Protein AF-A0AAD2PWH5-F1 (afdb_monomer)

Radius of gyration: 46.94 Å; Cα contacts (8 Å, |Δi|>4): 1449; chains: 1; bounding box: 123×101×166 Å

pLDDT: mean 75.92, std 21.32, range [23.23, 97.19]

Organism: NCBI:txid2856

Mean predicted aligned error: 17.57 Å

Solvent-accessible surface area (backbone atoms only — not comparable to full-atom values): 57069 Å² total; per-residue (Å²): 135,68,99,70,84,73,81,52,62,71,61,52,50,55,53,49,62,59,49,43,64,55,49,67,72,70,51,60,95,79,64,41,75,38,54,43,83,83,44,96,74,58,78,68,56,48,43,55,47,45,30,51,41,52,29,41,44,52,36,55,51,46,52,49,35,40,77,56,52,53,37,65,66,57,52,49,53,53,53,51,57,54,72,73,54,94,56,86,90,36,71,48,35,36,41,34,38,39,42,38,36,35,45,43,83,73,53,75,48,80,48,76,42,80,40,94,64,65,49,76,47,78,48,74,52,77,50,101,78,88,51,80,48,77,46,80,47,76,48,69,46,73,40,77,44,55,38,30,38,28,41,36,37,43,36,41,40,32,31,42,28,54,40,85,53,79,86,81,34,52,74,45,46,70,52,77,28,46,45,79,33,29,26,70,49,98,62,74,84,56,57,59,65,41,77,52,80,72,52,68,46,76,40,51,78,60,59,72,32,44,39,75,85,82,30,24,40,61,58,74,78,75,69,91,85,37,46,35,59,60,57,17,72,72,46,47,54,48,49,58,48,34,54,51,48,26,51,45,26,50,52,57,31,43,43,54,41,38,51,44,40,59,52,49,56,69,51,48,46,54,93,74,76,69,85,80,78,68,86,70,45,57,72,73,57,65,49,79,82,49,69,74,74,48,60,63,48,23,41,67,49,80,86,72,82,79,76,76,80,88,67,83,68,88,72,79,72,73,37,78,40,41,55,68,63,74,80,85,66,98,62,91,74,43,58,72,50,31,68,57,52,44,52,44,43,31,50,36,46,51,34,48,52,55,49,48,54,49,38,52,73,66,29,50,57,76,88,47,56,56,76,65,24,24,57,59,46,44,54,34,26,46,24,50,40,47,30,51,49,31,52,40,42,52,54,43,39,54,44,56,52,52,44,50,52,51,52,50,26,63,75,67,72,50,80,66,45,68,66,58,48,53,52,50,50,55,57,46,41,52,67,45,29,46,79,43,54,40,61,38,64,46,73,41,60,60,87,99,51,82,53,35,26,39,41,31,40,20,32,67,70,94,60,47,52,44,58,22,39,72,33,80,49,86,67,58,67,56,34,34,36,55,80,52,101,81,31,47,36,36,37,60,34,53,32,35,37,32,30,33,77,44,83,47,50,39,87,64,92,70,83,87,44,36,24,44,34,41,34,23,29,76,93,17,49,36,37,43,40,35,29,34,35,42,57,60,42,35,38,46,67,75,48,30,36,72,37,41,42,45,15,34,40,40,37,40,47,45,80,46,71,45,75,17,53,50,57,46,52,63,64,41,67,82,46,55,75,66,58,31,52,50,50,54,53,51,48,52,52,56,38,27,57,20,30,30,30,38,39,39,38,43,43,66,69,38,48,28,62,66,31,67,43,58,86,73,60,66,75,79,37,62,64,61,54,51,56,52,49,44,40,35,52,77,64,64,53,64,56,83,72,44,35,52,89,66,69,90,81,58,95,70,54,72,64,60,52,51,55,52,31,48,52,38,50,52,54,52,49,53,52,51,52,53,51,51,51,55,48,51,54,52,49,50,54,50,52,51,52,51,57,56,60,68,74,71,80,84,82,84,85,81,88,84,86,89,85,89,85,90,84,87,83,87,86,90,84,83,90,81,87,86,86,82,90,83,88,84,85,85,89,85,82,84,85,88,80,88,86,88,88,80,89,82,88,90,84,89,84,90,89,88,85,90,89,87,86,89,88,84,89,87,91,83,89,90,89,85,90,85,84,88,82,87,80,83,85,88,80,89,78,90,86,79,90,86,92,82,89,84,91,86,87,91,85,86,85,86,88,82,88,82,90,83,88,85,90,81,83,89,81,94,73,85,74,81,77,81,70,64,68,46,59,29,49,48,48,52,56,42,42,53,50,39,53,73,66,50,87,79,51,33,59,19,53,22,29,64,40,77,57,62,54,32,41,37,38,36,45,96,43,94,85,55,94,66,64,50,76,46,76,38,43,58,67,51,45,49,53,38,21,48,44,36,46,51,37,50,32,56,63,11,64,60,28,75,41,68,40,56,57,27,41,37,40,39,38,40,39,32,37,40,47,44,92,35,38,62,54,48,33,44,54,63,58,52,37,70,63,64,62,58,48,50,53,52,50,33,53,48,42,23,60,53,67,70,41,41,49,71,69,33,34,39,88,59,69,63,35,56,50,46,48,68,77,41,54,73,56,79,73,51,70,89,122

Secondary structure (DSSP, 8-state):
--TTTT--HHHHHHHHHHHHHHHHHHS-TT--EEEGGGS---THHHHHHHHHHHHHHHHHHHHHHHHTT--HHHHHHHHHHHHT---GGG--EEEEEEEEEEEEEEEEEEEEEEEEEEEEEEEEEEETTTEEEEEEEEEEEEEEEEEEEEEEEEEEEEEEEETT-SSS-EEEEEEEEEEEEEESSSS-SS-SEEEPPPEEEE-HHHHHTEETTTTEE------TT-SSSSS-HHHHHHHHHHHHHHHHHHHHHHIIIIIITTTTGGG---SS------TT-TTT---TT-------EEE-----S------------SSS-BPPPPP--SS---BPPHHHHHHHHHHHHHHHHHHHHHHHHHS--TTSS-SS-HH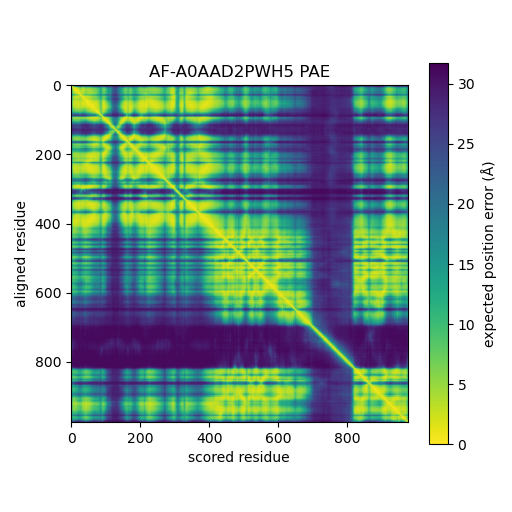HHHHHHHHHHHHHHHHHHHHHHHHHHHHHHHHHHHHHSSPPPHHHHHHHHHHHHHHHBSSPPEESEEEES-TTS--SEEEEEEETTTTPBPEEEEEEE--SSPEEEE-SSS-EEEE-SEEEEEEEEEEEETT------EEEEEEE-TT-EEEEEEEEEETTTEEEEEEEEEEETT-EEEEEEEEEEPPPHHHHHHHHTTS-HHHHHHHHHHHHHHHHTT-EEEEEEEHHHHHHHHTTPPTTGGGT-HHHHHHHHHHHHTS---GGGTS--S-TTS---HHHHHHHHHHHHHHHHHHHHHHHHHHHHHHHHHHHHHHHHTTS--------------------------------------PPPPP----------------PPP-----------------PPP--------------------------------------------GGGHHHHHHHHHHHH-TTS-EEEEEEEE-S-EEEEE-S-TT-SS-EEEEE-HHHHHHHHHHHHHHHHHTTTTTTS-B-SEEEEEEEEEEEEESS-HHHHHHTS---HHHHHHHHHHHHHHHHHTS-GGGSBPSSHHHHHHHHH-GGGGG----

Foldseek 3Di:
DDPLPPQDVVVLVVQQVVLVVVLCVLDDPLWDKDFPLVADDDQVLLLVLLQLLLQLLLLLLQLLVVLLQNALVVLVVQVVVLVPDPDPQWNWKKKKKWKKKAKDWDDKDKDWDWDPDKDWDWDWDDDPPPDIDIDIDIDTDTDIFMKTKMKMKMKMWIWIHTGDDPPPTHTRDIDIFIDIAIDSDPDTLAPNMDIDDMQMDTCVLSSVQADLVVLAGNQHFDPPPALGSCRGPSNVVSLVRLVSLLVSLVVLLCCQQPCPCVSPVVSRDDPDDDDPDPLQRLVVLELPQQRQLSGNMWTNRDDDPDPPPPDPPVDDQPGSYFYDADDCPPDDNRHDGSVSSSSSSSSNSVRLVVSLVVQQVRFAHSPDSDPGGSVSSNSNNSSNVSNVSSVSSVSSSSVSLVSVLVVVCVVVVHRDFVVNVVVVLLVCQVAWFVVGWDFQKDFADDPPDHGQWIKAKAFPPPRGGATWLKDKDQDPVFAWEDLDPQFIFGARAIEMETEGEAEDFPPDPDPRKIKIKIWGAALFKKKKFKAADDWQRYGYTDFIFIHYGGKMWIWIKDKAWDFALVVLVVVLPPPDPVVSVVSVVVVLVVLLRQKIKMKMFGQQQLLCVLQLADPCLCVPVSVLVVLVLCCQQVVVDFSVQQHQPDDNPDPDDSVNSVVSSVVSSVVVVVVVVVVVVVVVVVVVVVVVVVVVVVPPDDDDDDDDDDDDDDDDDDDDDDDDDDDDDDDDDDDDDDDDDDDDDDDDDDDDDDDDDDDDDDDDDDDDDDDDDDDDDDDDDDDDDDDDDDDDDDDDDDDDDDDDDDDDDDDDDDDDDPPPPPDRDILSCLSVQLSVLSVVAVPPSQKTWIRMDTDQKMWMFADPDPPPPGTDIDIHGNVNSVSSRVSSSSSSCSSCVSRVRHRHSMYMYIYTYMYGYHPHTPSCCCRVVVDDVSVVVLSNVLSSSCSSVLHQSLVGTDDDPSSVVCCVVRVVSVVDDRD

Nearest PDB structures (foldseek):
  6klo-assembly1_F  TM=2.863E-01  e=1.507E+00  Clostridium perfringens
  8b0f-assembly1_C  TM=2.594E-01  e=6.229E+00  Homo sapiens
  6h03-assembly1_G  TM=2.134E-01  e=4.267E+00  Homo sapiens
  8b0g-assembly1_D  TM=1.660E-01  e=3.368E+00  Homo sapiens
  6h03-assembly1_B  TM=1.496E-01  e=3.531E+00  Homo sapiens

Structure (mmCIF, N/CA/C/O backbone):
data_AF-A0AAD2PWH5-F1
#
_entry.id   AF-A0AAD2PWH5-F1
#
loop_
_atom_site.group_PDB
_atom_site.id
_atom_site.type_symbol
_atom_site.label_atom_id
_atom_site.label_alt_id
_atom_site.label_comp_id
_atom_site.label_asym_id
_atom_site.label_entity_id
_atom_site.label_seq_id
_atom_site.pdbx_PDB_ins_code
_atom_site.Cartn_x
_atom_site.Cartn_y
_atom_site.Cartn_z
_atom_site.occupancy
_atom_site.B_iso_or_equiv
_atom_site.auth_seq_id
_atom_site.auth_comp_id
_atom_site.auth_asym_id
_atom_site.auth_atom_id
_atom_site.pdbx_PDB_model_num
ATOM 1 N N . MET A 1 1 ? 3.317 5.869 5.362 1.00 25.30 1 MET A N 1
ATOM 2 C CA . MET A 1 1 ? 2.644 5.273 6.536 1.00 25.30 1 MET A CA 1
ATOM 3 C C . MET A 1 1 ? 1.451 4.475 6.033 1.00 25.30 1 MET A C 1
ATOM 5 O O . MET A 1 1 ? 0.538 5.080 5.487 1.00 25.30 1 MET A O 1
ATOM 9 N N . SER A 1 2 ? 1.494 3.142 6.124 1.00 28.23 2 SER A N 1
ATOM 10 C CA . SER A 1 2 ? 0.320 2.299 5.836 1.00 28.23 2 SER A CA 1
ATOM 11 C C . SER A 1 2 ? -0.699 2.445 6.971 1.00 28.23 2 SER A C 1
ATOM 13 O O . SER A 1 2 ? -0.297 2.618 8.123 1.00 28.23 2 SER A O 1
ATOM 15 N N . ARG A 1 3 ? -2.004 2.367 6.670 1.00 34.97 3 ARG A N 1
ATOM 16 C CA . ARG A 1 3 ? -3.089 2.535 7.663 1.00 34.97 3 ARG A CA 1
ATOM 17 C C . ARG A 1 3 ? -3.131 1.445 8.750 1.00 34.97 3 ARG A C 1
ATOM 19 O O . ARG A 1 3 ? -3.880 1.606 9.703 1.00 34.97 3 ARG A O 1
ATOM 26 N N . TYR A 1 4 ? -2.314 0.396 8.632 1.00 45.94 4 TYR A N 1
ATOM 27 C CA . TYR A 1 4 ? -2.280 -0.758 9.542 1.00 45.94 4 TYR A CA 1
ATOM 28 C C . TYR A 1 4 ? -1.036 -0.831 10.442 1.00 45.94 4 TYR A C 1
ATOM 30 O O . TYR A 1 4 ? -0.866 -1.795 11.177 1.00 45.94 4 TYR A O 1
ATOM 38 N N . GLY A 1 5 ? -0.185 0.204 10.465 1.00 40.88 5 GLY A N 1
ATOM 39 C CA . GLY A 1 5 ? 0.992 0.273 11.351 1.00 40.88 5 GLY A CA 1
ATOM 40 C C . GLY A 1 5 ? 0.686 0.482 12.845 1.00 40.88 5 GLY A C 1
ATOM 41 O O . GLY A 1 5 ? 1.450 1.173 13.512 1.00 40.88 5 GLY A O 1
ATOM 42 N N . GLY A 1 6 ? -0.446 -0.028 13.341 1.00 54.41 6 GLY A N 1
ATOM 43 C CA . GLY A 1 6 ? -0.944 0.185 14.704 1.00 54.41 6 GLY A CA 1
ATOM 44 C C . GLY A 1 6 ? -1.391 -1.076 15.451 1.00 54.41 6 GLY A C 1
ATOM 45 O O . GLY A 1 6 ? -1.554 -0.996 16.664 1.00 54.41 6 GLY A O 1
ATOM 46 N N . PHE A 1 7 ? -1.562 -2.225 14.784 1.00 75.69 7 PHE A N 1
ATOM 47 C CA . PHE A 1 7 ? -1.808 -3.486 15.490 1.00 75.69 7 PHE A CA 1
ATOM 48 C C . PHE A 1 7 ? -0.502 -3.968 16.132 1.00 75.69 7 PHE A C 1
ATOM 50 O O . PHE A 1 7 ? 0.484 -4.218 15.438 1.00 75.69 7 PHE A O 1
ATOM 57 N N . ASN A 1 8 ? -0.480 -4.060 17.461 1.00 79.88 8 ASN A N 1
ATOM 58 C CA . ASN A 1 8 ? 0.647 -4.601 18.212 1.00 79.88 8 ASN A CA 1
ATOM 59 C C . ASN A 1 8 ? 0.263 -5.976 18.756 1.00 79.88 8 ASN A C 1
ATOM 61 O O . ASN A 1 8 ? -0.273 -6.099 19.858 1.00 79.88 8 ASN A O 1
ATOM 65 N N . GLU A 1 9 ? 0.559 -7.008 17.970 1.00 82.12 9 GLU A N 1
ATOM 66 C CA . GLU A 1 9 ? 0.220 -8.388 18.302 1.00 82.12 9 GLU A CA 1
ATOM 67 C C . GLU A 1 9 ? 0.807 -8.837 19.649 1.00 82.12 9 GLU A C 1
ATOM 69 O O . GLU A 1 9 ? 0.145 -9.563 20.378 1.00 82.12 9 GLU A O 1
ATOM 74 N N . GLN A 1 10 ? 1.994 -8.366 20.050 1.00 83.19 10 GLN A N 1
ATOM 75 C CA . GLN A 1 10 ? 2.580 -8.734 21.345 1.00 83.19 10 GLN A CA 1
ATOM 76 C C . GLN A 1 10 ? 1.747 -8.201 22.525 1.00 83.19 10 GLN A C 1
ATOM 78 O O . GLN A 1 10 ? 1.555 -8.902 23.520 1.00 83.19 10 GLN A O 1
ATOM 83 N N . VAL A 1 11 ? 1.228 -6.973 22.412 1.00 84.62 11 VAL A N 1
ATOM 84 C CA . VAL A 1 11 ? 0.332 -6.378 23.418 1.00 84.62 11 VAL A CA 1
ATOM 85 C C . VAL A 1 11 ? -1.026 -7.080 23.403 1.00 84.62 11 VAL A C 1
ATOM 87 O O . VAL A 1 11 ? -1.512 -7.486 24.459 1.00 84.62 11 VAL A O 1
ATOM 90 N N . PHE A 1 12 ? -1.599 -7.294 22.217 1.00 87.75 12 PHE A N 1
ATOM 91 C CA . PHE A 1 12 ? -2.879 -7.983 22.054 1.00 87.75 12 PHE A CA 1
ATOM 92 C C . PHE A 1 12 ? -2.838 -9.423 22.588 1.00 87.75 12 PHE A C 1
ATOM 94 O O . PHE A 1 12 ? -3.693 -9.828 23.374 1.00 87.75 12 PHE A O 1
ATOM 101 N N . ARG A 1 13 ? -1.795 -10.183 22.239 1.00 86.94 13 ARG A N 1
ATOM 102 C CA . ARG A 1 13 ? -1.573 -11.553 22.709 1.00 86.94 13 ARG A CA 1
ATOM 103 C C . ARG A 1 13 ? -1.453 -11.605 24.228 1.00 86.94 13 ARG A C 1
ATOM 105 O O . ARG A 1 13 ? -2.110 -12.436 24.842 1.00 86.94 13 ARG A O 1
ATOM 112 N N . SER A 1 14 ? -0.721 -10.675 24.845 1.00 85.12 14 SER A N 1
ATOM 113 C CA . SER A 1 14 ? -0.645 -10.583 26.309 1.00 85.12 14 SER A CA 1
ATOM 114 C C . SER A 1 14 ? -1.998 -10.239 26.960 1.00 85.12 14 SER A C 1
ATOM 116 O O . SER A 1 14 ? -2.305 -10.743 28.041 1.00 85.12 14 SER A O 1
ATOM 118 N N . SER A 1 15 ? -2.839 -9.429 26.305 1.00 85.69 15 SER A N 1
ATOM 119 C CA . SER A 1 15 ? -4.220 -9.173 26.744 1.00 85.69 15 SER A CA 1
ATOM 120 C C . SER A 1 15 ? -5.054 -10.462 26.727 1.00 85.69 15 SER A C 1
ATOM 122 O O . SER A 1 15 ? -5.623 -10.851 27.751 1.00 85.69 15 SER A O 1
ATOM 124 N N . VAL A 1 16 ? -5.046 -11.191 25.603 1.00 86.31 16 VAL A N 1
ATOM 125 C CA . VAL A 1 16 ? -5.794 -12.450 25.456 1.00 86.31 16 VAL A CA 1
ATOM 126 C C . VAL A 1 16 ? -5.271 -13.534 26.403 1.00 86.31 16 VAL A C 1
ATOM 128 O O . VAL A 1 16 ? -6.073 -14.163 27.080 1.00 86.31 16 VAL A O 1
ATOM 131 N N . GLU A 1 17 ? -3.956 -13.711 26.557 1.00 86.06 17 GLU A N 1
ATOM 132 C CA . GLU A 1 17 ? -3.354 -14.671 27.503 1.00 86.06 17 GLU A CA 1
ATOM 133 C C . GLU A 1 17 ? -3.727 -14.389 28.972 1.00 86.06 17 GLU A C 1
ATOM 135 O O . GLU A 1 17 ? -3.791 -15.306 29.793 1.00 86.06 17 GLU A O 1
ATOM 140 N N . ASN A 1 18 ? -4.025 -13.135 29.330 1.00 84.81 18 ASN A N 1
ATOM 141 C CA . ASN A 1 18 ? -4.583 -12.824 30.646 1.00 84.81 18 ASN A CA 1
ATOM 142 C C . ASN A 1 18 ? -6.070 -13.187 30.755 1.00 84.81 18 ASN A C 1
ATOM 144 O O . ASN A 1 18 ? -6.476 -13.692 31.801 1.00 84.81 18 ASN A O 1
ATOM 148 N N . ALA A 1 19 ? -6.859 -13.000 29.692 1.00 84.75 19 ALA A N 1
ATOM 149 C CA . ALA A 1 19 ? -8.254 -13.440 29.638 1.00 84.75 19 ALA A CA 1
ATOM 150 C C . ALA A 1 19 ? -8.395 -14.977 29.603 1.00 84.75 19 ALA A C 1
ATOM 152 O O . ALA A 1 19 ? -9.334 -15.518 30.188 1.00 84.75 19 ALA A O 1
ATOM 153 N N . MET A 1 20 ? -7.440 -15.694 28.999 1.00 85.56 20 MET A N 1
ATOM 154 C CA . MET A 1 20 ? -7.420 -17.163 28.928 1.00 85.56 20 MET A CA 1
ATOM 155 C C . MET A 1 20 ? -7.503 -17.831 30.305 1.00 85.56 20 MET A C 1
ATOM 157 O O . MET A 1 20 ? -8.228 -18.806 30.458 1.00 85.56 20 MET A O 1
ATOM 161 N N . LYS A 1 21 ? -6.874 -17.251 31.335 1.00 85.19 21 LYS A N 1
ATOM 162 C CA . LYS A 1 21 ? -6.953 -17.743 32.727 1.00 85.19 21 LYS A CA 1
ATOM 163 C C . LYS A 1 21 ? -8.387 -17.791 33.262 1.00 85.19 21 LYS A C 1
ATOM 165 O O . LYS A 1 21 ? -8.707 -18.636 34.090 1.00 85.19 21 LYS A O 1
ATOM 170 N N . THR A 1 22 ? -9.238 -16.872 32.810 1.00 84.56 22 THR A N 1
ATOM 171 C CA . THR A 1 22 ? -10.667 -16.835 33.139 1.00 84.56 22 THR A CA 1
ATOM 172 C C . THR A 1 22 ? -11.439 -17.836 32.276 1.00 84.56 22 THR A C 1
ATOM 174 O O . THR A 1 22 ? -12.269 -18.569 32.801 1.00 84.56 22 THR A O 1
ATOM 177 N N . VAL A 1 23 ? -11.114 -17.957 30.982 1.00 85.06 23 VAL A N 1
ATOM 178 C CA . VAL A 1 23 ? -11.705 -18.966 30.077 1.00 85.06 23 VAL A CA 1
ATOM 179 C C . VAL A 1 23 ? -11.478 -20.396 30.593 1.00 85.06 23 VAL A C 1
ATOM 181 O O . VAL A 1 23 ? -12.428 -21.169 30.682 1.00 85.06 23 VAL A O 1
ATOM 184 N N . GLU A 1 24 ? -10.252 -20.733 30.999 1.00 85.25 24 GLU A N 1
ATOM 185 C CA . GLU A 1 24 ? -9.870 -22.043 31.555 1.00 85.25 24 GLU A CA 1
ATOM 186 C C . GLU A 1 24 ? -10.624 -22.406 32.848 1.00 85.25 24 GLU A C 1
ATOM 188 O O . GLU A 1 24 ? -10.815 -23.584 33.135 1.00 85.25 24 GLU A O 1
ATOM 193 N N . GLN A 1 25 ? -11.077 -21.414 33.623 1.00 85.12 25 GLN A N 1
ATOM 194 C CA . GLN A 1 25 ? -11.874 -21.628 34.841 1.00 85.12 25 GLN A CA 1
ATOM 195 C C . GLN A 1 25 ? -13.369 -21.841 34.557 1.00 85.12 25 GLN A C 1
ATOM 197 O O . GLN A 1 25 ? -14.079 -22.399 35.392 1.00 85.12 25 GLN A O 1
ATOM 202 N N . ILE A 1 26 ? -13.854 -21.372 33.403 1.00 85.00 26 ILE A N 1
ATOM 203 C CA . ILE A 1 26 ? -15.275 -21.369 33.017 1.00 85.00 26 ILE A CA 1
ATOM 204 C C . ILE A 1 26 ? -15.629 -22.577 32.147 1.00 85.00 26 ILE A C 1
ATOM 206 O O . ILE A 1 26 ? -16.747 -23.098 32.212 1.00 85.00 26 ILE A O 1
ATOM 210 N N . LEU A 1 27 ? -14.703 -22.986 31.281 1.00 83.25 27 LEU A N 1
ATOM 211 C CA . LEU A 1 27 ? -14.903 -24.100 30.367 1.00 83.25 27 LEU A CA 1
ATOM 212 C C . LEU A 1 27 ? -14.650 -25.449 31.051 1.00 83.25 27 LEU A C 1
ATOM 214 O O . LEU A 1 27 ? -14.089 -25.550 32.138 1.00 83.25 27 LEU A O 1
ATOM 218 N N . GLU A 1 28 ? -15.134 -26.512 30.417 1.00 76.31 28 GLU A N 1
ATOM 219 C CA . GLU A 1 28 ? -14.992 -27.871 30.937 1.00 76.31 28 GLU A CA 1
ATOM 220 C C . GLU A 1 28 ? -13.560 -28.384 30.724 1.00 76.31 28 GLU A C 1
ATOM 222 O O . GLU A 1 28 ? -12.925 -28.065 29.724 1.00 76.31 28 GLU A O 1
ATOM 227 N N . ALA A 1 29 ? -13.057 -29.222 31.636 1.00 70.31 29 ALA A N 1
ATOM 228 C CA . ALA A 1 29 ? -11.664 -29.698 31.639 1.00 70.31 29 ALA A CA 1
ATOM 229 C C . ALA A 1 29 ? -11.263 -30.591 30.437 1.00 70.31 29 ALA A C 1
ATOM 231 O O . ALA A 1 29 ? -10.129 -31.056 30.362 1.00 70.31 29 ALA A O 1
ATOM 232 N N . ASN A 1 30 ? -12.197 -30.871 29.525 1.00 69.25 30 ASN A N 1
ATOM 233 C CA . ASN A 1 30 ? -11.981 -31.543 28.241 1.00 69.25 30 ASN A CA 1
ATOM 234 C C . ASN A 1 30 ? -11.767 -30.562 27.068 1.00 69.25 30 ASN A C 1
ATOM 236 O O . ASN A 1 30 ? -11.409 -31.009 25.979 1.00 69.25 30 ASN A O 1
ATOM 240 N N . ARG A 1 31 ? -11.993 -29.257 27.270 1.00 79.25 31 ARG A N 1
ATOM 241 C CA . ARG A 1 31 ? -11.701 -28.191 26.306 1.00 79.25 31 ARG A CA 1
ATOM 242 C C . ARG A 1 31 ? -10.226 -27.807 26.369 1.00 79.25 31 ARG A C 1
ATOM 244 O O . ARG A 1 31 ? -9.633 -27.769 27.443 1.00 79.25 31 ARG A O 1
ATOM 251 N N . ASN A 1 32 ? -9.662 -27.464 25.219 1.00 84.06 32 ASN A N 1
ATOM 252 C CA . ASN A 1 32 ? -8.292 -26.990 25.057 1.00 84.06 32 ASN A CA 1
ATOM 253 C C . ASN A 1 32 ? -8.300 -25.693 24.221 1.00 84.06 32 ASN A C 1
ATOM 255 O O . ASN A 1 32 ? -7.794 -25.675 23.095 1.00 84.06 32 ASN A O 1
ATOM 259 N N . PRO A 1 33 ? -8.932 -24.611 24.723 1.00 87.19 33 PRO A N 1
ATOM 260 C CA . PRO A 1 33 ? -9.020 -23.350 24.001 1.00 87.19 33 PRO A CA 1
ATOM 261 C C . PRO A 1 33 ? -7.624 -22.738 23.831 1.00 87.19 33 PRO A C 1
ATOM 263 O O . PRO A 1 33 ? -6.840 -22.663 24.776 1.00 87.19 33 PRO A O 1
ATOM 266 N N . LYS A 1 34 ? -7.321 -22.257 22.628 1.00 89.56 34 LYS A N 1
ATOM 267 C CA . LYS A 1 34 ? -6.069 -21.572 22.281 1.00 89.56 34 LYS A CA 1
ATOM 268 C C . LYS A 1 34 ? -6.349 -20.395 21.354 1.00 89.56 34 LYS A C 1
ATOM 270 O O . LYS A 1 34 ? -7.41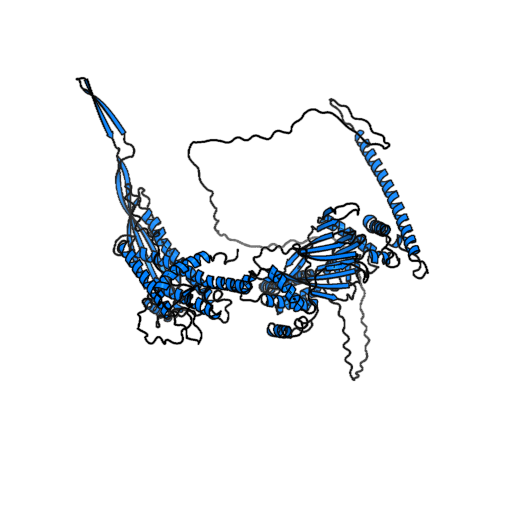9 -20.306 20.754 1.00 89.56 34 LYS A O 1
ATOM 275 N N . MET A 1 35 ? -5.375 -19.499 21.204 1.00 90.69 35 MET A N 1
ATOM 276 C CA . MET A 1 35 ? -5.388 -18.487 20.140 1.00 90.69 35 MET A CA 1
ATOM 277 C C . MET A 1 35 ? -5.562 -19.160 18.777 1.00 90.69 35 MET A C 1
ATOM 279 O O . MET A 1 35 ? -4.863 -20.126 18.490 1.00 90.69 35 MET A O 1
ATOM 283 N N . ALA A 1 36 ? -6.451 -18.645 17.923 1.00 90.44 36 ALA A N 1
ATOM 284 C CA . ALA A 1 36 ? -6.791 -19.296 16.654 1.00 90.44 36 ALA A CA 1
ATOM 285 C C . ALA A 1 36 ? -5.575 -19.545 15.737 1.00 90.44 36 ALA A C 1
ATOM 287 O O . ALA A 1 36 ? -5.543 -20.541 15.020 1.00 90.44 36 ALA A O 1
ATOM 288 N N . GLY A 1 37 ? -4.549 -18.686 15.786 1.00 88.19 37 GLY A N 1
ATOM 289 C CA . GLY A 1 37 ? -3.304 -18.868 15.032 1.00 88.19 37 GLY A CA 1
ATOM 290 C C . GLY A 1 37 ? -2.407 -20.014 15.515 1.00 88.19 37 GLY A C 1
ATOM 291 O O . GLY A 1 37 ? -1.542 -20.438 14.755 1.00 88.19 37 GLY A O 1
ATOM 292 N N . ASP A 1 38 ? -2.634 -20.525 16.729 1.00 89.81 38 ASP A N 1
ATOM 293 C CA . ASP A 1 38 ? -1.903 -21.644 17.339 1.00 89.81 38 ASP A CA 1
ATOM 294 C C . ASP A 1 38 ? -2.679 -22.988 17.217 1.00 89.81 38 ASP A C 1
ATOM 296 O O . ASP A 1 38 ? -2.302 -23.970 17.860 1.00 89.81 38 ASP A O 1
ATOM 300 N N . VAL A 1 39 ? -3.762 -23.041 16.420 1.00 89.44 39 VAL A N 1
ATOM 301 C CA . VAL A 1 39 ? -4.614 -24.231 16.188 1.00 89.44 39 VAL A CA 1
ATOM 302 C C . VAL A 1 39 ? -4.711 -24.548 14.693 1.00 89.44 39 VAL A C 1
ATOM 304 O O . VAL A 1 39 ? -4.886 -23.639 13.879 1.00 89.44 39 VAL A O 1
ATOM 307 N N . ASP A 1 40 ? -4.669 -25.826 14.312 1.00 86.19 40 ASP A N 1
ATOM 308 C CA . ASP A 1 40 ? -4.842 -26.249 12.916 1.00 86.19 40 ASP A CA 1
ATOM 309 C C . ASP A 1 40 ? -6.305 -26.101 12.456 1.00 86.19 40 ASP A C 1
ATOM 311 O O . ASP A 1 40 ? -7.215 -26.779 12.935 1.00 86.19 40 ASP A O 1
ATOM 315 N N . HIS A 1 41 ? -6.549 -25.214 11.487 1.00 87.69 41 HIS A N 1
ATOM 316 C CA . HIS A 1 41 ? -7.893 -24.900 10.996 1.00 87.69 41 HIS A CA 1
ATOM 317 C C . HIS A 1 41 ? -7.922 -24.587 9.492 1.00 87.69 41 HIS A C 1
ATOM 319 O O . HIS A 1 41 ? -6.925 -24.192 8.886 1.00 87.69 41 HIS A O 1
ATOM 325 N N . LYS A 1 42 ? -9.098 -24.744 8.869 1.00 88.56 42 LYS A N 1
ATOM 326 C CA . LYS A 1 42 ? -9.313 -24.400 7.453 1.00 88.56 42 LYS A CA 1
ATOM 327 C C . LYS A 1 42 ? -9.589 -22.907 7.262 1.00 88.56 42 LYS A C 1
ATOM 329 O O . LYS A 1 42 ? -9.969 -22.214 8.203 1.00 88.56 42 LYS A O 1
ATOM 334 N N . TYR A 1 43 ? -9.452 -22.409 6.033 1.00 87.94 43 TYR A N 1
ATOM 335 C CA . TYR A 1 43 ? -9.691 -20.997 5.713 1.00 87.94 43 TYR A CA 1
ATOM 336 C C . TYR A 1 43 ? -11.130 -20.553 6.033 1.00 87.94 43 TYR A C 1
ATOM 338 O O . TYR A 1 43 ? -11.333 -19.463 6.563 1.00 87.94 43 TYR A O 1
ATOM 346 N N . GLU A 1 44 ? -12.117 -21.425 5.816 1.00 86.75 44 GLU A N 1
ATOM 347 C CA . GLU A 1 44 ? -13.534 -21.174 6.102 1.00 86.75 44 GLU A CA 1
ATOM 348 C C . GLU A 1 44 ? -13.791 -20.915 7.599 1.00 86.75 44 GLU A C 1
ATOM 350 O O . GLU A 1 44 ? -14.587 -20.044 7.952 1.00 86.75 44 GLU A O 1
ATOM 355 N N . ASN A 1 45 ? -13.047 -21.578 8.495 1.00 87.81 45 ASN A N 1
ATOM 356 C CA . ASN A 1 45 ? -13.183 -21.406 9.948 1.00 87.81 45 ASN A CA 1
ATOM 357 C C . ASN A 1 45 ? -12.862 -19.965 10.400 1.00 87.81 45 ASN A C 1
ATOM 359 O O . ASN A 1 45 ? -13.320 -19.528 11.456 1.00 87.81 45 ASN A O 1
ATOM 363 N N . LYS A 1 46 ? -12.118 -19.197 9.591 1.00 91.44 46 LYS A N 1
ATOM 364 C CA . LYS A 1 46 ? -11.784 -17.787 9.858 1.00 91.44 46 LYS A CA 1
ATOM 365 C C . LYS A 1 46 ? -12.961 -16.845 9.604 1.00 91.44 46 LYS A C 1
ATOM 367 O O . LYS A 1 46 ? -13.086 -15.843 10.303 1.00 91.44 46 LYS A O 1
ATOM 372 N N . TYR A 1 47 ? -13.838 -17.174 8.652 1.00 90.94 47 TYR A N 1
ATOM 373 C CA . TYR A 1 47 ? -15.111 -16.466 8.473 1.00 90.94 47 TYR A CA 1
ATOM 374 C C . TYR A 1 47 ? -16.040 -16.750 9.652 1.00 90.94 47 TYR A C 1
ATOM 376 O O . TYR A 1 47 ? -16.538 -15.811 10.267 1.00 90.94 47 TYR A O 1
ATOM 384 N N . ASN A 1 48 ? -16.153 -18.019 10.056 1.00 89.31 48 ASN A N 1
ATOM 385 C CA . ASN A 1 48 ? -16.904 -18.407 11.253 1.00 89.31 48 ASN A CA 1
ATOM 386 C C . ASN A 1 48 ? -16.360 -17.714 12.518 1.00 89.31 48 ASN A C 1
ATOM 388 O O . ASN A 1 48 ? -17.138 -17.298 13.372 1.00 89.31 48 ASN A O 1
ATOM 392 N N . LEU A 1 49 ? -15.036 -17.534 12.633 1.00 91.75 49 LEU A N 1
ATOM 393 C CA . LEU A 1 49 ? -14.419 -16.810 13.749 1.00 91.75 49 LEU A CA 1
ATOM 394 C C . LEU A 1 49 ? -14.793 -15.321 13.733 1.00 91.75 49 LEU A C 1
ATOM 396 O O . LEU A 1 49 ? -15.220 -14.796 14.757 1.00 91.75 49 LEU A O 1
ATOM 400 N N . ALA A 1 50 ? -14.676 -14.644 12.586 1.00 93.81 50 ALA A N 1
ATOM 401 C CA . ALA A 1 50 ? -15.065 -13.238 12.450 1.00 93.81 50 ALA A CA 1
ATOM 402 C C . ALA A 1 50 ? -16.565 -13.020 12.737 1.00 93.81 50 ALA A C 1
ATOM 404 O O . ALA A 1 50 ? -16.945 -12.039 13.382 1.00 93.81 50 ALA A O 1
ATOM 405 N N . GLU A 1 51 ? -17.418 -13.956 12.319 1.00 93.06 51 GLU A N 1
ATOM 406 C CA . GLU A 1 51 ? -18.853 -13.952 12.604 1.00 93.06 51 GLU A CA 1
ATOM 407 C C . GLU A 1 51 ? -19.136 -14.152 14.099 1.00 93.06 51 GLU A C 1
ATOM 409 O O . GLU A 1 51 ? -19.874 -13.369 14.700 1.00 93.06 51 GLU A O 1
ATOM 414 N N . GLN A 1 52 ? -18.502 -15.142 14.733 1.00 91.69 52 GLN A N 1
ATOM 415 C CA . GLN A 1 52 ? -18.624 -15.410 16.168 1.00 91.69 52 GLN A CA 1
ATOM 416 C C . GLN A 1 52 ? -18.138 -14.221 17.012 1.00 91.69 52 GLN A C 1
ATOM 418 O O . GLN A 1 52 ? -18.817 -13.830 17.959 1.00 91.69 52 GLN A O 1
ATOM 423 N N . LEU A 1 53 ? -17.009 -13.600 16.650 1.00 94.81 53 LEU A N 1
ATOM 424 C CA . LEU A 1 53 ? -16.481 -12.394 17.302 1.00 94.81 53 LEU A CA 1
ATOM 425 C C . LEU A 1 53 ? -17.448 -11.209 17.188 1.00 94.81 53 LEU A C 1
ATOM 427 O O . LEU A 1 53 ? -17.653 -10.488 18.163 1.00 94.81 53 LEU A O 1
ATOM 431 N N . SER A 1 54 ? -18.077 -11.031 16.025 1.00 95.62 54 SER A N 1
ATOM 432 C CA . SER A 1 54 ? -19.051 -9.957 15.786 1.00 95.62 54 SER A CA 1
ATOM 433 C C . SER A 1 54 ? -20.338 -10.173 16.585 1.00 95.62 54 SER A C 1
ATOM 435 O O . SER A 1 54 ? -20.817 -9.257 17.253 1.00 95.62 54 SER A O 1
ATOM 437 N N . ASN A 1 55 ? -20.856 -11.404 16.610 1.00 94.19 55 ASN A N 1
ATOM 438 C CA . ASN A 1 55 ? -21.996 -11.776 17.449 1.00 94.19 55 ASN A CA 1
ATOM 439 C C . ASN A 1 55 ? -21.677 -11.627 18.953 1.00 94.19 55 ASN A C 1
ATOM 441 O O . ASN A 1 55 ? -22.480 -11.067 19.700 1.00 94.19 55 ASN A O 1
ATOM 445 N N . MET A 1 56 ? -20.480 -12.029 19.394 1.00 94.00 56 MET A N 1
ATOM 446 C CA . MET A 1 56 ? -20.012 -11.840 20.773 1.00 94.00 56 MET A CA 1
ATOM 447 C C . MET A 1 56 ? -19.903 -10.357 21.148 1.00 94.00 56 MET A C 1
ATOM 449 O O . MET A 1 56 ? -20.298 -9.971 22.250 1.00 94.00 56 MET A O 1
ATOM 453 N N . ALA A 1 57 ? -19.424 -9.506 20.235 1.00 96.44 57 ALA A N 1
ATOM 454 C CA . ALA A 1 57 ? -19.377 -8.063 20.445 1.00 96.44 57 ALA A CA 1
ATOM 455 C C . ALA A 1 57 ? -20.782 -7.463 20.605 1.00 96.44 57 ALA A C 1
ATOM 457 O O . ALA A 1 57 ? -20.993 -6.665 21.519 1.00 96.44 57 ALA A O 1
ATOM 458 N N . ILE A 1 58 ? -21.759 -7.881 19.791 1.00 95.50 58 ILE A N 1
ATOM 459 C CA . ILE A 1 58 ? -23.158 -7.436 19.909 1.00 95.50 58 ILE A CA 1
ATOM 460 C C . ILE A 1 58 ? -23.748 -7.850 21.267 1.00 95.50 58 ILE A C 1
ATOM 462 O O . ILE A 1 58 ? -24.247 -6.996 22.003 1.00 95.50 58 ILE A O 1
ATOM 466 N N . ALA A 1 59 ? -23.637 -9.128 21.645 1.00 94.38 59 ALA A N 1
ATOM 467 C CA . ALA A 1 59 ? -24.153 -9.634 22.920 1.00 94.38 59 ALA A CA 1
ATOM 468 C C . ALA A 1 59 ? -23.502 -8.942 24.136 1.00 94.38 59 ALA A C 1
ATOM 470 O O . ALA A 1 59 ? -24.191 -8.527 25.067 1.00 94.38 59 ALA A O 1
ATOM 471 N N . SER A 1 60 ? -22.185 -8.721 24.100 1.00 95.38 60 SER A N 1
ATOM 472 C CA . SER A 1 60 ? -21.446 -8.061 25.188 1.00 95.38 60 SER A CA 1
ATOM 473 C C . SER A 1 60 ? -21.848 -6.596 25.379 1.00 95.38 60 SER A C 1
ATOM 475 O O . SER A 1 60 ? -22.005 -6.138 26.513 1.00 95.38 60 SER A O 1
ATOM 477 N N . HIS A 1 61 ? -22.065 -5.858 24.287 1.00 95.81 61 HIS A N 1
ATOM 478 C CA . HIS A 1 61 ? -22.587 -4.493 24.372 1.00 95.81 61 HIS A CA 1
ATOM 479 C C . HIS A 1 61 ? -24.051 -4.473 24.830 1.00 95.81 61 HIS A C 1
ATOM 481 O O . HIS A 1 61 ? -24.432 -3.564 25.565 1.00 95.81 61 HIS A O 1
ATOM 487 N N . MET A 1 62 ? -24.857 -5.488 24.488 1.00 94.56 62 MET A N 1
ATOM 488 C CA . MET A 1 62 ? -26.229 -5.607 24.993 1.00 94.56 62 MET A CA 1
ATOM 489 C C . MET A 1 62 ? -26.267 -5.805 26.517 1.00 94.56 62 MET A C 1
ATOM 491 O O . MET A 1 62 ? -27.070 -5.154 27.180 1.00 94.56 62 MET A O 1
ATOM 495 N N . ASN A 1 63 ? -25.353 -6.599 27.091 1.00 94.75 63 ASN A N 1
ATOM 496 C CA . ASN A 1 63 ? -25.210 -6.721 28.552 1.00 94.75 63 ASN A CA 1
ATOM 497 C C . ASN A 1 63 ? -24.908 -5.357 29.212 1.00 94.75 63 ASN A C 1
ATOM 499 O O . ASN A 1 63 ? -25.439 -5.035 30.275 1.00 94.75 63 ASN A O 1
ATOM 503 N N . CYS A 1 64 ? -24.085 -4.516 28.573 1.00 94.56 64 CYS A N 1
ATOM 504 C CA . CYS A 1 64 ? -23.829 -3.154 29.055 1.00 94.56 64 CYS A CA 1
ATOM 505 C C . CYS A 1 64 ? -25.072 -2.256 28.928 1.00 94.56 64 CYS A C 1
ATOM 507 O O . CYS A 1 64 ? -25.377 -1.497 29.847 1.00 94.56 64 CYS A O 1
ATOM 509 N N . PHE A 1 65 ? -25.811 -2.358 27.820 1.00 93.81 65 PHE A N 1
ATOM 510 C CA . PHE A 1 65 ? -27.042 -1.598 27.587 1.00 93.81 65 PHE A CA 1
ATOM 511 C C . PHE A 1 65 ? -28.166 -1.952 28.563 1.00 93.81 65 PHE A C 1
ATOM 513 O O . PHE A 1 65 ? -28.815 -1.045 29.083 1.00 93.81 65 PHE A O 1
ATOM 520 N N . GLU A 1 66 ? -28.337 -3.231 28.891 1.00 92.06 66 GLU A N 1
ATOM 521 C CA . GLU A 1 66 ? -29.245 -3.690 29.943 1.00 92.06 66 GLU A CA 1
ATOM 522 C C . GLU A 1 66 ? -28.922 -3.019 31.284 1.00 92.06 66 GLU A C 1
ATOM 524 O O . GLU A 1 66 ? -29.809 -2.480 31.948 1.00 92.06 66 GLU A O 1
ATOM 529 N N . GLN A 1 67 ? -27.639 -2.946 31.649 1.00 91.12 67 GLN A N 1
ATOM 530 C CA . GLN A 1 67 ? -27.195 -2.264 32.866 1.00 91.12 67 GLN A CA 1
ATOM 531 C C . GLN A 1 67 ? -27.406 -0.734 32.818 1.00 91.12 67 GLN A C 1
ATOM 533 O O . GLN A 1 67 ? -27.533 -0.103 33.876 1.00 91.12 67 GLN A O 1
ATOM 538 N N . LEU A 1 68 ? -27.510 -0.139 31.625 1.00 91.19 68 LEU A N 1
ATOM 539 C CA . LEU A 1 68 ? -27.947 1.247 31.397 1.00 91.19 68 LEU A CA 1
ATOM 540 C C . LEU A 1 68 ? -29.481 1.411 31.330 1.00 91.19 68 LEU A C 1
ATOM 542 O O . LEU A 1 68 ? -29.959 2.533 31.187 1.00 91.19 68 LEU A O 1
ATOM 546 N N . GLY A 1 69 ? -30.257 0.334 31.485 1.00 90.06 69 GLY A N 1
ATOM 547 C CA . GLY A 1 69 ? -31.725 0.336 31.463 1.00 90.06 69 GLY A CA 1
ATOM 548 C C . GLY A 1 69 ? -32.351 0.050 30.093 1.00 90.06 69 GLY A C 1
ATOM 549 O O . GLY A 1 69 ? -33.570 -0.064 30.000 1.00 90.06 69 GLY A O 1
ATOM 550 N N . LEU A 1 70 ? -31.555 -0.107 29.032 1.00 90.31 70 LEU A N 1
ATOM 551 C CA . LEU A 1 70 ? -32.041 -0.444 27.693 1.00 90.31 70 LEU A CA 1
ATOM 552 C C . LEU A 1 70 ? -32.190 -1.965 27.558 1.00 90.31 70 LEU A C 1
ATOM 554 O O . LEU A 1 70 ? -31.230 -2.675 27.275 1.00 90.31 70 LEU A O 1
ATOM 558 N N . THR A 1 71 ? -33.404 -2.469 27.773 1.00 89.81 71 THR A N 1
ATOM 559 C CA . THR A 1 71 ? -33.725 -3.905 27.691 1.00 89.81 71 THR A CA 1
ATOM 560 C C . THR A 1 71 ? -34.222 -4.314 26.302 1.00 89.81 71 THR A C 1
ATOM 562 O O . THR A 1 71 ? -34.706 -3.480 25.532 1.00 89.81 71 THR A O 1
ATOM 565 N N . LEU A 1 72 ? -34.190 -5.616 25.992 1.00 85.06 72 LEU A N 1
ATOM 566 C CA . LEU A 1 72 ? -34.800 -6.156 24.770 1.00 85.06 72 LEU A CA 1
ATOM 567 C C . LEU A 1 72 ? -36.283 -5.787 24.613 1.00 85.06 72 LEU A C 1
ATOM 569 O O . LEU A 1 72 ? -36.716 -5.580 23.484 1.00 85.06 72 LEU A O 1
ATOM 573 N N . ASN A 1 73 ? -37.047 -5.655 25.702 1.00 86.12 73 ASN A N 1
ATOM 574 C CA . ASN A 1 73 ? -38.451 -5.234 25.634 1.00 86.12 73 ASN A CA 1
ATOM 575 C C . ASN A 1 73 ? -38.568 -3.792 25.117 1.00 86.12 73 ASN A C 1
ATOM 577 O O . ASN A 1 73 ? -39.315 -3.539 24.179 1.00 86.12 73 ASN A O 1
ATOM 581 N N . ILE A 1 74 ? -37.752 -2.870 25.640 1.00 86.19 74 ILE A N 1
ATOM 582 C CA . ILE A 1 74 ? -37.710 -1.476 25.166 1.00 86.19 74 ILE A CA 1
ATOM 583 C C . ILE A 1 74 ? -37.243 -1.422 23.702 1.00 86.19 74 ILE A C 1
ATOM 585 O O . ILE A 1 74 ? -37.784 -0.662 22.904 1.00 86.19 74 ILE A O 1
ATOM 589 N N . LEU A 1 75 ? -36.290 -2.271 23.300 1.00 82.69 75 LEU A N 1
ATOM 590 C CA . LEU A 1 75 ? -35.886 -2.388 21.893 1.00 82.69 75 LEU A CA 1
ATOM 591 C C . LEU A 1 75 ? -37.004 -2.945 20.991 1.00 82.69 75 LEU A C 1
ATOM 593 O O . LEU A 1 75 ? -37.138 -2.489 19.855 1.00 82.69 75 LEU A O 1
ATOM 597 N N . GLN A 1 76 ? -37.823 -3.889 21.471 1.00 81.75 76 GLN A N 1
ATOM 598 C CA . GLN A 1 76 ? -39.019 -4.357 20.758 1.00 81.75 76 GLN A CA 1
ATOM 599 C C . GLN A 1 76 ? -40.066 -3.245 20.629 1.00 81.75 76 GLN A C 1
ATOM 601 O O . GLN A 1 76 ? -40.587 -3.043 19.536 1.00 81.75 76 GLN A O 1
ATOM 606 N N . GLU A 1 77 ? -40.344 -2.503 21.703 1.00 81.94 77 GLU A N 1
ATOM 607 C CA . GLU A 1 77 ? -41.288 -1.379 21.717 1.00 81.94 77 GLU A CA 1
ATOM 608 C C . GLU A 1 77 ? -40.860 -0.277 20.740 1.00 81.94 77 GLU A C 1
ATOM 610 O O . GLU A 1 77 ? -41.651 0.131 19.889 1.00 81.94 77 GLU A O 1
ATOM 615 N N . LEU A 1 78 ? -39.586 0.130 20.771 1.00 76.62 78 LEU A N 1
ATOM 616 C CA . LEU A 1 78 ? -39.021 1.102 19.829 1.00 76.62 78 LEU A CA 1
ATOM 617 C C . LEU A 1 78 ? -39.088 0.601 18.373 1.00 76.62 78 LEU A C 1
ATOM 619 O O . LEU A 1 78 ? -39.385 1.381 17.470 1.00 76.62 78 LEU A O 1
ATOM 623 N N . LYS A 1 79 ? -38.875 -0.701 18.126 1.00 72.44 79 LYS A N 1
ATOM 624 C CA . LYS A 1 79 ? -38.986 -1.332 16.793 1.00 72.44 79 LYS A CA 1
ATOM 625 C C . LYS A 1 79 ? -40.443 -1.474 16.317 1.00 72.44 79 LYS A C 1
ATOM 627 O O . LYS A 1 79 ? -40.713 -1.373 15.118 1.00 72.44 79 LYS A O 1
ATOM 632 N N . ALA A 1 80 ? -41.390 -1.668 17.232 1.00 74.75 80 ALA A N 1
ATOM 633 C CA . ALA A 1 80 ? -42.820 -1.696 16.935 1.00 74.75 80 ALA A CA 1
ATOM 634 C C . ALA A 1 80 ? -43.343 -0.286 16.616 1.00 74.75 80 ALA A C 1
ATOM 636 O O . ALA A 1 80 ? -43.957 -0.089 15.565 1.00 74.75 80 ALA A O 1
ATOM 637 N N . ALA A 1 81 ? -43.006 0.705 17.449 1.00 68.06 81 ALA A N 1
ATOM 638 C CA . ALA A 1 81 ? -43.286 2.118 17.198 1.00 68.06 81 ALA A CA 1
ATOM 639 C C . ALA A 1 81 ? -42.721 2.561 15.836 1.00 68.06 81 ALA A C 1
ATOM 641 O O . ALA A 1 81 ? -43.447 3.148 15.030 1.00 68.06 81 ALA A O 1
ATOM 642 N N . ALA A 1 82 ? -41.485 2.152 15.518 1.00 61.53 82 ALA A N 1
ATOM 643 C CA . ALA A 1 82 ? -40.846 2.406 14.228 1.00 61.53 82 ALA A CA 1
ATOM 644 C C . ALA A 1 82 ? -41.628 1.900 13.010 1.00 61.53 82 ALA A C 1
ATOM 646 O O . ALA A 1 82 ? -41.601 2.520 11.948 1.00 61.53 82 ALA A O 1
ATOM 647 N N . SER A 1 83 ? -42.317 0.769 13.160 1.00 62.78 83 SER A N 1
ATOM 648 C CA . SER A 1 83 ? -43.049 0.108 12.075 1.00 62.78 83 SER A CA 1
ATOM 649 C C . SER A 1 83 ? -44.440 0.713 11.839 1.00 62.78 83 SER A C 1
ATOM 651 O O . SER A 1 83 ? -45.066 0.435 10.820 1.00 62.78 83 SER A O 1
ATOM 653 N N . SER A 1 84 ? -44.932 1.530 12.776 1.00 59.28 84 SER A N 1
ATOM 654 C CA . SER A 1 84 ? -46.297 2.077 12.779 1.00 59.28 84 SER A CA 1
ATOM 655 C C . SER A 1 84 ? -46.435 3.476 12.156 1.00 59.28 84 SER A C 1
ATOM 657 O O . SER A 1 84 ? -47.543 3.998 12.047 1.00 59.28 84 SER A O 1
ATOM 659 N N . SER A 1 85 ? -45.328 4.086 11.721 1.00 56.81 85 SER A N 1
ATOM 660 C CA . SER A 1 85 ? -45.289 5.461 11.213 1.00 56.81 85 SER A CA 1
ATOM 661 C C . SER A 1 85 ? -45.004 5.529 9.709 1.00 56.81 85 SER A C 1
ATOM 663 O O . SER A 1 85 ? -44.015 4.994 9.214 1.00 56.81 85 SER A O 1
ATOM 665 N N . ASN A 1 86 ? -45.856 6.254 8.978 1.00 53.94 86 ASN A N 1
ATOM 666 C CA . ASN A 1 86 ? -45.832 6.343 7.511 1.00 53.94 86 ASN A CA 1
ATOM 667 C C . ASN A 1 86 ? -44.702 7.221 6.920 1.00 53.94 86 ASN A C 1
ATOM 669 O O . ASN A 1 86 ? -44.660 7.409 5.705 1.00 53.94 86 ASN A O 1
ATOM 673 N N . ASN A 1 87 ? -43.796 7.780 7.733 1.00 55.31 87 ASN A N 1
ATOM 674 C CA . ASN A 1 87 ? -42.713 8.649 7.253 1.00 55.31 87 ASN A CA 1
ATOM 675 C C . ASN A 1 87 ? -41.381 7.895 7.103 1.00 55.31 87 ASN A C 1
ATOM 677 O O . ASN A 1 87 ? -40.708 7.583 8.084 1.00 55.31 87 ASN A O 1
ATOM 681 N N . ALA A 1 88 ? -40.939 7.700 5.857 1.00 47.59 88 ALA A N 1
ATOM 682 C CA . ALA A 1 88 ? -39.666 7.040 5.534 1.00 47.59 88 ALA A CA 1
ATOM 683 C C . ALA A 1 88 ? -38.419 7.762 6.097 1.00 47.59 88 ALA A C 1
ATOM 685 O O . ALA A 1 88 ? -37.389 7.134 6.316 1.00 47.59 88 ALA A O 1
ATOM 686 N N . LEU A 1 89 ? -38.516 9.068 6.376 1.00 46.44 89 LEU A N 1
ATOM 687 C CA . LEU A 1 89 ? -37.450 9.878 6.986 1.00 46.44 89 LEU A CA 1
ATOM 688 C C . LEU A 1 89 ? -37.266 9.643 8.496 1.00 46.44 89 LEU A C 1
ATOM 690 O O . LEU A 1 89 ? -36.323 10.170 9.079 1.00 46.44 89 LEU A O 1
ATOM 694 N N . SER A 1 90 ? -38.155 8.890 9.145 1.00 51.59 90 SER A N 1
ATOM 695 C CA . SER A 1 90 ? -38.224 8.818 10.610 1.00 51.59 90 SER A CA 1
ATOM 696 C C . SER A 1 90 ? -37.612 7.547 11.213 1.00 51.59 90 SER A C 1
ATOM 698 O O . SER A 1 90 ? -37.641 7.387 12.421 1.00 51.59 90 SER A O 1
ATOM 700 N N . GLN A 1 91 ? -37.031 6.641 10.423 1.00 62.50 91 GLN A N 1
ATOM 701 C CA . GLN A 1 91 ? -36.711 5.269 10.859 1.00 62.50 91 GLN A CA 1
ATOM 702 C C . GLN A 1 91 ? -35.527 5.101 11.845 1.00 62.50 91 GLN A C 1
ATOM 704 O O . GLN A 1 91 ? -35.173 3.970 12.184 1.00 62.50 91 GLN A O 1
ATOM 709 N N . SER A 1 92 ? -34.893 6.175 12.320 1.00 77.19 92 SER A N 1
ATOM 710 C CA . SER A 1 92 ? -33.726 6.099 13.210 1.00 77.19 92 SER A CA 1
ATOM 711 C C . SER A 1 92 ? -34.093 5.801 14.668 1.00 77.19 92 SER A C 1
ATOM 713 O O . SER A 1 92 ? -34.891 6.527 15.254 1.00 77.19 92 SER A O 1
ATOM 715 N N . VAL A 1 93 ? -33.463 4.793 15.280 1.00 85.62 93 VAL A N 1
ATOM 716 C CA . VAL A 1 93 ? -33.476 4.590 16.741 1.00 85.62 93 VAL A CA 1
ATOM 717 C C . VAL A 1 93 ? -32.238 5.274 17.311 1.00 85.62 93 VAL A C 1
ATOM 719 O O . VAL A 1 93 ? -31.125 4.929 16.917 1.00 85.62 93 VAL A O 1
ATOM 722 N N . THR A 1 94 ? -32.412 6.208 18.241 1.00 90.50 94 THR A N 1
ATOM 723 C CA . THR A 1 94 ? -31.321 7.023 18.795 1.00 90.50 94 THR A CA 1
ATOM 724 C C . THR A 1 94 ? -31.250 6.857 20.305 1.00 90.50 94 THR A C 1
ATOM 726 O O . THR A 1 94 ? -32.246 7.060 20.998 1.00 90.50 94 THR A O 1
ATOM 729 N N . LEU A 1 95 ? -30.064 6.536 20.823 1.00 92.94 95 LEU A N 1
ATOM 730 C CA . LEU A 1 95 ? -29.738 6.668 22.241 1.00 92.94 95 LEU A CA 1
ATOM 731 C C . LEU A 1 95 ? -29.052 8.015 22.461 1.00 92.94 95 LEU A C 1
ATOM 733 O O . LEU A 1 95 ? -28.054 8.320 21.809 1.00 92.94 95 LEU A O 1
ATOM 737 N N . ARG A 1 96 ? -29.582 8.807 23.390 1.00 93.44 96 ARG A N 1
ATOM 738 C CA . ARG A 1 96 ? -29.121 10.162 23.687 1.00 93.44 96 ARG A CA 1
ATOM 739 C C . ARG A 1 96 ? -28.807 10.328 25.160 1.00 93.44 96 ARG A C 1
ATOM 741 O O . ARG A 1 96 ? -29.639 10.014 26.010 1.00 93.44 96 ARG A O 1
ATOM 748 N N . PHE A 1 97 ? -27.654 10.925 25.431 1.00 95.38 97 PHE A N 1
ATOM 749 C CA . PHE A 1 97 ? -27.313 11.508 26.722 1.00 95.38 97 PHE A CA 1
ATOM 750 C C . PHE A 1 97 ? -27.422 13.039 26.652 1.00 95.38 97 PHE A C 1
ATOM 752 O O . PHE A 1 97 ? -26.924 13.664 25.714 1.00 95.38 97 PHE A O 1
ATOM 759 N N . GLN A 1 98 ? -28.067 13.650 27.643 1.00 94.31 98 GLN A N 1
ATOM 760 C CA . GLN A 1 98 ? -28.193 15.101 27.805 1.00 94.31 98 GLN A CA 1
ATOM 761 C C . GLN A 1 98 ? -27.890 15.490 29.249 1.00 94.31 98 GLN A C 1
ATOM 763 O O . GLN A 1 98 ? -28.276 14.781 30.178 1.00 94.31 98 GLN A O 1
ATOM 768 N N . ALA A 1 99 ? -27.258 16.648 29.437 1.00 94.25 99 ALA A N 1
ATOM 769 C CA . ALA A 1 99 ? -27.005 17.205 30.757 1.00 94.25 99 ALA A CA 1
ATOM 770 C C . ALA A 1 99 ? -27.053 18.738 30.759 1.00 94.25 99 ALA A C 1
ATOM 772 O O . ALA A 1 99 ? -26.793 19.386 29.743 1.00 94.25 99 ALA A O 1
ATOM 773 N N . ALA A 1 100 ? -27.389 19.309 31.911 1.00 93.56 100 ALA A N 1
ATOM 774 C CA . ALA A 1 100 ? -27.375 20.742 32.148 1.00 93.56 100 ALA A CA 1
ATOM 775 C C . ALA A 1 100 ? -27.071 21.053 33.618 1.00 93.56 100 ALA A C 1
ATOM 777 O O . ALA A 1 100 ? -27.514 20.339 34.524 1.00 93.56 100 ALA A O 1
ATOM 778 N N . GLU A 1 101 ? -26.381 22.167 33.850 1.00 93.50 101 GLU A N 1
ATOM 779 C CA . GLU A 1 101 ? -26.180 22.743 35.175 1.00 93.50 101 GLU A CA 1
ATOM 780 C C . GLU A 1 101 ? -26.779 24.149 35.277 1.00 93.50 101 GLU A C 1
ATOM 782 O O . GLU A 1 101 ? -26.756 24.930 34.324 1.00 93.50 101 GLU A O 1
ATOM 787 N N . ALA A 1 102 ? -27.271 24.507 36.461 1.00 92.81 102 ALA A N 1
ATOM 788 C CA . ALA A 1 102 ? -27.715 25.858 36.785 1.00 92.81 102 ALA A CA 1
ATOM 789 C C . ALA A 1 102 ? -27.050 26.335 38.078 1.00 92.81 102 ALA A C 1
ATOM 791 O O . ALA A 1 102 ? -26.992 25.600 39.060 1.00 92.81 102 ALA A O 1
ATOM 792 N N . CYS A 1 103 ? -26.550 27.570 38.094 1.00 92.62 103 CYS A N 1
ATOM 793 C CA . CYS A 1 103 ? -25.836 28.142 39.232 1.00 92.62 103 CYS A CA 1
ATOM 794 C C . CYS A 1 103 ? -26.585 29.336 39.818 1.00 92.62 103 CYS A C 1
ATOM 796 O O . CYS A 1 103 ? -26.825 30.343 39.146 1.00 92.62 103 CYS A O 1
ATOM 798 N N . THR A 1 104 ? -26.893 29.241 41.108 1.00 93.25 104 THR A N 1
ATOM 799 C CA . THR A 1 104 ? -27.617 30.256 41.876 1.00 93.25 104 THR A CA 1
ATOM 800 C C . THR A 1 104 ? -26.779 30.719 43.065 1.00 93.25 104 THR A C 1
ATOM 802 O O . THR A 1 104 ? -26.143 29.920 43.748 1.00 93.25 104 THR A O 1
ATOM 805 N N . PHE A 1 105 ? -26.729 32.030 43.294 1.00 92.56 105 PHE A N 1
ATOM 806 C CA . PHE A 1 105 ? -26.052 32.603 44.458 1.00 92.56 105 PHE A CA 1
ATOM 807 C C . PHE A 1 105 ? -26.919 32.410 45.706 1.00 92.56 105 PHE A C 1
ATOM 809 O O . PHE A 1 105 ? -28.116 32.693 45.653 1.00 92.56 105 PHE A O 1
ATOM 816 N N . LEU A 1 106 ? -26.325 31.946 46.809 1.00 91.06 106 LEU A N 1
ATOM 817 C CA . LEU A 1 106 ? -27.011 31.792 48.093 1.00 91.06 106 LEU A CA 1
ATOM 818 C C . LEU A 1 106 ? -26.740 32.991 49.009 1.00 91.06 106 LEU A C 1
ATOM 820 O O . LEU A 1 106 ? -27.661 33.736 49.339 1.00 91.06 106 LEU A O 1
ATOM 824 N N . ASN A 1 107 ? -25.489 33.167 49.438 1.00 89.81 107 ASN A N 1
ATOM 825 C CA . ASN A 1 107 ? -25.068 34.197 50.387 1.00 89.81 107 ASN A CA 1
ATOM 826 C C . ASN A 1 107 ? -23.541 34.423 50.356 1.00 89.81 107 ASN A C 1
ATOM 828 O O . ASN A 1 107 ? -22.791 33.674 49.725 1.00 89.81 107 ASN A O 1
ATOM 832 N N . GLU A 1 108 ? -23.088 35.476 51.045 1.00 88.94 108 GLU A N 1
ATOM 833 C CA . GLU A 1 108 ? -21.680 35.667 51.410 1.00 88.94 108 GLU A CA 1
ATOM 834 C C . GLU A 1 108 ? -21.486 35.497 52.925 1.00 88.94 108 GLU A C 1
ATOM 836 O O . GLU A 1 108 ? -22.343 35.894 53.717 1.00 88.94 108 GLU A O 1
ATOM 841 N N . GLN A 1 109 ? -20.349 34.927 53.321 1.00 88.38 109 GLN A N 1
ATOM 842 C CA . GLN A 1 109 ? -19.940 34.709 54.708 1.00 88.38 109 GLN A CA 1
ATOM 843 C C . GLN A 1 109 ? -18.525 35.267 54.922 1.00 88.38 109 GLN A C 1
ATOM 845 O O . GLN A 1 109 ? -17.696 35.263 54.015 1.00 88.38 109 GLN A O 1
ATOM 850 N N . ILE A 1 110 ? -18.232 35.780 56.120 1.00 84.50 110 ILE A N 1
ATOM 851 C CA . ILE A 1 110 ? -16.878 36.209 56.499 1.00 84.50 110 ILE A CA 1
ATOM 852 C C . ILE A 1 110 ? -16.291 35.147 57.422 1.00 84.50 110 ILE A C 1
ATOM 854 O O . ILE A 1 110 ? -16.834 34.902 58.498 1.00 84.50 110 ILE A O 1
ATOM 858 N N . VAL A 1 111 ? -15.172 34.552 57.016 1.00 83.94 111 VAL A N 1
ATOM 859 C CA . VAL A 1 111 ? -14.418 33.582 57.816 1.00 83.94 111 VAL A CA 1
ATOM 860 C C . VAL A 1 111 ? -13.140 34.246 58.324 1.00 83.94 111 VAL A C 1
ATOM 862 O O . VAL A 1 111 ? -12.410 34.896 57.569 1.00 83.94 111 VAL A O 1
ATOM 865 N N . GLU A 1 112 ? -12.880 34.120 59.625 1.00 78.62 112 GLU A N 1
ATOM 866 C CA . GLU A 1 112 ? -11.645 34.595 60.251 1.00 78.62 112 GLU A CA 1
ATOM 867 C C . GLU A 1 112 ? -10.638 33.446 60.338 1.00 78.62 112 GLU A C 1
ATOM 869 O O . GLU A 1 112 ? -10.899 32.433 60.983 1.00 78.62 112 GLU A O 1
ATOM 874 N N . VAL A 1 113 ? -9.484 33.600 59.688 1.00 78.00 113 VAL A N 1
ATOM 875 C CA . VAL A 1 113 ? -8.435 32.572 59.623 1.00 78.00 113 VAL A CA 1
ATOM 876 C C . VAL A 1 113 ? -7.121 33.143 60.164 1.00 78.00 113 VAL A C 1
ATOM 878 O O . VAL A 1 113 ? -6.806 34.299 59.865 1.00 78.00 113 VAL A O 1
ATOM 881 N N . PRO A 1 114 ? -6.326 32.388 60.949 1.00 69.00 114 PRO A N 1
ATOM 882 C CA . PRO A 1 114 ? -5.047 32.874 61.456 1.00 69.00 114 PRO A CA 1
ATOM 883 C C . PRO A 1 114 ? -4.118 33.324 60.321 1.00 69.00 114 PRO A C 1
ATOM 885 O O . PRO A 1 114 ? -3.842 32.575 59.384 1.00 69.00 114 PRO A O 1
ATOM 888 N N . SER A 1 115 ? -3.623 34.558 60.402 1.00 55.84 115 SER A N 1
ATOM 889 C CA . SER A 1 115 ? -2.595 35.061 59.494 1.00 55.84 115 SER A CA 1
ATOM 890 C C . SER A 1 115 ? -1.282 34.317 59.733 1.00 55.84 115 SER A C 1
ATOM 892 O O . SER A 1 115 ? -0.889 34.088 60.877 1.00 55.84 115 SER A O 1
ATOM 894 N N . SER A 1 116 ? -0.555 34.008 58.658 1.00 56.84 116 SER A N 1
ATOM 895 C CA . SER A 1 116 ? 0.766 33.365 58.712 1.00 56.84 116 SER A CA 1
ATOM 896 C C . SER A 1 116 ? 1.837 34.207 59.420 1.00 56.84 116 SER A C 1
ATOM 898 O O . SER A 1 116 ? 2.921 33.707 59.712 1.00 56.84 116 SER A O 1
ATOM 900 N N . THR A 1 117 ? 1.560 35.487 59.680 1.00 48.81 117 THR A N 1
ATOM 901 C CA . THR A 1 117 ? 2.487 36.427 60.316 1.00 48.81 117 THR A CA 1
ATOM 902 C C . THR A 1 117 ? 2.174 36.566 61.807 1.00 48.81 117 THR A C 1
ATOM 904 O O . THR A 1 117 ? 1.307 37.345 62.202 1.00 48.81 117 THR A O 1
ATOM 907 N N . THR A 1 118 ? 2.902 35.835 62.653 1.00 55.09 118 THR A N 1
ATOM 908 C CA . THR A 1 118 ? 2.874 36.020 64.114 1.00 55.09 118 THR A CA 1
ATOM 909 C C . THR A 1 118 ? 3.890 37.077 64.537 1.00 55.09 118 THR A C 1
ATOM 911 O O . THR A 1 118 ? 5.085 36.893 64.296 1.00 55.09 118 THR A O 1
ATOM 914 N N . HIS A 1 119 ? 3.462 38.132 65.231 1.00 52.25 119 HIS A N 1
ATOM 915 C CA . HIS A 1 119 ? 4.401 39.012 65.933 1.00 52.25 119 HIS A CA 1
ATOM 916 C C . HIS A 1 119 ? 4.702 38.443 67.321 1.00 52.25 119 HIS A C 1
ATOM 918 O O . HIS A 1 119 ? 3.788 38.139 68.088 1.00 52.25 119 HIS A O 1
ATOM 924 N N . LYS A 1 120 ? 5.991 38.305 67.645 1.00 52.19 120 LYS A N 1
ATOM 925 C CA . LYS A 1 120 ? 6.457 38.048 69.011 1.00 52.19 120 LYS A CA 1
ATOM 926 C C . LYS A 1 120 ? 6.866 39.372 69.640 1.00 52.19 120 LYS A C 1
ATOM 928 O O . LYS A 1 120 ? 7.725 40.056 69.087 1.00 52.19 120 LYS A O 1
ATOM 933 N N . THR A 1 121 ? 6.296 39.687 70.794 1.00 51.88 121 THR A N 1
ATOM 934 C CA . THR A 1 121 ? 6.721 40.810 71.633 1.00 51.88 121 THR A CA 1
ATOM 935 C C . THR A 1 121 ? 7.369 40.228 72.887 1.00 51.88 121 THR A C 1
ATOM 937 O O . THR A 1 121 ? 6.747 39.432 73.591 1.00 51.88 121 THR A O 1
ATOM 940 N N . GLU A 1 122 ? 8.632 40.572 73.147 1.00 52.06 122 GLU A N 1
ATOM 941 C CA . GLU A 1 122 ? 9.304 40.267 74.415 1.00 52.06 122 GLU A CA 1
ATOM 942 C C . GLU A 1 122 ? 9.261 41.509 75.302 1.00 52.06 122 GLU A C 1
ATOM 944 O O . GLU A 1 122 ? 9.958 42.487 75.034 1.00 52.06 122 GLU A O 1
ATOM 949 N N . GLU A 1 123 ? 8.468 41.460 76.369 1.00 54.50 123 GLU A N 1
ATOM 950 C CA . GLU A 1 123 ? 8.487 42.478 77.418 1.00 54.50 123 GLU A CA 1
ATOM 951 C C . GLU A 1 123 ? 9.330 41.972 78.593 1.00 54.50 123 GLU A C 1
ATOM 953 O O . GLU A 1 123 ? 9.271 40.802 78.988 1.00 54.50 123 GLU A O 1
ATOM 958 N N . THR A 1 124 ? 10.181 42.857 79.111 1.00 50.81 124 THR A N 1
ATOM 959 C CA . THR A 1 124 ? 11.105 42.567 80.210 1.00 50.81 124 THR A CA 1
ATOM 960 C C . THR A 1 124 ? 10.763 43.492 81.366 1.00 50.81 124 THR A C 1
ATOM 962 O O . THR A 1 124 ? 11.038 44.687 81.297 1.00 50.81 124 THR A O 1
ATOM 965 N N . GLU A 1 125 ? 10.162 42.942 82.418 1.00 53.25 125 GLU A N 1
ATOM 966 C CA . GLU A 1 125 ? 9.893 43.679 83.652 1.00 53.25 125 GLU A CA 1
ATOM 967 C C . GLU A 1 125 ? 11.047 43.457 84.641 1.00 53.25 125 GLU A C 1
ATOM 969 O O . GLU A 1 125 ? 11.391 42.318 84.989 1.00 53.25 125 GLU A O 1
ATOM 974 N N . GLU A 1 126 ? 11.655 44.555 85.097 1.00 51.28 126 GLU A N 1
ATOM 975 C CA . GLU A 1 126 ? 12.611 44.556 86.204 1.00 51.28 126 GLU A CA 1
ATOM 976 C C . GLU A 1 126 ? 11.879 44.833 87.518 1.00 51.28 126 GLU A C 1
ATOM 978 O O . GLU A 1 126 ? 11.464 45.956 87.802 1.00 51.28 126 GLU A O 1
ATOM 983 N N . ASN A 1 127 ? 11.744 43.802 88.351 1.00 52.62 127 ASN A N 1
ATOM 984 C CA . ASN A 1 127 ? 11.223 43.969 89.702 1.00 52.62 127 ASN A CA 1
ATOM 985 C C . ASN A 1 127 ? 12.322 44.486 90.640 1.00 52.62 127 ASN A C 1
ATOM 987 O O . ASN A 1 127 ? 13.480 44.075 90.542 1.00 52.62 127 ASN A O 1
ATOM 991 N N . THR A 1 128 ? 11.936 45.315 91.616 1.00 50.75 128 THR A N 1
ATOM 992 C CA . THR A 1 128 ? 12.793 46.076 92.555 1.00 50.75 128 THR A CA 1
ATOM 993 C C . THR A 1 128 ? 13.665 45.235 93.509 1.00 50.75 128 THR A C 1
ATOM 995 O O . THR A 1 128 ? 14.165 45.744 94.509 1.00 50.75 128 THR A O 1
ATOM 998 N N . PHE A 1 129 ? 13.842 43.942 93.234 1.00 50.19 129 PHE A N 1
ATOM 999 C CA . PHE A 1 129 ? 14.653 43.006 94.009 1.00 50.19 129 PHE A CA 1
ATOM 1000 C C . PHE A 1 129 ? 15.450 42.033 93.112 1.00 50.19 129 PHE A C 1
ATOM 1002 O O . PHE A 1 129 ? 15.492 40.829 93.351 1.00 50.19 129 PHE A O 1
ATOM 1009 N N . GLY A 1 130 ? 16.090 42.563 92.063 1.00 54.91 130 GLY A N 1
ATOM 1010 C CA . GLY A 1 130 ? 17.224 41.908 91.391 1.00 54.91 130 GLY A CA 1
ATOM 1011 C C . GLY A 1 130 ? 16.917 40.642 90.580 1.00 54.91 130 GLY A C 1
ATOM 1012 O O . GLY A 1 130 ? 17.816 39.831 90.374 1.00 54.91 130 GLY A O 1
ATOM 1013 N N . GLY A 1 131 ? 15.674 40.457 90.125 1.00 47.75 131 GLY A N 1
ATOM 1014 C CA . GLY A 1 131 ? 15.268 39.320 89.295 1.00 47.75 131 GLY A CA 1
ATOM 1015 C C . GLY A 1 131 ? 14.529 39.769 88.037 1.00 47.75 131 GLY A C 1
ATOM 1016 O O . GLY A 1 131 ? 13.459 40.370 88.131 1.00 47.75 131 GLY A O 1
ATOM 1017 N N . THR A 1 132 ? 15.084 39.460 86.865 1.00 51.59 132 THR A N 1
ATOM 1018 C CA . THR A 1 132 ? 14.497 39.803 85.563 1.00 51.59 132 THR A CA 1
ATOM 1019 C C . THR A 1 132 ? 13.462 38.759 85.145 1.00 51.59 132 THR A C 1
ATOM 1021 O O . THR A 1 132 ? 13.789 37.575 85.036 1.00 51.59 132 THR A O 1
ATOM 1024 N N . LYS A 1 133 ? 12.224 39.176 84.852 1.00 49.34 133 LYS A N 1
ATOM 1025 C CA . LYS A 1 133 ? 11.196 38.284 84.296 1.00 49.34 133 LYS A CA 1
ATOM 1026 C C . LYS A 1 133 ? 10.941 38.650 82.835 1.00 49.34 133 LYS A C 1
ATOM 1028 O O . LYS A 1 133 ? 10.444 39.731 82.537 1.00 49.34 133 LYS A O 1
ATOM 1033 N N . LYS A 1 134 ? 11.277 37.735 81.922 1.00 51.84 134 LYS A N 1
ATOM 1034 C CA . LYS A 1 134 ? 10.915 37.847 80.503 1.00 51.84 134 LYS A CA 1
ATOM 1035 C C . LYS A 1 134 ? 9.536 37.243 80.266 1.00 51.84 134 LYS A C 1
ATOM 1037 O O . LYS A 1 134 ? 9.321 36.076 80.592 1.00 51.84 134 LYS A O 1
ATOM 1042 N N . THR A 1 135 ? 8.646 38.009 79.645 1.00 47.97 135 THR A N 1
ATOM 1043 C CA . THR A 1 135 ? 7.336 37.537 79.188 1.00 47.97 135 THR A CA 1
ATOM 1044 C C . THR A 1 135 ? 7.289 37.632 77.665 1.00 47.97 135 THR A C 1
ATOM 1046 O O . THR A 1 135 ? 7.390 38.717 77.096 1.00 47.97 135 THR A O 1
ATOM 1049 N N . THR A 1 136 ? 7.166 36.488 76.987 1.00 48.94 136 THR A N 1
ATOM 1050 C CA . THR A 1 136 ? 7.047 36.426 75.523 1.00 48.94 136 THR A CA 1
ATOM 1051 C C . THR A 1 136 ? 5.579 36.285 75.134 1.00 48.94 136 THR A C 1
ATOM 1053 O O . THR A 1 136 ? 5.002 35.205 75.267 1.00 48.94 136 THR A O 1
ATOM 1056 N N . SER A 1 137 ? 4.990 37.357 74.612 1.00 46.47 137 SER A N 1
ATOM 1057 C CA . SER A 1 137 ? 3.618 37.372 74.099 1.00 46.47 137 SER A CA 1
ATOM 1058 C C . SER A 1 137 ? 3.620 37.137 72.588 1.00 46.47 137 SER A C 1
ATOM 1060 O O . SER A 1 137 ? 4.311 37.830 71.838 1.00 46.47 137 SER A O 1
ATOM 1062 N N . ILE A 1 138 ? 2.858 36.143 72.123 1.00 54.47 138 ILE A N 1
ATOM 1063 C CA . ILE A 1 138 ? 2.692 35.839 70.694 1.00 54.47 138 ILE A CA 1
ATOM 1064 C C . ILE A 1 138 ? 1.334 36.372 70.241 1.00 54.47 138 ILE A C 1
ATOM 1066 O O . ILE A 1 138 ? 0.296 35.852 70.643 1.00 54.47 138 ILE A O 1
ATOM 1070 N N . HIS A 1 139 ? 1.340 37.379 69.370 1.00 51.47 139 HIS A N 1
ATOM 1071 C CA . HIS A 1 139 ? 0.132 37.916 68.753 1.00 51.47 139 HIS A CA 1
ATOM 1072 C C . HIS A 1 139 ? -0.054 37.315 67.354 1.00 51.47 139 HIS A C 1
ATOM 1074 O O . HIS A 1 139 ? 0.691 37.619 66.417 1.00 51.47 139 HIS A O 1
ATOM 1080 N N . SER A 1 140 ? -1.065 36.456 67.210 1.00 48.97 140 SER A N 1
ATOM 1081 C CA . SER A 1 140 ? -1.565 35.983 65.917 1.00 48.97 140 SER A CA 1
ATOM 1082 C C . SER A 1 140 ? -2.659 36.923 65.409 1.00 48.97 140 SER A C 1
ATOM 1084 O O . SER A 1 140 ? -3.727 37.017 66.014 1.00 48.97 140 SER A O 1
ATOM 1086 N N . PHE A 1 141 ? -2.420 37.609 64.293 1.00 60.38 141 PHE A N 1
ATOM 1087 C CA . PHE A 1 141 ? -3.446 38.440 63.660 1.00 60.38 141 PHE A CA 1
ATOM 1088 C C . PHE A 1 141 ? -4.474 37.559 62.937 1.00 60.38 141 PHE A C 1
ATOM 1090 O O . PHE A 1 141 ? -4.095 36.659 62.194 1.00 60.38 141 PHE A O 1
ATOM 1097 N N . MET A 1 142 ? -5.770 37.826 63.107 1.00 63.41 142 MET A N 1
ATOM 1098 C CA . MET A 1 142 ? -6.832 37.145 62.356 1.00 63.41 142 MET A CA 1
ATOM 1099 C C . MET A 1 142 ? -7.034 37.836 61.001 1.00 63.41 142 MET A C 1
ATOM 1101 O O . MET A 1 142 ? -7.293 39.039 60.942 1.00 63.41 142 MET A O 1
ATOM 1105 N N . LYS A 1 143 ? -6.920 37.089 59.899 1.00 73.62 143 LYS A N 1
ATOM 1106 C CA . LYS A 1 143 ? -7.224 37.561 58.544 1.00 73.62 143 LYS A CA 1
ATOM 1107 C C . LYS A 1 143 ? -8.689 37.255 58.233 1.00 73.62 143 LYS A C 1
ATOM 1109 O O . LYS A 1 143 ? -9.093 36.096 58.229 1.00 73.62 143 LYS A O 1
ATOM 1114 N N . ARG A 1 144 ? -9.475 38.288 57.925 1.00 77.88 144 ARG A N 1
ATOM 1115 C CA . ARG A 1 144 ? -10.845 38.138 57.411 1.00 77.88 144 ARG A CA 1
ATOM 1116 C C . ARG A 1 144 ? -10.808 37.839 55.918 1.00 77.88 144 ARG A C 1
ATOM 1118 O O . ARG A 1 144 ? -10.212 38.605 55.162 1.00 77.88 144 ARG A O 1
ATOM 1125 N N . VAL A 1 145 ? -11.457 36.759 55.499 1.00 82.50 145 VAL A N 1
ATOM 1126 C CA . VAL A 1 145 ? -11.653 36.408 54.086 1.00 82.50 145 VAL A CA 1
ATOM 1127 C C . VAL A 1 145 ? -13.150 36.230 53.830 1.00 82.50 145 VAL A C 1
ATOM 1129 O O . VAL A 1 145 ? -13.876 35.754 54.702 1.00 82.50 145 VAL A O 1
ATOM 1132 N N . LYS A 1 146 ? -13.622 36.673 52.661 1.00 86.00 146 LYS A N 1
ATOM 1133 C CA . LYS A 1 146 ? -15.009 36.480 52.228 1.00 86.00 146 LYS A CA 1
ATOM 1134 C C . LYS A 1 146 ? -15.142 35.176 51.453 1.00 86.00 146 LYS A C 1
ATOM 1136 O O . LYS A 1 146 ? -14.394 34.949 50.506 1.00 86.00 146 LYS A O 1
ATOM 1141 N N . GLU A 1 147 ? -16.129 34.383 51.832 1.00 90.69 147 GLU A N 1
ATOM 1142 C CA . GLU A 1 147 ? -16.611 33.214 51.108 1.00 90.69 147 GLU A CA 1
ATOM 1143 C C . GLU A 1 147 ? -17.954 33.537 50.451 1.00 90.69 147 GLU A C 1
ATOM 1145 O O . GLU A 1 147 ? -18.800 34.218 51.031 1.00 90.69 147 GLU A O 1
ATOM 1150 N N . TYR A 1 148 ? -18.147 33.050 49.230 1.00 90.38 148 TYR A N 1
ATOM 1151 C CA . TYR A 1 148 ? -19.371 33.179 48.447 1.00 90.38 148 TYR A CA 1
ATOM 1152 C C . TYR A 1 148 ? -19.910 31.775 48.183 1.00 90.38 148 TYR A C 1
ATOM 1154 O O . TYR A 1 148 ? -19.196 30.935 47.632 1.00 90.38 148 TYR A O 1
ATOM 1162 N N . HIS A 1 149 ? -21.153 31.509 48.588 1.00 91.19 149 HIS A N 1
ATOM 1163 C CA . HIS A 1 149 ? -21.771 30.191 48.462 1.00 91.19 149 HIS A CA 1
ATOM 1164 C C . HIS A 1 149 ? -22.706 30.162 47.253 1.00 91.19 149 HIS A C 1
ATOM 1166 O O . HIS A 1 149 ? -23.621 30.980 47.124 1.00 91.19 149 HIS A O 1
ATOM 1172 N N . TRP A 1 150 ? -22.500 29.179 46.382 1.00 91.56 150 TRP A N 1
ATOM 1173 C CA . TRP A 1 150 ? -23.250 28.999 45.145 1.00 91.56 150 TRP A CA 1
ATOM 1174 C C . TRP A 1 150 ? -23.898 27.618 45.139 1.00 91.56 150 TRP A C 1
ATOM 1176 O O . TRP A 1 150 ? -23.204 26.610 45.252 1.00 91.56 150 TRP A O 1
ATOM 1186 N N . LYS A 1 151 ? -25.220 27.548 44.976 1.00 92.31 151 LYS A N 1
ATOM 1187 C CA . LYS A 1 151 ? -25.914 26.286 44.715 1.00 92.31 151 LYS A CA 1
ATOM 1188 C C . LYS A 1 151 ? -25.838 25.995 43.224 1.00 92.31 151 LYS A C 1
ATOM 1190 O O . LYS A 1 151 ? -26.395 26.745 42.419 1.00 92.31 151 LYS A O 1
ATOM 1195 N N . VAL A 1 152 ? -25.156 24.909 42.878 1.00 91.44 152 VAL A N 1
ATOM 1196 C CA . VAL A 1 152 ? -25.130 24.352 41.527 1.00 91.44 152 VAL A CA 1
ATOM 1197 C C . VAL A 1 152 ? -26.077 23.162 41.483 1.00 91.44 152 VAL A C 1
ATOM 1199 O O . VAL A 1 152 ? -25.839 22.153 42.144 1.00 91.44 152 VAL A O 1
ATOM 1202 N N . ASP A 1 153 ? -27.152 23.297 40.718 1.00 91.69 153 ASP A N 1
ATOM 1203 C CA . ASP A 1 153 ? -28.046 22.205 40.348 1.00 91.69 153 ASP A CA 1
ATOM 1204 C C . ASP A 1 153 ? -27.503 21.505 39.104 1.00 91.69 153 ASP A C 1
ATOM 1206 O O . ASP A 1 153 ? -27.121 22.170 38.145 1.00 91.69 153 ASP A O 1
ATOM 1210 N N . VAL A 1 154 ? -27.481 20.174 39.117 1.00 92.44 154 VAL A N 1
ATOM 1211 C CA . VAL A 1 154 ? -27.000 19.321 38.024 1.00 92.44 154 VAL A CA 1
ATOM 1212 C C . VAL A 1 154 ? -28.101 18.336 37.661 1.00 92.44 154 VAL A C 1
ATOM 1214 O O . VAL A 1 154 ? -28.566 17.575 38.518 1.00 92.44 154 VAL A O 1
ATOM 1217 N N . LYS A 1 155 ? -28.501 18.324 36.389 1.00 93.69 155 LYS A N 1
ATOM 1218 C CA . LYS A 1 155 ? -29.479 17.383 35.841 1.00 93.69 155 LYS A CA 1
ATOM 1219 C C . LYS A 1 155 ? -28.902 16.678 34.623 1.00 93.69 155 LYS A C 1
ATOM 1221 O O . LYS A 1 155 ? -28.451 17.337 33.692 1.00 93.69 155 LYS A O 1
ATOM 1226 N N . TRP A 1 156 ? -28.994 15.353 34.596 1.00 94.19 156 TRP A N 1
ATOM 1227 C CA . TRP A 1 156 ? -28.675 14.550 33.417 1.00 94.19 156 TRP A CA 1
ATOM 1228 C C . TRP A 1 156 ? -29.778 13.530 33.134 1.00 94.19 156 TRP A C 1
ATOM 1230 O O . TRP A 1 156 ? -30.533 13.133 34.026 1.00 94.19 156 TRP A O 1
ATOM 1240 N N . ILE A 1 157 ? -29.892 13.136 31.869 1.00 93.88 157 ILE A N 1
ATOM 1241 C CA . ILE A 1 157 ? -30.883 12.183 31.377 1.00 93.88 157 ILE A CA 1
ATOM 1242 C C . ILE A 1 157 ? -30.318 11.371 30.214 1.00 93.88 157 ILE A C 1
ATOM 1244 O O . ILE A 1 157 ? -29.656 11.900 29.321 1.00 93.88 157 ILE A O 1
ATOM 1248 N N . MET A 1 158 ? -30.617 10.077 30.222 1.00 93.75 158 MET A N 1
ATOM 1249 C CA . MET A 1 158 ? -30.345 9.148 29.141 1.00 93.75 158 MET A CA 1
ATOM 1250 C C . MET A 1 158 ? -31.667 8.564 28.647 1.00 93.75 158 MET A C 1
ATOM 1252 O O . MET A 1 158 ? -32.425 7.976 29.421 1.00 93.75 158 MET A O 1
ATOM 1256 N N . ARG A 1 159 ? -31.963 8.763 27.361 1.00 92.00 159 ARG A N 1
ATOM 1257 C CA . ARG A 1 159 ? -33.226 8.363 26.726 1.00 92.00 159 ARG A CA 1
ATOM 1258 C C . ARG A 1 159 ? -32.977 7.672 25.392 1.00 92.00 159 ARG A C 1
ATOM 1260 O O . ARG A 1 159 ? -32.070 8.062 24.657 1.00 92.00 159 ARG A O 1
ATOM 1267 N N . ALA A 1 160 ? -33.802 6.682 25.076 1.00 90.56 160 ALA A N 1
ATOM 1268 C CA . ALA A 1 160 ? -33.867 6.072 23.756 1.00 90.56 160 ALA A CA 1
ATOM 1269 C C . ALA A 1 160 ? -35.163 6.511 23.067 1.00 90.56 160 ALA A C 1
ATOM 1271 O O . ALA A 1 160 ? -36.240 6.417 23.651 1.00 90.56 160 ALA A O 1
ATOM 1272 N N . PHE A 1 161 ? -35.069 7.019 21.842 1.00 86.75 161 PHE A N 1
ATOM 1273 C CA . PHE A 1 161 ? -36.222 7.507 21.086 1.00 86.75 161 PHE A CA 1
ATOM 1274 C C . PHE A 1 161 ? -36.155 7.084 19.622 1.00 86.75 161 PHE A C 1
ATOM 1276 O O . PHE A 1 161 ? -35.131 6.589 19.140 1.00 86.75 161 PHE A O 1
ATOM 1283 N N . TRP A 1 162 ? -37.271 7.267 18.924 1.00 80.12 162 TRP A N 1
ATOM 1284 C CA . TRP A 1 162 ? -37.412 6.934 17.517 1.00 80.12 162 TRP A CA 1
ATOM 1285 C C . TRP A 1 162 ? -37.746 8.175 16.681 1.00 80.12 162 TRP A C 1
ATOM 1287 O O . TRP A 1 162 ? -38.566 9.006 17.069 1.00 80.12 162 TRP A O 1
ATOM 1297 N N . GLY A 1 163 ? -37.115 8.290 15.514 1.00 72.12 163 GLY A N 1
ATOM 1298 C CA . GLY A 1 163 ? -37.285 9.410 14.598 1.00 72.12 163 GLY A CA 1
ATOM 1299 C C . GLY A 1 163 ? -36.733 10.728 15.130 1.00 72.12 163 GLY A C 1
ATOM 1300 O O . GLY A 1 163 ? -35.701 10.767 15.797 1.00 72.12 163 GLY A O 1
ATOM 1301 N N . SER A 1 164 ? -37.393 11.827 14.764 1.00 67.31 164 SER A N 1
ATOM 1302 C CA . SER A 1 164 ? -36.974 13.195 15.091 1.00 67.31 164 SER A CA 1
ATOM 1303 C C . SER A 1 164 ? -37.671 13.788 16.320 1.00 67.31 164 SER A C 1
ATOM 1305 O O . SER A 1 164 ? -37.320 14.897 16.721 1.00 67.31 164 SER A O 1
ATOM 1307 N N . ASP A 1 165 ? -38.670 13.101 16.882 1.00 64.06 165 ASP A N 1
ATOM 1308 C CA . ASP A 1 165 ? -39.420 13.573 18.048 1.00 64.06 165 ASP A CA 1
ATOM 1309 C C . ASP A 1 165 ? -38.642 13.240 19.329 1.00 64.06 165 ASP A C 1
ATOM 1311 O O . ASP A 1 165 ? -38.475 12.081 19.711 1.00 64.06 165 ASP A O 1
ATOM 1315 N N . GLN A 1 166 ? -38.104 14.283 19.958 1.00 63.25 166 GLN A N 1
ATOM 1316 C CA . GLN A 1 166 ? -37.209 14.164 21.109 1.00 63.25 166 GLN A CA 1
ATOM 1317 C C . GLN A 1 166 ? -37.979 13.982 22.424 1.00 63.25 166 GLN A C 1
ATOM 1319 O O . GLN A 1 166 ? -37.371 13.578 23.419 1.00 63.25 166 GLN A O 1
ATOM 1324 N N . ASP A 1 167 ? -39.288 14.260 22.425 1.00 60.31 167 ASP A N 1
ATOM 1325 C CA . ASP A 1 167 ? -40.134 14.311 23.619 1.00 60.31 167 ASP A CA 1
ATOM 1326 C C . ASP A 1 167 ? -40.956 13.029 23.835 1.00 60.31 167 ASP A C 1
ATOM 1328 O O . ASP A 1 167 ? -41.423 12.790 24.947 1.00 60.31 167 ASP A O 1
ATOM 1332 N N . GLN A 1 168 ? -41.056 12.152 22.828 1.00 65.88 168 GLN A N 1
ATOM 1333 C CA . GLN A 1 168 ? -41.692 10.823 22.932 1.00 65.88 168 GLN A CA 1
ATOM 1334 C C . GLN A 1 168 ? -40.700 9.667 23.179 1.00 65.88 168 GLN A C 1
ATOM 1336 O O . GLN A 1 168 ? -40.986 8.508 22.881 1.00 65.88 168 GLN A O 1
ATOM 1341 N N . GLY A 1 169 ? -39.512 9.968 23.708 1.00 75.25 169 GLY A N 1
ATOM 1342 C CA . GLY A 1 169 ? -38.494 8.966 24.036 1.00 75.25 169 GLY A CA 1
ATOM 1343 C C . GLY A 1 169 ? -38.735 8.228 25.353 1.00 75.25 169 GLY A C 1
ATOM 1344 O O . GLY A 1 169 ? -39.116 8.839 26.351 1.00 75.25 169 GLY A O 1
ATOM 1345 N N . THR A 1 170 ? -38.399 6.939 25.392 1.00 86.44 170 THR A N 1
ATOM 1346 C CA . THR A 1 170 ? -38.314 6.161 26.633 1.00 86.44 170 THR A CA 1
ATOM 1347 C C . THR A 1 170 ? -37.116 6.642 27.452 1.00 86.44 170 THR A C 1
ATOM 1349 O O . THR A 1 170 ? -35.960 6.515 27.034 1.00 86.44 170 THR A O 1
ATOM 1352 N N . GLU A 1 171 ? -37.379 7.202 28.631 1.00 90.50 171 GLU A N 1
ATOM 1353 C CA . GLU A 1 171 ? -36.343 7.523 29.613 1.00 90.50 171 GLU A CA 1
ATOM 1354 C C . GLU A 1 171 ? -35.771 6.226 30.201 1.00 90.50 171 GLU A C 1
ATOM 1356 O O . GLU A 1 171 ? -36.512 5.388 30.708 1.00 90.50 171 GLU A O 1
ATOM 1361 N N . LEU A 1 172 ? -34.450 6.053 30.111 1.00 91.31 172 LEU A N 1
ATOM 1362 C CA . LEU A 1 172 ? -33.755 4.864 30.609 1.00 91.31 172 LEU A CA 1
ATOM 1363 C C . LEU A 1 172 ? -33.233 5.100 32.028 1.00 91.31 172 LEU A C 1
ATOM 1365 O O . LEU A 1 172 ? -33.442 4.283 32.921 1.00 91.31 172 LEU A O 1
ATOM 1369 N N . GLN A 1 173 ? -32.548 6.231 32.228 1.00 91.69 173 GLN A N 1
ATOM 1370 C CA . GLN A 1 173 ? -32.039 6.696 33.520 1.00 91.69 173 GLN A CA 1
ATOM 1371 C C . GLN A 1 173 ? -31.990 8.228 33.530 1.00 91.69 173 GLN A C 1
ATOM 1373 O O . GLN A 1 173 ? -31.635 8.848 32.526 1.00 91.69 173 GLN A O 1
ATOM 1378 N N . SER A 1 174 ? -32.269 8.849 34.672 1.00 92.69 174 SER A N 1
ATOM 1379 C CA . SER A 1 174 ? -32.020 10.272 34.899 1.00 92.69 174 SER A CA 1
ATOM 1380 C C . SER A 1 174 ? -31.679 10.546 36.361 1.00 92.69 174 SER A C 1
ATOM 1382 O O . SER A 1 174 ? -31.919 9.721 37.247 1.00 92.69 174 SER A O 1
ATOM 1384 N N . ARG A 1 175 ? -31.118 11.729 36.621 1.00 91.62 175 ARG A N 1
ATOM 1385 C CA . ARG A 1 175 ? -30.943 12.263 37.974 1.00 91.62 175 ARG A CA 1
ATOM 1386 C C . ARG A 1 175 ? -31.015 13.783 37.956 1.00 91.62 175 ARG A C 1
ATOM 1388 O O . ARG A 1 175 ? -30.579 14.432 37.008 1.00 91.62 175 ARG A O 1
ATOM 1395 N N . SER A 1 176 ? -31.528 14.354 39.040 1.00 92.00 176 SER A N 1
ATOM 1396 C CA . SER A 1 176 ? -31.325 15.758 39.412 1.00 92.00 176 SER A CA 1
ATOM 1397 C C . SER A 1 176 ? -30.688 15.812 40.804 1.00 92.00 176 SER A C 1
ATOM 1399 O O . SER A 1 176 ? -31.105 15.078 41.696 1.00 92.00 176 SER A O 1
ATOM 1401 N N . SER A 1 177 ? -29.659 16.636 40.983 1.00 90.50 177 SER A N 1
ATOM 1402 C CA . SER A 1 177 ? -28.848 16.728 42.209 1.00 90.50 177 SER A CA 1
ATOM 1403 C C . SER A 1 177 ? -28.334 18.153 42.421 1.00 90.50 177 SER A C 1
ATOM 1405 O O . SER A 1 177 ? -28.416 18.969 41.501 1.00 90.50 177 SER A O 1
ATOM 1407 N N . SER A 1 178 ? -27.807 18.471 43.607 1.00 89.81 178 SER A N 1
ATOM 1408 C CA . SER A 1 178 ? -27.335 19.828 43.916 1.00 89.81 178 SER A CA 1
ATOM 1409 C C . SER A 1 178 ? -26.104 19.811 44.823 1.00 89.81 178 SER A C 1
ATOM 1411 O O . SER A 1 178 ? -26.070 19.077 45.806 1.00 89.81 178 SER A O 1
ATOM 1413 N N . ILE A 1 179 ? -25.130 20.684 44.561 1.00 88.81 179 ILE A N 1
ATOM 1414 C CA . ILE A 1 179 ? -23.955 20.897 45.422 1.00 88.81 179 ILE A CA 1
ATOM 1415 C C . ILE A 1 179 ? -23.808 22.375 45.796 1.00 88.81 179 ILE A C 1
ATOM 1417 O O . ILE A 1 179 ? -24.188 23.260 45.027 1.00 88.81 179 ILE A O 1
ATOM 1421 N N . ILE A 1 180 ? -23.250 22.647 46.978 1.00 89.44 180 ILE A N 1
ATOM 1422 C CA . ILE A 1 180 ? -22.838 23.994 47.384 1.00 89.44 180 ILE A CA 1
ATOM 1423 C C . ILE A 1 180 ? -21.347 24.156 47.066 1.00 89.44 180 ILE A C 1
ATOM 1425 O O . ILE A 1 180 ? -20.483 23.533 47.682 1.00 89.44 180 ILE A O 1
ATOM 1429 N N . VAL A 1 181 ? -21.045 25.003 46.089 1.00 88.19 181 VAL A N 1
ATOM 1430 C CA . VAL A 1 181 ? -19.682 25.396 45.724 1.00 88.19 181 VAL A CA 1
ATOM 1431 C C . VAL A 1 181 ? -19.340 26.670 46.491 1.00 88.19 181 VAL A C 1
ATOM 1433 O O . VAL A 1 181 ? -20.071 27.656 46.400 1.00 88.19 181 VAL A O 1
ATOM 1436 N N . VAL A 1 182 ? -18.244 26.655 47.248 1.00 89.19 182 VAL A N 1
ATOM 1437 C CA . VAL A 1 182 ? -17.740 27.827 47.980 1.00 89.19 182 VAL A CA 1
ATOM 1438 C C . VAL A 1 182 ? -16.573 28.430 47.206 1.00 89.19 182 VAL A C 1
ATOM 1440 O O . VAL A 1 182 ? -15.695 27.696 46.756 1.00 89.19 182 VAL A O 1
ATOM 1443 N N . THR A 1 183 ? -16.559 29.752 47.032 1.00 90.31 183 THR A N 1
ATOM 1444 C CA . THR A 1 183 ? -15.471 30.478 46.354 1.00 90.31 183 THR A CA 1
ATOM 1445 C C . THR A 1 183 ? -15.006 31.683 47.164 1.00 90.31 183 THR A C 1
ATOM 1447 O O . THR A 1 183 ? -15.807 32.368 47.792 1.00 90.31 183 THR A O 1
ATOM 1450 N N . GLN A 1 184 ? -13.718 32.025 47.076 1.00 87.81 184 GLN A N 1
ATOM 1451 C CA . GLN A 1 184 ? -13.152 33.238 47.701 1.00 87.81 184 GLN A CA 1
ATOM 1452 C C . GLN A 1 184 ? -13.335 34.511 46.848 1.00 87.81 184 GLN A C 1
ATOM 1454 O O . GLN A 1 184 ? -12.910 35.601 47.230 1.00 87.81 184 GLN A O 1
ATOM 1459 N N . SER A 1 185 ? -13.954 34.387 45.667 1.00 84.62 185 SER A N 1
ATOM 1460 C CA . SER A 1 185 ? -14.269 35.503 44.767 1.00 84.62 185 SER A CA 1
ATOM 1461 C C . SER A 1 185 ? -15.772 35.607 44.518 1.00 84.62 185 SER A C 1
ATOM 1463 O O . SER A 1 185 ? -16.463 34.587 44.480 1.00 84.62 185 SER A O 1
ATOM 1465 N N . ASN A 1 186 ? -16.251 36.829 44.269 1.00 84.06 186 ASN A N 1
ATOM 1466 C CA . ASN A 1 186 ? -17.650 37.140 43.943 1.00 84.06 186 ASN A CA 1
ATOM 1467 C C . ASN A 1 186 ? -18.024 36.814 42.476 1.00 84.06 186 ASN A C 1
ATOM 1469 O O . ASN A 1 186 ? -19.011 37.319 41.940 1.00 84.06 186 ASN A O 1
ATOM 1473 N N . HIS A 1 187 ? -17.204 36.025 41.779 1.00 84.94 187 HIS A N 1
ATOM 1474 C CA . HIS A 1 187 ? -17.500 35.559 40.430 1.00 84.94 187 HIS A CA 1
ATOM 1475 C C . HIS A 1 187 ? -18.106 34.162 40.504 1.00 84.94 187 HIS A C 1
ATOM 1477 O O . HIS A 1 187 ? -17.575 33.282 41.178 1.00 84.94 187 HIS A O 1
ATOM 1483 N N . SER A 1 188 ? -19.218 33.967 39.794 1.00 86.00 188 SER A N 1
ATOM 1484 C CA . SER A 1 188 ? -19.905 32.677 39.750 1.00 86.00 188 SER A CA 1
ATOM 1485 C C . SER A 1 188 ? -18.959 31.588 39.215 1.00 86.00 188 SER A C 1
ATOM 1487 O O . SER A 1 188 ? -18.325 31.813 38.180 1.00 86.00 188 SER A O 1
ATOM 1489 N N . PRO A 1 189 ? -18.836 30.425 39.887 1.00 85.25 189 PRO A N 1
ATOM 1490 C CA . PRO A 1 189 ? -17.860 29.391 39.523 1.00 85.25 189 PRO A CA 1
ATOM 1491 C C . PRO A 1 189 ? -18.134 28.752 38.154 1.00 85.25 189 PRO A C 1
ATOM 1493 O O . PRO A 1 189 ? -17.214 28.232 37.515 1.00 85.25 189 PRO A O 1
ATOM 1496 N N . ILE A 1 190 ? -19.388 28.806 37.696 1.00 86.94 190 ILE A N 1
ATOM 1497 C CA . ILE A 1 190 ? -19.845 28.359 36.378 1.00 86.94 190 ILE A CA 1
ATOM 1498 C C . ILE A 1 190 ? -20.823 29.384 35.775 1.00 86.94 190 ILE A C 1
ATOM 1500 O O . ILE A 1 190 ? -21.160 30.388 36.399 1.00 86.94 190 ILE A O 1
ATOM 1504 N N . ALA A 1 191 ? -21.286 29.152 34.545 1.00 85.50 191 ALA A N 1
ATOM 1505 C CA . ALA A 1 191 ? -22.341 29.974 33.953 1.00 85.50 191 ALA A CA 1
ATOM 1506 C C . ALA A 1 191 ? -23.670 29.803 34.719 1.00 85.50 191 ALA A C 1
ATOM 1508 O O . ALA A 1 191 ? -23.942 28.732 35.255 1.00 85.50 191 ALA A O 1
ATOM 1509 N N . LYS A 1 192 ? -24.521 30.842 34.738 1.00 86.50 192 LYS A N 1
ATOM 1510 C CA . LYS A 1 192 ? -25.832 30.804 35.426 1.00 86.50 192 LYS A CA 1
ATOM 1511 C C . LYS A 1 192 ? -26.708 29.635 34.968 1.00 86.50 192 LYS A C 1
ATOM 1513 O O . LYS A 1 192 ? -27.396 29.039 35.787 1.00 86.50 192 LYS A O 1
ATOM 1518 N N . ILE A 1 193 ? -26.660 29.334 33.675 1.00 89.25 193 ILE A N 1
ATOM 1519 C CA . ILE A 1 193 ? -27.171 28.112 33.058 1.00 89.25 193 ILE A CA 1
ATOM 1520 C C . ILE A 1 193 ? -26.071 27.642 32.102 1.00 89.25 193 ILE A C 1
ATOM 1522 O O . ILE A 1 193 ? -25.503 28.459 31.370 1.00 89.25 193 ILE A O 1
ATOM 1526 N N . ARG A 1 194 ? -25.754 26.349 32.128 1.00 89.81 194 ARG A N 1
ATOM 1527 C CA . ARG A 1 194 ? -24.879 25.665 31.178 1.00 89.81 194 ARG A CA 1
ATOM 1528 C C . ARG A 1 194 ? -25.630 24.445 30.662 1.00 89.81 194 ARG A C 1
ATOM 1530 O O . ARG A 1 194 ? -25.833 23.491 31.399 1.00 89.81 194 ARG A O 1
ATOM 1537 N N . GLU A 1 195 ? -26.034 24.476 29.401 1.00 90.38 195 GLU A N 1
ATOM 1538 C CA . GLU A 1 195 ? -26.572 23.299 28.717 1.00 90.38 195 GLU A CA 1
ATOM 1539 C C . GLU A 1 195 ? -25.442 22.634 27.932 1.00 90.38 195 GLU A C 1
ATOM 1541 O O . GLU A 1 195 ? -24.704 23.303 27.202 1.00 90.38 195 GLU A O 1
ATOM 1546 N N . HIS A 1 196 ? -25.280 21.324 28.101 1.00 91.25 196 HIS A N 1
ATOM 1547 C CA . HIS A 1 196 ? -24.328 20.547 27.320 1.00 91.25 196 HIS A CA 1
ATOM 1548 C C . HIS A 1 196 ? -24.990 20.051 26.024 1.00 91.25 196 HIS A C 1
ATOM 1550 O O . HIS A 1 196 ? -26.160 19.659 26.047 1.00 91.25 196 HIS A O 1
ATOM 1556 N N . PRO A 1 197 ? -24.269 20.045 24.884 1.00 93.06 197 PRO A N 1
ATOM 1557 C CA . PRO A 1 197 ? -24.810 19.510 23.640 1.00 93.06 197 PRO A CA 1
ATOM 1558 C C . PRO A 1 197 ? -25.165 18.021 23.811 1.00 93.06 197 PRO A C 1
ATOM 1560 O O . PRO A 1 197 ? -24.425 17.303 24.492 1.00 93.06 197 PRO A O 1
ATOM 1563 N N . PRO A 1 198 ? -26.272 17.541 23.212 1.00 92.81 198 PRO A N 1
ATOM 1564 C CA . PRO A 1 198 ? -26.665 16.139 23.302 1.00 92.81 198 PRO A CA 1
ATOM 1565 C C . PRO A 1 198 ? -25.600 15.226 22.684 1.00 92.81 198 PRO A C 1
ATOM 1567 O O . PRO A 1 198 ? -25.029 15.538 21.638 1.00 92.81 198 PRO A O 1
ATOM 1570 N N . ILE A 1 199 ? -25.352 14.089 23.334 1.00 95.81 199 ILE A N 1
ATOM 1571 C CA . ILE A 1 199 ? -24.401 13.067 22.891 1.00 95.81 199 ILE A CA 1
ATOM 1572 C C . ILE A 1 199 ? -25.206 11.863 22.395 1.00 95.81 199 ILE A C 1
ATOM 1574 O O . ILE A 1 199 ? -25.737 11.081 23.190 1.00 95.81 199 ILE A O 1
ATOM 1578 N N . ASP A 1 200 ? -25.295 11.735 21.072 1.00 94.19 200 ASP A N 1
ATOM 1579 C CA . ASP A 1 200 ? -26.180 10.791 20.386 1.00 94.19 200 ASP A CA 1
ATOM 1580 C C . ASP A 1 200 ? -25.416 9.622 19.755 1.00 94.19 200 ASP A C 1
ATOM 1582 O O . ASP A 1 200 ? -24.318 9.792 19.221 1.00 94.19 200 ASP A O 1
ATOM 1586 N N . ILE A 1 201 ? -26.038 8.443 19.746 1.00 94.38 201 ILE A N 1
ATOM 1587 C CA . ILE A 1 201 ? -25.643 7.309 18.908 1.00 94.38 201 ILE A CA 1
ATOM 1588 C C . ILE A 1 201 ? -26.871 6.653 18.270 1.00 94.38 201 ILE A C 1
ATOM 1590 O O . ILE A 1 201 ? -27.882 6.393 18.924 1.00 94.38 201 ILE A O 1
ATOM 1594 N N . LEU A 1 202 ? -26.774 6.372 16.970 1.00 92.38 202 LEU A N 1
ATOM 1595 C CA . LEU A 1 202 ? -27.789 5.629 16.227 1.00 92.38 202 LEU A CA 1
ATOM 1596 C C . LEU A 1 202 ? -27.657 4.135 16.532 1.00 92.38 202 LEU A C 1
ATOM 1598 O O . LEU A 1 202 ? -26.577 3.572 16.382 1.00 92.38 202 LEU A O 1
ATOM 1602 N N . LEU A 1 203 ? -28.750 3.476 16.907 1.00 90.62 203 LEU A N 1
ATOM 1603 C CA . LEU A 1 203 ? -28.796 2.044 17.220 1.00 90.62 203 LEU A CA 1
ATOM 1604 C C . LEU A 1 203 ? -29.294 1.176 16.051 1.00 90.62 203 LEU A C 1
ATOM 1606 O O . LEU A 1 203 ? -29.326 -0.043 16.181 1.00 90.62 203 LEU A O 1
ATOM 1610 N N . ASN A 1 204 ? -29.653 1.760 14.901 1.00 88.25 204 ASN A N 1
ATOM 1611 C CA . ASN A 1 204 ? -30.210 1.036 13.746 1.00 88.25 204 ASN A CA 1
ATOM 1612 C C . ASN A 1 204 ? -29.408 -0.211 13.344 1.00 88.25 204 ASN A C 1
ATOM 1614 O O . ASN A 1 204 ? -29.976 -1.297 13.244 1.00 88.25 204 ASN A O 1
ATOM 1618 N N . TRP A 1 205 ? -28.090 -0.062 13.166 1.00 91.75 205 TRP A N 1
ATOM 1619 C CA . TRP A 1 205 ? -27.208 -1.170 12.784 1.00 91.75 205 TRP A CA 1
ATOM 1620 C C . TRP A 1 205 ? -27.110 -2.256 13.871 1.00 91.75 205 TRP A C 1
ATOM 1622 O O . TRP A 1 205 ? -26.920 -3.426 13.565 1.00 91.75 205 TRP A O 1
ATOM 1632 N N . PHE A 1 206 ? -27.295 -1.903 15.141 1.00 90.69 206 PHE A N 1
ATOM 1633 C CA . PHE A 1 206 ? -27.274 -2.858 16.250 1.00 90.69 206 PHE A CA 1
ATOM 1634 C C . PHE A 1 206 ? -28.590 -3.642 16.339 1.00 90.69 206 PHE A C 1
ATOM 1636 O O . PHE A 1 206 ? -28.596 -4.865 16.433 1.00 90.69 206 PHE A O 1
ATOM 1643 N N . VAL A 1 207 ? -29.724 -2.943 16.225 1.00 87.62 207 VAL A N 1
ATOM 1644 C CA . VAL A 1 207 ? -31.079 -3.512 16.359 1.00 87.62 207 VAL A CA 1
ATOM 1645 C C . VAL A 1 207 ? -31.478 -4.412 15.179 1.00 87.62 207 VAL A C 1
ATOM 1647 O O . VAL A 1 207 ? -32.327 -5.293 15.342 1.00 87.62 207 VAL A O 1
ATOM 1650 N N . GLN A 1 208 ? -30.885 -4.232 13.993 1.00 88.69 208 GLN A N 1
ATOM 1651 C CA . GLN A 1 208 ? -31.085 -5.163 12.869 1.00 88.69 208 GLN A CA 1
ATOM 1652 C C . GLN A 1 208 ? -30.403 -6.524 13.098 1.00 88.69 208 GLN A C 1
ATOM 1654 O O . GLN A 1 208 ? -30.923 -7.533 12.632 1.00 88.69 208 GLN A O 1
ATOM 1659 N N . HIS A 1 209 ? -29.299 -6.569 13.857 1.00 90.94 209 HIS A N 1
ATOM 1660 C CA . HIS A 1 209 ? -28.521 -7.789 14.128 1.00 90.94 209 HIS A CA 1
ATOM 1661 C C . HIS A 1 209 ? -28.959 -8.525 15.404 1.00 90.94 209 HIS A C 1
ATOM 1663 O O . HIS A 1 209 ? -28.233 -9.371 15.929 1.00 90.94 209 HIS A O 1
ATOM 1669 N N . ILE A 1 210 ? -30.166 -8.226 15.893 1.00 89.19 210 ILE A N 1
ATOM 1670 C CA . ILE A 1 210 ? -30.786 -8.844 17.066 1.00 89.19 210 ILE A CA 1
ATOM 1671 C C . ILE A 1 210 ? -32.156 -9.415 16.671 1.00 89.19 210 ILE A C 1
ATOM 1673 O O . ILE A 1 210 ? -33.023 -8.693 16.171 1.00 89.19 210 ILE A O 1
ATOM 1677 N N . ASP A 1 211 ? -32.374 -10.702 16.956 1.00 86.50 211 ASP A N 1
ATOM 1678 C CA . ASP A 1 211 ? -33.698 -11.326 17.018 1.00 86.50 211 ASP A CA 1
ATOM 1679 C C . ASP A 1 211 ? -34.184 -11.268 18.478 1.00 86.50 211 ASP A C 1
ATOM 1681 O O . ASP A 1 211 ? -33.776 -12.087 19.309 1.00 86.50 211 ASP A O 1
ATOM 1685 N N . PRO A 1 212 ? -35.045 -10.296 18.833 1.00 80.00 212 PRO A N 1
ATOM 1686 C CA . PRO A 1 212 ? -35.448 -10.096 20.215 1.00 80.00 212 PRO A CA 1
ATOM 1687 C C . PRO A 1 212 ? -36.522 -11.100 20.662 1.00 80.00 212 PRO A C 1
ATOM 1689 O O . PRO A 1 212 ? -36.854 -11.117 21.843 1.00 80.00 212 PRO A O 1
ATOM 1692 N N . VAL A 1 213 ? -37.083 -11.906 19.748 1.00 81.00 213 VAL A N 1
ATOM 1693 C CA . VAL A 1 213 ? -38.058 -12.961 20.072 1.00 81.00 213 VAL A CA 1
ATOM 1694 C C . VAL A 1 213 ? -37.316 -14.232 20.466 1.00 81.00 213 VAL A C 1
ATOM 1696 O O . VAL A 1 213 ? -37.617 -14.823 21.499 1.00 81.00 213 VAL A O 1
ATOM 1699 N N . LYS A 1 214 ? -36.304 -14.623 19.681 1.00 82.12 214 LYS A N 1
ATOM 1700 C CA . LYS A 1 214 ? -35.425 -15.757 20.010 1.00 82.12 214 LYS A CA 1
ATOM 1701 C C . LYS A 1 214 ? -34.379 -15.430 21.072 1.00 82.12 214 LYS A C 1
ATOM 1703 O O . LYS A 1 214 ? -33.784 -16.355 21.613 1.00 82.12 214 LYS A O 1
ATOM 1708 N N . LYS A 1 215 ? -34.159 -14.141 21.363 1.00 86.88 215 LYS A N 1
ATOM 1709 C CA . LYS A 1 215 ? -33.073 -13.648 22.225 1.00 86.88 215 LYS A CA 1
ATOM 1710 C C . LYS A 1 215 ? -31.700 -14.087 21.707 1.00 86.88 215 LYS A C 1
ATOM 1712 O O . LYS A 1 215 ? -30.848 -14.548 22.461 1.00 86.88 215 LYS A O 1
ATOM 1717 N N . THR A 1 216 ? -31.500 -13.944 20.399 1.00 86.81 216 THR A N 1
ATOM 1718 C CA . THR A 1 216 ? -30.245 -14.296 19.724 1.00 86.81 216 THR A CA 1
ATOM 1719 C C . THR A 1 216 ? -29.727 -13.154 18.868 1.00 86.81 216 THR A C 1
ATOM 1721 O O . THR A 1 216 ? -30.504 -12.413 18.263 1.00 86.81 216 THR A O 1
ATOM 1724 N N . THR A 1 217 ? -28.409 -13.041 18.759 1.00 89.75 217 THR A N 1
ATOM 1725 C CA . THR A 1 217 ? -27.776 -12.240 17.702 1.00 89.75 217 THR A CA 1
ATOM 1726 C C . THR A 1 217 ? -27.979 -12.911 16.335 1.00 89.75 217 THR A C 1
ATOM 1728 O O . THR A 1 217 ? -28.222 -14.115 16.267 1.00 89.75 217 THR A O 1
ATOM 1731 N N . VAL A 1 218 ? -27.935 -12.150 15.237 1.00 90.81 218 VAL A N 1
ATOM 1732 C CA . VAL A 1 218 ? -28.134 -12.675 13.865 1.00 90.81 218 VAL A CA 1
ATOM 1733 C C . VAL A 1 218 ? -27.154 -12.094 12.836 1.00 90.81 218 VAL A C 1
ATOM 1735 O O . VAL A 1 218 ? -27.444 -12.079 11.641 1.00 90.81 218 VAL A O 1
ATOM 1738 N N . PHE A 1 219 ? -25.993 -11.603 13.282 1.00 92.00 219 PHE A N 1
ATOM 1739 C CA . PHE A 1 219 ? -24.954 -11.124 12.369 1.00 92.00 219 PHE A CA 1
ATOM 1740 C C . PHE A 1 219 ? -24.363 -12.303 11.583 1.00 92.00 219 PHE A C 1
ATOM 1742 O O . PHE A 1 219 ? -23.972 -13.301 12.188 1.00 92.00 219 PHE A O 1
ATOM 1749 N N . HIS A 1 220 ? -24.280 -12.172 10.256 1.00 90.94 220 HIS A N 1
ATOM 1750 C CA . HIS A 1 220 ? -23.792 -13.217 9.356 1.00 90.94 220 HIS A CA 1
ATOM 1751 C C . HIS A 1 220 ? -22.909 -12.641 8.239 1.00 90.94 220 HIS A C 1
ATOM 1753 O O . HIS A 1 220 ? -23.223 -11.588 7.674 1.00 90.94 220 HIS A O 1
ATOM 1759 N N . ILE A 1 221 ? -21.820 -13.336 7.902 1.00 89.38 221 ILE A N 1
ATOM 1760 C CA . ILE A 1 221 ? -20.845 -12.910 6.894 1.00 89.38 221 ILE A CA 1
ATOM 1761 C C . ILE A 1 221 ? -21.085 -13.623 5.561 1.00 89.38 221 ILE A C 1
ATOM 1763 O O . ILE A 1 221 ? -20.955 -14.838 5.442 1.00 89.38 221 ILE A O 1
ATOM 1767 N N . GLN A 1 222 ? -21.340 -12.844 4.508 1.00 86.06 222 GLN A N 1
ATOM 1768 C CA . GLN A 1 222 ? -21.432 -13.368 3.145 1.00 86.06 222 GLN A CA 1
ATOM 1769 C C . GLN A 1 222 ? -20.038 -13.502 2.517 1.00 86.06 222 GLN A C 1
ATOM 1771 O O . GLN A 1 222 ? -19.317 -12.520 2.335 1.00 86.06 222 GLN A O 1
ATOM 1776 N N . THR A 1 223 ? -19.665 -14.724 2.138 1.00 81.62 223 THR A N 1
ATOM 1777 C CA . THR A 1 223 ? -18.333 -15.054 1.598 1.00 81.62 223 THR A CA 1
ATOM 1778 C C . THR A 1 223 ? -18.144 -14.709 0.118 1.00 81.62 223 THR A C 1
ATOM 1780 O O . THR A 1 223 ? -17.013 -14.636 -0.347 1.00 81.62 223 THR A O 1
ATOM 1783 N N . ASN A 1 224 ? -19.229 -14.500 -0.633 1.00 74.56 224 ASN A N 1
ATOM 1784 C CA . ASN A 1 224 ? -19.220 -14.517 -2.105 1.00 74.56 224 ASN A CA 1
ATOM 1785 C C . ASN A 1 224 ? -18.447 -13.359 -2.765 1.00 74.56 224 ASN A C 1
ATOM 1787 O O . ASN A 1 224 ? -17.979 -13.508 -3.890 1.00 74.56 224 ASN A O 1
ATOM 1791 N N . GLU A 1 225 ? -18.333 -12.217 -2.083 1.00 65.81 225 GLU A N 1
ATOM 1792 C CA . GLU A 1 225 ? -17.690 -10.992 -2.595 1.00 65.81 225 GLU A CA 1
ATOM 1793 C C . GLU A 1 225 ? -16.576 -10.473 -1.660 1.00 65.81 225 GLU A C 1
ATOM 1795 O O . GLU A 1 225 ? -16.007 -9.403 -1.877 1.00 65.81 225 GLU A O 1
ATOM 1800 N N . ALA A 1 226 ? -16.256 -11.221 -0.599 1.00 72.19 226 ALA A N 1
ATOM 1801 C CA . ALA A 1 226 ? -15.306 -10.812 0.430 1.00 72.19 226 ALA A CA 1
ATOM 1802 C C . ALA A 1 226 ? -13.857 -11.136 0.036 1.00 72.19 226 ALA A C 1
ATOM 1804 O O . ALA A 1 226 ? -13.559 -12.250 -0.386 1.00 72.19 226 ALA A O 1
ATOM 1805 N N . LYS A 1 227 ? -12.930 -10.197 0.264 1.00 80.69 227 LYS A N 1
ATOM 1806 C CA . LYS A 1 227 ? -11.490 -10.438 0.059 1.00 80.69 227 LYS A CA 1
ATOM 1807 C C . LYS A 1 227 ? -10.912 -11.320 1.164 1.00 80.69 227 LYS A C 1
ATOM 1809 O O . LYS A 1 227 ? -10.318 -12.353 0.888 1.00 80.69 227 LYS A O 1
ATOM 1814 N N . THR A 1 228 ? -11.124 -10.924 2.414 1.00 89.44 228 THR A N 1
ATOM 1815 C CA . THR A 1 228 ? -10.760 -11.672 3.628 1.00 89.44 228 THR A CA 1
ATOM 1816 C C . THR A 1 228 ? -11.915 -11.562 4.630 1.00 89.44 228 THR A C 1
ATOM 1818 O O . THR A 1 228 ? -12.778 -10.697 4.445 1.00 89.44 228 THR A O 1
ATOM 1821 N N . PRO A 1 229 ? -11.954 -12.361 5.715 1.00 90.44 229 PRO A N 1
ATOM 1822 C CA . PRO A 1 229 ? -12.940 -12.176 6.785 1.00 90.44 229 PRO A CA 1
ATOM 1823 C C . PRO A 1 229 ? -12.925 -10.758 7.375 1.00 90.44 229 PRO A C 1
ATOM 1825 O O . PRO A 1 229 ? -13.970 -10.217 7.714 1.00 90.44 229 PRO A O 1
ATOM 1828 N N . ARG A 1 230 ? -11.742 -10.134 7.448 1.00 92.00 230 ARG A N 1
ATOM 1829 C CA . ARG A 1 230 ? -11.558 -8.753 7.908 1.00 92.00 230 ARG A CA 1
ATOM 1830 C C . ARG A 1 230 ? -11.948 -7.719 6.847 1.00 92.00 230 ARG A C 1
ATOM 1832 O O . ARG A 1 230 ? -12.491 -6.684 7.211 1.00 92.00 230 ARG A O 1
ATOM 1839 N N . ARG A 1 231 ? -11.667 -7.958 5.560 1.00 90.19 231 ARG A N 1
ATOM 1840 C CA . ARG A 1 231 ? -12.019 -7.091 4.408 1.00 90.19 231 ARG A CA 1
ATOM 1841 C C . ARG A 1 231 ? -13.346 -7.527 3.783 1.00 90.19 231 ARG A C 1
ATOM 1843 O O . ARG A 1 231 ? -13.455 -7.717 2.568 1.00 90.19 231 ARG A O 1
ATOM 1850 N N . ASN A 1 232 ? -14.332 -7.733 4.644 1.00 91.88 232 ASN A N 1
ATOM 1851 C CA . ASN A 1 232 ? -15.707 -8.028 4.293 1.00 91.88 232 ASN A CA 1
ATOM 1852 C C . ASN A 1 232 ? -16.572 -6.801 4.633 1.00 91.88 232 ASN A C 1
ATOM 1854 O O . ASN A 1 232 ? -16.393 -6.199 5.689 1.00 91.88 232 ASN A O 1
ATOM 1858 N N . ALA A 1 233 ? -17.521 -6.450 3.760 1.00 92.12 233 ALA A N 1
ATOM 1859 C CA . ALA A 1 233 ? -18.323 -5.235 3.911 1.00 92.12 233 ALA A CA 1
ATOM 1860 C C . ALA A 1 233 ? -19.154 -5.216 5.208 1.00 92.12 233 ALA A C 1
ATOM 1862 O O . ALA A 1 233 ? -19.174 -4.201 5.900 1.00 92.12 233 ALA A O 1
ATOM 1863 N N . GLN A 1 234 ? -19.774 -6.341 5.586 1.00 93.00 234 GLN A N 1
ATOM 1864 C CA . GLN A 1 234 ? -20.537 -6.451 6.833 1.00 93.00 234 GLN A CA 1
ATOM 1865 C C . GLN A 1 234 ? -19.645 -6.270 8.078 1.00 93.00 234 GLN A C 1
ATOM 1867 O O . GLN A 1 234 ? -20.089 -5.715 9.084 1.00 93.00 234 GLN A O 1
ATOM 1872 N N . VAL A 1 235 ? -18.384 -6.708 8.013 1.00 94.44 235 VAL A N 1
ATOM 1873 C CA . VAL A 1 235 ? -17.391 -6.541 9.088 1.00 94.44 235 VAL A CA 1
ATOM 1874 C C . VAL A 1 235 ? -16.837 -5.112 9.142 1.00 94.44 235 VAL A C 1
ATOM 1876 O O . VAL A 1 235 ? -16.679 -4.569 10.233 1.00 94.44 235 VAL A O 1
ATOM 1879 N N . ASP A 1 236 ? -16.604 -4.459 8.001 1.00 93.94 236 ASP A N 1
ATOM 1880 C CA . ASP A 1 236 ? -16.239 -3.035 7.969 1.00 93.94 236 ASP A CA 1
ATOM 1881 C C . ASP A 1 236 ? -17.373 -2.154 8.543 1.00 93.94 236 ASP A C 1
ATOM 1883 O O . ASP A 1 236 ? -17.105 -1.274 9.362 1.00 93.94 236 ASP A O 1
ATOM 1887 N N . GLU A 1 237 ? -18.646 -2.442 8.231 1.00 94.44 237 GLU A N 1
ATOM 1888 C CA . GLU A 1 237 ? -19.796 -1.772 8.864 1.00 94.44 237 GLU A CA 1
ATOM 1889 C C . GLU A 1 237 ? -19.844 -1.972 10.389 1.00 94.44 237 GLU A C 1
ATOM 1891 O O . GLU A 1 237 ? -20.152 -1.031 11.129 1.00 94.44 237 GLU A O 1
ATOM 1896 N N . ALA A 1 238 ? -19.534 -3.183 10.868 1.00 95.81 238 ALA A N 1
ATOM 1897 C CA . ALA A 1 238 ? -19.472 -3.495 12.295 1.00 95.81 238 ALA A CA 1
ATOM 1898 C C . ALA A 1 238 ? -18.367 -2.698 13.000 1.00 95.81 238 ALA A C 1
ATOM 1900 O O . ALA A 1 238 ? -18.594 -2.112 14.059 1.00 95.81 238 ALA A O 1
ATOM 1901 N N . LEU A 1 239 ? -17.180 -2.618 12.398 1.00 96.00 239 LEU A N 1
ATOM 1902 C CA . LEU A 1 239 ? -16.058 -1.844 12.928 1.00 96.00 239 LEU A CA 1
ATOM 1903 C C . LEU A 1 239 ? -16.373 -0.342 12.972 1.00 96.00 239 LEU A C 1
ATOM 1905 O O . LEU A 1 239 ? -16.116 0.305 13.988 1.00 96.00 239 LEU A O 1
ATOM 1909 N N . ASP A 1 240 ? -17.002 0.206 11.929 1.00 96.38 240 ASP A N 1
ATOM 1910 C CA . ASP A 1 240 ? -17.473 1.596 11.914 1.00 96.38 240 ASP A CA 1
ATOM 1911 C C . ASP A 1 240 ? -18.592 1.849 12.938 1.00 96.38 240 ASP A C 1
ATOM 1913 O O . ASP A 1 240 ? -18.731 2.960 13.463 1.00 96.38 240 ASP A O 1
ATOM 1917 N N . TYR A 1 241 ? -19.415 0.845 13.250 1.00 96.75 241 TYR A N 1
ATOM 1918 C CA . TYR A 1 241 ? -20.386 0.922 14.339 1.00 96.75 241 TYR A CA 1
ATOM 1919 C C . TYR A 1 241 ? -19.707 0.974 15.715 1.00 96.75 241 TYR A C 1
ATOM 1921 O O . TYR A 1 241 ? -19.936 1.922 16.471 1.00 96.75 241 TYR A O 1
ATOM 1929 N N . PHE A 1 242 ? -18.837 0.013 16.033 1.00 97.19 242 PHE A N 1
ATOM 1930 C CA . PHE A 1 242 ? -18.184 -0.055 17.344 1.00 97.19 242 PHE A CA 1
ATOM 1931 C C . PHE A 1 242 ? -17.195 1.100 17.580 1.00 97.19 242 PHE A C 1
ATOM 1933 O O . PHE A 1 242 ? -17.118 1.617 18.689 1.00 97.19 242 PHE A O 1
ATOM 1940 N N . ASN A 1 243 ? -16.545 1.630 16.541 1.00 96.50 243 ASN A N 1
ATOM 1941 C CA . ASN A 1 243 ? -15.766 2.873 16.632 1.00 96.50 243 ASN A CA 1
ATOM 1942 C C . ASN A 1 243 ? -16.643 4.078 17.049 1.00 96.50 243 ASN A C 1
ATOM 1944 O O . ASN A 1 243 ? -16.268 4.872 17.912 1.00 96.50 243 ASN A O 1
ATOM 1948 N N . ARG A 1 244 ? -17.864 4.201 16.504 1.00 96.44 244 ARG A N 1
ATOM 1949 C CA . ARG A 1 244 ? -18.829 5.226 16.952 1.00 96.44 244 ARG A CA 1
ATOM 1950 C C . ARG A 1 244 ? -19.329 4.967 18.378 1.00 96.44 244 ARG A C 1
ATOM 1952 O O . ARG A 1 244 ? -19.560 5.928 19.110 1.00 96.44 244 ARG A O 1
ATOM 1959 N N . MET A 1 245 ? -19.451 3.704 18.788 1.00 95.75 245 MET A N 1
ATOM 1960 C CA . MET A 1 245 ? -19.799 3.316 20.160 1.00 95.75 245 MET A CA 1
ATOM 1961 C C . MET A 1 245 ? -18.717 3.703 21.173 1.00 95.75 245 MET A C 1
ATOM 1963 O O . MET A 1 245 ? -19.038 4.310 22.195 1.00 95.75 245 MET A O 1
ATOM 1967 N N . GLU A 1 246 ? -17.447 3.440 20.860 1.00 95.56 246 GLU A N 1
ATOM 1968 C CA . GLU A 1 246 ? -16.290 3.878 21.646 1.00 95.56 246 GLU A CA 1
ATOM 1969 C C . GLU A 1 246 ? -16.279 5.406 21.804 1.00 95.56 246 GLU A C 1
ATOM 1971 O O . GLU A 1 246 ? -16.159 5.922 22.917 1.00 95.56 246 GLU A O 1
ATOM 1976 N N . GLN A 1 247 ? -16.474 6.145 20.705 1.00 96.25 247 GLN A N 1
ATOM 1977 C CA . GLN A 1 247 ? -16.530 7.609 20.723 1.00 96.25 247 GLN A CA 1
ATOM 1978 C C . GLN A 1 247 ? -17.691 8.130 21.580 1.00 96.25 247 GLN A C 1
ATOM 1980 O O . GLN A 1 247 ? -17.483 9.008 22.417 1.00 96.25 247 GLN A O 1
ATOM 1985 N N . TRP A 1 248 ? -18.900 7.582 21.417 1.00 96.69 248 TRP A N 1
ATOM 1986 C CA . TRP A 1 248 ? -20.066 7.940 22.232 1.00 96.69 248 TRP A CA 1
ATOM 1987 C C . TRP A 1 248 ? -19.797 7.708 23.726 1.00 96.69 248 TRP A C 1
ATOM 1989 O O . TRP A 1 248 ? -19.928 8.634 24.530 1.00 96.69 248 TRP A O 1
ATOM 1999 N N . ALA A 1 249 ? -19.320 6.514 24.087 1.00 95.50 249 ALA A N 1
ATOM 2000 C CA . ALA A 1 249 ? -19.003 6.153 25.464 1.00 95.50 249 ALA A CA 1
ATOM 2001 C C . ALA A 1 249 ? -17.891 7.043 26.052 1.00 95.50 249 ALA A C 1
ATOM 2003 O O . ALA A 1 249 ? -17.982 7.498 27.195 1.00 95.50 249 ALA A O 1
ATOM 2004 N N . SER A 1 250 ? -16.863 7.367 25.262 1.00 95.19 250 SER A N 1
ATOM 2005 C CA . SER A 1 250 ? -15.782 8.269 25.669 1.00 95.19 250 SER A CA 1
ATOM 2006 C C . SER A 1 250 ? -16.282 9.698 25.918 1.00 95.19 250 SER A C 1
ATOM 2008 O O . SER A 1 250 ? -15.869 10.321 26.901 1.00 95.19 250 SER A O 1
ATOM 2010 N N . HIS A 1 251 ? -17.212 10.212 25.104 1.00 95.25 251 HIS A N 1
ATOM 2011 C CA . HIS A 1 251 ? -17.825 11.528 25.313 1.00 95.25 251 HIS A CA 1
ATOM 2012 C C . HIS A 1 251 ? -18.734 11.566 26.554 1.00 95.25 251 HIS A C 1
ATOM 2014 O O . HIS A 1 251 ? -18.597 12.486 27.364 1.00 95.25 251 HIS A O 1
ATOM 2020 N N . VAL A 1 252 ? -19.590 10.556 26.769 1.00 94.81 252 VAL A N 1
ATOM 2021 C CA . VAL A 1 252 ? -20.426 10.452 27.985 1.00 94.81 252 VAL A CA 1
ATOM 2022 C C . VAL A 1 252 ? -19.549 10.353 29.238 1.00 94.81 252 VAL A C 1
ATOM 2024 O O . VAL A 1 252 ? -19.736 11.110 30.192 1.00 94.81 252 VAL A O 1
ATOM 2027 N N . ARG A 1 253 ? -18.508 9.509 29.216 1.00 92.12 253 ARG A N 1
ATOM 2028 C CA . ARG A 1 253 ? -17.500 9.450 30.286 1.00 92.12 253 ARG A CA 1
ATOM 2029 C C . ARG A 1 253 ? -16.833 10.805 30.519 1.00 92.12 253 ARG A C 1
ATOM 2031 O O . ARG A 1 253 ? -16.624 11.183 31.668 1.00 92.12 253 ARG A O 1
ATOM 2038 N N . SER A 1 254 ? -16.492 11.535 29.458 1.00 91.81 254 SER A N 1
ATOM 2039 C CA . SER A 1 254 ? -15.803 12.828 29.555 1.00 91.81 254 SER A CA 1
ATOM 2040 C C . SER A 1 254 ? -16.668 13.918 30.193 1.00 91.81 254 SER A C 1
ATOM 2042 O O . SER A 1 254 ? -16.130 14.776 30.895 1.00 91.81 254 SER A O 1
ATOM 2044 N N . TYR A 1 255 ? -17.994 13.865 30.026 1.00 92.88 255 TYR A N 1
ATOM 2045 C CA . TYR A 1 255 ? -18.905 14.718 30.789 1.00 92.88 255 TYR A CA 1
ATOM 2046 C C . TYR A 1 255 ? -18.746 14.471 32.300 1.00 92.88 255 TYR A C 1
ATOM 2048 O O . TYR A 1 255 ? -18.355 15.375 33.036 1.00 92.88 255 TYR A O 1
ATOM 2056 N N . PHE A 1 256 ? -18.942 13.236 32.762 1.00 90.06 256 PHE A N 1
ATOM 2057 C CA . PHE A 1 256 ? -18.866 12.910 34.189 1.00 90.06 256 PHE A CA 1
ATOM 2058 C C . PHE A 1 256 ? -17.455 13.090 34.784 1.00 90.06 256 PHE A C 1
ATOM 2060 O O . PHE A 1 256 ? -17.288 13.717 35.830 1.00 90.06 256 PHE A O 1
ATOM 2067 N N . ALA A 1 257 ? -16.420 12.588 34.108 1.00 82.12 257 ALA A N 1
ATOM 2068 C CA . ALA A 1 257 ? -15.048 12.580 34.619 1.00 82.12 257 ALA A CA 1
ATOM 2069 C C . ALA A 1 257 ? -14.317 13.932 34.504 1.00 82.12 257 ALA A C 1
ATOM 2071 O O . ALA A 1 257 ? -13.331 14.139 35.213 1.00 82.12 257 ALA A O 1
ATOM 2072 N N . TYR A 1 258 ? -14.771 14.851 33.637 1.00 83.62 258 TYR A N 1
ATOM 2073 C CA . TYR A 1 258 ? -14.133 16.162 33.453 1.00 83.62 258 TYR A CA 1
ATOM 2074 C C . TYR A 1 258 ? -15.096 17.346 33.566 1.00 83.62 258 TYR A C 1
ATOM 2076 O O . TYR A 1 258 ? -14.810 18.256 34.341 1.00 83.62 258 TYR A O 1
ATOM 2084 N N . ALA A 1 259 ? -16.213 17.373 32.832 1.00 85.06 259 ALA A N 1
ATOM 2085 C CA . ALA A 1 259 ? -17.128 18.520 32.881 1.00 85.06 259 ALA A CA 1
ATOM 2086 C C . ALA A 1 259 ? -17.781 18.673 34.265 1.00 85.06 259 ALA A C 1
ATOM 2088 O O . ALA A 1 259 ? -17.819 19.779 34.801 1.00 85.06 259 ALA A O 1
ATOM 2089 N N . LEU A 1 260 ? -18.193 17.565 34.883 1.00 85.94 260 LEU A N 1
ATOM 2090 C CA . LEU A 1 260 ? -18.760 17.560 36.227 1.00 85.94 260 LEU A CA 1
ATOM 2091 C C . LEU A 1 260 ? -17.666 17.676 37.303 1.00 85.94 260 LEU A C 1
ATOM 2093 O O . LEU A 1 260 ? -17.653 18.638 38.074 1.00 85.94 260 LEU A O 1
ATOM 2097 N N . GLN A 1 261 ? -16.694 16.754 37.306 1.00 82.06 261 GLN A N 1
ATOM 2098 C CA . GLN A 1 261 ? -15.613 16.735 38.300 1.00 82.06 261 GLN A CA 1
ATOM 2099 C C . GLN A 1 261 ? -14.789 18.039 38.298 1.00 82.06 261 GLN A C 1
ATOM 2101 O O . GLN A 1 261 ? -14.733 18.731 39.310 1.00 82.06 261 GLN A O 1
ATOM 2106 N N . ARG A 1 262 ? -14.191 18.433 37.164 1.00 79.19 262 ARG A N 1
ATOM 2107 C CA . ARG A 1 262 ? -13.344 19.643 37.092 1.00 79.19 262 ARG A CA 1
ATOM 2108 C C . ARG A 1 262 ? -14.139 20.934 36.935 1.00 79.19 262 ARG A C 1
ATOM 2110 O O . ARG A 1 262 ? -13.709 22.004 37.370 1.00 79.19 262 ARG A O 1
ATOM 2117 N N . GLY A 1 263 ? -15.267 20.860 36.231 1.00 82.38 263 GLY A N 1
ATOM 2118 C CA . GLY A 1 263 ? -16.069 22.033 35.896 1.00 82.38 263 GLY A CA 1
ATOM 2119 C C . GLY A 1 263 ? -17.004 22.492 37.011 1.00 82.38 263 GLY A C 1
ATOM 2120 O O . GLY A 1 263 ? -17.371 23.665 36.988 1.00 82.38 263 GLY A O 1
ATOM 2121 N N . VAL A 1 264 ? -17.348 21.626 37.975 1.00 85.75 264 VAL A N 1
ATOM 2122 C CA . VAL A 1 264 ? -18.202 21.954 39.132 1.00 85.75 264 VAL A CA 1
ATOM 2123 C C . VAL A 1 264 ? -17.513 21.636 40.461 1.00 85.75 264 VAL A C 1
ATOM 2125 O O . VAL A 1 264 ? -17.396 22.519 41.304 1.00 85.75 264 VAL A O 1
ATOM 2128 N N . ILE A 1 265 ? -17.043 20.402 40.663 1.00 84.00 265 ILE A N 1
ATOM 2129 C CA . ILE A 1 265 ? -16.614 19.926 41.992 1.00 84.00 265 ILE A CA 1
ATOM 2130 C C . ILE A 1 265 ? -15.264 20.535 42.397 1.00 84.00 265 ILE A C 1
ATOM 2132 O O . ILE A 1 265 ? -15.156 21.144 43.457 1.00 84.00 265 ILE A O 1
ATOM 2136 N N . GLU A 1 266 ? -14.261 20.501 41.516 1.00 83.25 266 GLU A N 1
ATOM 2137 C CA . GLU A 1 266 ? -12.950 21.146 41.732 1.00 83.25 266 GLU A CA 1
ATOM 2138 C C . GLU A 1 266 ? -13.013 22.693 41.743 1.00 83.25 266 GLU A C 1
ATOM 2140 O O . GLU A 1 266 ? -11.988 23.351 41.912 1.00 83.25 266 GLU A O 1
ATOM 2145 N N . LYS A 1 267 ? -14.197 23.307 41.568 1.00 85.75 267 LYS A N 1
ATOM 2146 C CA . LYS A 1 267 ? -14.406 24.754 41.778 1.00 85.75 267 LYS A CA 1
ATOM 2147 C C . LYS A 1 267 ? -14.663 25.128 43.238 1.00 85.75 267 LYS A C 1
ATOM 2149 O O . LYS A 1 267 ? -14.699 26.317 43.543 1.00 85.75 267 LYS A O 1
ATOM 2154 N N . HIS A 1 268 ? -14.855 24.144 44.113 1.00 85.75 268 HIS A N 1
ATOM 2155 C CA . HIS A 1 268 ? -15.036 24.346 45.544 1.00 85.75 268 HIS A CA 1
ATOM 2156 C C . HIS A 1 268 ? -13.672 24.658 46.200 1.00 85.75 268 HIS A C 1
ATOM 2158 O O . HIS A 1 268 ? -12.828 23.777 46.346 1.00 85.75 268 HIS A O 1
ATOM 2164 N N . ASP A 1 269 ? -13.450 25.924 46.566 1.00 85.69 269 ASP A N 1
ATOM 2165 C CA . ASP A 1 269 ? -12.215 26.441 47.182 1.00 85.69 269 ASP A CA 1
ATOM 2166 C C . ASP A 1 269 ? -12.544 27.275 48.441 1.00 85.69 269 ASP A C 1
ATOM 2168 O O . ASP A 1 269 ? -12.448 28.508 48.419 1.00 85.69 269 ASP A O 1
ATOM 2172 N N . PRO A 1 270 ? -12.972 26.627 49.542 1.00 84.19 270 PRO A N 1
ATOM 2173 C CA . PRO A 1 270 ? -13.165 27.273 50.836 1.00 84.19 270 PRO A CA 1
ATOM 2174 C C . PRO A 1 270 ? -11.826 27.745 51.414 1.00 84.19 270 PRO A C 1
ATOM 2176 O O . PRO A 1 270 ? -10.752 27.224 51.093 1.00 84.19 270 PRO A O 1
ATOM 2179 N N . VAL A 1 271 ? -11.882 28.742 52.296 1.00 80.88 271 VAL A N 1
ATOM 2180 C CA . VAL A 1 271 ? -10.699 29.341 52.931 1.00 80.88 271 VAL A CA 1
ATOM 2181 C C . VAL A 1 271 ? -10.066 28.350 53.910 1.00 80.88 271 VAL A C 1
ATOM 2183 O O . VAL A 1 271 ? -8.839 28.262 54.003 1.00 80.88 271 VAL A O 1
ATOM 2186 N N . VAL A 1 272 ? -10.893 27.564 54.608 1.00 78.00 272 VAL A N 1
ATOM 2187 C CA . VAL A 1 272 ? -10.453 26.386 55.362 1.00 78.00 272 VAL A CA 1
ATOM 2188 C C . VAL A 1 272 ? -10.566 25.172 54.448 1.00 78.00 272 VAL A C 1
ATOM 2190 O O . VAL A 1 272 ? -11.663 24.715 54.142 1.00 78.00 272 VAL A O 1
ATOM 2193 N N . LYS A 1 273 ? -9.424 24.642 54.002 1.00 73.00 273 LYS A N 1
ATOM 2194 C CA . LYS A 1 273 ? -9.396 23.452 53.147 1.00 73.00 273 LYS A CA 1
ATOM 2195 C C . LYS A 1 273 ? -9.668 22.207 53.979 1.00 73.00 273 LYS A C 1
ATOM 2197 O O . LYS A 1 273 ? -8.814 21.778 54.753 1.00 73.00 273 LYS A O 1
ATOM 2202 N N . GLU A 1 274 ? -10.851 21.633 53.797 1.00 67.25 274 GLU A N 1
ATOM 2203 C CA . GLU A 1 274 ? -11.162 20.290 54.279 1.00 67.25 274 GLU A CA 1
ATOM 2204 C C . GLU A 1 274 ? -10.250 19.254 53.598 1.00 67.25 274 GLU A C 1
ATOM 2206 O O . GLU A 1 274 ? -9.692 19.491 52.519 1.00 67.25 274 GLU A O 1
ATOM 2211 N N . ALA A 1 275 ? -10.062 18.098 54.239 1.00 57.97 275 ALA A N 1
ATOM 2212 C CA . ALA A 1 275 ? -9.304 17.005 53.645 1.00 57.97 275 ALA A CA 1
ATOM 2213 C C . ALA A 1 275 ? -10.058 16.490 52.410 1.00 57.97 275 ALA A C 1
ATOM 2215 O O . ALA A 1 275 ? -11.110 15.870 52.535 1.00 57.97 275 ALA A O 1
ATOM 2216 N N . ASN A 1 276 ? -9.528 16.783 51.220 1.00 57.72 276 ASN A N 1
ATOM 2217 C CA . ASN A 1 276 ? -10.191 16.477 49.957 1.00 57.72 276 ASN A CA 1
ATOM 2218 C C . ASN A 1 276 ? -10.208 14.956 49.729 1.00 57.72 276 ASN A C 1
ATOM 2220 O O . ASN A 1 276 ? -9.204 14.374 49.309 1.00 57.72 276 ASN A O 1
ATOM 2224 N N . ASP A 1 277 ? -11.328 14.314 50.058 1.00 58.41 277 ASP A N 1
ATOM 2225 C CA . ASP A 1 277 ? -11.480 12.869 49.939 1.00 58.41 277 ASP A CA 1
ATOM 2226 C C . ASP A 1 277 ? -11.543 12.468 48.459 1.00 58.41 277 ASP A C 1
ATOM 2228 O O . ASP A 1 277 ? -12.512 12.728 47.748 1.00 58.41 277 ASP A O 1
ATOM 2232 N N . SER A 1 278 ? -10.461 11.855 47.983 1.00 61.66 278 SER A N 1
ATOM 2233 C CA . SER A 1 278 ? -10.300 11.427 46.590 1.00 61.66 278 SER A CA 1
ATOM 2234 C C . SER A 1 278 ? -10.878 10.038 46.302 1.00 61.66 278 SER A C 1
ATOM 2236 O O . SER A 1 278 ? -10.831 9.584 45.157 1.00 61.66 278 SER A O 1
ATOM 2238 N N . SER A 1 279 ? -11.452 9.366 47.308 1.00 59.16 279 SER A N 1
ATOM 2239 C CA . SER A 1 279 ? -11.964 7.992 47.193 1.00 59.16 279 SER A CA 1
ATOM 2240 C C . SER A 1 279 ? -13.102 7.823 46.175 1.00 59.16 279 SER A C 1
ATOM 2242 O O . SER A 1 279 ? -13.224 6.757 45.575 1.00 59.16 279 SER A O 1
ATOM 2244 N N . TRP A 1 280 ? -13.8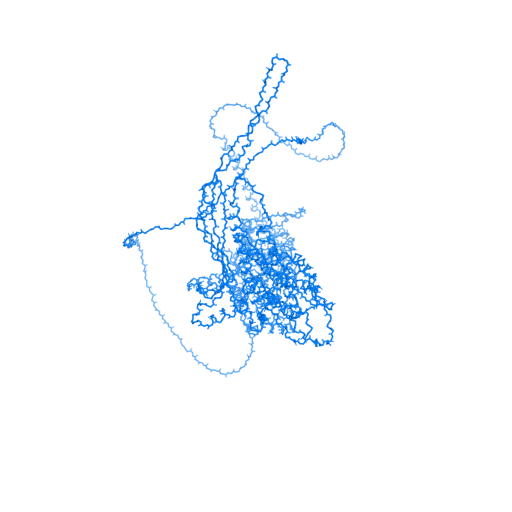91 8.874 45.930 1.00 65.94 280 TRP A N 1
ATOM 2245 C CA . TRP A 1 280 ? -15.069 8.872 45.049 1.00 65.94 280 TRP A CA 1
ATOM 2246 C C . TRP A 1 280 ? -14.856 9.617 43.718 1.00 65.94 280 TRP A C 1
ATOM 2248 O O . TRP A 1 280 ? -15.817 9.999 43.048 1.00 65.94 280 TRP A O 1
ATOM 2258 N N . TRP A 1 281 ? -13.614 9.852 43.288 1.00 74.00 281 TRP A N 1
ATOM 2259 C CA . TRP A 1 281 ? -13.367 10.525 42.008 1.00 74.00 281 TRP A CA 1
ATOM 2260 C C . TRP A 1 281 ? -13.800 9.674 40.804 1.00 74.00 281 TRP A C 1
ATOM 2262 O O . TRP A 1 281 ? -13.296 8.581 40.556 1.00 74.00 281 TRP A O 1
ATOM 2272 N N . LEU A 1 282 ? -14.687 10.216 39.965 1.00 77.88 282 LEU A N 1
ATOM 2273 C CA . LEU A 1 282 ? -15.184 9.505 38.778 1.00 77.88 282 LEU A CA 1
ATOM 2274 C C . LEU A 1 282 ? -14.092 9.223 37.729 1.00 77.88 282 LEU A C 1
ATOM 2276 O O . LEU A 1 282 ? -14.245 8.327 36.907 1.00 77.88 282 LEU A O 1
ATOM 2280 N N . ASN A 1 283 ? -12.962 9.936 37.762 1.00 70.94 283 ASN A N 1
ATOM 2281 C CA . ASN A 1 283 ? -11.832 9.682 36.864 1.00 70.94 283 ASN A CA 1
ATOM 2282 C C . ASN A 1 283 ? -10.938 8.494 37.290 1.00 70.94 283 ASN A C 1
ATOM 2284 O O . ASN A 1 283 ? -10.164 8.017 36.461 1.00 70.94 283 ASN A O 1
ATOM 2288 N N . THR A 1 284 ? -11.056 7.987 38.526 1.00 72.00 284 THR A N 1
ATOM 2289 C CA . THR A 1 284 ? -10.353 6.774 38.997 1.00 72.00 284 THR A CA 1
ATOM 2290 C C . THR A 1 284 ? -11.195 5.504 38.826 1.00 72.00 284 THR A C 1
ATOM 2292 O O . THR A 1 284 ? -10.691 4.393 39.000 1.00 72.00 284 THR A O 1
ATOM 2295 N N . CYS A 1 285 ? -12.467 5.644 38.431 1.00 74.75 285 CYS A N 1
ATOM 2296 C CA . CYS A 1 285 ? -13.381 4.539 38.155 1.00 74.75 285 CYS A CA 1
ATOM 2297 C C . CYS A 1 285 ? -12.907 3.693 36.963 1.00 74.75 285 CYS A C 1
ATOM 2299 O O . CYS A 1 285 ? -13.146 4.026 35.802 1.00 74.75 285 CYS A O 1
ATOM 2301 N N . ALA A 1 286 ? -12.265 2.562 37.256 1.00 70.38 286 ALA A N 1
ATOM 2302 C CA . ALA A 1 286 ? -11.759 1.631 36.254 1.00 70.38 286 ALA A CA 1
ATOM 2303 C C . ALA A 1 286 ? -12.614 0.355 36.160 1.00 70.38 286 ALA A C 1
ATOM 2305 O O . ALA A 1 286 ? -12.994 -0.236 37.178 1.00 70.38 286 ALA A O 1
ATOM 2306 N N . SER A 1 287 ? -12.822 -0.148 34.938 1.00 69.31 287 SER A N 1
ATOM 2307 C CA . SER A 1 287 ? -13.509 -1.425 34.664 1.00 69.31 287 SER A CA 1
ATOM 2308 C C . SER A 1 287 ? -12.658 -2.670 34.982 1.00 69.31 287 SER A C 1
ATOM 2310 O O . SER A 1 287 ? -12.942 -3.755 34.480 1.00 69.31 287 SER A O 1
ATOM 2312 N N . ILE A 1 288 ? -11.581 -2.522 35.764 1.00 76.06 288 ILE A N 1
ATOM 2313 C CA . ILE A 1 288 ? -10.683 -3.619 36.155 1.00 76.06 288 ILE A CA 1
ATOM 2314 C C . ILE A 1 288 ? -11.499 -4.696 36.880 1.00 76.06 288 ILE A C 1
ATOM 2316 O O . ILE A 1 288 ? -12.268 -4.372 37.792 1.00 76.06 288 ILE A O 1
ATOM 2320 N N . GLY A 1 289 ? -11.308 -5.952 36.473 1.00 76.19 289 GLY A N 1
ATOM 2321 C CA . GLY A 1 289 ? -12.007 -7.125 37.003 1.00 76.19 289 GLY A CA 1
ATOM 2322 C C . GLY A 1 289 ? -13.210 -7.593 36.174 1.00 76.19 289 GLY A C 1
ATOM 2323 O O . GLY A 1 289 ? -13.703 -8.680 36.434 1.00 76.19 289 GLY A O 1
ATOM 2324 N N . ILE A 1 290 ? -13.662 -6.828 35.172 1.00 88.44 290 ILE A N 1
ATOM 2325 C CA . ILE A 1 290 ? -14.702 -7.284 34.236 1.00 88.44 290 ILE A CA 1
ATOM 2326 C C . ILE A 1 290 ? -14.013 -7.942 33.024 1.00 88.44 290 ILE A C 1
ATOM 2328 O O . ILE A 1 290 ? -13.222 -7.260 32.361 1.00 88.44 290 ILE A O 1
ATOM 2332 N N . PRO A 1 291 ? -14.272 -9.228 32.717 1.00 90.19 291 PRO A N 1
ATOM 2333 C CA . PRO A 1 291 ? -13.675 -9.907 31.575 1.00 90.19 291 PRO A CA 1
ATOM 2334 C C . PRO A 1 291 ? -14.271 -9.396 30.262 1.00 90.19 291 PRO A C 1
ATOM 2336 O O . PRO A 1 291 ? -15.440 -9.023 30.196 1.00 90.19 291 PRO A O 1
ATOM 2339 N N . VAL A 1 292 ? -13.468 -9.421 29.200 1.00 91.94 292 VAL A N 1
ATOM 2340 C CA . VAL A 1 292 ? -13.921 -9.131 27.837 1.00 91.94 292 VAL A CA 1
ATOM 2341 C C . VAL A 1 292 ? -14.054 -10.462 27.088 1.00 91.94 292 VAL A C 1
ATOM 2343 O O . VAL A 1 292 ? -13.032 -11.082 26.797 1.00 91.94 292 VAL A O 1
ATOM 2346 N N . PRO A 1 293 ? -15.271 -10.933 26.756 1.00 91.00 293 PRO A N 1
ATOM 2347 C CA . PRO A 1 293 ? -15.468 -12.267 26.175 1.00 91.00 293 PRO A CA 1
ATOM 2348 C C . PRO A 1 293 ? -15.191 -12.329 24.657 1.00 91.00 293 PRO A C 1
ATOM 2350 O O . PRO A 1 293 ? -15.337 -13.382 24.039 1.00 91.00 293 PRO A O 1
ATOM 2353 N N . ILE A 1 294 ? -14.787 -11.212 24.039 1.00 93.88 294 ILE A N 1
ATOM 2354 C CA . ILE A 1 294 ? -14.478 -11.091 22.606 1.00 93.88 294 ILE A CA 1
ATOM 2355 C C . ILE A 1 294 ? -13.037 -11.576 22.360 1.00 93.88 294 ILE A C 1
ATOM 2357 O O . ILE A 1 294 ? -12.087 -10.792 22.335 1.00 93.88 294 ILE A O 1
ATOM 2361 N N . LEU A 1 295 ? -12.866 -12.892 22.233 1.00 92.31 295 LEU A N 1
ATOM 2362 C CA . LEU A 1 295 ? -11.558 -13.553 22.171 1.00 92.31 295 LEU A CA 1
ATOM 2363 C C . LEU A 1 295 ? -11.411 -14.356 20.863 1.00 92.31 295 LEU A C 1
ATOM 2365 O O . LEU A 1 295 ? -12.290 -15.170 20.569 1.00 92.31 295 LEU A O 1
ATOM 2369 N N . PRO A 1 296 ? -10.334 -14.170 20.069 1.00 92.69 296 PRO A N 1
ATOM 2370 C CA . PRO A 1 296 ? -10.121 -14.896 18.814 1.00 92.69 296 PRO A CA 1
ATOM 2371 C C . PRO A 1 296 ? -9.539 -16.294 19.083 1.00 92.69 296 PRO A C 1
ATOM 2373 O O . PRO A 1 296 ? -8.406 -16.605 18.708 1.00 92.69 296 PRO A O 1
ATOM 2376 N N . ILE A 1 297 ? -10.316 -17.120 19.782 1.00 91.12 297 ILE A N 1
ATOM 2377 C CA . ILE A 1 297 ? -9.911 -18.445 20.257 1.00 91.12 297 ILE A CA 1
ATOM 2378 C C . ILE A 1 297 ? -10.643 -19.575 19.529 1.00 91.12 297 ILE A C 1
ATOM 2380 O O . ILE A 1 297 ? -11.779 -19.421 19.074 1.00 91.12 297 ILE A O 1
ATOM 2384 N N . MET A 1 298 ? -9.964 -20.713 19.438 1.00 89.94 298 MET A N 1
ATOM 2385 C CA . MET A 1 298 ? -10.428 -21.971 18.854 1.00 89.94 298 MET A CA 1
ATOM 2386 C C . MET A 1 298 ? -10.093 -23.128 19.805 1.00 89.94 298 MET A C 1
ATOM 2388 O O . MET A 1 298 ? -9.165 -23.018 20.605 1.00 89.94 298 MET A O 1
ATOM 2392 N N . ASP A 1 299 ? -10.851 -24.220 19.742 1.00 85.25 299 ASP A N 1
ATOM 2393 C CA . ASP A 1 299 ? -10.655 -25.404 20.585 1.00 85.25 299 ASP A CA 1
ATOM 2394 C C . ASP A 1 299 ? -9.746 -26.419 19.877 1.00 85.25 299 ASP A C 1
ATOM 2396 O O . ASP A 1 299 ? -10.113 -26.990 18.853 1.00 85.25 299 ASP A O 1
ATOM 2400 N N . ASP A 1 300 ? -8.562 -26.658 20.439 1.00 80.25 300 ASP A N 1
ATOM 2401 C CA . ASP A 1 300 ? -7.569 -27.632 19.963 1.00 80.25 300 ASP A CA 1
ATOM 2402 C C . ASP A 1 300 ? -7.816 -29.024 20.579 1.00 80.25 300 ASP A C 1
ATOM 2404 O O . ASP A 1 300 ? -6.894 -29.741 20.980 1.00 80.25 300 ASP A O 1
ATOM 2408 N N . SER A 1 301 ? -9.090 -29.386 20.757 1.00 70.44 301 SER A N 1
ATOM 2409 C CA . SER A 1 301 ? -9.493 -30.707 21.231 1.00 70.44 301 SER A CA 1
ATOM 2410 C C . SER A 1 301 ? -9.656 -31.661 20.042 1.00 70.44 301 SER A C 1
ATOM 2412 O O . SER A 1 301 ? -10.332 -31.372 19.053 1.00 70.44 301 SER A O 1
ATOM 2414 N N . ILE A 1 302 ? -9.011 -32.830 20.120 1.00 55.03 302 ILE A N 1
ATOM 2415 C CA . ILE A 1 302 ? -9.189 -33.888 19.117 1.00 55.03 302 ILE A CA 1
ATOM 2416 C C . ILE A 1 302 ? -10.661 -34.327 19.166 1.00 55.03 302 ILE A C 1
ATOM 2418 O O . ILE A 1 302 ? -11.157 -34.601 20.265 1.00 55.03 302 ILE A O 1
ATOM 2422 N N . PRO A 1 303 ? -11.369 -34.432 18.024 1.00 49.72 303 PRO A N 1
ATOM 2423 C CA . PRO A 1 303 ? -12.761 -34.857 18.013 1.00 49.72 303 PRO A CA 1
ATOM 2424 C C . PRO A 1 303 ? -12.882 -36.295 18.529 1.00 49.72 303 PRO A C 1
ATOM 2426 O O . PRO A 1 303 ? -12.632 -37.256 17.804 1.00 49.72 303 PRO A O 1
ATOM 2429 N N . ASN A 1 304 ? -13.298 -36.443 19.786 1.00 41.62 304 ASN A N 1
ATOM 2430 C CA . ASN A 1 304 ? -13.826 -37.707 20.277 1.00 41.62 304 ASN A CA 1
ATOM 2431 C C . ASN A 1 304 ? -15.168 -37.957 19.585 1.00 41.62 304 ASN A C 1
ATOM 2433 O O . ASN A 1 304 ? -16.109 -37.174 19.747 1.00 41.62 304 ASN A O 1
ATOM 2437 N N . ASP A 1 305 ? -15.249 -39.054 18.832 1.00 37.09 305 ASP A N 1
ATOM 2438 C CA . ASP A 1 305 ? -16.480 -39.497 18.189 1.00 37.09 305 ASP A CA 1
ATOM 2439 C C . ASP A 1 305 ? -17.624 -39.594 19.206 1.00 37.09 305 ASP A C 1
ATOM 2441 O O . ASP A 1 305 ? -17.596 -40.394 20.141 1.00 37.09 305 ASP A O 1
ATOM 2445 N N . SER A 1 306 ? -18.669 -38.801 18.968 1.00 44.69 306 SER A N 1
ATOM 2446 C CA . SER A 1 306 ? -20.021 -38.997 19.497 1.00 44.69 306 SER A CA 1
ATOM 2447 C C . SER A 1 306 ? -20.132 -39.399 20.979 1.00 44.69 306 SER A C 1
ATOM 2449 O O . SER A 1 306 ? -20.495 -40.530 21.303 1.00 44.69 306 SER A O 1
ATOM 2451 N N . VAL A 1 307 ? -20.019 -38.425 21.883 1.00 33.94 307 VAL A N 1
ATOM 2452 C CA . VAL A 1 307 ? -20.936 -38.417 23.033 1.00 33.94 307 VAL A CA 1
ATOM 2453 C C . VAL A 1 307 ? -22.088 -37.482 22.663 1.00 33.94 307 VAL A C 1
ATOM 2455 O O . VAL A 1 307 ? -21.892 -36.266 22.663 1.00 33.94 307 VAL A O 1
ATOM 2458 N N . PRO A 1 308 ? -23.281 -37.992 22.296 1.00 36.06 308 PRO A N 1
ATOM 2459 C CA . PRO A 1 308 ? -24.437 -37.125 22.133 1.00 36.06 308 PRO A CA 1
ATOM 2460 C C . PRO A 1 308 ? -24.722 -36.503 23.499 1.00 36.06 308 PRO A C 1
ATOM 2462 O O . PRO A 1 308 ? -24.989 -37.236 24.456 1.00 36.06 308 PRO A O 1
ATOM 2465 N N . ASN A 1 309 ? -24.635 -35.172 23.599 1.00 39.22 309 ASN A N 1
ATOM 2466 C CA . ASN A 1 309 ? -24.804 -34.442 24.856 1.00 39.22 309 ASN A CA 1
ATOM 2467 C C . ASN A 1 309 ? -26.285 -34.464 25.276 1.00 39.22 309 ASN A C 1
ATOM 2469 O O . ASN A 1 309 ? -27.042 -33.507 25.124 1.00 39.22 309 ASN A O 1
ATOM 2473 N N . THR A 1 310 ? -26.723 -35.639 25.727 1.00 35.41 310 THR A N 1
ATOM 2474 C CA . THR A 1 310 ? -28.120 -36.019 25.943 1.00 35.41 310 THR A CA 1
ATOM 2475 C C . THR A 1 310 ? -28.548 -35.596 27.340 1.00 35.41 310 THR A C 1
ATOM 2477 O O . THR A 1 310 ? -28.978 -36.408 28.150 1.00 35.41 310 THR A O 1
ATOM 2480 N N . MET A 1 311 ? -28.380 -34.307 27.619 1.00 33.25 311 MET A N 1
ATOM 2481 C CA . MET A 1 311 ? -29.039 -33.564 28.685 1.00 33.25 311 MET A CA 1
ATOM 2482 C C . MET A 1 311 ? -28.844 -32.079 28.385 1.00 33.25 311 MET A C 1
ATOM 2484 O O . MET A 1 311 ? -27.975 -31.411 28.942 1.00 33.25 311 MET A O 1
ATOM 2488 N N . ALA A 1 312 ? -29.710 -31.550 27.520 1.00 36.50 312 ALA A N 1
ATOM 2489 C CA . ALA A 1 312 ? -30.000 -30.125 27.499 1.00 36.50 312 ALA A CA 1
ATOM 2490 C C . ALA A 1 312 ? -30.723 -29.763 28.810 1.00 36.50 312 ALA A C 1
ATOM 2492 O O . ALA A 1 312 ? -31.935 -29.567 28.840 1.00 36.50 312 ALA A O 1
ATOM 2493 N N . THR A 1 313 ? -29.986 -29.731 29.926 1.00 34.69 313 THR A N 1
ATOM 2494 C CA . THR A 1 313 ? -30.437 -29.002 31.111 1.00 34.69 313 THR A CA 1
ATOM 2495 C C . THR A 1 313 ? -30.667 -27.566 30.681 1.00 34.69 313 THR A C 1
ATOM 2497 O O . THR A 1 313 ? -29.733 -26.941 30.178 1.00 34.69 313 THR A O 1
ATOM 2500 N N . GLU A 1 314 ? -31.878 -27.059 30.903 1.00 38.44 314 GLU A N 1
ATOM 2501 C CA . GLU A 1 314 ? -32.247 -25.654 30.737 1.00 38.44 314 GLU A CA 1
ATOM 2502 C C . GLU A 1 314 ? -31.384 -24.780 31.664 1.00 38.44 314 GLU A C 1
ATOM 2504 O O . GLU A 1 314 ? -31.774 -24.409 32.771 1.00 38.44 314 GLU A O 1
ATOM 2509 N N . ARG A 1 315 ? -30.152 -24.486 31.240 1.00 46.25 315 ARG A N 1
ATOM 2510 C CA . ARG A 1 315 ? -29.265 -23.557 31.933 1.00 46.25 315 ARG A CA 1
ATOM 2511 C C . ARG A 1 315 ? -29.670 -22.155 31.516 1.00 46.25 315 ARG A C 1
ATOM 2513 O O . ARG A 1 315 ? -29.494 -21.757 30.369 1.00 46.25 315 ARG A O 1
ATOM 2520 N N . LEU A 1 316 ? -30.250 -21.436 32.469 1.00 55.59 316 LEU A N 1
ATOM 2521 C CA . LEU A 1 316 ? -30.714 -20.064 32.312 1.00 55.59 316 LEU A CA 1
ATOM 2522 C C . LEU A 1 316 ? -29.562 -19.177 31.808 1.00 55.59 316 LEU A C 1
ATOM 2524 O O . LEU A 1 316 ? -28.578 -18.973 32.520 1.00 55.59 316 LEU A O 1
ATOM 2528 N N . SER A 1 317 ? -29.691 -18.651 30.587 1.00 68.00 317 SER A N 1
ATOM 2529 C CA . SER A 1 317 ? -28.824 -17.573 30.102 1.00 68.00 317 SER A CA 1
ATOM 2530 C C . SER A 1 317 ? -29.044 -16.346 30.983 1.00 68.00 317 SER A C 1
ATOM 2532 O O . SER A 1 317 ? -30.174 -15.870 31.097 1.00 68.00 317 SER A O 1
ATOM 2534 N N . GLN A 1 318 ? -27.977 -15.853 31.609 1.00 77.06 318 GLN A N 1
ATOM 2535 C CA . GLN A 1 318 ? -27.985 -14.594 32.356 1.00 77.06 318 GLN A CA 1
ATOM 2536 C C . GLN A 1 318 ? -27.839 -13.403 31.404 1.00 77.06 318 GLN A C 1
ATOM 2538 O O . GLN A 1 318 ? -28.406 -12.347 31.656 1.00 77.06 318 GLN A O 1
ATOM 2543 N N . SER A 1 319 ? -27.141 -13.580 30.276 1.00 82.50 319 SER A N 1
ATOM 2544 C CA . SER A 1 319 ? -27.140 -12.593 29.192 1.00 82.50 319 SER A CA 1
ATOM 2545 C C . SER A 1 319 ? -28.488 -12.557 28.471 1.00 82.50 319 SER A C 1
ATOM 2547 O O . SER A 1 319 ? -29.078 -13.605 28.178 1.00 82.50 319 SER A O 1
ATOM 2549 N N . GLN A 1 320 ? -28.944 -11.349 28.116 1.00 78.88 320 GLN A N 1
ATOM 2550 C CA . GLN A 1 320 ? -30.135 -11.151 27.286 1.00 78.88 320 GLN A CA 1
ATOM 2551 C C . GLN A 1 320 ? -30.007 -11.727 25.869 1.00 78.88 320 GLN A C 1
ATOM 2553 O O . GLN A 1 320 ? -31.044 -11.931 25.240 1.00 78.88 320 GLN A O 1
ATOM 2558 N N . LEU A 1 321 ? -28.796 -11.987 25.357 1.00 82.25 321 LEU A N 1
ATOM 2559 C CA . LEU A 1 321 ? -28.582 -12.515 24.008 1.00 82.25 321 LEU A CA 1
ATOM 2560 C C . LEU A 1 321 ? -27.648 -13.725 23.999 1.00 82.25 321 LEU A C 1
ATOM 2562 O O . LEU A 1 321 ? -26.490 -13.632 24.391 1.00 82.25 321 LEU A O 1
ATOM 2566 N N . ALA A 1 322 ? -28.136 -14.838 23.456 1.00 82.81 322 ALA A N 1
ATOM 2567 C CA . ALA A 1 322 ? -27.307 -15.978 23.088 1.00 82.81 322 ALA A CA 1
ATOM 2568 C C . ALA A 1 322 ? -26.715 -15.800 21.677 1.00 82.81 322 ALA A C 1
ATOM 2570 O O . ALA A 1 322 ? -27.303 -15.152 20.806 1.00 82.81 322 ALA A O 1
ATOM 2571 N N . ILE A 1 323 ? -25.564 -16.425 21.430 1.00 81.56 323 ILE A N 1
ATOM 2572 C CA . ILE A 1 323 ? -25.010 -16.562 20.077 1.00 81.56 323 ILE A CA 1
ATOM 2573 C C . ILE A 1 323 ? -25.675 -17.779 19.412 1.00 81.56 323 ILE A C 1
ATOM 2575 O O . ILE A 1 323 ? -25.813 -18.811 20.075 1.00 81.56 323 ILE A O 1
ATOM 2579 N N . PRO A 1 324 ? -26.087 -17.708 18.130 1.00 70.00 324 PRO A N 1
ATOM 2580 C CA . PRO A 1 324 ? -26.594 -18.869 17.410 1.00 70.00 324 PRO A CA 1
ATOM 2581 C C . PRO A 1 324 ? -25.618 -20.047 17.476 1.00 70.00 324 PRO A C 1
ATOM 2583 O O . PRO A 1 324 ? -24.450 -19.922 17.108 1.00 70.00 324 PRO A O 1
ATOM 2586 N N . GLY A 1 325 ? -26.102 -21.213 17.908 1.00 57.09 325 GLY A N 1
ATOM 2587 C CA . GLY A 1 325 ? -25.354 -22.455 17.748 1.00 57.09 325 GLY A CA 1
ATOM 2588 C C . GLY A 1 325 ? -25.154 -22.727 16.259 1.00 57.09 325 GLY A C 1
ATOM 2589 O O . GLY A 1 325 ? -26.136 -22.886 15.532 1.00 57.09 325 GLY A O 1
ATOM 2590 N N . GLY A 1 326 ? -23.899 -22.742 15.804 1.00 49.75 326 GLY A N 1
ATOM 2591 C CA . GLY A 1 326 ? -23.567 -22.929 14.392 1.00 49.75 326 GLY A CA 1
ATOM 2592 C C . GLY A 1 326 ? -24.206 -24.197 13.826 1.00 49.75 326 GLY A C 1
ATOM 2593 O O . GLY A 1 326 ? -24.110 -25.271 14.424 1.00 49.75 326 GLY A O 1
ATOM 2594 N N . SER A 1 327 ? -24.865 -24.080 12.670 1.00 37.00 327 SER A N 1
ATOM 2595 C CA . SER A 1 327 ? -25.485 -25.225 12.002 1.00 37.00 327 SER A CA 1
ATOM 2596 C C . SER A 1 327 ? -24.428 -26.281 11.685 1.00 37.00 327 SER A C 1
ATOM 2598 O O . SER A 1 327 ? -23.444 -25.986 11.006 1.00 37.00 327 SER A O 1
ATOM 2600 N N . THR A 1 328 ? -24.644 -27.512 12.144 1.00 34.69 328 THR A N 1
ATOM 2601 C CA . THR A 1 328 ? -23.708 -28.637 12.033 1.00 34.69 328 THR A CA 1
ATOM 2602 C C . THR A 1 328 ? -23.590 -29.179 10.603 1.00 34.69 328 THR A C 1
ATOM 2604 O O . THR A 1 328 ? -24.002 -30.295 10.291 1.00 34.69 328 THR A O 1
ATOM 2607 N N . THR A 1 329 ? -22.957 -28.411 9.715 1.00 35.69 329 THR A N 1
ATOM 2608 C CA . THR A 1 329 ? -22.351 -28.964 8.498 1.00 35.69 329 THR A CA 1
ATOM 2609 C C . THR A 1 329 ? -21.230 -29.920 8.902 1.00 35.69 329 THR A C 1
ATOM 2611 O O . THR A 1 329 ? -20.397 -29.566 9.733 1.00 35.69 329 THR A O 1
ATOM 2614 N N . SER A 1 330 ? -21.226 -31.129 8.337 1.00 36.31 330 SER A N 1
ATOM 2615 C CA . SER A 1 330 ? -20.502 -32.313 8.828 1.00 36.31 330 SER A CA 1
ATOM 2616 C C . SER A 1 330 ? -18.965 -32.239 8.730 1.00 36.31 330 SER A C 1
ATOM 2618 O O . SER A 1 330 ? -18.345 -32.949 7.941 1.00 36.31 330 SER A O 1
ATOM 2620 N N . GLY A 1 331 ? -18.339 -31.390 9.544 1.00 46.56 331 GLY A N 1
ATOM 2621 C CA . GLY A 1 331 ? -16.890 -31.257 9.684 1.00 46.56 331 GLY A CA 1
ATOM 2622 C C . GLY A 1 331 ? -16.472 -30.996 11.132 1.00 46.56 331 GLY A C 1
ATOM 2623 O O . GLY A 1 331 ? -17.299 -30.666 11.980 1.00 46.56 331 GLY A O 1
ATOM 2624 N N . VAL A 1 332 ? -15.174 -31.149 11.408 1.00 54.81 332 VAL A N 1
ATOM 2625 C CA . VAL A 1 332 ? -14.574 -30.854 12.719 1.00 54.81 332 VAL A CA 1
ATOM 2626 C C . VAL A 1 332 ? -14.748 -29.364 13.018 1.00 54.81 332 VAL A C 1
ATOM 2628 O O . VAL A 1 332 ? -14.159 -28.522 12.336 1.00 54.81 332 VAL A O 1
ATOM 2631 N N . ASN A 1 333 ? -15.581 -29.039 14.007 1.00 64.62 333 ASN A N 1
ATOM 2632 C CA . ASN A 1 333 ? -15.842 -27.659 14.393 1.00 64.62 333 ASN A CA 1
ATOM 2633 C C . ASN A 1 333 ? -14.813 -27.208 15.438 1.00 64.62 333 ASN A C 1
ATOM 2635 O O . ASN A 1 333 ? -14.949 -27.515 16.618 1.00 64.62 333 ASN A O 1
ATOM 2639 N N . VAL A 1 334 ? -13.783 -26.508 14.964 1.00 78.81 334 VAL A N 1
ATOM 2640 C CA . VAL A 1 334 ? -12.673 -25.972 15.774 1.00 78.81 334 VAL A CA 1
ATOM 2641 C C . VAL A 1 334 ? -13.058 -24.640 16.449 1.00 78.81 334 VAL A C 1
ATOM 2643 O O . VAL A 1 334 ? -12.357 -24.140 17.323 1.00 78.81 334 VAL A O 1
ATOM 2646 N N . ASN A 1 335 ? -14.179 -24.032 16.052 1.00 81.50 335 ASN A N 1
ATOM 2647 C CA . ASN A 1 335 ? -14.702 -22.815 16.666 1.00 81.50 335 ASN A CA 1
ATOM 2648 C C . ASN A 1 335 ? -15.431 -23.132 17.985 1.00 81.50 335 ASN A C 1
ATOM 2650 O O . ASN A 1 335 ? -15.928 -24.241 18.192 1.00 81.50 335 ASN A O 1
ATOM 2654 N N . MET A 1 336 ? -15.534 -22.136 18.869 1.00 80.69 336 MET A N 1
ATOM 2655 C CA . MET A 1 336 ? -16.242 -22.291 20.143 1.00 80.69 336 MET A CA 1
ATOM 2656 C C . MET A 1 336 ? -17.718 -22.631 19.907 1.00 80.69 336 MET A C 1
ATOM 2658 O O . MET A 1 336 ? -18.363 -22.083 19.011 1.00 80.69 336 MET A O 1
ATOM 2662 N N . THR A 1 337 ? -18.282 -23.517 20.730 1.00 81.62 337 THR A N 1
ATOM 2663 C CA . THR A 1 337 ? -19.712 -23.832 20.626 1.00 81.62 337 THR A CA 1
ATOM 2664 C C . THR A 1 337 ? -20.579 -22.724 21.223 1.00 81.62 337 THR A C 1
ATOM 2666 O O . THR A 1 337 ? -20.131 -21.975 22.092 1.00 81.62 337 THR A O 1
ATOM 2669 N N . GLY A 1 338 ? -21.844 -22.643 20.793 1.00 78.06 338 GLY A N 1
ATOM 2670 C CA . GLY A 1 338 ? -22.808 -21.683 21.347 1.00 78.06 338 GLY A CA 1
ATOM 2671 C C . GLY A 1 338 ? -22.946 -21.796 22.870 1.00 78.06 338 GLY A C 1
ATOM 2672 O O . GLY A 1 338 ? -22.986 -20.775 23.552 1.00 78.06 338 GLY A O 1
ATOM 2673 N N . ASP A 1 339 ? -22.904 -23.018 23.411 1.00 79.81 339 ASP A N 1
ATOM 2674 C CA . ASP A 1 339 ? -22.932 -23.276 24.856 1.00 79.81 339 ASP A CA 1
ATOM 2675 C C . ASP A 1 339 ? -21.712 -22.678 25.569 1.00 79.81 339 ASP A C 1
ATOM 2677 O O . ASP A 1 339 ? -21.846 -22.047 26.618 1.00 79.81 339 ASP A O 1
ATOM 2681 N N . ASP A 1 340 ? -20.516 -22.826 24.993 1.00 84.75 340 ASP A N 1
ATOM 2682 C CA . ASP A 1 340 ? -19.289 -22.257 25.555 1.00 84.75 340 ASP A CA 1
ATOM 2683 C C . ASP A 1 340 ? -19.287 -20.720 25.461 1.00 84.75 340 ASP A C 1
ATOM 2685 O O . ASP A 1 340 ? -18.883 -20.042 26.406 1.00 84.75 340 ASP A O 1
ATOM 2689 N N . CYS A 1 341 ? -19.837 -20.149 24.384 1.00 86.50 341 CYS A N 1
ATOM 2690 C CA . CYS A 1 341 ? -20.076 -18.709 24.285 1.00 86.50 341 CYS A CA 1
ATOM 2691 C C . CYS A 1 341 ? -21.072 -18.196 25.341 1.00 86.50 341 CYS A C 1
ATOM 2693 O O . CYS A 1 341 ? -20.839 -17.135 25.920 1.00 86.50 341 CYS A O 1
ATOM 2695 N N . ILE A 1 342 ? -22.144 -18.942 25.639 1.00 87.25 342 ILE A N 1
ATOM 2696 C CA . ILE A 1 342 ? -23.101 -18.600 26.706 1.00 87.25 342 ILE A CA 1
ATOM 2697 C C . ILE A 1 342 ? -22.413 -18.618 28.078 1.00 87.25 342 ILE A C 1
ATOM 2699 O O . ILE A 1 342 ? -22.643 -17.710 28.876 1.00 87.25 342 ILE A O 1
ATOM 2703 N N . LYS A 1 343 ? -21.524 -19.585 28.356 1.00 88.44 343 LYS A N 1
ATOM 2704 C CA . LYS A 1 343 ? -20.744 -19.608 29.610 1.00 88.44 343 LYS A CA 1
ATOM 2705 C C . LYS A 1 343 ? -19.897 -18.333 29.775 1.00 88.44 343 LYS A C 1
ATOM 2707 O O . LYS A 1 343 ? -19.922 -17.726 30.844 1.00 88.44 343 LYS A O 1
ATOM 2712 N N . LEU A 1 344 ? -19.208 -17.890 28.717 1.00 90.19 344 LEU A N 1
ATOM 2713 C CA . LEU A 1 344 ? -18.405 -16.655 28.729 1.00 90.19 344 LEU A CA 1
ATOM 2714 C C . LEU A 1 344 ? -19.264 -15.387 28.890 1.00 90.19 344 LEU A C 1
ATOM 2716 O O . LEU A 1 344 ? -18.888 -14.476 29.627 1.00 90.19 344 LEU A O 1
ATOM 2720 N N . LEU A 1 345 ? -20.429 -15.330 28.237 1.00 91.56 345 LEU A N 1
ATOM 2721 C CA . LEU A 1 345 ? -21.374 -14.217 28.377 1.00 91.56 345 LEU A CA 1
ATOM 2722 C C . LEU A 1 345 ? -22.004 -14.153 29.775 1.00 91.56 345 LEU A C 1
ATOM 2724 O O . LEU A 1 345 ? -22.187 -13.055 30.297 1.00 91.56 345 LEU A O 1
ATOM 2728 N N . ASN A 1 346 ? -22.296 -15.299 30.394 1.00 91.31 346 ASN A N 1
ATOM 2729 C CA . ASN A 1 346 ? -22.802 -15.364 31.765 1.00 91.31 346 ASN A CA 1
ATOM 2730 C C . ASN A 1 346 ? -21.756 -14.870 32.774 1.00 91.31 346 ASN A C 1
ATOM 2732 O O . ASN A 1 346 ? -22.096 -14.069 33.638 1.00 91.31 346 ASN A O 1
ATOM 2736 N N . GLU A 1 347 ? -20.481 -15.258 32.637 1.00 91.69 347 GLU A N 1
ATOM 2737 C CA . GLU A 1 347 ? -19.420 -14.691 33.483 1.00 91.69 347 GLU A CA 1
ATOM 2738 C C . GLU A 1 347 ? -19.308 -13.173 33.293 1.00 91.69 347 GLU A C 1
ATOM 2740 O O . GLU A 1 347 ? -19.226 -12.434 34.271 1.00 91.69 347 GLU A O 1
ATOM 2745 N N . HIS A 1 348 ? -19.365 -12.687 32.049 1.00 93.56 348 HIS A N 1
ATOM 2746 C CA . HIS A 1 348 ? -19.340 -11.252 31.773 1.00 93.56 348 HIS A CA 1
ATOM 2747 C C . HIS A 1 348 ? -20.490 -10.506 32.485 1.00 93.56 348 HIS A C 1
ATOM 2749 O O . HIS A 1 348 ? -20.244 -9.467 33.100 1.00 93.56 348 HIS A O 1
ATOM 2755 N N . VAL A 1 349 ? -21.716 -11.051 32.487 1.00 93.38 349 VAL A N 1
ATOM 2756 C CA . VAL A 1 349 ? -22.839 -10.506 33.280 1.00 93.38 349 VAL A CA 1
ATOM 2757 C C . VAL A 1 349 ? -22.538 -10.562 34.781 1.00 93.38 349 VAL A C 1
ATOM 2759 O O . VAL A 1 349 ? -22.639 -9.536 35.453 1.00 93.38 349 VAL A O 1
ATOM 2762 N N . ARG A 1 350 ? -22.098 -11.713 35.302 1.00 93.25 350 ARG A N 1
ATOM 2763 C CA . ARG A 1 350 ? -21.780 -11.908 36.726 1.00 93.25 350 ARG A CA 1
ATOM 2764 C C . ARG A 1 350 ? -20.752 -10.890 37.233 1.00 93.25 350 ARG A C 1
ATOM 2766 O O . ARG A 1 350 ? -20.956 -10.273 38.277 1.00 93.25 350 ARG A O 1
ATOM 2773 N N . SER A 1 351 ? -19.663 -10.676 36.493 1.00 92.88 351 SER A N 1
ATOM 2774 C CA . SER A 1 351 ? -18.624 -9.704 36.854 1.00 92.88 351 SER A CA 1
ATOM 2775 C C . SER A 1 351 ? -19.090 -8.250 36.708 1.00 92.88 351 SER A C 1
ATOM 2777 O O . SER A 1 351 ? -18.661 -7.396 37.486 1.00 92.88 351 SER A O 1
ATOM 2779 N N . LEU A 1 352 ? -19.967 -7.942 35.741 1.00 91.81 352 LEU A N 1
ATOM 2780 C CA . LEU A 1 352 ? -20.605 -6.624 35.641 1.00 91.81 352 LEU A CA 1
ATOM 2781 C C . LEU A 1 352 ? -21.462 -6.336 36.882 1.00 91.81 352 LEU A C 1
ATOM 2783 O O . LEU A 1 352 ? -21.338 -5.260 37.467 1.00 91.81 352 LEU A O 1
ATOM 2787 N N . GLU A 1 353 ? -22.290 -7.288 37.313 1.00 92.06 353 GLU A N 1
ATOM 2788 C CA . GLU A 1 353 ? -23.135 -7.158 38.506 1.00 92.06 353 GLU A CA 1
ATOM 2789 C C . GLU A 1 353 ? -22.303 -7.006 39.787 1.00 92.06 353 GLU A C 1
ATOM 2791 O O . GLU A 1 353 ? -22.527 -6.068 40.555 1.00 92.06 353 GLU A O 1
ATOM 2796 N N . GLU A 1 354 ? -21.280 -7.846 39.975 1.00 92.12 354 GLU A N 1
ATOM 2797 C CA . GLU A 1 354 ? -20.333 -7.766 41.097 1.00 92.12 354 GLU A CA 1
ATOM 2798 C C . GLU A 1 354 ? -19.618 -6.401 41.145 1.00 92.12 354 GLU A C 1
ATOM 2800 O O . GLU A 1 354 ? -19.483 -5.777 42.208 1.00 92.12 354 GLU A O 1
ATOM 2805 N N . LYS A 1 355 ? -19.224 -5.863 39.982 1.00 91.31 355 LYS A N 1
ATOM 2806 C CA . LYS A 1 355 ? -18.626 -4.527 39.893 1.00 91.31 355 LYS A CA 1
ATOM 2807 C C . LYS A 1 355 ? -19.631 -3.429 40.243 1.00 91.31 355 LYS A C 1
ATOM 2809 O O . LYS A 1 355 ? -19.281 -2.511 40.984 1.00 91.31 355 LYS A O 1
ATOM 2814 N N . VAL A 1 356 ? -20.871 -3.515 39.759 1.00 89.06 356 VAL A N 1
ATOM 2815 C CA . VAL A 1 356 ? -21.944 -2.556 40.082 1.00 89.06 356 VAL A CA 1
ATOM 2816 C C . VAL A 1 356 ? -22.260 -2.570 41.579 1.00 89.06 356 VAL A C 1
ATOM 2818 O O . VAL A 1 356 ? -22.367 -1.503 42.182 1.00 89.06 356 VAL A O 1
ATOM 2821 N N . GLN A 1 357 ? -22.328 -3.748 42.201 1.00 89.69 357 GLN A N 1
ATOM 2822 C CA . GLN A 1 357 ? -22.509 -3.893 43.646 1.00 89.69 357 GLN A CA 1
ATOM 2823 C C . GLN A 1 357 ? -21.332 -3.288 44.427 1.00 89.69 357 GLN A C 1
ATOM 2825 O O . GLN A 1 357 ? -21.540 -2.557 45.395 1.00 89.69 357 GLN A O 1
ATOM 2830 N N . THR A 1 358 ? -20.096 -3.490 43.962 1.00 89.19 358 THR A N 1
ATOM 2831 C CA . THR A 1 358 ? -18.910 -2.847 44.553 1.00 89.19 358 THR A CA 1
ATOM 2832 C C . THR A 1 358 ? -19.031 -1.317 44.520 1.00 89.19 358 THR A C 1
ATOM 2834 O O . THR A 1 358 ? -18.835 -0.658 45.543 1.00 89.19 358 THR A O 1
ATOM 2837 N N . LEU A 1 359 ? -19.435 -0.734 43.383 1.00 87.31 359 LEU A N 1
ATOM 2838 C CA . LEU A 1 359 ? -19.653 0.715 43.252 1.00 87.31 359 LEU A CA 1
ATOM 2839 C C . LEU A 1 359 ? -20.772 1.232 44.171 1.00 87.31 359 LEU A C 1
ATOM 2841 O O . LEU A 1 359 ? -20.648 2.327 44.711 1.00 87.31 359 LEU A O 1
ATOM 2845 N N . GLN A 1 360 ? -21.832 0.451 44.400 1.00 86.38 360 GLN A N 1
ATOM 2846 C CA . GLN A 1 360 ? -22.898 0.798 45.352 1.00 86.38 360 GLN A CA 1
ATOM 2847 C C . GLN A 1 360 ? -22.414 0.864 46.809 1.00 86.38 360 GLN A C 1
ATOM 2849 O O . GLN A 1 360 ? -23.002 1.601 47.595 1.00 86.38 360 GLN A O 1
ATOM 2854 N N . THR A 1 361 ? -21.349 0.137 47.168 1.00 85.38 361 THR A N 1
ATOM 2855 C CA . THR A 1 361 ? -20.734 0.221 48.508 1.00 85.38 361 THR A CA 1
ATOM 2856 C C . THR A 1 361 ? -19.690 1.333 48.634 1.00 85.38 361 THR A C 1
ATOM 2858 O O . THR A 1 361 ? -19.545 1.903 49.711 1.00 85.38 361 THR A O 1
ATOM 2861 N N . GLY A 1 362 ? -18.971 1.653 47.550 1.00 82.19 362 GLY A N 1
ATOM 2862 C CA . GLY A 1 362 ? -17.900 2.658 47.552 1.00 82.19 362 GLY A CA 1
ATOM 2863 C C . GLY A 1 362 ? -18.354 4.101 47.305 1.00 82.19 362 GLY A C 1
ATOM 2864 O O . GLY A 1 362 ? -17.610 5.026 47.611 1.00 82.19 362 GLY A O 1
ATOM 2865 N N . PHE A 1 363 ? -19.553 4.309 46.755 1.00 84.12 363 PHE A N 1
ATOM 2866 C CA . PHE A 1 363 ? -20.080 5.633 46.408 1.00 84.12 363 PHE A CA 1
ATOM 2867 C C . PHE A 1 363 ? -21.360 5.972 47.184 1.00 84.12 363 PHE A C 1
ATOM 2869 O O . PHE A 1 363 ? -22.103 5.068 47.572 1.00 84.12 363 PHE A O 1
ATOM 2876 N N . PRO A 1 364 ? -21.696 7.269 47.344 1.00 83.31 364 PRO A N 1
ATOM 2877 C CA . PRO A 1 364 ? -22.981 7.684 47.895 1.00 83.31 364 PRO A CA 1
ATOM 2878 C C . PRO A 1 364 ? -24.170 7.021 47.182 1.00 83.31 364 PRO A C 1
ATOM 2880 O O . PRO A 1 364 ? -24.155 6.795 45.966 1.00 83.31 364 PRO A O 1
ATOM 2883 N N . SER A 1 365 ? -25.233 6.734 47.939 1.00 81.69 365 SER A N 1
ATOM 2884 C CA . SER A 1 365 ? -26.477 6.179 47.389 1.00 81.69 365 SER A CA 1
ATOM 2885 C C . SER A 1 365 ? -27.083 7.105 46.328 1.00 81.69 365 SER A C 1
ATOM 2887 O O . SER A 1 365 ? -26.999 8.336 46.421 1.00 81.69 365 SER A O 1
ATOM 2889 N N . SER A 1 366 ? -27.746 6.520 45.330 1.00 74.69 366 SER A N 1
ATOM 2890 C CA . SER A 1 366 ? -28.430 7.258 44.264 1.00 74.69 366 SER A CA 1
ATOM 2891 C C . SER A 1 366 ? -29.572 8.156 44.764 1.00 74.69 366 SER A C 1
ATOM 2893 O O . SER A 1 366 ? -29.997 9.059 44.054 1.00 74.69 366 SER A O 1
ATOM 2895 N N . GLN A 1 367 ? -30.027 7.961 46.005 1.00 71.94 367 GLN A N 1
ATOM 2896 C CA . GLN A 1 367 ? -31.043 8.791 46.663 1.00 71.94 367 GLN A CA 1
ATOM 2897 C C . GLN A 1 367 ? -30.459 10.007 47.412 1.00 71.94 367 GLN A C 1
ATOM 2899 O O . GLN A 1 367 ? -31.208 10.805 47.972 1.00 71.94 367 GLN A O 1
ATOM 2904 N N . THR A 1 368 ? -29.130 10.153 47.469 1.00 69.19 368 THR A N 1
ATOM 2905 C CA . THR A 1 368 ? -28.480 11.295 48.137 1.00 69.19 368 THR A CA 1
ATOM 2906 C C . THR A 1 368 ? -28.526 12.564 47.287 1.00 69.19 368 THR A C 1
ATOM 2908 O O . THR A 1 368 ? -28.512 12.513 46.060 1.00 69.19 368 THR A O 1
ATOM 2911 N N . THR A 1 369 ? -28.498 13.730 47.937 1.00 67.94 369 THR A N 1
ATOM 2912 C CA . THR A 1 369 ? -28.411 15.035 47.257 1.00 67.94 369 THR A CA 1
ATOM 2913 C C . THR A 1 369 ? -27.069 15.277 46.561 1.00 67.94 369 THR A C 1
ATOM 2915 O O . THR A 1 369 ? -26.985 16.178 45.727 1.00 67.94 369 THR A O 1
ATOM 2918 N N . SER A 1 370 ? -26.048 14.463 46.866 1.00 76.62 370 SER A N 1
ATOM 2919 C CA . SER A 1 370 ? -24.728 14.502 46.235 1.00 76.62 370 SER A CA 1
ATOM 2920 C C . SER A 1 370 ? -24.822 14.467 44.708 1.00 76.62 370 SER A C 1
ATOM 2922 O O . SER A 1 370 ? -25.617 13.720 44.127 1.00 76.62 370 SER A O 1
ATOM 2924 N N . VAL A 1 371 ? -23.953 15.259 44.080 1.00 81.06 371 VAL A N 1
ATOM 2925 C CA . VAL A 1 371 ? -23.757 15.336 42.626 1.00 81.06 371 VAL A CA 1
ATOM 2926 C C . VAL A 1 371 ? -22.981 14.129 42.079 1.00 81.06 371 VAL A C 1
ATOM 2928 O O . VAL A 1 371 ? -23.091 13.815 40.898 1.00 81.06 371 VAL A O 1
ATOM 2931 N N . VAL A 1 372 ? -22.240 13.414 42.934 1.00 85.19 372 VAL A N 1
ATOM 2932 C CA . VAL A 1 372 ? -21.591 12.138 42.595 1.00 85.19 372 VAL A CA 1
ATOM 2933 C C . VAL A 1 372 ? -22.178 11.021 43.448 1.00 85.19 372 VAL A C 1
ATOM 2935 O O . VAL A 1 372 ? -22.253 11.133 44.674 1.00 85.19 372 VAL A O 1
ATOM 2938 N N . SER A 1 373 ? -22.579 9.933 42.798 1.00 88.50 373 SER A N 1
ATOM 2939 C CA . SER A 1 373 ? -23.125 8.742 43.438 1.00 88.50 373 SER A CA 1
ATOM 2940 C C . SER A 1 373 ? -22.754 7.469 42.675 1.00 88.50 373 SER A C 1
ATOM 2942 O O . SER A 1 373 ? -22.126 7.502 41.613 1.00 88.50 373 SER A O 1
ATOM 2944 N N . SER A 1 374 ? -23.217 6.333 43.191 1.00 88.56 374 SER A N 1
ATOM 2945 C CA . SER A 1 374 ? -23.128 5.033 42.518 1.00 88.56 374 SER A CA 1
ATOM 2946 C C . SER A 1 374 ? -23.789 4.992 41.129 1.00 88.56 374 SER A C 1
ATOM 2948 O O . SER A 1 374 ? -23.402 4.155 40.317 1.00 88.56 374 SER A O 1
ATOM 2950 N N . ALA A 1 375 ? -24.728 5.895 40.808 1.00 89.31 375 ALA A N 1
ATOM 2951 C CA . ALA A 1 375 ? -25.342 5.981 39.478 1.00 89.31 375 ALA A CA 1
ATOM 2952 C C . ALA A 1 375 ? -24.366 6.535 38.421 1.00 89.31 375 ALA A C 1
ATOM 2954 O O . ALA A 1 375 ? -24.130 5.893 37.399 1.00 89.31 375 ALA A O 1
ATOM 2955 N N . GLU A 1 376 ? -23.736 7.681 38.692 1.00 90.19 376 GLU A N 1
ATOM 2956 C CA . GLU A 1 376 ? -22.717 8.276 37.818 1.00 90.19 376 GLU A CA 1
ATOM 2957 C C . GLU A 1 376 ? -21.508 7.343 37.680 1.00 90.19 376 GLU A C 1
ATOM 2959 O O . GLU A 1 376 ? -21.016 7.117 36.574 1.00 90.19 376 GLU A O 1
ATOM 2964 N N . ALA A 1 377 ? -21.071 6.739 38.791 1.00 89.06 377 ALA A N 1
ATOM 2965 C CA . ALA A 1 377 ? -19.978 5.772 38.794 1.00 89.06 377 ALA A CA 1
ATOM 2966 C C . ALA A 1 377 ? -20.302 4.528 37.944 1.00 89.06 377 ALA A C 1
ATOM 2968 O O . ALA A 1 377 ? -19.451 4.075 37.175 1.00 89.06 377 ALA A O 1
ATOM 2969 N N . LYS A 1 378 ? -21.542 4.012 38.012 1.00 91.62 378 LYS A N 1
ATOM 2970 C CA . LYS A 1 378 ? -22.017 2.911 37.157 1.00 91.62 378 LYS A CA 1
ATOM 2971 C C . LYS A 1 378 ? -21.930 3.281 35.675 1.00 91.62 378 LYS A C 1
ATOM 2973 O O . LYS A 1 378 ? -21.352 2.517 34.905 1.00 91.62 378 LYS A O 1
ATOM 2978 N N . ILE A 1 379 ? -22.454 4.445 35.277 1.00 92.56 379 ILE A N 1
ATOM 2979 C CA . ILE A 1 379 ? -22.416 4.896 33.874 1.00 92.56 379 ILE A CA 1
ATOM 2980 C C . ILE A 1 379 ? -20.970 5.050 33.393 1.00 92.56 379 ILE A C 1
ATOM 2982 O O . ILE A 1 379 ? -20.637 4.575 32.308 1.00 92.56 379 ILE A O 1
ATOM 2986 N N . VAL A 1 380 ? -20.092 5.651 34.202 1.00 92.31 380 VAL A N 1
ATOM 2987 C CA . VAL A 1 380 ? -18.670 5.817 33.864 1.00 92.31 380 VAL A CA 1
ATOM 2988 C C . VAL A 1 380 ? -17.975 4.471 33.655 1.00 92.31 380 VAL A C 1
ATOM 2990 O O . VAL A 1 380 ? -17.309 4.297 32.635 1.00 92.31 380 VAL A O 1
ATOM 2993 N N . VAL A 1 381 ? -18.146 3.504 34.564 1.00 93.19 381 VAL A N 1
ATOM 2994 C CA . VAL A 1 381 ? -17.520 2.175 34.434 1.00 93.19 381 VAL A CA 1
ATOM 2995 C C . VAL A 1 381 ? -18.059 1.408 33.225 1.00 93.19 381 VAL A C 1
ATOM 2997 O O . VAL A 1 381 ? -17.267 0.787 32.515 1.00 93.19 381 VAL A O 1
ATOM 3000 N N . LEU A 1 382 ? -19.361 1.496 32.939 1.00 93.88 382 LEU A N 1
ATOM 3001 C CA . LEU A 1 382 ? -19.955 0.891 31.743 1.00 93.88 382 LEU A CA 1
ATOM 3002 C C . LEU A 1 382 ? -19.425 1.537 30.458 1.00 93.88 382 LEU A C 1
ATOM 3004 O O . LEU A 1 382 ? -19.038 0.820 29.542 1.00 93.88 382 LEU A O 1
ATOM 3008 N N . CYS A 1 383 ? -19.300 2.866 30.407 1.00 94.56 383 CYS A N 1
ATOM 3009 C CA . CYS A 1 383 ? -18.708 3.561 29.261 1.00 94.56 383 CYS A CA 1
ATOM 3010 C C . CYS A 1 383 ? -17.231 3.181 29.043 1.00 94.56 383 CYS A C 1
ATOM 3012 O O . CYS A 1 383 ? -16.808 2.985 27.905 1.00 94.56 383 CYS A O 1
ATOM 3014 N N . VAL A 1 384 ? -16.442 3.033 30.117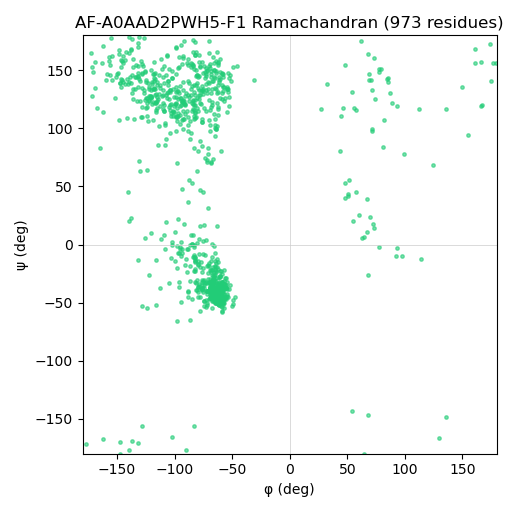 1.00 93.12 384 VAL A N 1
ATOM 3015 C CA . VAL A 1 384 ? -15.066 2.507 30.024 1.00 93.12 384 VAL A CA 1
ATOM 3016 C C . VAL A 1 384 ? -15.072 1.084 29.460 1.00 93.12 384 VAL A C 1
ATOM 3018 O O . VAL A 1 384 ? -14.300 0.789 28.549 1.00 93.12 384 VAL A O 1
ATOM 3021 N N . HIS A 1 385 ? -15.955 0.214 29.956 1.00 95.31 385 HIS A N 1
ATOM 3022 C CA . HIS A 1 385 ? -16.004 -1.175 29.511 1.00 95.31 385 HIS A CA 1
ATOM 3023 C C . HIS A 1 385 ? -16.469 -1.318 28.053 1.00 95.31 385 HIS A C 1
ATOM 3025 O O . HIS A 1 385 ? -15.828 -2.036 27.296 1.00 95.31 385 HIS A O 1
ATOM 3031 N N . MET A 1 386 ? -17.492 -0.577 27.611 1.00 95.12 386 MET A N 1
ATOM 3032 C CA . MET A 1 386 ? -17.927 -0.546 26.202 1.00 95.12 386 MET A CA 1
ATOM 3033 C C . MET A 1 386 ? -16.810 -0.065 25.260 1.00 95.12 386 MET A C 1
ATOM 3035 O O . MET A 1 386 ? -16.671 -0.585 24.153 1.00 95.12 386 MET A O 1
ATOM 3039 N N . GLY A 1 387 ? -15.962 0.865 25.715 1.00 94.31 387 GLY A N 1
ATOM 3040 C CA . GLY A 1 387 ? -14.734 1.226 25.004 1.00 94.31 387 GLY A CA 1
ATOM 3041 C C . GLY A 1 387 ? -13.776 0.038 24.859 1.00 94.31 387 GLY A C 1
ATOM 3042 O O . GLY A 1 387 ? -13.347 -0.269 23.750 1.00 94.31 387 GLY A O 1
ATOM 3043 N N . HIS A 1 388 ? -13.500 -0.692 25.945 1.00 93.38 388 HIS A N 1
ATOM 3044 C CA . HIS A 1 388 ? -12.662 -1.899 25.895 1.00 93.38 388 HIS A CA 1
ATOM 3045 C C . HIS A 1 388 ? -13.255 -3.007 25.007 1.00 93.38 388 HIS A C 1
ATOM 3047 O O . HIS A 1 388 ? -12.509 -3.620 24.248 1.00 93.38 388 HIS A O 1
ATOM 3053 N N . LEU A 1 389 ? -14.574 -3.238 25.041 1.00 95.62 389 LEU A N 1
ATOM 3054 C CA . LEU A 1 389 ? -15.254 -4.182 24.143 1.00 95.62 389 LEU A CA 1
ATOM 3055 C C . LEU A 1 389 ? -15.058 -3.792 22.665 1.00 95.62 389 LEU A C 1
ATOM 3057 O O . LEU A 1 389 ? -14.768 -4.648 21.830 1.00 95.62 389 LEU A O 1
ATOM 3061 N N . SER A 1 390 ? -15.200 -2.502 22.343 1.00 96.25 390 SER A N 1
ATOM 3062 C CA . SER A 1 390 ? -15.054 -1.974 20.979 1.00 96.25 390 SER A CA 1
ATOM 3063 C C . SER A 1 390 ? -13.611 -2.074 20.463 1.00 96.25 390 SER A C 1
ATOM 3065 O O . SER A 1 390 ? -13.390 -2.518 19.334 1.00 96.25 390 SER A O 1
ATOM 3067 N N . VAL A 1 391 ? -12.624 -1.733 21.302 1.00 93.25 391 VAL A N 1
ATOM 3068 C CA . VAL A 1 391 ? -11.193 -1.870 20.980 1.00 93.25 391 VAL A CA 1
ATOM 3069 C C . VAL A 1 391 ? -10.811 -3.341 20.806 1.00 93.25 391 VAL A C 1
ATOM 3071 O O . VAL A 1 391 ? -10.237 -3.694 19.778 1.00 93.25 391 VAL A O 1
ATOM 3074 N N . GLN A 1 392 ? -11.196 -4.214 21.743 1.00 94.00 392 GLN A N 1
ATOM 3075 C CA . GLN A 1 392 ? -10.904 -5.647 21.662 1.00 94.00 392 GLN A CA 1
ATOM 3076 C C . GLN A 1 392 ? -11.529 -6.284 20.414 1.00 94.00 392 GLN A C 1
ATOM 3078 O O . GLN A 1 392 ? -10.881 -7.106 19.772 1.00 94.00 392 GLN A O 1
ATOM 3083 N N . TYR A 1 393 ? -12.761 -5.911 20.039 1.00 95.94 393 TYR A N 1
ATOM 3084 C CA . TYR A 1 393 ? -13.371 -6.387 18.795 1.00 95.94 393 TYR A CA 1
ATOM 3085 C C . TYR A 1 393 ? -12.517 -6.018 17.581 1.00 95.94 393 TYR A C 1
ATOM 3087 O O . TYR A 1 393 ? -12.174 -6.889 16.785 1.00 95.94 393 TYR A O 1
ATOM 3095 N N . LYS A 1 394 ? -12.109 -4.749 17.469 1.00 94.81 394 LYS A N 1
ATOM 3096 C CA . LYS A 1 394 ? -11.234 -4.297 16.385 1.00 94.81 394 LYS A CA 1
ATOM 3097 C C . LYS A 1 394 ? -9.923 -5.084 16.341 1.00 94.81 394 LYS A C 1
ATOM 3099 O O . LYS A 1 394 ? -9.574 -5.603 15.284 1.00 94.81 394 LYS A O 1
ATOM 3104 N N . GLU A 1 395 ? -9.229 -5.206 17.470 1.00 93.81 395 GLU A N 1
ATOM 3105 C CA . GLU A 1 395 ? -7.959 -5.937 17.551 1.00 93.81 395 GLU A CA 1
ATOM 3106 C C . GLU A 1 395 ? -8.128 -7.433 17.228 1.00 93.81 395 GLU A C 1
ATOM 3108 O O . GLU A 1 395 ? -7.293 -8.005 16.531 1.00 93.81 395 GLU A O 1
ATOM 3113 N N . ALA A 1 396 ? -9.239 -8.057 17.637 1.00 94.12 396 ALA A N 1
ATOM 3114 C CA . ALA A 1 396 ? -9.532 -9.461 17.352 1.00 94.12 396 ALA A CA 1
ATOM 3115 C C . ALA A 1 396 ? -9.858 -9.742 15.874 1.00 94.12 396 ALA A C 1
ATOM 3117 O O . ALA A 1 396 ? -9.527 -10.823 15.388 1.00 94.12 396 ALA A O 1
ATOM 3118 N N . ILE A 1 397 ? -10.475 -8.802 15.144 1.00 94.81 397 ILE A N 1
ATOM 3119 C CA . ILE A 1 397 ? -10.682 -8.946 13.692 1.00 94.81 397 ILE A CA 1
ATOM 3120 C C . ILE A 1 397 ? -9.401 -8.570 12.919 1.00 94.81 397 ILE A C 1
ATOM 3122 O O . ILE A 1 397 ? -9.060 -9.259 11.957 1.00 94.81 397 ILE A O 1
ATOM 3126 N N . ASP A 1 398 ? -8.654 -7.536 13.332 1.00 93.12 398 ASP A N 1
ATOM 3127 C CA . ASP A 1 398 ? -7.354 -7.188 12.726 1.00 93.12 398 ASP A CA 1
ATOM 3128 C C . ASP A 1 398 ? -6.336 -8.351 12.884 1.00 93.12 398 ASP A C 1
ATOM 3130 O O . ASP A 1 398 ? -5.617 -8.677 11.935 1.00 93.12 398 ASP A O 1
ATOM 3134 N N . TYR A 1 399 ? -6.358 -9.074 14.014 1.00 93.81 399 TYR A N 1
ATOM 3135 C CA . TYR A 1 399 ? -5.576 -10.302 14.248 1.00 93.81 399 TYR A CA 1
ATOM 3136 C C . TYR A 1 399 ? -5.816 -11.407 13.200 1.00 93.81 399 TYR A C 1
ATOM 3138 O O . TYR A 1 399 ? -4.904 -12.179 12.904 1.00 93.81 399 TYR A O 1
ATOM 3146 N N . ILE A 1 400 ? -7.003 -11.484 12.581 1.00 92.94 400 ILE A N 1
ATOM 3147 C CA . ILE A 1 400 ? -7.280 -12.493 11.542 1.00 92.94 400 ILE A CA 1
ATOM 3148 C C . ILE A 1 400 ? -6.417 -12.249 10.290 1.00 92.94 400 ILE A C 1
ATOM 3150 O O . ILE A 1 400 ? -6.037 -13.210 9.616 1.00 92.94 400 ILE A O 1
ATOM 3154 N N . GLU A 1 401 ? -6.059 -10.996 9.985 1.00 91.25 401 GLU A N 1
ATOM 3155 C CA . GLU A 1 401 ? -5.127 -10.683 8.891 1.00 91.25 401 GLU A CA 1
ATOM 3156 C C . GLU A 1 401 ? -3.663 -10.885 9.277 1.00 91.25 401 GLU A C 1
ATOM 3158 O O . GLU A 1 401 ? -2.908 -11.398 8.454 1.00 91.25 401 GLU A O 1
ATOM 3163 N N . ASP A 1 402 ? -3.270 -10.573 10.514 1.00 90.81 402 ASP A N 1
ATOM 3164 C CA . ASP A 1 402 ? -1.926 -10.894 11.024 1.00 90.81 402 ASP A CA 1
ATOM 3165 C C . ASP A 1 402 ? -1.668 -12.412 10.986 1.00 90.81 402 ASP A C 1
ATOM 3167 O O . ASP A 1 402 ? -0.658 -12.878 10.456 1.00 90.81 402 ASP A O 1
ATOM 3171 N N . MET A 1 403 ? -2.651 -13.209 11.416 1.00 90.88 403 MET A N 1
ATOM 3172 C CA . MET A 1 403 ? -2.635 -14.668 11.296 1.00 90.88 403 MET A CA 1
ATOM 3173 C C . MET A 1 403 ? -2.504 -15.135 9.834 1.00 90.88 403 MET A C 1
ATOM 3175 O O . MET A 1 403 ? -1.787 -16.100 9.562 1.00 90.88 403 MET A O 1
ATOM 3179 N N . LEU A 1 404 ? -3.159 -14.462 8.878 1.00 91.00 404 LEU A N 1
ATOM 3180 C CA . LEU A 1 404 ? -3.000 -14.749 7.446 1.00 91.00 404 LEU A CA 1
ATOM 3181 C C . LEU A 1 404 ? -1.592 -14.392 6.938 1.00 91.00 404 LEU A C 1
ATOM 3183 O O . LEU A 1 404 ? -1.009 -15.192 6.204 1.00 91.00 404 LEU A O 1
ATOM 3187 N N . GLU A 1 405 ? -1.021 -13.252 7.345 1.00 88.81 405 GLU A N 1
ATOM 3188 C CA . GLU A 1 405 ? 0.354 -12.872 6.989 1.00 88.81 405 GLU A CA 1
ATOM 3189 C C . GLU A 1 405 ? 1.368 -13.894 7.514 1.00 88.81 405 GLU A C 1
ATOM 3191 O O . GLU A 1 405 ? 2.250 -14.338 6.776 1.00 88.81 405 GLU A O 1
ATOM 3196 N N . LYS A 1 406 ? 1.207 -14.329 8.765 1.00 88.75 406 LYS A N 1
ATOM 3197 C CA . LYS A 1 406 ? 2.081 -15.314 9.409 1.00 88.75 406 LYS A CA 1
ATOM 3198 C C . LYS A 1 406 ? 2.004 -16.694 8.780 1.00 88.75 406 LYS A C 1
ATOM 3200 O O . LYS A 1 406 ? 3.041 -17.317 8.568 1.00 88.75 406 LYS A O 1
ATOM 3205 N N . GLN A 1 407 ? 0.806 -17.171 8.452 1.00 89.69 407 GLN A N 1
ATOM 3206 C CA . GLN A 1 407 ? 0.641 -18.462 7.782 1.00 89.69 407 GLN A CA 1
ATOM 3207 C C . GLN A 1 407 ? 1.217 -18.433 6.359 1.00 89.69 407 GLN A C 1
ATOM 3209 O O . GLN A 1 407 ? 1.869 -19.393 5.949 1.00 89.69 407 GLN A O 1
ATOM 3214 N N . LEU A 1 408 ? 1.078 -17.316 5.634 1.00 88.56 408 LEU A N 1
ATOM 3215 C CA . LEU A 1 408 ? 1.737 -17.116 4.340 1.00 88.56 408 LEU A CA 1
ATOM 3216 C C . LEU A 1 408 ? 3.270 -17.089 4.480 1.00 88.56 408 LEU A C 1
ATOM 3218 O O . LEU A 1 408 ? 3.972 -17.761 3.724 1.00 88.56 408 LEU A O 1
ATOM 3222 N N . PHE A 1 409 ? 3.793 -16.358 5.470 1.00 88.31 409 PHE A N 1
ATOM 3223 C CA . PHE A 1 409 ? 5.222 -16.316 5.787 1.00 88.31 409 PHE A CA 1
ATOM 3224 C C . PHE A 1 409 ? 5.773 -17.708 6.127 1.00 88.31 409 PHE A C 1
ATOM 3226 O O . PHE A 1 409 ? 6.821 -18.087 5.611 1.00 88.31 409 PHE A O 1
ATOM 3233 N N . ALA A 1 410 ? 5.060 -18.486 6.946 1.00 88.56 410 ALA A N 1
ATOM 3234 C CA . ALA A 1 410 ? 5.449 -19.842 7.326 1.00 88.56 410 ALA A CA 1
ATOM 3235 C C . ALA A 1 410 ? 5.429 -20.810 6.130 1.00 88.56 410 ALA A C 1
ATOM 3237 O O . ALA A 1 410 ? 6.349 -21.613 5.983 1.00 88.56 410 ALA A O 1
ATOM 3238 N N . ALA A 1 411 ? 4.434 -20.700 5.243 1.00 89.62 411 ALA A N 1
ATOM 3239 C CA . ALA A 1 411 ? 4.330 -21.526 4.039 1.00 89.62 411 ALA A CA 1
ATOM 3240 C C . ALA A 1 411 ? 5.425 -21.226 2.995 1.00 89.62 411 ALA A C 1
ATOM 3242 O O . ALA A 1 411 ? 5.877 -22.134 2.299 1.00 89.62 411 ALA A O 1
ATOM 3243 N N . ILE A 1 412 ? 5.861 -19.966 2.882 1.00 88.62 412 ILE A N 1
ATOM 3244 C CA . ILE A 1 412 ? 6.917 -19.536 1.945 1.00 88.62 412 ILE A CA 1
ATOM 3245 C C . ILE A 1 412 ? 8.323 -19.646 2.572 1.00 88.62 412 ILE A C 1
ATOM 3247 O O . ILE A 1 412 ? 9.322 -19.740 1.859 1.00 88.62 412 ILE A O 1
ATOM 3251 N N . GLY A 1 413 ? 8.423 -19.616 3.903 1.00 89.31 413 GLY A N 1
ATOM 3252 C CA . GLY A 1 413 ? 9.678 -19.578 4.662 1.00 89.31 413 GLY A CA 1
ATOM 3253 C C . GLY A 1 413 ? 10.359 -18.201 4.710 1.00 89.31 413 GLY A C 1
ATOM 3254 O O . GLY A 1 413 ? 11.396 -18.057 5.356 1.00 89.31 413 GLY A O 1
ATOM 3255 N N . LYS A 1 414 ? 9.804 -17.181 4.038 1.00 86.38 414 LYS A N 1
ATOM 3256 C CA . LYS A 1 414 ? 10.262 -15.782 4.086 1.00 86.38 414 LYS A CA 1
ATOM 3257 C C . LYS A 1 414 ? 9.132 -14.804 3.763 1.00 86.38 414 LYS A C 1
ATOM 3259 O O . LYS A 1 414 ? 8.135 -15.170 3.142 1.00 86.38 414 LYS A O 1
ATOM 3264 N N . ARG A 1 415 ? 9.317 -13.530 4.126 1.00 83.56 415 ARG A N 1
ATOM 3265 C CA . ARG A 1 415 ? 8.421 -12.435 3.724 1.00 83.56 415 ARG A CA 1
ATOM 3266 C C . ARG A 1 415 ? 8.754 -12.032 2.289 1.00 83.56 415 ARG A C 1
ATOM 3268 O O . ARG A 1 415 ? 9.909 -11.732 2.007 1.00 83.56 415 ARG A O 1
ATOM 3275 N N . VAL A 1 416 ? 7.763 -12.043 1.400 1.00 84.00 416 VAL A N 1
ATOM 3276 C CA . VAL A 1 416 ? 7.955 -11.738 -0.027 1.00 84.00 416 VAL A CA 1
ATOM 3277 C C . VAL A 1 416 ? 8.098 -10.229 -0.238 1.00 84.00 416 VAL A C 1
ATOM 3279 O O . VAL A 1 416 ? 7.185 -9.469 0.086 1.00 84.00 416 VAL A O 1
ATOM 3282 N N . THR A 1 417 ? 9.226 -9.808 -0.805 1.00 84.44 417 THR A N 1
ATOM 3283 C CA . THR A 1 417 ? 9.518 -8.420 -1.208 1.00 84.44 417 THR A CA 1
ATOM 3284 C C . THR A 1 417 ? 9.283 -8.203 -2.707 1.00 84.44 417 THR A C 1
ATOM 3286 O O . THR A 1 417 ? 9.121 -9.163 -3.468 1.00 84.44 417 THR A O 1
ATOM 3289 N N . THR A 1 418 ? 9.314 -6.949 -3.180 1.00 82.31 418 THR A N 1
ATOM 3290 C CA . THR A 1 418 ? 9.289 -6.682 -4.633 1.00 82.31 418 THR A CA 1
ATOM 3291 C C . THR A 1 418 ? 10.495 -7.292 -5.356 1.00 82.31 418 THR A C 1
ATOM 3293 O O . THR A 1 418 ? 10.329 -7.788 -6.465 1.00 82.31 418 THR A O 1
ATOM 3296 N N . THR A 1 419 ? 11.684 -7.336 -4.740 1.00 83.44 419 THR A N 1
ATOM 3297 C CA . THR A 1 419 ? 12.880 -7.956 -5.348 1.00 83.44 419 THR A CA 1
ATOM 3298 C C . THR A 1 419 ? 12.694 -9.460 -5.560 1.00 83.44 419 THR A C 1
ATOM 3300 O O . THR A 1 419 ? 12.981 -9.961 -6.644 1.00 83.44 419 THR A O 1
ATOM 3303 N N . ASP A 1 420 ? 12.130 -10.170 -4.576 1.00 87.19 420 ASP A N 1
ATOM 3304 C CA . ASP A 1 420 ? 11.818 -11.601 -4.712 1.00 87.19 420 ASP A CA 1
ATOM 3305 C C . ASP A 1 420 ? 10.831 -11.860 -5.861 1.00 87.19 420 ASP A C 1
ATOM 3307 O O . ASP A 1 420 ? 10.947 -12.851 -6.585 1.00 87.19 420 ASP A O 1
ATOM 3311 N N . LEU A 1 421 ? 9.863 -10.954 -6.044 1.00 87.12 421 LEU A N 1
ATOM 3312 C CA . LEU A 1 421 ? 8.900 -11.018 -7.139 1.00 87.12 421 LEU A CA 1
ATOM 3313 C C . LEU A 1 421 ? 9.552 -10.685 -8.494 1.00 87.12 421 LEU A C 1
ATOM 3315 O O . LEU A 1 421 ? 9.265 -11.370 -9.471 1.00 87.12 421 LEU A O 1
ATOM 3319 N N . GLU A 1 422 ? 10.454 -9.696 -8.569 1.00 84.88 422 GLU A N 1
ATOM 3320 C CA . GLU A 1 422 ? 11.246 -9.389 -9.775 1.00 84.88 422 GLU A CA 1
ATOM 3321 C C . GLU A 1 422 ? 12.076 -10.612 -10.223 1.00 84.88 422 GLU A C 1
ATOM 3323 O O . GLU A 1 422 ? 12.068 -10.968 -11.407 1.00 84.88 422 GLU A O 1
ATOM 3328 N N . GLU A 1 423 ? 12.748 -11.293 -9.288 1.00 88.38 423 GLU A N 1
ATOM 3329 C CA . GLU A 1 423 ? 13.516 -12.520 -9.546 1.00 88.38 423 GLU A CA 1
ATOM 3330 C C . GLU A 1 423 ? 12.621 -13.687 -9.982 1.00 88.38 423 GLU A C 1
ATOM 3332 O O . GLU A 1 423 ? 12.888 -14.326 -11.007 1.00 88.38 423 GLU A O 1
ATOM 3337 N N . PHE A 1 424 ? 11.527 -13.938 -9.252 1.00 90.19 424 PHE A N 1
ATOM 3338 C CA . PHE A 1 424 ? 10.569 -14.989 -9.594 1.00 90.19 424 PHE A CA 1
ATOM 3339 C C . PHE A 1 424 ? 9.979 -14.773 -10.990 1.00 90.19 424 PHE A C 1
ATOM 3341 O O . PHE A 1 424 ? 9.937 -15.703 -11.792 1.00 90.19 424 PHE A O 1
ATOM 3348 N N . VAL A 1 425 ? 9.568 -13.547 -11.322 1.00 89.62 425 VAL A N 1
ATOM 3349 C CA . VAL A 1 425 ? 8.977 -13.207 -12.625 1.00 89.62 425 VAL A CA 1
ATOM 3350 C C . VAL A 1 425 ? 10.002 -13.335 -13.751 1.00 89.62 425 VAL A C 1
ATOM 3352 O O . VAL A 1 425 ? 9.654 -13.810 -14.833 1.00 89.62 425 VAL A O 1
ATOM 3355 N N . ARG A 1 426 ? 11.276 -12.989 -13.510 1.00 89.62 426 ARG A N 1
ATOM 3356 C CA . ARG A 1 426 ? 12.375 -13.222 -14.465 1.00 89.62 426 ARG A CA 1
ATOM 3357 C C . ARG A 1 426 ? 12.534 -14.718 -14.764 1.00 89.62 426 ARG A C 1
ATOM 3359 O O . ARG A 1 426 ? 12.586 -15.101 -15.934 1.00 89.62 426 ARG A O 1
ATOM 3366 N N . TYR A 1 427 ? 12.556 -15.559 -13.728 1.00 91.56 427 TYR A N 1
ATOM 3367 C CA . TYR A 1 427 ? 12.625 -17.017 -13.864 1.00 91.56 427 TYR A CA 1
ATOM 3368 C C . TYR A 1 427 ? 11.383 -17.591 -14.565 1.00 91.56 427 TYR A C 1
ATOM 3370 O O . TYR A 1 427 ? 11.511 -18.316 -15.554 1.00 91.56 427 TYR A O 1
ATOM 3378 N N . HIS A 1 428 ? 10.187 -17.224 -14.104 1.00 91.50 428 HIS A N 1
ATOM 3379 C CA . HIS A 1 428 ? 8.901 -17.694 -14.623 1.00 91.50 428 HIS A CA 1
ATOM 3380 C C . HIS A 1 428 ? 8.733 -17.356 -16.104 1.00 91.50 428 HIS A C 1
ATOM 3382 O O . HIS A 1 428 ? 8.580 -18.258 -16.926 1.00 91.50 428 HIS A O 1
ATOM 3388 N N . ASN A 1 429 ? 8.892 -16.083 -16.481 1.00 91.31 429 ASN A N 1
ATOM 3389 C CA . ASN A 1 429 ? 8.755 -15.635 -17.869 1.00 91.31 429 ASN A CA 1
ATOM 3390 C C . ASN A 1 429 ? 9.762 -16.303 -18.820 1.00 91.31 429 ASN A C 1
ATOM 3392 O O . ASN A 1 429 ? 9.453 -16.469 -19.997 1.00 91.31 429 ASN A O 1
ATOM 3396 N N . SER A 1 430 ? 10.940 -16.725 -18.338 1.00 90.75 430 SER A N 1
ATOM 3397 C CA . SER A 1 430 ? 11.918 -17.458 -19.160 1.00 90.75 430 SER A CA 1
ATOM 3398 C C . SER A 1 430 ? 11.465 -18.873 -19.558 1.00 90.75 430 SER A C 1
ATOM 3400 O O . SER A 1 430 ? 11.961 -19.418 -20.543 1.00 90.75 430 SER A O 1
ATOM 3402 N N . ARG A 1 431 ? 10.517 -19.459 -18.811 1.00 90.31 431 ARG A N 1
ATOM 3403 C CA . ARG A 1 431 ? 9.930 -20.791 -19.054 1.00 90.31 431 ARG A CA 1
ATOM 3404 C C . ARG A 1 431 ? 8.516 -20.714 -19.638 1.00 90.31 431 ARG A C 1
ATOM 3406 O O . ARG A 1 431 ? 8.116 -21.582 -20.412 1.00 90.31 431 ARG A O 1
ATOM 3413 N N . PHE A 1 432 ? 7.766 -19.691 -19.239 1.00 90.00 432 PHE A N 1
ATOM 3414 C CA . PHE A 1 432 ? 6.371 -19.465 -19.599 1.00 90.00 432 PHE A CA 1
ATOM 3415 C C . PHE A 1 432 ? 6.205 -18.866 -21.004 1.00 90.00 432 PHE A C 1
ATOM 3417 O O . PHE A 1 432 ? 5.242 -19.208 -21.690 1.00 90.00 432 PHE A O 1
ATOM 3424 N N . LEU A 1 433 ? 7.136 -18.006 -21.447 1.00 91.44 433 LEU A N 1
ATOM 3425 C CA . LEU A 1 433 ? 7.009 -17.268 -22.706 1.00 91.44 433 LEU A CA 1
ATOM 3426 C C . LEU A 1 433 ? 7.839 -17.848 -23.855 1.00 91.44 433 LEU A C 1
ATOM 3428 O O . LEU A 1 433 ? 8.993 -18.244 -23.689 1.00 91.44 433 LEU A O 1
ATOM 3432 N N . GLN A 1 434 ? 7.268 -17.786 -25.057 1.00 90.06 434 GLN A N 1
ATOM 3433 C CA . GLN A 1 434 ? 7.895 -18.175 -26.312 1.00 90.06 434 GLN A CA 1
ATOM 3434 C C . GLN A 1 434 ? 7.744 -17.045 -27.358 1.00 90.06 434 GLN A C 1
ATOM 3436 O O . GLN A 1 434 ? 6.643 -16.821 -27.857 1.00 90.06 434 GLN A O 1
ATOM 3441 N N . PRO A 1 435 ? 8.828 -16.339 -27.742 1.00 90.62 435 PRO A N 1
ATOM 3442 C CA . PRO A 1 435 ? 10.194 -16.465 -27.231 1.00 90.62 435 PRO A CA 1
ATOM 3443 C C . PRO A 1 435 ? 10.347 -15.891 -25.805 1.00 90.62 435 PRO A C 1
ATOM 3445 O O . PRO A 1 435 ? 9.647 -14.941 -25.450 1.00 90.62 435 PRO A O 1
ATOM 3448 N N . PRO A 1 436 ? 11.298 -16.403 -25.003 1.00 92.75 436 PRO A N 1
ATOM 3449 C CA . PRO A 1 436 ? 11.544 -15.889 -23.660 1.00 92.75 436 PRO A CA 1
ATOM 3450 C C . PRO A 1 436 ? 12.177 -14.482 -23.689 1.00 92.75 436 PRO A C 1
ATOM 3452 O O . PRO A 1 436 ? 12.887 -14.148 -24.650 1.00 92.75 436 PRO A O 1
ATOM 3455 N N . PRO A 1 437 ? 11.987 -13.661 -22.634 1.00 94.12 437 PRO A N 1
ATOM 3456 C CA . PRO A 1 437 ? 12.677 -12.382 -22.488 1.00 94.12 437 PRO A CA 1
ATOM 3457 C C . PRO A 1 437 ? 14.199 -12.556 -22.500 1.00 94.12 437 PRO A C 1
ATOM 3459 O O . PRO A 1 437 ? 14.728 -13.513 -21.936 1.00 94.12 437 PRO A O 1
ATOM 3462 N N . LYS A 1 438 ? 14.915 -11.600 -23.096 1.00 94.50 438 LYS A N 1
ATOM 3463 C CA . LYS A 1 438 ? 16.385 -11.598 -23.163 1.00 94.50 438 LYS A CA 1
ATOM 3464 C C . LYS A 1 438 ? 16.964 -10.376 -22.450 1.00 94.50 438 LYS A C 1
ATOM 3466 O O . LYS A 1 438 ? 16.337 -9.314 -22.506 1.00 94.50 438 LYS A O 1
ATOM 3471 N N . PRO A 1 439 ? 18.147 -10.480 -21.818 1.00 95.38 439 PRO A N 1
ATOM 3472 C CA . PRO A 1 439 ? 18.836 -9.313 -21.279 1.00 95.38 439 PRO A CA 1
ATOM 3473 C C . PRO A 1 439 ? 19.097 -8.292 -22.394 1.00 95.38 439 PRO A C 1
ATOM 3475 O O . PRO A 1 439 ? 19.529 -8.654 -23.490 1.00 95.38 439 PRO A O 1
ATOM 3478 N N . PHE A 1 440 ? 18.851 -7.012 -22.121 1.00 96.25 440 PHE A N 1
ATOM 3479 C CA . PHE A 1 440 ? 19.235 -5.923 -23.011 1.00 96.25 440 PHE A CA 1
ATOM 3480 C C . PHE A 1 440 ? 20.743 -5.695 -22.871 1.00 96.25 440 PHE A C 1
ATOM 3482 O O . PHE A 1 440 ? 21.202 -4.884 -22.067 1.00 96.25 440 PHE A O 1
ATOM 3489 N N . CYS A 1 441 ? 21.513 -6.481 -23.618 1.00 95.19 441 CYS A N 1
ATOM 3490 C CA . CYS A 1 441 ? 22.963 -6.403 -23.709 1.00 95.19 441 CYS A CA 1
ATOM 3491 C C . CYS A 1 441 ? 23.371 -6.832 -25.124 1.00 95.19 441 CYS A C 1
ATOM 3493 O O . CYS A 1 441 ? 23.255 -8.008 -25.471 1.00 95.19 441 CYS A O 1
ATOM 3495 N N . TYR A 1 442 ? 23.791 -5.874 -25.952 1.00 94.19 442 TYR A N 1
ATOM 3496 C CA . TYR A 1 442 ? 24.075 -6.085 -27.373 1.00 94.19 442 TYR A CA 1
ATOM 3497 C C . TYR A 1 442 ? 25.526 -5.736 -27.694 1.00 94.19 442 TYR A C 1
ATOM 3499 O O . TYR A 1 442 ? 26.016 -4.656 -27.361 1.00 94.19 442 TYR A O 1
ATOM 3507 N N . SER A 1 443 ? 26.223 -6.677 -28.332 1.00 92.12 443 SER A N 1
ATOM 3508 C CA . SER A 1 443 ? 27.588 -6.507 -28.827 1.00 92.12 443 SER A CA 1
ATOM 3509 C C . SER A 1 443 ? 27.578 -5.796 -30.177 1.00 92.12 443 SER A C 1
ATOM 3511 O O . SER A 1 443 ? 27.041 -6.329 -31.147 1.00 92.12 443 SER A O 1
ATOM 3513 N N . ILE A 1 444 ? 28.222 -4.638 -30.249 1.00 89.50 444 ILE A N 1
ATOM 3514 C CA . ILE A 1 444 ? 28.251 -3.782 -31.436 1.00 89.50 444 ILE A CA 1
ATOM 3515 C C . ILE A 1 444 ? 29.350 -4.279 -32.379 1.00 89.50 444 ILE A C 1
ATOM 3517 O O . ILE A 1 444 ? 30.525 -4.220 -32.018 1.00 89.50 444 ILE A O 1
ATOM 3521 N N . GLY A 1 445 ? 29.012 -4.739 -33.585 1.00 82.88 445 GLY A N 1
ATOM 3522 C CA . GLY A 1 445 ? 30.015 -5.150 -34.577 1.00 82.88 445 GLY A CA 1
ATOM 3523 C C . GLY A 1 445 ? 29.456 -5.783 -35.852 1.00 82.88 445 GLY A C 1
ATOM 3524 O O . GLY A 1 445 ? 28.260 -6.069 -35.957 1.00 82.88 445 GLY A O 1
ATOM 3525 N N . ARG A 1 446 ? 30.340 -6.020 -36.829 1.00 79.69 446 ARG A N 1
ATOM 3526 C CA . ARG A 1 446 ? 30.056 -6.848 -38.013 1.00 79.69 446 ARG A CA 1
ATOM 3527 C C . ARG A 1 446 ? 29.895 -8.327 -37.593 1.00 79.69 446 ARG A C 1
ATOM 3529 O O . ARG A 1 446 ? 30.595 -8.779 -36.683 1.00 79.69 446 ARG A O 1
ATOM 3536 N N . PRO A 1 447 ? 29.030 -9.127 -38.250 1.00 72.75 447 PRO A N 1
ATOM 3537 C CA . PRO A 1 447 ? 29.019 -10.581 -38.075 1.00 72.75 447 PRO A CA 1
ATOM 3538 C C . PRO A 1 447 ? 30.415 -11.180 -38.304 1.00 72.75 447 PRO A C 1
ATOM 3540 O O . PRO A 1 447 ? 31.138 -10.719 -39.179 1.00 72.75 447 PRO A O 1
ATOM 3543 N N . GLN A 1 448 ? 30.789 -12.205 -37.532 1.00 75.44 448 GLN A N 1
ATOM 3544 C CA . GLN A 1 448 ? 32.105 -12.875 -37.584 1.00 75.44 448 GLN A CA 1
ATOM 3545 C C . GLN A 1 448 ? 33.332 -11.999 -37.231 1.00 75.44 448 GLN A C 1
ATOM 3547 O O . GLN A 1 448 ? 34.455 -12.491 -37.286 1.00 75.44 448 GLN A O 1
ATOM 3552 N N . HIS A 1 449 ? 33.139 -10.748 -36.795 1.00 79.44 449 HIS A N 1
ATOM 3553 C CA . HIS A 1 449 ? 34.216 -9.851 -36.362 1.00 79.44 449 HIS A CA 1
ATOM 3554 C C . HIS A 1 449 ? 34.231 -9.675 -34.838 1.00 79.44 449 HIS A C 1
ATOM 3556 O O . HIS A 1 449 ? 33.244 -9.942 -34.148 1.00 79.44 449 HIS A O 1
ATOM 3562 N N . TYR A 1 450 ? 35.356 -9.200 -34.295 1.00 79.44 450 TYR A N 1
ATOM 3563 C CA . TYR A 1 450 ? 35.427 -8.819 -32.883 1.00 79.44 450 TYR A CA 1
ATOM 3564 C C . TYR A 1 450 ? 34.612 -7.532 -32.643 1.00 79.44 450 TYR A C 1
ATOM 3566 O O . TYR A 1 450 ? 34.744 -6.589 -33.425 1.00 79.44 450 TYR A O 1
ATOM 3574 N N . PRO A 1 451 ? 33.774 -7.453 -31.593 1.00 85.38 451 PRO A N 1
ATOM 3575 C CA . PRO A 1 451 ? 32.886 -6.311 -31.399 1.00 85.38 451 PRO A CA 1
ATOM 3576 C C . PRO A 1 451 ? 33.645 -5.036 -31.006 1.00 85.38 451 PRO A C 1
ATOM 3578 O O . PRO A 1 451 ? 34.514 -5.058 -30.132 1.00 85.38 451 PRO A O 1
ATOM 3581 N N . TYR A 1 452 ? 33.238 -3.905 -31.585 1.00 85.50 452 TYR A N 1
ATOM 3582 C CA . TYR A 1 452 ? 33.710 -2.559 -31.245 1.00 85.50 452 TYR A CA 1
ATOM 3583 C C . TYR A 1 452 ? 33.313 -2.131 -29.827 1.00 85.50 452 TYR A C 1
ATOM 3585 O O . TYR A 1 452 ? 33.978 -1.292 -29.217 1.00 85.50 452 TYR A O 1
ATOM 3593 N N . GLY A 1 453 ? 32.228 -2.689 -29.290 1.00 91.94 453 GLY A N 1
ATOM 3594 C CA . GLY A 1 453 ? 31.696 -2.302 -27.990 1.00 91.94 453 GLY A CA 1
ATOM 3595 C C . GLY A 1 453 ? 30.498 -3.131 -27.544 1.00 91.94 453 GLY A C 1
ATOM 3596 O O . GLY A 1 453 ? 30.147 -4.137 -28.162 1.00 91.94 453 GLY A O 1
ATOM 3597 N N . VAL A 1 454 ? 29.881 -2.698 -26.448 1.00 94.44 454 VAL A N 1
ATOM 3598 C CA . VAL A 1 454 ? 28.642 -3.255 -25.895 1.00 94.44 454 VAL A CA 1
ATOM 3599 C C . VAL A 1 454 ? 27.737 -2.108 -25.452 1.00 94.44 454 VAL A C 1
ATOM 3601 O O . VAL A 1 454 ? 28.221 -1.156 -24.840 1.00 94.44 454 VAL A O 1
ATOM 3604 N N . ILE A 1 455 ? 26.435 -2.228 -25.711 1.00 95.81 455 ILE A N 1
ATOM 3605 C CA . ILE A 1 455 ? 25.388 -1.413 -25.079 1.00 95.81 455 ILE A CA 1
ATOM 3606 C C . ILE A 1 455 ? 24.508 -2.277 -24.176 1.00 95.81 455 ILE A C 1
ATOM 3608 O O . ILE A 1 455 ? 24.110 -3.380 -24.556 1.00 95.81 455 ILE A O 1
ATOM 3612 N N . SER A 1 456 ? 24.184 -1.769 -22.991 1.00 96.69 456 SER A N 1
ATOM 3613 C CA . SER A 1 456 ? 23.317 -2.416 -22.005 1.00 96.69 456 SER A CA 1
ATOM 3614 C C . SER A 1 456 ? 22.373 -1.410 -21.345 1.00 96.69 456 SER A C 1
ATOM 3616 O O . SER A 1 456 ? 22.737 -0.266 -21.092 1.00 96.69 456 SER A O 1
ATOM 3618 N N . LEU A 1 457 ? 21.145 -1.834 -21.046 1.00 95.31 457 LEU A N 1
ATOM 3619 C CA . LEU A 1 457 ? 20.233 -1.101 -20.165 1.00 95.31 457 LEU A CA 1
ATOM 3620 C C . LEU A 1 457 ? 20.294 -1.799 -18.808 1.00 95.31 457 LEU A C 1
ATOM 3622 O O . LEU A 1 457 ? 19.869 -2.943 -18.698 1.00 95.31 457 LEU A O 1
ATOM 3626 N N . GLU A 1 458 ? 20.874 -1.149 -17.804 1.00 94.06 458 GLU A N 1
ATOM 3627 C CA . GLU A 1 458 ? 21.216 -1.749 -16.509 1.00 94.06 458 GLU A CA 1
ATOM 3628 C C . GLU A 1 458 ? 20.377 -1.144 -15.373 1.00 94.06 458 GLU A C 1
ATOM 3630 O O . GLU A 1 458 ? 20.084 0.058 -15.375 1.00 94.06 458 GLU A O 1
ATOM 3635 N N . LYS A 1 459 ? 20.040 -1.953 -14.361 1.00 89.94 459 LYS A N 1
ATOM 3636 C CA . LYS A 1 459 ? 19.651 -1.445 -13.035 1.00 89.94 459 LYS A CA 1
ATOM 3637 C C . LYS A 1 459 ? 20.896 -0.797 -12.410 1.00 89.94 459 LYS A C 1
ATOM 3639 O O . LYS A 1 459 ? 21.990 -1.352 -12.506 1.00 89.94 459 LYS A O 1
ATOM 3644 N N . THR A 1 460 ? 20.773 0.400 -11.827 1.00 85.81 460 THR A N 1
ATOM 3645 C CA . THR A 1 460 ? 21.933 1.089 -11.216 1.00 85.81 460 THR A CA 1
ATOM 3646 C C . THR A 1 460 ? 22.493 0.283 -10.047 1.00 85.81 460 THR A C 1
ATOM 3648 O O . THR A 1 460 ? 23.706 0.243 -9.847 1.00 85.81 460 THR A O 1
ATOM 3651 N N . ASP A 1 461 ? 21.594 -0.361 -9.304 1.00 78.88 461 ASP A N 1
ATOM 3652 C CA . ASP A 1 461 ? 21.911 -1.336 -8.270 1.00 78.88 461 ASP A CA 1
ATOM 3653 C C . ASP A 1 461 ? 22.228 -2.701 -8.906 1.00 78.88 461 ASP A C 1
ATOM 3655 O O . ASP A 1 461 ? 21.555 -3.128 -9.847 1.00 78.88 461 ASP A O 1
ATOM 3659 N N . GLY A 1 462 ? 23.298 -3.353 -8.450 1.00 76.06 462 GLY A N 1
ATOM 3660 C CA . GLY A 1 462 ? 23.844 -4.592 -9.026 1.00 76.06 462 GLY A CA 1
ATOM 3661 C C . GLY A 1 462 ? 24.475 -4.482 -10.429 1.00 76.06 462 GLY A C 1
ATOM 3662 O O . GLY A 1 462 ? 25.361 -5.269 -10.752 1.00 76.06 462 GLY A O 1
ATOM 3663 N N . GLY A 1 463 ? 24.079 -3.514 -11.265 1.00 83.69 463 GLY A N 1
ATOM 3664 C CA . GLY A 1 463 ? 24.577 -3.372 -12.643 1.00 83.69 463 GLY A CA 1
ATOM 3665 C C . GLY A 1 463 ? 24.034 -4.422 -13.622 1.00 83.69 463 GLY A C 1
ATOM 3666 O O . GLY A 1 463 ? 24.571 -4.582 -14.719 1.00 83.69 463 GLY A O 1
ATOM 3667 N N . GLU A 1 464 ? 22.987 -5.158 -13.242 1.00 89.88 464 GLU A N 1
ATOM 3668 C CA . GLU A 1 464 ? 22.403 -6.208 -14.077 1.00 89.88 464 GLU A CA 1
ATOM 3669 C C . GLU A 1 464 ? 21.609 -5.636 -15.266 1.00 89.88 464 GLU A C 1
ATOM 3671 O O . GLU A 1 464 ? 20.818 -4.702 -15.081 1.00 89.88 464 GLU A O 1
ATOM 3676 N N . PRO A 1 465 ? 21.724 -6.222 -16.475 1.00 93.44 465 PRO A N 1
ATOM 3677 C CA . PRO A 1 465 ? 20.875 -5.862 -17.603 1.00 93.44 465 PRO A CA 1
ATOM 3678 C C . PRO A 1 465 ? 19.386 -6.173 -17.375 1.00 93.44 465 PRO A C 1
ATOM 3680 O O . PRO A 1 465 ? 19.009 -7.291 -17.003 1.00 93.44 465 PRO A O 1
ATOM 3683 N N . ILE A 1 466 ? 18.515 -5.215 -17.701 1.00 92.94 466 ILE A N 1
ATOM 3684 C CA . ILE A 1 466 ? 17.062 -5.430 -17.735 1.00 92.94 466 ILE A CA 1
ATOM 3685 C C . ILE A 1 466 ? 16.711 -6.519 -18.752 1.00 92.94 466 ILE A C 1
ATOM 3687 O O . ILE A 1 466 ? 17.372 -6.665 -19.781 1.00 92.94 466 ILE A O 1
ATOM 3691 N N . HIS A 1 467 ? 15.649 -7.277 -18.496 1.00 93.56 467 HIS A N 1
ATOM 3692 C CA . HIS A 1 467 ? 15.165 -8.292 -19.430 1.00 93.56 467 HIS A CA 1
ATOM 3693 C C . HIS A 1 467 ? 14.003 -7.736 -20.260 1.00 93.56 467 HIS A C 1
ATOM 3695 O O . HIS A 1 467 ? 13.076 -7.133 -19.722 1.00 93.56 467 HIS A O 1
ATOM 3701 N N . THR A 1 468 ? 14.059 -7.932 -21.579 1.00 95.62 468 THR A N 1
ATOM 3702 C CA . THR A 1 468 ? 13.089 -7.381 -22.535 1.00 95.62 468 THR A CA 1
ATOM 3703 C C . THR A 1 468 ? 12.556 -8.451 -23.481 1.00 95.62 468 THR A C 1
ATOM 3705 O O . THR A 1 468 ? 13.296 -9.307 -23.978 1.00 95.62 468 THR A O 1
ATOM 3708 N N . LEU A 1 469 ? 11.259 -8.378 -23.769 1.00 95.06 469 LEU A N 1
ATOM 3709 C CA . LEU A 1 469 ? 10.638 -9.102 -24.876 1.00 95.06 469 LEU A CA 1
ATOM 3710 C C . LEU A 1 469 ? 11.187 -8.502 -26.168 1.00 95.06 469 LEU A C 1
ATOM 3712 O O . LEU A 1 469 ? 11.065 -7.299 -26.361 1.00 95.06 469 LEU A O 1
ATOM 3716 N N . THR A 1 470 ? 11.848 -9.294 -27.012 1.00 94.12 470 THR A N 1
ATOM 3717 C CA . THR A 1 470 ? 12.586 -8.764 -28.170 1.00 94.12 470 THR A CA 1
ATOM 3718 C C . THR A 1 470 ? 12.117 -9.404 -29.472 1.00 94.12 470 THR A C 1
ATOM 3720 O O . THR A 1 470 ? 12.183 -10.625 -29.623 1.00 94.12 470 THR A O 1
ATOM 3723 N N . ARG A 1 471 ? 11.738 -8.577 -30.453 1.00 92.75 471 ARG A N 1
ATOM 3724 C CA . ARG A 1 471 ? 11.524 -8.979 -31.853 1.00 92.75 471 ARG A CA 1
ATOM 3725 C C . ARG A 1 471 ? 12.459 -8.178 -32.758 1.00 92.75 471 ARG A C 1
ATOM 3727 O O . ARG A 1 471 ? 12.433 -6.953 -32.732 1.00 92.75 471 ARG A O 1
ATOM 3734 N N . GLN A 1 472 ? 13.254 -8.854 -33.584 1.00 90.00 472 GLN A N 1
ATOM 3735 C CA . GLN A 1 472 ? 13.945 -8.188 -34.692 1.00 90.00 472 GLN A CA 1
ATOM 3736 C C . GLN A 1 472 ? 12.931 -7.910 -35.810 1.00 90.00 472 GLN A C 1
ATOM 3738 O O . GLN A 1 472 ? 12.152 -8.793 -36.171 1.00 90.00 472 GLN A O 1
ATOM 3743 N N . VAL A 1 473 ? 12.928 -6.687 -36.331 1.00 86.00 473 VAL A N 1
ATOM 3744 C CA . VAL A 1 473 ? 12.018 -6.207 -37.378 1.00 86.00 473 VAL A CA 1
ATOM 3745 C C . VAL A 1 473 ? 12.855 -5.833 -38.604 1.00 86.00 473 VAL A C 1
ATOM 3747 O O . VAL A 1 473 ? 13.963 -5.317 -38.468 1.00 86.00 473 VAL A O 1
ATOM 3750 N N . MET A 1 474 ? 12.347 -6.107 -39.806 1.00 72.25 474 MET A N 1
ATOM 3751 C CA . MET A 1 474 ? 12.949 -5.600 -41.042 1.00 72.25 474 MET A CA 1
ATOM 3752 C C . MET A 1 474 ? 12.499 -4.149 -41.251 1.00 72.25 474 MET A C 1
ATOM 3754 O O . MET A 1 474 ? 11.304 -3.907 -41.417 1.00 72.25 474 MET A O 1
ATOM 3758 N N . SER A 1 475 ? 13.434 -3.194 -41.247 1.00 64.19 475 SER A N 1
ATOM 3759 C CA . SER A 1 475 ? 13.135 -1.806 -41.614 1.00 64.19 475 SER A CA 1
ATOM 3760 C C . SER A 1 475 ? 13.016 -1.703 -43.134 1.00 64.19 475 SER A C 1
ATOM 3762 O O . SER A 1 475 ? 14.010 -1.763 -43.853 1.00 64.19 475 SER A O 1
ATOM 3764 N N . SER A 1 476 ? 11.786 -1.577 -43.622 1.00 63.00 476 SER A N 1
ATOM 3765 C CA . SER A 1 476 ? 11.484 -1.207 -45.003 1.00 63.00 476 SER A CA 1
ATOM 3766 C C . SER A 1 476 ? 10.268 -0.279 -44.956 1.00 63.00 476 SER A C 1
ATOM 3768 O O . SER A 1 476 ? 9.178 -0.771 -44.649 1.00 63.00 476 SER A O 1
ATOM 3770 N N . PRO A 1 477 ? 10.408 1.034 -45.219 1.00 72.25 477 PRO A N 1
ATOM 3771 C CA . PRO A 1 477 ? 11.591 1.754 -45.731 1.00 72.25 477 PRO A CA 1
ATOM 3772 C C . PRO A 1 477 ? 12.789 1.877 -44.748 1.00 72.25 477 PRO A C 1
ATOM 3774 O O . PRO A 1 477 ? 12.693 1.442 -43.595 1.00 72.25 477 PRO A O 1
ATOM 3777 N N . PRO A 1 478 ? 13.937 2.433 -45.201 1.00 79.00 478 PRO A N 1
ATOM 3778 C CA . PRO A 1 478 ? 15.064 2.802 -44.338 1.00 79.00 478 PRO A CA 1
ATOM 3779 C C . PRO A 1 478 ? 14.669 3.795 -43.242 1.00 79.00 478 PRO A C 1
ATOM 3781 O O . PRO A 1 478 ? 13.847 4.676 -43.484 1.00 79.00 478 PRO A O 1
ATOM 3784 N N . LEU A 1 479 ? 15.300 3.696 -42.070 1.00 85.44 479 LEU A N 1
ATOM 3785 C CA . LEU A 1 479 ? 15.074 4.641 -40.978 1.00 85.44 479 LEU A CA 1
ATOM 3786 C C . LEU A 1 479 ? 15.773 5.975 -41.271 1.00 85.44 479 LEU A C 1
ATOM 3788 O O . LEU A 1 479 ? 16.976 6.012 -41.519 1.00 85.44 479 LEU A O 1
ATOM 3792 N N . LYS A 1 480 ? 15.040 7.073 -41.150 1.00 88.25 480 LYS A N 1
ATOM 3793 C CA . LYS A 1 480 ? 15.520 8.448 -41.248 1.00 88.25 480 LYS A CA 1
ATOM 3794 C C . LYS A 1 480 ? 15.893 8.995 -39.872 1.00 88.25 480 LYS A C 1
ATOM 3796 O O . LYS A 1 480 ? 15.111 8.898 -38.929 1.00 88.25 480 LYS A O 1
ATOM 3801 N N . VAL A 1 481 ? 17.060 9.622 -39.766 1.00 88.81 481 VAL A N 1
ATOM 3802 C CA . VAL A 1 481 ? 17.468 10.428 -38.606 1.00 88.81 481 VAL A CA 1
ATOM 3803 C C . VAL A 1 481 ? 17.637 11.867 -39.077 1.00 88.81 481 VAL A C 1
ATOM 3805 O O . VAL A 1 481 ? 18.513 12.152 -39.894 1.00 88.81 481 VAL A O 1
ATOM 3808 N N . GLN A 1 482 ? 16.790 12.773 -38.593 1.00 84.31 482 GLN A N 1
ATOM 3809 C CA . GLN A 1 482 ? 16.866 14.191 -38.942 1.00 84.31 482 GLN A CA 1
ATOM 3810 C C . GLN A 1 482 ? 17.901 14.887 -38.047 1.00 84.31 482 GLN A C 1
ATOM 3812 O O . GLN A 1 482 ? 17.678 15.020 -36.846 1.00 84.31 482 GLN A O 1
ATOM 3817 N N . LEU A 1 483 ? 19.035 15.310 -38.617 1.00 84.06 483 LEU A N 1
ATOM 3818 C CA . LEU A 1 483 ? 20.100 15.998 -37.866 1.00 84.06 483 LEU A CA 1
ATOM 3819 C C . LEU A 1 483 ? 19.876 17.511 -37.834 1.00 84.06 483 LEU A C 1
ATOM 3821 O O . LEU A 1 483 ? 20.064 18.161 -36.809 1.00 84.06 483 LEU A O 1
ATOM 3825 N N . THR A 1 484 ? 19.450 18.067 -38.967 1.00 80.44 484 THR A N 1
ATOM 3826 C CA . THR A 1 484 ? 19.156 19.492 -39.147 1.00 80.44 484 THR A CA 1
ATOM 3827 C C . THR A 1 484 ? 17.897 19.653 -40.003 1.00 80.44 484 THR A C 1
ATOM 3829 O O . THR A 1 484 ? 17.321 18.674 -40.474 1.00 80.44 484 THR A O 1
ATOM 3832 N N . ALA A 1 485 ? 17.467 20.892 -40.253 1.00 73.88 485 ALA A N 1
ATOM 3833 C CA . ALA A 1 485 ? 16.365 21.163 -41.180 1.00 73.88 485 ALA A CA 1
ATOM 3834 C C . ALA A 1 485 ? 16.673 20.780 -42.648 1.00 73.88 485 ALA A C 1
ATOM 3836 O O . ALA A 1 485 ? 15.750 20.730 -43.458 1.00 73.88 485 ALA A O 1
ATOM 3837 N N . ALA A 1 486 ? 17.946 20.535 -42.992 1.00 77.06 486 ALA A N 1
ATOM 3838 C CA . ALA A 1 486 ? 18.395 20.176 -44.340 1.00 77.06 486 ALA A CA 1
ATOM 3839 C C . ALA A 1 486 ? 18.921 18.730 -44.437 1.00 77.06 486 ALA A C 1
ATOM 3841 O O . ALA A 1 486 ? 18.648 18.053 -45.426 1.00 77.06 486 ALA A O 1
ATOM 3842 N N . THR A 1 487 ? 19.624 18.232 -43.412 1.00 84.12 487 THR A N 1
ATOM 3843 C CA . THR A 1 487 ? 20.234 16.892 -43.416 1.00 84.12 487 THR A CA 1
ATOM 3844 C C . THR A 1 487 ? 19.307 15.841 -42.810 1.00 84.12 487 THR A C 1
ATOM 3846 O O . THR A 1 487 ? 18.946 15.907 -41.630 1.00 84.12 487 THR A O 1
ATOM 3849 N N . THR A 1 488 ? 19.008 14.800 -43.589 1.00 88.06 488 THR A N 1
ATOM 3850 C CA . THR A 1 488 ? 18.369 13.564 -43.112 1.00 88.06 488 THR A CA 1
ATOM 3851 C C . THR A 1 488 ? 19.228 12.356 -43.472 1.00 88.06 488 THR A C 1
ATOM 3853 O O . THR A 1 488 ? 19.500 12.114 -44.645 1.00 88.06 488 THR A O 1
ATOM 3856 N N . VAL A 1 489 ? 19.637 11.576 -42.470 1.00 90.25 489 VAL A N 1
ATOM 3857 C CA . VAL A 1 489 ? 20.524 10.416 -42.638 1.00 90.25 489 VAL A CA 1
ATOM 3858 C C . VAL A 1 489 ? 19.720 9.120 -42.677 1.00 90.25 489 VAL A C 1
ATOM 3860 O O . VAL A 1 489 ? 18.883 8.878 -41.811 1.00 90.25 489 VAL A O 1
ATOM 3863 N N . ASN A 1 490 ? 19.997 8.267 -43.666 1.00 90.88 490 ASN A N 1
ATOM 3864 C CA . ASN A 1 490 ? 19.298 6.997 -43.866 1.00 90.88 490 ASN A CA 1
ATOM 3865 C C . ASN A 1 490 ? 20.079 5.825 -43.243 1.00 90.88 490 ASN A C 1
ATOM 3867 O O . ASN A 1 490 ? 21.134 5.424 -43.747 1.00 90.88 490 ASN A O 1
ATOM 3871 N N . LEU A 1 491 ? 19.547 5.240 -42.169 1.00 89.25 491 LEU A N 1
ATOM 3872 C CA . LEU A 1 491 ? 20.043 4.016 -41.540 1.00 89.25 491 LEU A CA 1
ATOM 3873 C C . LEU A 1 491 ? 19.351 2.790 -42.159 1.00 89.25 491 LEU A C 1
ATOM 3875 O O . LEU A 1 491 ? 18.125 2.711 -42.231 1.00 89.25 491 LEU A O 1
ATOM 3879 N N . THR A 1 492 ? 20.150 1.824 -42.612 1.00 88.06 492 THR A N 1
ATOM 3880 C CA . THR A 1 492 ? 19.686 0.614 -43.333 1.00 88.06 492 THR A CA 1
ATOM 3881 C C . THR A 1 492 ? 20.062 -0.695 -42.632 1.00 88.06 492 THR A C 1
ATOM 3883 O O . THR A 1 492 ? 19.918 -1.774 -43.204 1.00 88.06 492 THR A O 1
ATOM 3886 N N . GLY A 1 493 ? 20.561 -0.610 -41.397 1.00 85.19 493 GLY A N 1
ATOM 3887 C CA . GLY A 1 493 ? 20.956 -1.763 -40.599 1.00 85.19 493 GLY A CA 1
ATOM 3888 C C . GLY A 1 493 ? 19.803 -2.441 -39.846 1.00 85.19 493 GLY A C 1
ATOM 3889 O O . GLY A 1 493 ? 18.639 -2.377 -40.244 1.00 85.19 493 GLY A O 1
ATOM 3890 N N . LYS A 1 494 ? 20.120 -3.153 -38.759 1.00 88.19 494 LYS A N 1
ATOM 3891 C CA . LYS A 1 494 ? 19.132 -3.983 -38.039 1.00 88.19 494 LYS A CA 1
ATOM 3892 C C . LYS A 1 494 ? 18.241 -3.140 -37.131 1.00 88.19 494 LYS A C 1
ATOM 3894 O O . LYS A 1 494 ? 18.731 -2.242 -36.454 1.00 88.19 494 LYS A O 1
ATOM 3899 N N . THR A 1 495 ? 16.970 -3.520 -37.005 1.00 89.94 495 THR A N 1
ATOM 3900 C CA . THR A 1 495 ? 16.054 -2.942 -36.013 1.00 89.94 495 THR A CA 1
ATOM 3901 C C . THR A 1 495 ? 15.577 -3.997 -35.020 1.00 89.94 495 THR A C 1
ATOM 3903 O O . THR A 1 495 ? 15.062 -5.048 -35.403 1.00 89.94 495 THR A O 1
ATOM 3906 N N . HIS A 1 496 ? 15.707 -3.701 -33.732 1.00 92.12 496 HIS A N 1
ATOM 3907 C CA . HIS A 1 496 ? 15.222 -4.512 -32.623 1.00 92.12 496 HIS A CA 1
ATOM 3908 C C . HIS A 1 496 ? 14.134 -3.747 -31.867 1.00 92.12 496 HIS A C 1
ATOM 3910 O O . HIS A 1 496 ? 14.353 -2.635 -31.397 1.00 92.12 496 HIS A O 1
ATOM 3916 N N . LEU A 1 497 ? 12.951 -4.348 -31.749 1.00 93.12 497 LEU A N 1
ATOM 3917 C CA . LEU A 1 497 ? 11.839 -3.838 -30.956 1.00 93.12 497 LEU A CA 1
ATOM 3918 C C . LEU A 1 497 ? 11.816 -4.551 -29.600 1.00 93.12 497 LEU A C 1
ATOM 3920 O O . LEU A 1 497 ? 11.791 -5.784 -29.549 1.00 93.12 497 LEU A O 1
ATOM 3924 N N . HIS A 1 498 ? 11.795 -3.769 -28.524 1.00 95.19 498 HIS A N 1
ATOM 3925 C CA . HIS A 1 498 ? 11.890 -4.218 -27.141 1.00 95.19 498 HIS A CA 1
ATOM 3926 C C . HIS A 1 498 ? 10.657 -3.810 -26.335 1.00 95.19 498 HIS A C 1
ATOM 3928 O O . HIS A 1 498 ? 10.319 -2.630 -26.259 1.00 95.19 498 HIS A O 1
ATOM 3934 N N . GLY A 1 499 ? 10.027 -4.781 -25.677 1.00 95.06 499 GLY A N 1
ATOM 3935 C CA . GLY A 1 499 ? 9.081 -4.553 -24.591 1.00 95.06 499 GLY A CA 1
ATOM 3936 C C . GLY A 1 499 ? 9.772 -4.712 -23.252 1.00 95.06 499 GLY A C 1
ATOM 3937 O O . GLY A 1 499 ? 10.223 -5.810 -22.922 1.00 95.06 499 GLY A O 1
ATOM 3938 N N . TRP A 1 500 ? 9.820 -3.640 -22.472 1.00 94.19 500 TRP A N 1
ATOM 3939 C CA . TRP A 1 500 ? 10.272 -3.669 -21.090 1.00 94.19 500 TRP A CA 1
ATOM 3940 C C . TRP A 1 500 ? 9.070 -3.558 -20.148 1.00 94.19 500 TRP A C 1
ATOM 3942 O O . TRP A 1 500 ? 8.348 -2.561 -20.163 1.00 94.19 500 TRP A O 1
ATOM 3952 N N . MET A 1 501 ? 8.864 -4.595 -19.333 1.00 91.94 501 MET A N 1
ATOM 3953 C CA . MET A 1 501 ? 7.966 -4.537 -18.183 1.00 91.94 501 MET A CA 1
ATOM 3954 C C . MET A 1 501 ? 8.768 -4.109 -16.953 1.00 91.94 501 MET A C 1
ATOM 3956 O O . MET A 1 501 ? 9.725 -4.783 -16.568 1.00 91.94 501 MET A O 1
ATOM 3960 N N . ASN A 1 502 ? 8.378 -2.990 -16.356 1.00 88.81 502 ASN A N 1
ATOM 3961 C CA . ASN A 1 502 ? 8.880 -2.504 -15.079 1.00 88.81 502 ASN A CA 1
ATOM 3962 C C . ASN A 1 502 ? 7.846 -2.804 -13.982 1.00 88.81 502 ASN A C 1
ATOM 3964 O O . ASN A 1 502 ? 6.643 -2.795 -14.246 1.00 88.81 502 ASN A O 1
ATOM 3968 N N . PHE A 1 503 ? 8.295 -3.038 -12.750 1.00 82.56 503 PHE A N 1
ATOM 3969 C CA . PHE A 1 503 ? 7.417 -3.354 -11.622 1.00 82.56 503 PHE A CA 1
ATOM 3970 C C . PHE A 1 503 ? 7.578 -2.303 -10.524 1.00 82.56 503 PHE A C 1
ATOM 3972 O O . PHE A 1 503 ? 8.686 -1.850 -10.232 1.00 82.56 503 PHE A O 1
ATOM 3979 N N . ARG A 1 504 ? 6.463 -1.906 -9.905 1.00 78.25 504 ARG A N 1
ATOM 3980 C CA . ARG A 1 504 ? 6.467 -1.050 -8.718 1.00 78.25 504 ARG A CA 1
ATOM 3981 C C . ARG A 1 504 ? 5.365 -1.457 -7.751 1.00 78.25 504 ARG A C 1
ATOM 3983 O O . ARG A 1 504 ? 4.222 -1.677 -8.148 1.00 78.25 504 ARG A O 1
ATOM 3990 N N . SER A 1 505 ? 5.720 -1.466 -6.474 1.00 71.38 505 SER A N 1
ATOM 3991 C CA . SER A 1 505 ? 4.835 -1.733 -5.347 1.00 71.38 505 SER A CA 1
ATOM 3992 C C . SER A 1 505 ? 4.710 -0.484 -4.473 1.00 71.38 505 SER A C 1
ATOM 3994 O O . SER A 1 505 ? 5.701 0.219 -4.255 1.00 71.38 505 SER A O 1
ATOM 3996 N N . GLN A 1 506 ? 3.508 -0.147 -4.003 1.00 67.00 506 GLN A N 1
ATOM 3997 C CA . GLN A 1 506 ? 3.315 1.044 -3.174 1.00 67.00 506 GLN A CA 1
ATOM 3998 C C . GLN A 1 506 ? 3.764 0.778 -1.730 1.00 67.00 506 GLN A C 1
ATOM 4000 O O . GLN A 1 506 ? 3.216 -0.083 -1.048 1.00 67.00 506 GLN A O 1
ATOM 4005 N N . GLY A 1 507 ? 4.716 1.578 -1.240 1.00 55.94 507 GLY A N 1
ATOM 4006 C CA . GLY A 1 507 ? 5.165 1.564 0.160 1.00 55.94 507 GLY A CA 1
ATOM 4007 C C . GLY A 1 507 ? 6.608 1.107 0.379 1.00 55.94 507 GLY A C 1
ATOM 4008 O O . GLY A 1 507 ? 7.146 1.357 1.455 1.00 55.94 507 GLY A O 1
ATOM 4009 N N . GLU A 1 508 ? 7.260 0.519 -0.626 1.00 55.81 508 GLU A N 1
ATOM 4010 C CA . GLU A 1 508 ? 8.688 0.193 -0.572 1.00 55.81 508 GLU A CA 1
ATOM 4011 C C . GLU A 1 508 ? 9.529 1.330 -1.179 1.00 55.81 508 GLU A C 1
ATOM 4013 O O . GLU A 1 508 ? 9.348 1.710 -2.335 1.00 55.81 508 GLU A O 1
ATOM 4018 N N . ASN A 1 509 ? 10.482 1.868 -0.407 1.00 46.44 509 ASN A N 1
ATOM 4019 C CA . ASN A 1 509 ? 11.422 2.910 -0.851 1.00 46.44 509 ASN A CA 1
ATOM 4020 C C . ASN A 1 509 ? 12.564 2.330 -1.713 1.00 46.44 509 ASN A C 1
ATOM 4022 O O . ASN A 1 509 ? 13.738 2.624 -1.486 1.00 46.44 509 ASN A O 1
ATOM 4026 N N . ILE A 1 510 ? 12.242 1.482 -2.691 1.00 54.31 510 ILE A N 1
ATOM 4027 C CA . ILE A 1 510 ? 13.237 0.951 -3.625 1.00 54.31 510 ILE A CA 1
ATOM 4028 C C . ILE A 1 510 ? 13.511 2.018 -4.685 1.00 54.31 510 ILE A C 1
ATOM 4030 O O . ILE A 1 510 ? 12.648 2.358 -5.497 1.00 54.31 510 ILE A O 1
ATOM 4034 N N . SER A 1 511 ? 14.741 2.531 -4.698 1.00 57.94 511 SER A N 1
ATOM 4035 C CA . SER A 1 511 ? 15.244 3.386 -5.774 1.00 57.94 511 SER A CA 1
ATOM 4036 C C . SER A 1 511 ? 15.513 2.537 -7.022 1.00 57.94 511 SER A C 1
ATOM 4038 O O . SER A 1 511 ? 16.663 2.238 -7.353 1.00 57.94 511 SER A O 1
ATOM 4040 N N . ASN A 1 512 ? 14.439 2.133 -7.715 1.00 68.38 512 ASN A N 1
ATOM 4041 C CA . ASN A 1 512 ? 14.482 1.483 -9.029 1.00 68.38 512 ASN A CA 1
ATOM 4042 C C . ASN A 1 512 ? 14.956 2.506 -10.082 1.00 68.38 512 ASN A C 1
ATOM 4044 O O . ASN A 1 512 ? 14.197 3.019 -10.904 1.00 68.38 512 ASN A O 1
ATOM 4048 N N . SER A 1 513 ? 16.242 2.842 -9.994 1.00 86.44 513 SER A N 1
ATOM 4049 C CA . SER A 1 513 ? 16.968 3.683 -10.932 1.00 86.44 513 SER A CA 1
ATOM 4050 C C . SER A 1 513 ? 17.640 2.806 -11.985 1.00 86.44 513 SER A C 1
ATOM 4052 O O . SER A 1 513 ? 18.184 1.740 -11.686 1.00 86.44 513 SER A O 1
ATOM 4054 N N . PHE A 1 514 ? 17.598 3.273 -13.227 1.00 92.06 514 PHE A N 1
ATOM 4055 C CA . PHE A 1 514 ? 18.121 2.563 -14.387 1.00 92.06 514 PHE A CA 1
ATOM 4056 C C . PHE A 1 514 ? 19.053 3.479 -15.175 1.00 92.06 514 PHE A C 1
ATOM 4058 O O . PHE A 1 514 ? 18.932 4.706 -15.119 1.00 92.06 514 PHE A O 1
ATOM 4065 N N . ARG A 1 515 ? 19.973 2.888 -15.933 1.00 95.12 515 ARG A N 1
ATOM 4066 C CA . ARG A 1 515 ? 20.926 3.609 -16.779 1.00 95.12 515 ARG A CA 1
ATOM 4067 C C . ARG A 1 515 ? 21.140 2.887 -18.107 1.00 95.12 515 ARG A C 1
ATOM 4069 O O . ARG A 1 515 ? 21.211 1.662 -18.149 1.00 95.12 515 ARG A O 1
ATOM 4076 N N . LEU A 1 516 ? 21.285 3.650 -19.183 1.00 96.31 516 LEU A N 1
ATOM 4077 C CA . LEU A 1 516 ? 21.872 3.164 -20.429 1.00 96.31 516 LEU A CA 1
ATOM 4078 C C . LEU A 1 516 ? 23.391 3.237 -20.284 1.00 96.31 516 LEU A C 1
ATOM 4080 O O . LEU A 1 516 ? 23.933 4.297 -19.974 1.00 96.31 516 LEU A O 1
ATOM 4084 N N . VAL A 1 517 ? 24.072 2.114 -20.479 1.00 96.06 517 VAL A N 1
ATOM 4085 C CA . VAL A 1 517 ? 25.529 2.022 -20.438 1.00 96.06 517 VAL A CA 1
ATOM 4086 C C . VAL A 1 517 ? 26.047 1.610 -21.802 1.00 96.06 517 VAL A C 1
ATOM 4088 O O . VAL A 1 517 ? 25.536 0.683 -22.426 1.00 96.06 517 VAL A O 1
ATOM 4091 N N . ALA A 1 518 ? 27.076 2.304 -22.266 1.00 95.69 518 ALA A N 1
ATOM 4092 C CA . ALA A 1 518 ? 27.720 2.041 -23.538 1.00 95.69 518 ALA A CA 1
ATOM 4093 C C . ALA A 1 518 ? 29.238 2.009 -23.333 1.00 95.69 518 ALA A C 1
ATOM 4095 O O . ALA A 1 518 ? 29.819 2.948 -22.791 1.00 95.69 518 ALA A O 1
ATOM 4096 N N . ARG A 1 519 ? 29.871 0.898 -23.723 1.00 94.38 519 ARG A N 1
ATOM 4097 C CA . ARG A 1 519 ? 31.288 0.597 -23.469 1.00 94.38 519 ARG A CA 1
ATOM 4098 C C . ARG A 1 519 ? 32.004 0.315 -24.785 1.00 94.38 519 ARG A C 1
ATOM 4100 O O . ARG A 1 519 ? 31.673 -0.665 -25.455 1.00 94.38 519 ARG A O 1
ATOM 4107 N N . ALA A 1 520 ? 33.003 1.115 -25.144 1.00 92.31 520 ALA A N 1
ATOM 4108 C CA . ALA A 1 520 ? 33.903 0.804 -26.253 1.00 92.31 520 ALA A CA 1
ATOM 4109 C C . ALA A 1 520 ? 34.962 -0.233 -25.851 1.00 92.31 520 ALA A C 1
ATOM 4111 O O . ALA A 1 520 ? 35.360 -0.352 -24.692 1.00 92.31 520 ALA A O 1
ATOM 4112 N N . ARG A 1 521 ? 35.460 -0.988 -26.830 1.00 88.44 521 ARG A N 1
ATOM 4113 C CA . ARG A 1 521 ? 36.704 -1.759 -26.709 1.00 88.44 521 ARG A CA 1
ATOM 4114 C C . ARG A 1 521 ? 37.913 -0.862 -27.011 1.00 88.44 521 ARG A C 1
ATOM 4116 O O . ARG A 1 521 ? 37.790 0.315 -27.350 1.00 88.44 521 ARG A O 1
ATOM 4123 N N . GLN A 1 522 ? 39.113 -1.415 -26.854 1.00 85.31 522 GLN A N 1
ATOM 4124 C CA . GLN A 1 522 ? 40.352 -0.733 -27.233 1.00 85.31 522 GLN A CA 1
ATOM 4125 C C . GLN A 1 522 ? 40.396 -0.514 -28.757 1.00 85.31 522 GLN A C 1
ATOM 4127 O O . GLN A 1 522 ? 39.929 -1.375 -29.502 1.00 85.31 522 GLN A O 1
ATOM 4132 N N . PHE A 1 523 ? 40.932 0.625 -29.215 1.00 79.19 523 PHE A N 1
ATOM 4133 C CA . PHE A 1 523 ? 41.075 0.981 -30.643 1.00 79.19 523 PHE A CA 1
ATOM 4134 C C . PHE A 1 523 ? 39.778 0.926 -31.470 1.00 79.19 523 PHE A C 1
ATOM 4136 O O . PHE A 1 523 ? 39.808 0.803 -32.698 1.00 79.19 523 PHE A O 1
ATOM 4143 N N . SER A 1 524 ? 38.639 0.991 -30.784 1.00 86.31 524 SER A N 1
ATOM 4144 C CA . SER A 1 524 ? 37.297 0.873 -31.342 1.00 86.31 524 SER A CA 1
ATOM 4145 C C . SER A 1 524 ? 36.539 2.165 -31.090 1.00 86.31 524 SER A C 1
ATOM 4147 O O . SER A 1 524 ? 36.706 2.763 -30.027 1.00 86.31 524 SER A O 1
ATOM 4149 N N . SER A 1 525 ? 35.708 2.571 -32.047 1.00 89.25 525 SER A N 1
ATOM 4150 C CA . SER A 1 525 ? 34.865 3.760 -31.962 1.00 89.25 525 SER A CA 1
ATOM 4151 C C . SER A 1 525 ? 33.488 3.480 -32.565 1.00 89.25 525 SER A C 1
ATOM 4153 O O . SER A 1 525 ? 33.361 2.816 -33.598 1.00 89.25 525 SER A O 1
ATOM 4155 N N . PHE A 1 526 ? 32.448 3.971 -31.901 1.00 93.31 526 PHE A N 1
ATOM 4156 C CA . PHE A 1 526 ? 31.079 3.972 -32.406 1.00 93.31 526 PHE A CA 1
ATOM 4157 C C . PHE A 1 526 ? 30.339 5.212 -31.903 1.00 93.31 526 PHE A C 1
ATOM 4159 O O . PHE A 1 526 ? 30.730 5.834 -30.913 1.00 93.31 526 PHE A O 1
ATOM 4166 N N . LEU A 1 527 ? 29.268 5.566 -32.602 1.00 94.19 527 LEU A N 1
ATOM 4167 C CA . LEU A 1 527 ? 28.420 6.702 -32.278 1.00 94.19 527 LEU A CA 1
ATOM 4168 C C . LEU A 1 527 ? 27.107 6.184 -31.683 1.00 94.19 527 LEU A C 1
ATOM 4170 O O . LEU A 1 527 ? 26.499 5.258 -32.224 1.00 94.19 527 LEU A O 1
ATOM 4174 N N . LEU A 1 528 ? 26.700 6.763 -30.554 1.00 95.25 528 LEU A N 1
ATOM 4175 C CA . LEU A 1 528 ? 25.442 6.481 -29.870 1.00 95.25 528 LEU A CA 1
ATOM 4176 C C . LEU A 1 528 ? 24.512 7.689 -30.020 1.00 95.25 528 LEU A C 1
ATOM 4178 O O . LEU A 1 528 ? 24.844 8.776 -29.552 1.00 95.25 528 LEU A O 1
ATOM 4182 N N . VAL A 1 529 ? 23.344 7.494 -30.631 1.00 94.88 529 VAL A N 1
ATOM 4183 C CA . VAL A 1 529 ? 22.262 8.487 -30.697 1.00 94.88 529 VAL A CA 1
ATOM 4184 C C . VAL A 1 529 ? 21.105 8.010 -29.833 1.00 94.88 529 VAL A C 1
ATOM 4186 O O . VAL A 1 529 ? 20.666 6.866 -29.950 1.00 94.88 529 VAL A O 1
ATOM 4189 N N . VAL A 1 530 ? 20.574 8.899 -29.001 1.00 94.38 530 VAL A N 1
ATOM 4190 C CA . VAL A 1 530 ? 19.370 8.659 -28.205 1.00 94.38 530 VAL A CA 1
ATOM 4191 C C . VAL A 1 530 ? 18.295 9.666 -28.605 1.00 94.38 530 VAL A C 1
ATOM 4193 O O . VAL A 1 530 ? 18.560 10.861 -28.739 1.00 94.38 530 VAL A O 1
ATOM 4196 N N . GLY A 1 531 ? 17.069 9.191 -28.807 1.00 92.38 531 GLY A N 1
ATOM 4197 C CA . GLY A 1 531 ? 15.975 10.002 -29.330 1.00 92.38 531 GLY A CA 1
ATOM 4198 C C . GLY A 1 531 ? 14.591 9.409 -29.086 1.00 92.38 531 GLY A C 1
ATOM 4199 O O . GLY A 1 531 ? 14.417 8.465 -28.313 1.00 92.38 531 GLY A O 1
ATOM 4200 N N . THR A 1 532 ? 13.604 9.982 -29.767 1.00 91.06 532 THR A N 1
ATOM 4201 C CA . THR A 1 532 ? 12.200 9.548 -29.729 1.00 91.06 532 THR A CA 1
ATOM 4202 C C . THR A 1 532 ? 11.782 9.112 -31.127 1.00 91.06 532 THR A C 1
ATOM 4204 O O . THR A 1 532 ? 12.083 9.806 -32.098 1.00 91.06 532 THR A O 1
ATOM 4207 N N . MET A 1 533 ? 11.091 7.978 -31.251 1.00 87.62 533 MET A N 1
ATOM 4208 C CA . MET A 1 533 ? 10.569 7.546 -32.552 1.00 87.62 533 MET A CA 1
ATOM 4209 C C . MET A 1 533 ? 9.376 8.412 -32.967 1.00 87.62 533 MET A C 1
ATOM 4211 O O . MET A 1 533 ? 8.446 8.615 -32.186 1.00 87.62 533 MET A O 1
ATOM 4215 N N . MET A 1 534 ? 9.389 8.879 -34.211 1.00 79.56 534 MET A N 1
ATOM 4216 C CA . MET A 1 534 ? 8.335 9.668 -34.837 1.00 79.56 534 MET A CA 1
ATOM 4217 C C . MET A 1 534 ? 7.823 8.919 -36.074 1.00 79.56 534 MET A C 1
ATOM 4219 O O . MET A 1 534 ? 8.596 8.406 -36.876 1.00 79.56 534 MET A O 1
ATOM 4223 N N . GLY A 1 535 ? 6.502 8.811 -36.222 1.00 75.56 535 GLY A N 1
ATOM 4224 C CA . GLY A 1 535 ? 5.891 8.099 -37.349 1.00 75.56 535 GLY A CA 1
ATOM 4225 C C . GLY A 1 535 ? 6.383 6.653 -37.541 1.00 75.56 535 GLY A C 1
ATOM 4226 O O . GLY A 1 535 ? 6.614 5.915 -36.578 1.00 75.56 535 GLY A O 1
ATOM 4227 N N . VAL A 1 536 ? 6.505 6.262 -38.814 1.00 73.31 536 VAL A N 1
ATOM 4228 C CA . VAL A 1 536 ? 6.788 4.882 -39.247 1.00 73.31 536 VAL A CA 1
ATOM 4229 C C . VAL A 1 536 ? 8.283 4.589 -39.323 1.00 73.31 536 VAL A C 1
ATOM 4231 O O . VAL A 1 536 ? 8.712 3.497 -38.966 1.00 73.31 536 VAL A O 1
ATOM 4234 N N . ASP A 1 537 ? 9.067 5.550 -39.804 1.00 79.88 537 ASP A N 1
ATOM 4235 C CA . ASP A 1 537 ? 10.463 5.362 -40.188 1.00 79.88 537 ASP A CA 1
ATOM 4236 C C . ASP A 1 537 ? 11.368 6.534 -39.779 1.00 79.88 537 ASP A C 1
ATOM 4238 O O . ASP A 1 537 ? 12.451 6.673 -40.333 1.00 79.88 537 ASP A O 1
ATOM 4242 N N . GLU A 1 538 ? 10.974 7.367 -38.811 1.00 88.00 538 GLU A N 1
ATOM 4243 C CA . GLU A 1 538 ? 11.754 8.532 -38.378 1.00 88.00 538 GLU A CA 1
ATOM 4244 C C . GLU A 1 538 ? 12.183 8.422 -36.902 1.00 88.00 538 GLU A C 1
ATOM 4246 O O . GLU A 1 538 ? 11.404 8.086 -36.008 1.00 88.00 538 GLU A O 1
ATOM 4251 N N . LEU A 1 539 ? 13.453 8.711 -36.626 1.00 88.81 539 LEU A N 1
ATOM 4252 C CA . LEU A 1 539 ? 13.994 8.909 -35.284 1.00 88.81 539 LEU A CA 1
ATOM 4253 C C . LEU A 1 539 ? 14.329 10.391 -35.131 1.00 88.81 539 LEU A C 1
ATOM 4255 O O . LEU A 1 539 ? 15.224 10.893 -35.810 1.00 88.81 539 LEU A O 1
ATOM 4259 N N . GLN A 1 540 ? 13.656 11.071 -34.204 1.00 90.44 540 GLN A N 1
ATOM 4260 C CA . GLN A 1 540 ? 14.026 12.422 -33.800 1.00 90.44 540 GLN A CA 1
ATOM 4261 C C . GLN A 1 540 ? 15.145 12.325 -32.749 1.00 90.44 540 GLN A C 1
ATOM 4263 O O . GLN A 1 540 ? 14.873 11.899 -31.617 1.00 90.44 540 GLN A O 1
ATOM 4268 N N . PRO A 1 541 ? 16.402 12.671 -33.084 1.00 91.81 541 PRO A N 1
ATOM 4269 C CA . PRO A 1 541 ? 17.504 12.575 -32.141 1.00 91.81 541 PRO A CA 1
ATOM 4270 C C . PRO A 1 541 ? 17.388 13.681 -31.084 1.00 91.81 541 PRO A C 1
ATOM 4272 O O . PRO A 1 541 ? 16.929 14.788 -31.363 1.00 91.81 541 PRO A O 1
ATOM 4275 N N . LYS A 1 542 ? 17.792 13.374 -29.849 1.00 91.00 542 LYS A N 1
ATOM 4276 C CA . LYS A 1 542 ? 17.746 14.306 -28.714 1.00 91.00 542 LYS A CA 1
ATOM 4277 C C . LYS A 1 542 ? 19.142 14.617 -28.188 1.00 91.00 542 LYS A C 1
ATOM 4279 O O . LYS A 1 542 ? 19.487 15.783 -28.043 1.00 91.00 542 LYS A O 1
ATOM 4284 N N . ASP A 1 543 ? 19.909 13.573 -27.891 1.00 93.19 543 ASP A N 1
ATOM 4285 C CA . ASP A 1 543 ? 21.283 13.660 -27.400 1.00 93.19 543 ASP A CA 1
ATOM 4286 C C . ASP A 1 543 ? 22.126 12.599 -28.140 1.00 93.19 543 ASP A C 1
ATOM 4288 O O . ASP A 1 543 ? 21.624 11.513 -28.448 1.00 93.19 543 ASP A O 1
ATOM 4292 N N . ALA A 1 544 ? 23.400 12.878 -28.415 1.00 93.81 544 ALA A N 1
ATOM 4293 C CA . ALA A 1 544 ? 24.319 11.937 -29.059 1.00 93.81 544 ALA A CA 1
ATOM 4294 C C . ALA A 1 544 ? 25.741 12.042 -28.482 1.00 93.81 544 ALA A C 1
ATOM 4296 O O . ALA A 1 544 ? 26.096 13.046 -27.869 1.00 93.81 544 ALA A O 1
ATOM 4297 N N . ILE A 1 545 ? 26.546 10.988 -28.641 1.00 94.38 545 ILE A N 1
ATOM 4298 C CA . ILE A 1 545 ? 27.940 10.957 -28.172 1.00 94.38 545 ILE A CA 1
ATOM 4299 C C . ILE A 1 545 ? 28.794 9.953 -28.953 1.00 94.38 545 ILE A C 1
ATOM 4301 O O . ILE A 1 545 ? 28.333 8.876 -29.344 1.00 94.38 545 ILE A O 1
ATOM 4305 N N . ILE A 1 546 ? 30.068 10.300 -29.145 1.00 92.94 546 ILE A N 1
ATOM 4306 C CA . ILE A 1 546 ? 31.094 9.430 -29.728 1.00 92.94 546 ILE A CA 1
ATOM 4307 C C . ILE A 1 546 ? 31.800 8.678 -28.592 1.00 92.94 546 ILE A C 1
ATOM 4309 O O . ILE A 1 546 ? 32.366 9.286 -27.682 1.00 92.94 546 ILE A O 1
ATOM 4313 N N . ILE A 1 547 ? 31.796 7.346 -28.651 1.00 91.88 547 ILE A N 1
ATOM 4314 C CA . ILE A 1 547 ? 32.371 6.477 -27.616 1.00 91.88 547 ILE A CA 1
ATOM 4315 C C . ILE A 1 547 ? 33.537 5.707 -28.227 1.00 91.88 547 ILE A C 1
ATOM 4317 O O . ILE A 1 547 ? 33.373 5.004 -29.226 1.00 91.88 547 ILE A O 1
ATOM 4321 N N . GLN A 1 548 ? 34.728 5.853 -27.644 1.00 89.19 548 GLN A N 1
ATOM 4322 C CA . GLN A 1 548 ? 35.968 5.351 -28.234 1.00 89.19 548 GLN A CA 1
ATOM 4323 C C . GLN A 1 548 ? 36.982 4.848 -27.199 1.00 89.19 548 GLN A C 1
ATOM 4325 O O . GLN A 1 548 ? 36.974 5.277 -26.056 1.00 89.19 548 GLN A O 1
ATOM 4330 N N . ASN A 1 549 ? 37.894 3.961 -27.605 1.00 85.38 549 ASN A N 1
ATOM 4331 C CA . ASN A 1 549 ? 39.134 3.648 -26.873 1.00 85.38 549 ASN A CA 1
ATOM 4332 C C . ASN A 1 549 ? 38.966 3.284 -25.379 1.00 85.38 549 ASN A C 1
ATOM 4334 O O . ASN A 1 549 ? 39.626 3.852 -24.516 1.00 85.38 549 ASN A O 1
ATOM 4338 N N . LYS A 1 550 ? 38.139 2.270 -25.084 1.00 87.38 550 LYS A N 1
ATOM 4339 C CA . LYS A 1 550 ? 37.747 1.848 -23.717 1.00 87.38 550 LYS A CA 1
ATOM 4340 C C . LYS A 1 550 ? 36.887 2.845 -22.926 1.00 87.38 550 LYS A C 1
ATOM 4342 O O . LYS A 1 550 ? 36.667 2.607 -21.739 1.00 87.38 550 LYS A O 1
ATOM 4347 N N . ASP A 1 551 ? 36.364 3.899 -23.549 1.00 90.19 551 ASP A N 1
ATOM 4348 C CA . ASP A 1 551 ? 35.384 4.768 -22.896 1.00 90.19 551 ASP A CA 1
ATOM 4349 C C . ASP A 1 551 ? 34.138 3.980 -22.460 1.00 90.19 551 ASP A C 1
ATOM 4351 O O . ASP A 1 551 ? 33.588 3.168 -23.211 1.00 90.19 551 ASP A O 1
ATOM 4355 N N . GLU A 1 552 ? 33.673 4.271 -21.248 1.00 93.19 552 GLU A N 1
ATOM 4356 C CA . GLU A 1 552 ? 32.378 3.855 -20.716 1.00 93.19 552 GLU A CA 1
ATOM 4357 C C . GLU A 1 552 ? 31.543 5.106 -20.433 1.00 93.19 552 GLU A C 1
ATOM 4359 O O . GLU A 1 552 ? 31.946 5.967 -19.652 1.00 93.19 552 GLU A O 1
ATOM 4364 N N . VAL A 1 553 ? 30.368 5.201 -21.056 1.00 94.94 553 VAL A N 1
ATOM 4365 C CA . VAL A 1 553 ? 29.385 6.260 -20.804 1.00 94.94 553 VAL A CA 1
ATOM 4366 C C . VAL A 1 553 ? 28.180 5.644 -20.102 1.00 94.94 553 VAL A C 1
ATOM 4368 O O . VAL A 1 553 ? 27.624 4.651 -20.567 1.00 94.94 553 VAL A O 1
ATOM 4371 N N . MET A 1 554 ? 27.781 6.241 -18.982 1.00 95.31 554 MET A N 1
ATOM 4372 C CA . MET A 1 554 ? 26.616 5.873 -18.183 1.00 95.31 554 MET A CA 1
ATOM 4373 C C . MET A 1 554 ? 25.613 7.032 -18.211 1.00 95.31 554 MET A C 1
ATOM 4375 O O . MET A 1 554 ? 25.906 8.131 -17.737 1.00 95.31 554 MET A O 1
ATOM 4379 N N . ILE A 1 555 ? 24.431 6.774 -18.767 1.00 95.31 555 ILE A N 1
ATOM 4380 C CA . ILE A 1 555 ? 23.345 7.736 -18.981 1.00 95.31 555 ILE A CA 1
ATOM 4381 C C . ILE A 1 555 ? 22.164 7.336 -18.083 1.00 95.31 555 ILE A C 1
ATOM 4383 O O . ILE A 1 555 ? 21.449 6.385 -18.413 1.00 95.31 555 ILE A O 1
ATOM 4387 N N . PRO A 1 556 ? 21.939 8.012 -16.943 1.00 94.38 556 PRO A N 1
ATOM 4388 C CA . PRO A 1 556 ? 20.791 7.737 -16.086 1.00 94.38 556 PRO A CA 1
ATOM 4389 C C . PRO A 1 556 ? 19.452 7.984 -16.799 1.00 94.38 556 PRO A C 1
ATOM 4391 O O . PRO A 1 556 ? 19.305 8.918 -17.594 1.00 94.38 556 PRO A O 1
ATOM 4394 N N . LEU A 1 557 ? 18.463 7.145 -16.490 1.00 93.25 557 LEU A N 1
ATOM 4395 C CA . LEU A 1 557 ? 17.138 7.153 -17.104 1.00 93.25 557 LEU A CA 1
ATOM 4396 C C . LEU A 1 557 ? 16.062 7.579 -16.103 1.00 93.25 557 LEU A C 1
ATOM 4398 O O . LEU A 1 557 ? 15.996 7.093 -14.975 1.00 93.25 557 LEU A O 1
ATOM 4402 N N . LEU A 1 558 ? 15.181 8.465 -16.556 1.00 91.12 558 LEU A N 1
ATOM 4403 C CA . LEU A 1 558 ? 13.994 8.930 -15.852 1.00 91.12 558 LEU A CA 1
ATOM 4404 C C . LEU A 1 558 ? 12.762 8.255 -16.456 1.00 91.12 558 LEU A C 1
ATOM 4406 O O . LEU A 1 558 ? 12.427 8.489 -17.620 1.00 91.12 558 LEU A O 1
ATOM 4410 N N . LEU A 1 559 ? 12.076 7.442 -15.657 1.00 90.31 559 LEU A N 1
ATOM 4411 C CA . LEU A 1 559 ? 10.828 6.785 -16.033 1.00 90.31 559 LEU A CA 1
ATOM 4412 C C . LEU A 1 559 ? 9.644 7.673 -15.638 1.00 90.31 559 LEU A C 1
ATOM 4414 O O . LEU A 1 559 ? 9.390 7.886 -14.456 1.00 90.31 559 LEU A O 1
ATOM 4418 N N . ASN A 1 560 ? 8.930 8.211 -16.628 1.00 89.69 560 ASN A N 1
ATOM 4419 C CA . ASN A 1 560 ? 7.772 9.078 -16.412 1.00 89.69 560 ASN A CA 1
ATOM 4420 C C . ASN A 1 560 ? 6.506 8.312 -16.796 1.00 89.69 560 ASN A C 1
ATOM 4422 O O . ASN A 1 560 ? 6.228 8.107 -17.977 1.00 89.69 560 ASN A O 1
ATOM 4426 N N . GLU A 1 561 ? 5.752 7.866 -15.803 1.00 88.81 561 GLU A N 1
ATOM 4427 C CA . GLU A 1 561 ? 4.536 7.087 -16.024 1.00 88.81 561 GLU A CA 1
ATOM 4428 C C . GLU A 1 561 ? 3.348 7.975 -16.383 1.00 88.81 561 GLU A C 1
ATOM 4430 O O . GLU A 1 561 ? 3.133 9.034 -15.792 1.00 88.81 561 GLU A O 1
ATOM 4435 N N . LEU A 1 562 ? 2.551 7.513 -17.341 1.00 88.62 562 LEU A N 1
ATOM 4436 C CA . LEU A 1 562 ? 1.281 8.130 -17.696 1.00 88.62 562 LEU A CA 1
ATOM 4437 C C . LEU A 1 562 ? 0.139 7.533 -16.841 1.00 88.62 562 LEU A C 1
ATOM 4439 O O . LEU A 1 562 ? 0.245 6.392 -16.376 1.00 88.62 562 LEU A O 1
ATOM 4443 N N . PRO A 1 563 ? -0.980 8.257 -16.643 1.00 87.31 563 PRO A N 1
ATOM 4444 C CA . PRO A 1 563 ? -2.202 7.684 -16.074 1.00 87.31 563 PRO A CA 1
ATOM 4445 C C . PRO A 1 563 ? -2.655 6.434 -16.844 1.00 87.31 563 PRO A C 1
ATOM 4447 O O . PRO A 1 563 ? -2.461 6.359 -18.066 1.00 87.31 563 PRO A O 1
ATOM 4450 N N . SER A 1 564 ? -3.271 5.468 -16.152 1.00 86.62 564 SER A N 1
ATOM 4451 C CA . SER A 1 564 ? -3.727 4.216 -16.775 1.00 86.62 564 SER A CA 1
ATOM 4452 C C . SER A 1 564 ? -4.759 4.487 -17.878 1.00 86.62 564 SER A C 1
ATOM 4454 O O . SER A 1 564 ? -5.383 5.557 -17.925 1.00 86.62 564 SER A O 1
ATOM 4456 N N . ALA A 1 565 ? -4.959 3.531 -18.795 1.00 85.06 565 ALA A N 1
ATOM 4457 C CA . ALA A 1 565 ? -5.938 3.662 -19.881 1.00 85.06 565 ALA A CA 1
ATOM 4458 C C . ALA A 1 565 ? -7.315 4.119 -19.358 1.00 85.06 565 ALA A C 1
ATOM 4460 O O . ALA A 1 565 ? -7.859 5.107 -19.861 1.00 85.06 565 ALA A O 1
ATOM 4461 N N . LYS A 1 566 ? -7.771 3.448 -18.293 1.00 86.25 566 LYS A N 1
ATOM 4462 C CA . LYS A 1 566 ? -9.040 3.624 -17.583 1.00 86.25 566 LYS A CA 1
ATOM 4463 C C . LYS A 1 566 ? -9.081 4.878 -16.700 1.00 86.25 566 LYS A C 1
ATOM 4465 O O . LYS A 1 566 ? -9.989 5.674 -16.872 1.00 86.25 566 LYS A O 1
ATOM 4470 N N . GLU A 1 567 ? -8.075 5.134 -15.859 1.00 87.94 567 GLU A N 1
ATOM 4471 C CA . GLU A 1 567 ? -8.038 6.336 -14.993 1.00 87.94 567 GLU A CA 1
ATOM 4472 C C . GLU A 1 567 ? -8.205 7.633 -15.785 1.00 87.94 567 GLU A C 1
ATOM 4474 O O . GLU A 1 567 ? -8.938 8.534 -15.388 1.00 87.94 567 GLU A O 1
ATOM 4479 N N . PHE A 1 568 ? -7.532 7.725 -16.933 1.00 88.56 568 PHE A N 1
ATOM 4480 C CA . PHE A 1 568 ? -7.670 8.872 -17.821 1.00 88.56 568 PHE A CA 1
ATOM 4481 C C . PHE A 1 568 ? -9.081 8.972 -18.413 1.00 88.56 568 PHE A C 1
ATOM 4483 O O . PHE A 1 568 ? -9.612 10.071 -18.524 1.00 88.56 568 PHE A O 1
ATOM 4490 N N . LYS A 1 569 ? -9.693 7.842 -18.790 1.00 87.06 569 LYS A N 1
ATOM 4491 C CA . LYS A 1 569 ? -11.054 7.791 -19.340 1.00 87.06 569 LYS A CA 1
ATOM 4492 C C . LYS A 1 569 ? -12.089 8.256 -18.313 1.00 87.06 569 LYS A C 1
ATOM 4494 O O . LYS A 1 569 ? -12.954 9.062 -18.647 1.00 87.06 569 LYS A O 1
ATOM 4499 N N . ASP A 1 570 ? -11.941 7.804 -17.074 1.00 88.25 570 ASP A N 1
ATOM 4500 C CA . ASP A 1 570 ? -12.786 8.200 -15.949 1.00 88.25 570 ASP A CA 1
ATOM 4501 C C . ASP A 1 570 ? -12.589 9.702 -15.642 1.00 88.25 570 ASP A C 1
ATOM 4503 O O . ASP A 1 570 ? -13.557 10.445 -15.479 1.00 88.25 570 ASP A O 1
ATOM 4507 N N . ALA A 1 571 ? -11.343 10.195 -15.676 1.00 89.88 571 ALA A N 1
ATOM 4508 C CA . ALA A 1 571 ? -11.015 11.606 -15.451 1.00 89.88 571 ALA A CA 1
ATOM 4509 C C . ALA A 1 571 ? -11.531 12.564 -16.545 1.00 89.88 571 ALA A C 1
ATOM 4511 O O . ALA A 1 571 ? -11.889 13.699 -16.232 1.00 89.88 571 ALA A O 1
ATOM 4512 N N . ILE A 1 572 ? -11.591 12.144 -17.817 1.00 91.19 572 ILE A N 1
ATOM 4513 C CA . ILE A 1 572 ? -12.147 12.978 -18.903 1.00 91.19 572 ILE A CA 1
ATOM 4514 C C . ILE A 1 572 ? -13.677 12.908 -19.010 1.00 91.19 572 ILE A C 1
ATOM 4516 O O . ILE A 1 572 ? -14.261 13.695 -19.757 1.00 91.19 572 ILE A O 1
ATOM 4520 N N . GLN A 1 573 ? -14.345 11.987 -18.304 1.00 91.12 573 GLN A N 1
ATOM 4521 C CA . GLN A 1 573 ? -15.795 11.784 -18.423 1.00 91.12 573 GLN A CA 1
ATOM 4522 C C . GLN A 1 573 ? -16.611 12.993 -17.931 1.00 91.12 573 GLN A C 1
ATOM 4524 O O . GLN A 1 573 ? -17.698 13.247 -18.449 1.00 91.12 573 GLN A O 1
ATOM 4529 N N . SER A 1 574 ? -16.083 13.753 -16.968 1.00 91.44 574 SER A N 1
ATOM 4530 C CA . SER A 1 574 ? -16.699 14.967 -16.413 1.00 91.44 574 SER A CA 1
ATOM 4531 C C . SER A 1 574 ? -16.322 16.261 -17.152 1.00 91.44 574 SER A C 1
ATOM 4533 O O . SER A 1 574 ? -16.838 17.327 -16.815 1.00 91.44 574 SER A O 1
ATOM 4535 N N . LEU A 1 575 ? -15.434 16.195 -18.151 1.00 93.50 575 LEU A N 1
ATOM 4536 C CA . LEU A 1 575 ? -14.963 17.363 -18.899 1.00 93.50 575 LEU A CA 1
ATOM 4537 C C . LEU A 1 575 ? -15.916 17.743 -20.041 1.00 93.50 575 LEU A C 1
ATOM 4539 O O . LEU A 1 575 ? -16.613 16.905 -20.615 1.00 93.50 575 LEU A O 1
ATOM 4543 N N . SER A 1 576 ? -15.901 19.022 -20.431 1.00 95.06 576 SER A N 1
ATOM 4544 C CA . SER A 1 576 ? -16.643 19.480 -21.614 1.00 95.06 576 SER A CA 1
ATOM 4545 C C . SER A 1 576 ? -16.111 18.834 -22.911 1.00 95.06 576 SER A C 1
ATOM 4547 O O . SER A 1 576 ? -14.947 18.426 -22.959 1.00 95.06 576 SER A O 1
ATOM 4549 N N . PRO A 1 577 ? -16.906 18.769 -24.000 1.00 94.50 577 PRO A N 1
ATOM 4550 C CA . PRO A 1 577 ? -16.491 18.108 -25.241 1.00 94.50 577 PRO A CA 1
ATOM 4551 C C . PRO A 1 577 ? -15.167 18.618 -25.831 1.00 94.50 577 PRO A C 1
ATOM 4553 O O . PRO A 1 577 ? -14.377 17.812 -26.320 1.00 94.50 577 PRO A O 1
ATOM 4556 N N . GLU A 1 578 ? -14.891 19.923 -25.745 1.00 95.00 578 GLU A N 1
ATOM 4557 C CA . GLU A 1 578 ? -13.634 20.511 -26.232 1.00 95.00 578 GLU A CA 1
ATOM 4558 C C . GLU A 1 578 ? -12.450 20.231 -25.296 1.00 95.00 578 GLU A C 1
ATOM 4560 O O . GLU A 1 578 ? -11.366 19.883 -25.761 1.00 95.00 578 GLU A O 1
ATOM 4565 N N . GLN A 1 579 ? -12.655 20.281 -23.974 1.00 93.81 579 GLN A N 1
ATOM 4566 C CA . GLN A 1 579 ? -11.632 19.871 -23.002 1.00 93.81 579 GLN A CA 1
ATOM 4567 C C . GLN A 1 579 ? -11.272 18.389 -23.158 1.00 93.81 579 GLN A C 1
ATOM 4569 O O . GLN A 1 579 ? -10.097 18.032 -23.094 1.00 93.81 579 GLN A O 1
ATOM 4574 N N . ARG A 1 580 ? -12.268 17.531 -23.416 1.00 92.69 580 ARG A N 1
ATOM 4575 C CA . ARG A 1 580 ? -12.063 16.107 -23.689 1.00 92.69 580 ARG A CA 1
ATOM 4576 C C . ARG A 1 580 ? -11.256 15.892 -24.970 1.00 92.69 580 ARG A C 1
ATOM 4578 O O . ARG A 1 580 ? -10.252 15.190 -24.920 1.00 92.69 580 ARG A O 1
ATOM 4585 N N . ARG A 1 581 ? -11.625 16.547 -26.080 1.00 92.38 581 ARG A N 1
ATOM 4586 C CA . ARG A 1 581 ? -10.858 16.513 -27.345 1.00 92.38 581 ARG A CA 1
ATOM 4587 C C . ARG A 1 581 ? -9.406 16.950 -27.148 1.00 92.38 581 ARG A C 1
ATOM 4589 O O . ARG A 1 581 ? -8.494 16.291 -27.641 1.00 92.38 581 ARG A O 1
ATOM 4596 N N . PHE A 1 582 ? -9.187 18.037 -26.406 1.00 94.19 582 PHE A N 1
ATOM 4597 C CA . PHE A 1 582 ? -7.848 18.519 -26.071 1.00 94.19 582 PHE A CA 1
ATOM 4598 C C . PHE A 1 582 ? -7.055 17.487 -25.255 1.00 94.19 582 PHE A C 1
ATOM 4600 O O . PHE A 1 582 ? -5.919 17.172 -25.607 1.00 94.19 582 PHE A O 1
ATOM 4607 N N . ALA A 1 583 ? -7.659 16.911 -24.211 1.00 92.50 583 ALA A N 1
ATOM 4608 C CA . ALA A 1 583 ? -7.023 15.886 -23.388 1.00 92.50 583 ALA A CA 1
ATOM 4609 C C . ALA A 1 583 ? -6.683 14.622 -24.200 1.00 92.50 583 ALA A C 1
ATOM 4611 O O . ALA A 1 583 ? -5.570 14.108 -24.094 1.00 92.50 583 ALA A O 1
ATOM 4612 N N . GLU A 1 584 ? -7.605 14.133 -25.034 1.00 90.94 584 GLU A N 1
ATOM 4613 C CA . GLU A 1 584 ? -7.408 12.974 -25.919 1.00 90.94 584 GLU A CA 1
ATOM 4614 C C . GLU A 1 584 ? -6.254 13.208 -26.910 1.00 90.94 584 GLU A C 1
ATOM 4616 O O . GLU A 1 584 ? -5.377 12.349 -27.060 1.00 90.94 584 GLU A O 1
ATOM 4621 N N . ALA A 1 585 ? -6.195 14.390 -27.533 1.00 90.06 585 ALA A N 1
ATOM 4622 C CA . ALA A 1 585 ? -5.104 14.779 -28.424 1.00 90.06 585 ALA A CA 1
ATOM 4623 C C . ALA A 1 585 ? -3.756 14.864 -27.684 1.00 90.06 585 ALA A C 1
ATOM 4625 O O . ALA A 1 585 ? -2.754 14.313 -28.151 1.00 90.06 585 ALA A O 1
ATOM 4626 N N . PHE A 1 586 ? -3.732 15.483 -26.499 1.00 89.12 586 PHE A N 1
ATOM 4627 C CA . PHE A 1 586 ? -2.527 15.598 -25.677 1.00 89.12 586 PHE A CA 1
ATOM 4628 C C . PHE A 1 586 ? -2.025 14.226 -25.203 1.00 89.12 586 PHE A C 1
ATOM 4630 O O . PHE A 1 586 ? -0.829 13.944 -25.282 1.00 89.12 586 PHE A O 1
ATOM 4637 N N . ARG A 1 587 ? -2.929 13.316 -24.811 1.00 88.62 587 ARG A N 1
ATOM 4638 C CA . ARG A 1 587 ? -2.574 11.929 -24.480 1.00 88.62 587 ARG A CA 1
ATOM 4639 C C . ARG A 1 587 ? -2.030 11.176 -25.690 1.00 88.62 587 ARG A C 1
ATOM 4641 O O . ARG A 1 587 ? -1.050 10.451 -25.553 1.00 88.62 587 ARG A O 1
ATOM 4648 N N . SER A 1 588 ? -2.621 11.347 -26.874 1.00 86.00 588 SER A N 1
ATOM 4649 C CA . SER A 1 588 ? -2.105 10.740 -28.110 1.00 86.00 588 SER A CA 1
ATOM 4650 C C . SER A 1 588 ? -0.660 11.177 -28.391 1.00 86.00 588 SER A C 1
ATOM 4652 O O . SER A 1 588 ? 0.154 10.338 -28.777 1.00 86.00 588 SER A O 1
ATOM 4654 N N . MET A 1 589 ? -0.325 12.448 -28.136 1.00 84.12 589 MET A N 1
ATOM 4655 C CA . MET A 1 589 ? 1.039 12.987 -28.246 1.00 84.12 589 MET A CA 1
ATOM 4656 C C . MET A 1 589 ? 1.991 12.434 -27.164 1.00 84.12 589 MET A C 1
ATOM 4658 O O . MET A 1 589 ? 3.143 12.100 -27.454 1.00 84.12 589 MET A O 1
ATOM 4662 N N . GLN A 1 590 ? 1.528 12.291 -25.918 1.00 85.56 590 GLN A N 1
ATOM 4663 C CA . GLN A 1 590 ? 2.303 11.652 -24.842 1.00 85.56 590 GLN A CA 1
ATOM 4664 C C . GLN A 1 590 ? 2.576 10.167 -25.126 1.00 85.56 590 GLN A C 1
ATOM 4666 O O . GLN A 1 590 ? 3.661 9.671 -24.838 1.00 85.56 590 GLN A O 1
ATOM 4671 N N . LEU A 1 591 ? 1.610 9.460 -25.718 1.00 84.88 591 LEU A N 1
ATOM 4672 C CA . LEU A 1 591 ? 1.769 8.063 -26.110 1.00 84.88 591 LEU A CA 1
ATOM 4673 C C . LEU A 1 591 ? 2.743 7.920 -27.282 1.00 84.88 591 LEU A C 1
ATOM 4675 O O . LEU A 1 591 ? 3.643 7.092 -27.187 1.00 84.88 591 LEU A O 1
ATOM 4679 N N . SER A 1 592 ? 2.647 8.730 -28.345 1.00 79.12 592 SER A N 1
ATOM 4680 C CA . SER A 1 592 ? 3.622 8.656 -29.449 1.00 79.12 592 SER A CA 1
ATOM 4681 C C . SER A 1 592 ? 5.050 8.966 -28.986 1.00 79.12 592 SER A C 1
ATOM 4683 O O . SER A 1 592 ? 5.982 8.294 -29.410 1.00 79.12 592 SER A O 1
ATOM 4685 N N . SER A 1 593 ? 5.220 9.900 -28.043 1.00 78.81 593 SER A N 1
ATOM 4686 C CA . SER A 1 593 ? 6.529 10.228 -27.450 1.00 78.81 593 SER A CA 1
ATOM 4687 C C . SER A 1 593 ? 7.023 9.251 -26.367 1.00 78.81 593 SER A C 1
ATOM 4689 O O . SER A 1 593 ? 8.073 9.482 -25.774 1.00 78.81 593 SER A O 1
ATOM 4691 N N . SER A 1 594 ? 6.312 8.144 -26.111 1.00 84.06 594 SER A N 1
ATOM 4692 C CA . SER A 1 594 ? 6.754 7.102 -25.164 1.00 84.06 594 SER A CA 1
ATOM 4693 C C . SER A 1 594 ? 7.746 6.089 -25.750 1.00 84.06 594 SER A C 1
ATOM 4695 O O . SER A 1 594 ? 8.338 5.314 -24.998 1.00 84.06 594 SER A O 1
ATOM 4697 N N . VAL A 1 595 ? 7.948 6.097 -27.072 1.00 89.50 595 VAL A N 1
ATOM 4698 C CA . VAL A 1 595 ? 8.834 5.160 -27.771 1.00 89.50 595 VAL A CA 1
ATOM 4699 C C . VAL A 1 595 ? 10.268 5.685 -27.774 1.00 89.50 595 VAL A C 1
ATOM 4701 O O . VAL A 1 595 ? 10.609 6.613 -28.510 1.00 89.50 595 VAL A O 1
ATOM 4704 N N . PHE A 1 596 ? 11.116 5.062 -26.963 1.00 93.31 596 PHE A N 1
ATOM 4705 C CA . PHE A 1 596 ? 12.513 5.443 -26.793 1.00 93.31 596 PHE A CA 1
ATOM 4706 C C . PHE A 1 596 ? 13.384 4.798 -27.875 1.00 93.31 596 PHE A C 1
ATOM 4708 O O . PHE A 1 596 ? 13.402 3.574 -28.009 1.00 93.31 596 PHE A O 1
ATOM 4715 N N . GLY A 1 597 ? 14.093 5.609 -28.658 1.00 93.00 597 GLY A N 1
ATOM 4716 C CA . GLY A 1 597 ? 14.985 5.146 -29.718 1.00 93.00 597 GLY A CA 1
ATOM 4717 C C . GLY A 1 597 ? 16.452 5.254 -29.312 1.00 93.00 597 GLY A C 1
ATOM 4718 O O . GLY A 1 597 ? 16.897 6.306 -28.853 1.00 93.00 597 GLY A O 1
ATOM 4719 N N . ILE A 1 598 ? 17.210 4.179 -29.516 1.00 94.94 598 ILE A N 1
ATOM 4720 C CA . ILE A 1 598 ? 18.667 4.139 -29.361 1.00 94.94 598 ILE A CA 1
ATOM 4721 C C . ILE A 1 598 ? 19.252 3.656 -30.690 1.00 94.94 598 ILE A C 1
ATOM 4723 O O . ILE A 1 598 ? 19.070 2.492 -31.045 1.00 94.94 598 ILE A O 1
ATOM 4727 N N . ALA A 1 599 ? 19.945 4.519 -31.428 1.00 93.62 599 ALA A N 1
ATOM 4728 C CA . ALA A 1 599 ? 20.664 4.129 -32.638 1.00 93.62 599 ALA A CA 1
ATOM 4729 C C . ALA A 1 599 ? 22.169 4.051 -32.361 1.00 93.62 599 ALA A C 1
ATOM 4731 O O . ALA A 1 599 ? 22.758 4.957 -31.773 1.00 93.62 599 ALA A O 1
ATOM 4732 N N . VAL A 1 600 ? 22.789 2.964 -32.804 1.00 94.12 600 VAL A N 1
ATOM 4733 C CA . VAL A 1 600 ? 24.233 2.739 -32.749 1.00 94.12 600 VAL A CA 1
ATOM 4734 C C . VAL A 1 600 ? 24.771 2.707 -34.171 1.00 94.12 600 VAL A C 1
ATOM 4736 O O . VAL A 1 600 ? 24.257 1.972 -35.012 1.00 94.12 600 VAL A O 1
ATOM 4739 N N . ILE A 1 601 ? 25.818 3.482 -34.444 1.00 93.06 601 ILE A N 1
ATOM 4740 C CA . ILE A 1 601 ? 26.453 3.582 -35.764 1.00 93.06 601 ILE A CA 1
ATOM 4741 C C . ILE A 1 601 ? 27.932 3.206 -35.639 1.00 93.06 601 ILE A C 1
ATOM 4743 O O . ILE A 1 601 ? 28.669 3.766 -34.823 1.00 93.06 601 ILE A O 1
ATOM 4747 N N . GLN A 1 602 ? 28.370 2.228 -36.434 1.00 91.75 602 GLN A N 1
ATOM 4748 C CA . GLN A 1 602 ? 29.744 1.722 -36.418 1.00 91.75 602 GLN A CA 1
ATOM 4749 C C . GLN A 1 602 ? 30.617 2.614 -37.310 1.00 91.75 602 GLN A C 1
ATOM 4751 O O . GLN A 1 602 ? 30.426 2.660 -38.524 1.00 91.75 602 GLN A O 1
ATOM 4756 N N . ILE A 1 603 ? 31.580 3.322 -36.711 1.00 90.56 603 ILE A N 1
ATOM 4757 C CA . ILE A 1 603 ? 32.314 4.394 -37.400 1.00 90.56 603 ILE A CA 1
ATOM 4758 C C . ILE A 1 603 ? 33.296 3.838 -38.440 1.00 90.56 603 ILE A C 1
ATOM 4760 O O . ILE A 1 603 ? 33.204 4.210 -39.607 1.00 90.56 603 ILE A O 1
ATOM 4764 N N . LYS A 1 604 ? 34.205 2.918 -38.067 1.00 88.50 604 LYS A N 1
ATOM 4765 C CA . LYS A 1 604 ? 35.217 2.397 -39.014 1.00 88.50 604 LYS A CA 1
ATOM 4766 C C . LYS A 1 604 ? 34.609 1.779 -40.287 1.00 88.50 604 LYS A C 1
ATOM 4768 O O . LYS A 1 604 ? 35.064 2.148 -41.365 1.00 88.50 604 LYS A O 1
ATOM 4773 N N . PRO A 1 605 ? 33.568 0.920 -40.214 1.00 88.00 605 PRO A N 1
ATOM 4774 C CA . PRO A 1 605 ? 32.918 0.383 -41.411 1.00 88.00 605 PRO A CA 1
ATOM 4775 C C . PRO A 1 605 ? 32.317 1.448 -42.335 1.00 88.00 605 PRO A C 1
ATOM 4777 O O . PRO A 1 605 ? 32.302 1.270 -43.551 1.00 88.00 605 PRO A O 1
ATOM 4780 N N . GLN A 1 606 ? 31.814 2.548 -41.767 1.00 88.88 606 GLN A N 1
ATOM 4781 C CA . GLN A 1 606 ? 31.249 3.647 -42.543 1.00 88.88 606 GLN A CA 1
ATOM 4782 C C . GLN A 1 606 ? 32.346 4.540 -43.144 1.00 88.88 606 GLN A C 1
ATOM 4784 O O . GLN A 1 606 ? 32.200 4.950 -44.290 1.00 88.88 606 GLN A O 1
ATOM 4789 N N . LEU A 1 607 ? 33.464 4.766 -42.440 1.00 87.12 607 LEU A N 1
ATOM 4790 C CA . LEU A 1 607 ? 34.653 5.436 -42.989 1.00 87.12 607 LEU A CA 1
ATOM 4791 C C . LEU A 1 607 ? 35.263 4.658 -44.163 1.00 87.12 607 LEU A C 1
ATOM 4793 O O . LEU A 1 607 ? 35.594 5.259 -45.178 1.00 87.12 607 LEU A O 1
ATOM 4797 N N . GLU A 1 608 ? 35.368 3.328 -44.064 1.00 87.94 608 GLU A N 1
ATOM 4798 C CA . GLU A 1 608 ? 35.852 2.480 -45.168 1.00 87.94 608 GLU A CA 1
ATOM 4799 C C . GLU A 1 608 ? 35.000 2.678 -46.433 1.00 87.94 608 GLU A C 1
ATOM 4801 O O . GLU A 1 608 ? 35.527 2.909 -47.522 1.00 87.94 608 GLU A O 1
ATOM 4806 N N . LYS A 1 609 ? 33.672 2.683 -46.260 1.00 86.12 609 LYS A N 1
ATOM 4807 C CA . LYS A 1 609 ? 32.701 2.915 -47.334 1.00 86.12 609 LYS A CA 1
ATOM 4808 C C . LYS A 1 609 ? 32.756 4.343 -47.897 1.00 86.12 609 LYS A C 1
ATOM 4810 O O . LYS A 1 609 ? 32.646 4.505 -49.108 1.00 86.12 609 LYS A O 1
ATOM 4815 N N . LEU A 1 610 ? 32.909 5.350 -47.036 1.00 86.38 610 LEU A N 1
ATOM 4816 C CA . LEU A 1 610 ? 32.998 6.770 -47.398 1.00 86.38 610 LEU A CA 1
ATOM 4817 C C . LEU A 1 610 ? 34.242 7.062 -48.246 1.00 86.38 610 LEU A C 1
ATOM 4819 O O . LEU A 1 610 ? 34.158 7.747 -49.256 1.00 86.38 610 LEU A O 1
ATOM 4823 N N . LEU A 1 611 ? 35.389 6.507 -47.849 1.00 84.50 611 LEU A N 1
ATOM 4824 C CA . LEU A 1 611 ? 36.687 6.767 -48.478 1.00 84.50 611 LEU A CA 1
ATOM 4825 C C . LEU A 1 611 ? 36.941 5.907 -49.731 1.00 84.50 611 LEU A C 1
ATOM 4827 O O . LEU A 1 611 ? 37.988 6.046 -50.360 1.00 84.50 611 LEU A O 1
ATOM 4831 N N . GLY A 1 612 ? 36.021 5.005 -50.095 1.00 81.19 612 GLY A N 1
ATOM 4832 C CA . GLY A 1 612 ? 36.159 4.116 -51.258 1.00 81.19 612 GLY A CA 1
ATOM 4833 C C . GLY A 1 612 ? 37.193 2.992 -51.087 1.00 81.19 612 GLY A C 1
ATOM 4834 O O . GLY A 1 612 ? 37.641 2.402 -52.077 1.00 81.19 612 GLY A O 1
ATOM 4835 N N . ILE A 1 613 ? 37.589 2.684 -49.847 1.00 85.06 613 ILE A N 1
ATOM 4836 C CA . ILE A 1 613 ? 38.611 1.676 -49.531 1.00 85.06 613 ILE A CA 1
ATOM 4837 C C . ILE A 1 613 ? 37.981 0.311 -49.186 1.00 85.06 613 ILE A C 1
ATOM 4839 O O . ILE A 1 613 ? 36.842 0.254 -48.721 1.00 85.06 613 ILE A O 1
ATOM 4843 N N . PRO A 1 614 ? 38.691 -0.816 -49.403 1.00 81.69 614 PRO A N 1
ATOM 4844 C CA . PRO A 1 614 ? 38.161 -2.144 -49.091 1.00 81.69 614 PRO A CA 1
ATOM 4845 C C . PRO A 1 614 ? 37.860 -2.338 -47.600 1.00 81.69 614 PRO A C 1
ATOM 4847 O O . PRO A 1 614 ? 38.507 -1.734 -46.741 1.00 81.69 614 PRO A O 1
ATOM 4850 N N . GLU A 1 615 ? 36.928 -3.238 -47.292 1.00 80.62 615 GLU A N 1
ATOM 4851 C CA . GLU A 1 615 ? 36.563 -3.566 -45.910 1.00 80.62 615 GLU A CA 1
ATOM 4852 C C . GLU A 1 615 ? 37.764 -4.084 -45.095 1.00 80.62 615 GLU A C 1
ATOM 4854 O O . GLU A 1 615 ? 38.678 -4.719 -45.625 1.00 80.62 615 GLU A O 1
ATOM 4859 N N . ASP A 1 616 ? 37.767 -3.759 -43.800 1.00 80.25 616 ASP A N 1
ATOM 4860 C CA . ASP A 1 616 ? 38.806 -4.054 -42.799 1.00 80.25 616 ASP A CA 1
ATOM 4861 C C . ASP A 1 616 ? 40.174 -3.384 -43.035 1.00 80.25 616 ASP A C 1
ATOM 4863 O O . ASP A 1 616 ? 41.125 -3.609 -42.275 1.00 80.25 616 ASP A O 1
ATOM 4867 N N . SER A 1 617 ? 40.286 -2.494 -44.025 1.00 81.88 617 SER A N 1
ATOM 4868 C CA . SER A 1 617 ? 41.503 -1.710 -44.273 1.00 81.88 617 SER A CA 1
ATOM 4869 C C . SER A 1 617 ? 41.889 -0.831 -43.073 1.00 81.88 617 SER A C 1
ATOM 4871 O O . SER A 1 617 ? 43.071 -0.739 -42.733 1.00 81.88 617 SER A O 1
ATOM 4873 N N . LEU A 1 618 ? 40.914 -0.249 -42.358 1.00 81.31 618 LEU A N 1
ATOM 4874 C CA . LEU A 1 618 ? 41.160 0.593 -41.174 1.00 81.31 618 LEU A CA 1
ATOM 4875 C C . LEU A 1 618 ? 41.316 -0.215 -39.872 1.00 81.31 618 LEU A C 1
ATOM 4877 O O . LEU A 1 618 ? 41.537 0.349 -38.793 1.00 81.31 618 LEU A O 1
ATOM 4881 N N . ALA A 1 619 ? 41.229 -1.548 -39.927 1.00 76.31 619 ALA A N 1
ATOM 4882 C CA . ALA A 1 619 ? 41.420 -2.394 -38.750 1.00 76.31 619 ALA A CA 1
ATOM 4883 C C . ALA A 1 619 ? 42.866 -2.342 -38.221 1.00 76.31 619 ALA A C 1
ATOM 4885 O O . ALA A 1 619 ? 43.077 -2.423 -37.009 1.00 76.31 619 ALA A O 1
ATOM 4886 N N . LYS A 1 620 ? 43.852 -2.182 -39.117 1.00 77.00 620 LYS A N 1
ATOM 4887 C CA . LYS A 1 620 ? 45.293 -2.144 -38.793 1.00 77.00 620 LYS A CA 1
ATOM 4888 C C . LYS A 1 620 ? 45.861 -0.724 -38.679 1.00 77.00 620 LYS A C 1
ATOM 4890 O O . LYS A 1 620 ? 46.890 -0.531 -38.039 1.00 77.00 620 LYS A O 1
ATOM 4895 N N . GLU A 1 621 ? 45.179 0.262 -39.251 1.00 78.94 621 GLU A N 1
ATOM 4896 C CA . GLU A 1 621 ? 45.647 1.647 -39.378 1.00 78.94 621 GLU A CA 1
ATOM 4897 C C . GLU A 1 621 ? 45.067 2.529 -38.258 1.00 78.94 621 GLU A C 1
ATOM 4899 O O . GLU A 1 621 ? 44.180 3.363 -38.460 1.00 78.94 621 GLU A O 1
ATOM 4904 N N . ILE A 1 622 ? 45.547 2.298 -37.029 1.00 78.44 622 ILE A N 1
ATOM 4905 C CA . ILE A 1 622 ? 45.035 2.965 -35.818 1.00 78.44 622 ILE A CA 1
ATOM 4906 C C . ILE A 1 622 ? 45.238 4.481 -35.899 1.00 78.44 622 ILE A C 1
ATOM 4908 O O . ILE A 1 622 ? 44.274 5.214 -35.693 1.00 78.44 622 ILE A O 1
ATOM 4912 N N . LYS A 1 623 ? 46.454 4.934 -36.246 1.00 80.19 623 LYS A N 1
ATOM 4913 C CA . LYS A 1 623 ? 46.782 6.363 -36.337 1.00 80.19 623 LYS A CA 1
ATOM 4914 C C . LYS A 1 623 ? 45.916 7.059 -37.390 1.00 80.19 623 LYS A C 1
ATOM 4916 O O . LYS A 1 623 ? 45.201 7.983 -37.047 1.00 80.19 623 LYS A O 1
ATOM 4921 N N . LEU A 1 624 ? 45.865 6.524 -38.614 1.00 82.62 624 LEU A N 1
ATOM 4922 C CA . LEU A 1 624 ? 45.010 7.045 -39.689 1.00 82.62 624 LEU A CA 1
ATOM 4923 C C . LEU A 1 624 ? 43.540 7.175 -39.260 1.00 82.62 624 LEU A C 1
ATOM 4925 O O . LEU A 1 624 ? 42.883 8.141 -39.617 1.00 82.62 624 LEU A O 1
ATOM 4929 N N . THR A 1 625 ? 43.018 6.230 -38.468 1.00 82.25 625 THR A N 1
ATOM 4930 C CA . THR A 1 625 ? 41.640 6.329 -37.959 1.00 82.25 625 THR A CA 1
ATOM 4931 C C . THR A 1 625 ? 41.469 7.471 -36.946 1.00 82.25 625 THR A C 1
ATOM 4933 O O . THR A 1 625 ? 40.395 8.061 -36.885 1.00 82.25 625 THR A O 1
ATOM 4936 N N . GLN A 1 626 ? 42.487 7.771 -36.134 1.00 81.19 626 GLN A N 1
ATOM 4937 C CA . GLN A 1 626 ? 42.470 8.906 -35.203 1.00 81.19 626 GLN A CA 1
ATOM 4938 C C . GLN A 1 626 ? 42.589 10.227 -35.970 1.00 81.19 626 GLN A C 1
ATOM 4940 O O . GLN A 1 626 ? 41.716 11.074 -35.824 1.00 81.19 626 GLN A O 1
ATOM 4945 N N . ASP A 1 627 ? 43.579 10.323 -36.859 1.00 83.38 627 ASP A N 1
ATOM 4946 C CA . ASP A 1 627 ? 43.836 11.464 -37.741 1.00 83.38 627 ASP A CA 1
ATOM 4947 C C . ASP A 1 627 ? 42.565 11.827 -38.559 1.00 83.38 627 ASP A C 1
ATOM 4949 O O . ASP A 1 627 ? 42.150 12.982 -38.599 1.00 83.38 627 ASP A O 1
ATOM 4953 N N . LEU A 1 628 ? 41.866 10.838 -39.139 1.00 84.25 628 LEU A N 1
ATOM 4954 C CA . LEU A 1 628 ? 40.586 11.040 -39.844 1.00 84.25 628 LEU A CA 1
ATOM 4955 C C . LEU A 1 628 ? 39.459 11.545 -38.926 1.00 84.25 628 LEU A C 1
ATOM 4957 O O . LEU A 1 628 ? 38.674 12.399 -39.327 1.00 84.25 628 LEU A O 1
ATOM 4961 N N . MET A 1 629 ? 39.350 11.012 -37.707 1.00 81.00 629 MET A N 1
ATOM 4962 C CA . MET A 1 629 ? 38.329 11.443 -36.743 1.00 81.00 629 MET A CA 1
ATOM 4963 C C . MET A 1 629 ? 38.548 12.891 -36.291 1.00 81.00 629 MET A C 1
ATOM 4965 O O . MET A 1 629 ? 37.578 13.628 -36.153 1.00 81.00 629 MET A O 1
ATOM 4969 N N . GLU A 1 630 ? 39.801 13.294 -36.093 1.00 82.69 630 GLU A N 1
ATOM 4970 C CA . GLU A 1 630 ? 40.205 14.663 -35.752 1.00 82.69 630 GLU A CA 1
ATOM 4971 C C . GLU A 1 630 ? 39.889 15.631 -36.906 1.00 82.69 630 GLU A C 1
ATOM 4973 O O . GLU A 1 630 ? 39.213 16.640 -36.702 1.00 82.69 630 GLU A O 1
ATOM 4978 N N . LEU A 1 631 ? 40.236 15.267 -38.148 1.00 84.06 631 LEU A N 1
ATOM 4979 C CA . LEU A 1 631 ? 39.907 16.056 -39.343 1.00 84.06 631 LEU A CA 1
ATOM 4980 C C . LEU A 1 631 ? 38.395 16.262 -39.554 1.00 84.06 631 LEU A C 1
ATOM 4982 O O . LEU A 1 631 ? 37.983 17.357 -39.940 1.00 84.06 631 LEU A O 1
ATOM 4986 N N . PHE A 1 632 ? 37.566 15.243 -39.304 1.00 81.00 632 PHE A N 1
ATOM 4987 C CA . PHE A 1 632 ? 36.111 15.357 -39.469 1.00 81.00 632 PHE A CA 1
ATOM 4988 C C . PHE A 1 632 ? 35.411 16.065 -38.301 1.00 81.00 632 PHE A C 1
ATOM 4990 O O . PHE A 1 632 ? 34.456 16.799 -38.541 1.00 81.00 632 PHE A O 1
ATOM 4997 N N . VAL A 1 633 ? 35.857 15.861 -37.056 1.00 77.50 633 VAL A N 1
ATOM 4998 C CA . VAL A 1 633 ? 35.189 16.418 -35.863 1.00 77.50 633 VAL A CA 1
ATOM 4999 C C . VAL A 1 633 ? 35.698 17.812 -35.501 1.00 77.50 633 VAL A C 1
ATOM 5001 O O . VAL A 1 633 ? 34.892 18.684 -35.192 1.00 77.50 633 VAL A O 1
ATOM 5004 N N . GLU A 1 634 ? 37.014 18.035 -35.514 1.00 80.44 634 GLU A N 1
ATOM 5005 C CA . GLU A 1 634 ? 37.620 19.281 -35.016 1.00 80.44 634 GLU A CA 1
ATOM 5006 C C . GLU A 1 634 ? 37.881 20.292 -36.140 1.00 80.44 634 GLU A C 1
ATOM 5008 O O . GLU A 1 634 ? 37.753 21.499 -35.932 1.00 80.44 634 GLU A O 1
ATOM 5013 N N . HIS A 1 635 ? 38.190 19.810 -37.349 1.00 79.75 635 HIS A N 1
ATOM 5014 C CA . HIS A 1 635 ? 38.527 20.659 -38.500 1.00 79.75 635 HIS A CA 1
ATOM 5015 C C . HIS A 1 635 ? 37.452 20.713 -39.600 1.00 79.75 635 HIS A C 1
ATOM 5017 O O . HIS A 1 635 ? 37.614 21.474 -40.553 1.00 79.75 635 HIS A O 1
ATOM 5023 N N . GLN A 1 636 ? 36.363 19.942 -39.469 1.00 78.81 636 GLN A N 1
ATOM 5024 C CA . GLN A 1 636 ? 35.218 19.899 -40.397 1.00 78.81 636 GLN A CA 1
ATOM 5025 C C . GLN A 1 636 ? 35.618 19.770 -41.886 1.00 78.81 636 GLN A C 1
ATOM 5027 O O . GLN A 1 636 ? 35.029 20.398 -42.770 1.00 78.81 636 GLN A O 1
ATOM 5032 N N . VAL A 1 637 ? 36.641 18.959 -42.184 1.00 80.88 637 VAL A N 1
ATOM 5033 C CA . VAL A 1 637 ? 37.148 18.783 -43.556 1.00 80.88 637 VAL A CA 1
ATOM 5034 C C . VAL A 1 637 ? 36.150 17.979 -44.409 1.00 80.88 637 VAL A C 1
ATOM 5036 O O . VAL A 1 637 ? 35.734 16.899 -43.984 1.00 80.88 637 VAL A O 1
ATOM 5039 N N . PRO A 1 638 ? 35.785 18.436 -45.626 1.00 77.62 638 PRO A N 1
ATOM 5040 C CA . PRO A 1 638 ? 34.928 17.675 -46.535 1.00 77.62 638 PRO A CA 1
ATOM 5041 C C . PRO A 1 638 ? 35.497 16.292 -46.880 1.00 77.62 638 PRO A C 1
ATOM 5043 O O . PRO A 1 638 ? 36.671 16.163 -47.230 1.00 77.62 638 PRO A O 1
ATOM 5046 N N . SER A 1 639 ? 34.645 15.263 -46.848 1.00 78.31 639 SER A N 1
ATOM 5047 C CA . SER A 1 639 ? 35.027 13.872 -47.141 1.00 78.31 639 SER A CA 1
ATOM 5048 C C . SER A 1 639 ? 35.620 13.677 -48.535 1.00 78.31 639 SER A C 1
ATOM 5050 O O . SER A 1 639 ? 36.524 12.860 -48.696 1.00 78.31 639 SER A O 1
ATOM 5052 N N . ASP A 1 640 ? 35.166 14.468 -49.508 1.00 75.56 640 ASP A N 1
ATOM 5053 C CA . ASP A 1 640 ? 35.585 14.398 -50.913 1.00 75.56 640 ASP A CA 1
ATOM 5054 C C . ASP A 1 640 ? 37.074 14.744 -51.116 1.00 75.56 640 ASP A C 1
ATOM 5056 O O . ASP A 1 640 ? 37.674 14.352 -52.108 1.00 75.56 640 ASP A O 1
ATOM 5060 N N . LEU A 1 641 ? 37.700 15.468 -50.177 1.00 77.62 641 LEU A N 1
ATOM 5061 C CA . LEU A 1 641 ? 39.137 15.781 -50.224 1.00 77.62 641 LEU A CA 1
ATOM 5062 C C . LEU A 1 641 ? 40.019 14.637 -49.697 1.00 77.62 641 LEU A C 1
ATOM 5064 O O . LEU A 1 641 ? 41.239 14.673 -49.847 1.00 77.62 641 LEU A O 1
ATOM 5068 N N . LEU A 1 642 ? 39.413 13.649 -49.034 1.00 80.56 642 LEU A N 1
ATOM 5069 C CA . LEU A 1 642 ? 40.097 12.547 -48.356 1.00 80.56 642 LEU A CA 1
ATOM 5070 C C . LEU A 1 642 ? 39.774 11.182 -48.987 1.00 80.56 642 LEU A C 1
ATOM 5072 O O . LEU A 1 642 ? 40.468 10.205 -48.703 1.00 80.56 642 LEU A O 1
ATOM 5076 N N . SER A 1 643 ? 38.749 11.100 -49.841 1.00 81.00 643 SER A N 1
ATOM 5077 C CA . SER A 1 643 ? 38.363 9.891 -50.572 1.00 81.00 643 SER A CA 1
ATOM 5078 C C . SER A 1 643 ? 39.398 9.444 -51.610 1.00 81.00 643 SER A C 1
ATOM 5080 O O . SER A 1 643 ? 40.273 10.194 -52.040 1.00 81.00 643 SER A O 1
ATOM 5082 N N . TYR A 1 644 ? 39.296 8.176 -52.014 1.00 79.00 644 TYR A N 1
ATOM 5083 C CA . TYR A 1 644 ? 40.061 7.613 -53.120 1.00 79.00 644 TYR A CA 1
ATOM 5084 C C . TYR A 1 644 ? 39.332 7.818 -54.461 1.00 79.00 644 TYR A C 1
ATOM 5086 O O . TYR A 1 644 ? 38.345 7.139 -54.743 1.00 79.00 644 TYR A O 1
ATOM 5094 N N . ASP A 1 645 ? 39.869 8.688 -55.319 1.00 69.06 645 ASP A N 1
ATOM 5095 C CA . ASP A 1 645 ? 39.245 9.095 -56.596 1.00 69.06 645 ASP A CA 1
ATOM 5096 C C . ASP A 1 645 ? 39.505 8.141 -57.787 1.00 69.06 645 ASP A C 1
ATOM 5098 O O . ASP A 1 645 ? 39.208 8.462 -58.939 1.00 69.06 645 ASP A O 1
ATOM 5102 N N . GLY A 1 646 ? 40.108 6.970 -57.554 1.00 64.62 646 GLY A N 1
ATOM 5103 C CA . GLY A 1 646 ? 40.439 6.009 -58.615 1.00 64.62 646 GLY A CA 1
ATOM 5104 C C . GLY A 1 646 ? 39.285 5.069 -58.986 1.00 64.62 646 GLY A C 1
ATOM 5105 O O . GLY A 1 646 ? 38.420 4.769 -58.163 1.00 64.62 646 GLY A O 1
ATOM 5106 N N . GLU A 1 647 ? 39.296 4.531 -60.214 1.00 59.44 647 GLU A N 1
ATOM 5107 C CA . GLU A 1 647 ? 38.242 3.614 -60.676 1.00 59.44 647 GLU A CA 1
ATOM 5108 C C . GLU A 1 647 ? 38.040 2.410 -59.729 1.00 59.44 647 GLU A C 1
ATOM 5110 O O . GLU A 1 647 ? 39.005 1.722 -59.367 1.00 59.44 647 GLU A O 1
ATOM 5115 N N . PRO A 1 648 ? 36.783 2.062 -59.385 1.00 57.38 648 PRO A N 1
ATOM 5116 C CA . PRO A 1 648 ? 36.497 0.947 -58.485 1.00 57.38 648 PRO A CA 1
ATOM 5117 C C . PRO A 1 648 ? 36.878 -0.426 -59.067 1.00 57.38 648 PRO A C 1
ATOM 5119 O O . PRO A 1 648 ? 37.052 -1.368 -58.296 1.00 57.38 648 PRO A O 1
ATOM 5122 N N . SER A 1 649 ? 37.037 -0.546 -60.393 1.00 52.75 649 SER A N 1
ATOM 5123 C CA . SER A 1 649 ? 37.382 -1.789 -61.105 1.00 52.75 649 SER A CA 1
ATOM 5124 C C . SER A 1 649 ? 38.868 -1.976 -61.429 1.00 52.75 649 SER A C 1
ATOM 5126 O O . SER A 1 649 ? 39.244 -3.048 -61.905 1.00 52.75 649 SER A O 1
ATOM 5128 N N . ALA A 1 650 ? 39.722 -0.975 -61.199 1.00 54.25 650 ALA A N 1
ATOM 5129 C CA . ALA A 1 650 ? 41.155 -1.120 -61.442 1.00 54.25 650 ALA A CA 1
ATOM 5130 C C . ALA A 1 650 ? 41.772 -2.136 -60.461 1.00 54.25 650 ALA A C 1
ATOM 5132 O O . ALA A 1 650 ? 41.433 -2.149 -59.275 1.00 54.25 650 ALA A O 1
ATOM 5133 N N . SER A 1 651 ? 42.710 -2.966 -60.933 1.00 52.91 651 SER A N 1
ATOM 5134 C CA . SER A 1 651 ? 43.374 -4.027 -60.152 1.00 52.91 651 SER A CA 1
ATOM 5135 C C . SER A 1 651 ? 44.433 -3.491 -59.171 1.00 52.91 651 SER A C 1
ATOM 5137 O O . SER A 1 651 ? 45.548 -4.005 -59.099 1.00 52.91 651 SER A O 1
ATOM 5139 N N . VAL A 1 652 ? 44.087 -2.425 -58.453 1.00 61.38 652 VAL A N 1
ATOM 5140 C CA . VAL A 1 652 ? 44.900 -1.753 -57.437 1.00 61.38 652 VAL A CA 1
ATOM 5141 C C . VAL A 1 652 ? 44.743 -2.507 -56.121 1.00 61.38 652 VAL A C 1
ATOM 5143 O O . VAL A 1 652 ? 43.625 -2.814 -55.698 1.00 61.38 652 VAL A O 1
ATOM 5146 N N . THR A 1 653 ? 45.854 -2.822 -55.463 1.00 67.00 653 THR A N 1
ATOM 5147 C CA . THR A 1 653 ? 45.839 -3.570 -54.203 1.00 67.00 653 THR A CA 1
ATOM 5148 C C . THR A 1 653 ? 45.250 -2.729 -53.068 1.00 67.00 653 THR A C 1
ATOM 5150 O O . THR A 1 653 ? 45.373 -1.503 -53.045 1.00 67.00 653 THR A O 1
ATOM 5153 N N . SER A 1 654 ? 44.642 -3.378 -52.068 1.00 66.88 654 SER A N 1
ATOM 5154 C CA . SER A 1 654 ? 44.038 -2.681 -50.917 1.00 66.88 654 SER A CA 1
ATOM 5155 C C . SER A 1 654 ? 45.019 -1.756 -50.191 1.00 66.88 654 SER A C 1
ATOM 5157 O O . SER A 1 654 ? 44.608 -0.750 -49.621 1.00 66.88 654 SER A O 1
ATOM 5159 N N . LYS A 1 655 ? 46.318 -2.081 -50.231 1.00 74.00 655 LYS A N 1
ATOM 5160 C CA . LYS A 1 655 ? 47.379 -1.276 -49.625 1.00 74.00 655 LYS A CA 1
ATOM 5161 C C . LYS A 1 655 ? 47.594 0.046 -50.369 1.00 74.00 655 LYS A C 1
ATOM 5163 O O . LYS A 1 655 ? 47.644 1.088 -49.731 1.00 74.00 655 LYS A O 1
ATOM 5168 N N . GLU A 1 656 ? 47.658 0.017 -51.698 1.00 75.38 656 GLU A N 1
ATOM 5169 C CA . GLU A 1 656 ? 47.869 1.217 -52.521 1.00 75.38 656 GLU A CA 1
ATOM 5170 C C . GLU A 1 656 ? 46.714 2.219 -52.367 1.00 75.38 656 GLU A C 1
ATOM 5172 O O . GLU A 1 656 ? 46.959 3.418 -52.265 1.00 75.38 656 GLU A O 1
ATOM 5177 N N . LYS A 1 657 ? 45.463 1.742 -52.251 1.00 77.56 657 LYS A N 1
ATOM 5178 C CA . LYS A 1 657 ? 44.306 2.615 -51.973 1.00 77.56 657 LYS A CA 1
ATOM 5179 C C . LYS A 1 657 ? 44.411 3.310 -50.609 1.00 77.56 657 LYS A C 1
ATOM 5181 O O . LYS A 1 657 ? 44.122 4.497 -50.502 1.00 77.56 657 LYS A O 1
ATOM 5186 N N . VAL A 1 658 ? 44.859 2.588 -49.579 1.00 80.69 658 VAL A N 1
ATOM 5187 C CA . VAL A 1 658 ? 45.081 3.143 -48.232 1.00 80.69 658 VAL A CA 1
ATOM 5188 C C . VAL A 1 658 ? 46.245 4.135 -48.214 1.00 80.69 658 VAL A C 1
ATOM 5190 O O . VAL A 1 658 ? 46.138 5.176 -47.574 1.00 80.69 658 VAL A O 1
ATOM 5193 N N . ASP A 1 659 ? 47.340 3.844 -48.917 1.00 80.31 659 ASP A N 1
ATOM 5194 C CA . ASP A 1 659 ? 48.519 4.714 -48.938 1.00 80.31 659 ASP A CA 1
ATOM 5195 C C . ASP A 1 659 ? 48.247 6.042 -49.692 1.00 80.31 659 ASP A C 1
ATOM 5197 O O . ASP A 1 659 ? 48.770 7.082 -49.290 1.00 80.31 659 ASP A O 1
ATOM 5201 N N . VAL A 1 660 ? 47.344 6.062 -50.687 1.00 81.25 660 VAL A N 1
ATOM 5202 C CA . VAL A 1 660 ? 46.822 7.311 -51.293 1.00 81.25 660 VAL A CA 1
ATOM 5203 C C . VAL A 1 660 ? 46.025 8.140 -50.277 1.00 81.25 660 VAL A C 1
ATOM 5205 O O . VAL A 1 660 ? 46.321 9.318 -50.085 1.00 81.25 660 VAL A O 1
ATOM 5208 N N . VAL A 1 661 ? 45.071 7.526 -49.565 1.00 82.44 661 VAL A N 1
ATOM 5209 C CA . VAL A 1 661 ? 44.271 8.216 -48.532 1.00 82.44 661 VAL A CA 1
ATOM 5210 C C . VAL A 1 661 ? 45.160 8.761 -47.405 1.00 82.44 661 VAL A C 1
ATOM 5212 O O . VAL A 1 661 ? 44.956 9.888 -46.956 1.00 82.44 661 VAL A O 1
ATOM 5215 N N . LYS A 1 662 ? 46.201 8.022 -46.987 1.00 83.75 662 LYS A N 1
ATOM 5216 C CA . LYS A 1 662 ? 47.220 8.532 -46.048 1.00 83.75 662 LYS A CA 1
ATOM 5217 C C . LYS A 1 662 ? 47.908 9.784 -46.584 1.00 83.75 662 LYS A C 1
ATOM 5219 O O . LYS A 1 662 ? 48.018 10.755 -45.847 1.00 83.75 662 LYS A O 1
ATOM 5224 N N . SER A 1 663 ? 48.327 9.789 -47.852 1.00 83.62 663 SER A N 1
ATOM 5225 C CA . SER A 1 663 ? 48.972 10.958 -48.462 1.00 83.62 663 SER A CA 1
ATOM 5226 C C . SER A 1 663 ? 48.053 12.186 -48.496 1.00 83.62 663 SER A C 1
ATOM 5228 O O . SER A 1 663 ? 48.539 13.303 -48.325 1.00 83.62 663 SER A O 1
ATOM 5230 N N . HIS A 1 664 ? 46.743 12.002 -48.698 1.00 83.88 664 HIS A N 1
ATOM 5231 C CA . HIS A 1 664 ? 45.766 13.095 -48.639 1.00 83.88 664 HIS A CA 1
ATOM 5232 C C . HIS A 1 664 ? 45.632 13.632 -47.201 1.00 83.88 664 HIS A C 1
ATOM 5234 O O . HIS A 1 664 ? 45.766 14.835 -46.977 1.00 83.88 664 HIS A O 1
ATOM 5240 N N . VAL A 1 665 ? 45.468 12.742 -46.215 1.00 84.81 665 VAL A N 1
ATOM 5241 C CA . VAL A 1 665 ? 45.390 13.088 -44.782 1.00 84.81 665 VAL A CA 1
ATOM 5242 C C . VAL A 1 665 ? 46.655 13.806 -44.294 1.00 84.81 665 VAL A C 1
ATOM 5244 O O . VAL A 1 665 ? 46.552 14.851 -43.654 1.00 84.81 665 VAL A O 1
ATOM 5247 N N . GLU A 1 666 ? 47.847 13.305 -44.631 1.00 84.75 666 GLU A N 1
ATOM 5248 C CA . GLU A 1 666 ? 49.126 13.933 -44.269 1.00 84.75 666 GLU A CA 1
ATOM 5249 C C . GLU A 1 666 ? 49.285 15.324 -44.901 1.00 84.75 666 GLU A C 1
ATOM 5251 O O . GLU A 1 666 ? 49.735 16.253 -44.229 1.00 84.75 666 GLU A O 1
ATOM 5256 N N . SER A 1 667 ? 48.858 15.505 -46.157 1.00 84.19 667 SER A N 1
ATOM 5257 C CA . SER A 1 667 ? 48.884 16.815 -46.818 1.00 84.19 667 SER A CA 1
ATOM 5258 C C . SER A 1 667 ? 47.939 17.822 -46.154 1.00 84.19 667 SER A C 1
ATOM 5260 O O . SER A 1 667 ? 48.313 18.981 -45.977 1.00 84.19 667 SER A O 1
ATOM 5262 N N . VAL A 1 668 ? 46.725 17.404 -45.777 1.00 83.56 668 VAL A N 1
ATOM 5263 C CA . VAL A 1 668 ? 45.742 18.278 -45.114 1.00 83.56 668 VAL A CA 1
ATOM 5264 C C . VAL A 1 668 ? 46.202 18.645 -43.700 1.00 83.56 668 VAL A C 1
ATOM 5266 O O . VAL A 1 668 ? 46.210 19.826 -43.349 1.00 83.56 668 VAL A O 1
ATOM 5269 N N . LEU A 1 669 ? 46.678 17.673 -42.915 1.00 83.31 669 LEU A N 1
ATOM 5270 C CA . LEU A 1 669 ? 47.260 17.930 -41.593 1.00 83.31 669 LEU A CA 1
ATOM 5271 C C . LEU A 1 669 ? 48.496 18.836 -41.670 1.00 83.31 669 LEU A C 1
ATOM 5273 O O . LEU A 1 669 ? 48.683 19.674 -40.792 1.00 83.31 669 LEU A O 1
ATOM 5277 N N . GLY A 1 670 ? 49.329 18.713 -42.706 1.00 83.25 670 GLY A N 1
ATOM 5278 C CA . GLY A 1 670 ? 50.475 19.604 -42.916 1.00 83.25 670 GLY A CA 1
ATOM 5279 C C . GLY A 1 670 ? 50.067 21.075 -43.068 1.00 83.25 670 GLY A C 1
ATOM 5280 O O . GLY A 1 670 ? 50.681 21.950 -42.457 1.00 83.25 670 GLY A O 1
ATOM 5281 N N . VAL A 1 671 ? 48.993 21.346 -43.818 1.00 83.31 671 VAL A N 1
ATOM 5282 C CA . VAL A 1 671 ? 48.440 22.703 -43.984 1.00 83.31 671 VAL A CA 1
ATOM 5283 C C . VAL A 1 671 ? 47.829 23.220 -42.679 1.00 83.31 671 VAL A C 1
ATOM 5285 O O . VAL A 1 671 ? 48.111 24.351 -42.286 1.00 83.31 671 VAL A O 1
ATOM 5288 N N . ILE A 1 672 ? 47.038 22.395 -41.983 1.00 82.56 672 ILE A N 1
ATOM 5289 C CA . ILE A 1 672 ? 46.395 22.771 -40.712 1.00 82.56 672 ILE A CA 1
ATOM 5290 C C . ILE A 1 672 ? 47.445 23.114 -39.651 1.00 82.56 672 ILE A C 1
ATOM 5292 O O . ILE A 1 672 ? 47.372 24.182 -39.048 1.00 82.56 672 ILE A O 1
ATOM 5296 N N . ASN A 1 673 ? 48.456 22.260 -39.464 1.00 83.00 673 ASN A N 1
ATOM 5297 C CA . ASN A 1 673 ? 49.515 22.495 -38.481 1.00 83.00 673 ASN A CA 1
ATOM 5298 C C . ASN A 1 673 ? 50.319 23.766 -38.794 1.00 83.00 673 ASN A C 1
ATOM 5300 O O . ASN A 1 673 ? 50.582 24.551 -37.886 1.00 83.00 673 ASN A O 1
ATOM 5304 N N . SER A 1 674 ? 50.647 24.015 -40.069 1.00 82.31 674 SER A N 1
ATOM 5305 C CA . SER A 1 674 ? 51.350 25.240 -40.476 1.00 82.31 674 SER A CA 1
ATOM 5306 C C . SER A 1 674 ? 50.526 26.506 -40.208 1.00 82.31 674 SER A C 1
ATOM 5308 O O . SER A 1 674 ? 51.074 27.516 -39.765 1.00 82.31 674 SER A O 1
ATOM 5310 N N . GLU A 1 675 ? 49.207 26.471 -40.417 1.00 76.69 675 GLU A N 1
ATOM 5311 C CA . GLU A 1 675 ? 48.346 27.617 -40.107 1.00 76.69 675 GLU A CA 1
ATOM 5312 C C . GLU A 1 675 ? 48.113 27.784 -38.595 1.00 76.69 675 GLU A C 1
ATOM 5314 O O . GLU A 1 675 ? 48.095 28.914 -38.110 1.00 76.69 675 GLU A O 1
ATOM 5319 N N . MET A 1 676 ? 48.021 26.696 -37.821 1.00 77.94 676 MET A N 1
ATOM 5320 C CA . MET A 1 676 ? 47.968 26.763 -36.354 1.00 77.94 676 MET A CA 1
ATOM 5321 C C . MET A 1 676 ? 49.253 27.354 -35.757 1.00 77.94 676 MET A C 1
ATOM 5323 O O . MET A 1 676 ? 49.172 28.183 -34.852 1.00 77.94 676 MET A O 1
ATOM 5327 N N . GLU A 1 677 ? 50.424 26.993 -36.288 1.00 82.12 677 GLU A N 1
ATOM 5328 C CA . GLU A 1 677 ? 51.719 27.567 -35.897 1.00 82.12 677 GLU A CA 1
ATOM 5329 C C . GLU A 1 677 ? 51.776 29.075 -36.215 1.00 82.12 677 GLU A C 1
ATOM 5331 O O . GLU A 1 677 ? 52.034 29.887 -35.322 1.00 82.12 677 GLU A O 1
ATOM 5336 N N . ASN A 1 678 ? 51.383 29.474 -37.433 1.00 81.88 678 ASN A N 1
ATOM 5337 C CA . ASN A 1 678 ? 51.255 30.883 -37.826 1.00 81.88 678 ASN A CA 1
ATOM 5338 C C . ASN A 1 678 ? 50.258 31.669 -36.949 1.00 81.88 678 ASN A C 1
ATOM 5340 O O . ASN A 1 678 ? 50.445 32.864 -36.708 1.00 81.88 678 ASN A O 1
ATOM 5344 N N . GLN A 1 679 ? 49.156 31.051 -36.512 1.00 78.44 679 GLN A N 1
ATOM 5345 C CA . GLN A 1 679 ? 48.169 31.698 -35.640 1.00 78.44 679 GLN A CA 1
ATOM 5346 C C . GLN A 1 679 ? 48.668 31.833 -34.205 1.00 78.44 679 GLN A C 1
ATOM 5348 O O . GLN A 1 679 ? 48.429 32.873 -33.589 1.00 78.44 679 GLN A O 1
ATOM 5353 N N . LEU A 1 680 ? 49.395 30.835 -33.695 1.00 79.38 680 LEU A N 1
ATOM 5354 C CA . LEU A 1 680 ? 50.046 30.904 -32.392 1.00 79.38 680 LEU A CA 1
ATOM 5355 C C . LEU A 1 680 ? 51.071 32.047 -32.366 1.00 79.38 680 LEU A C 1
ATOM 5357 O O . LEU A 1 680 ? 51.022 32.872 -31.458 1.00 79.38 680 LEU A O 1
ATOM 5361 N N . GLU A 1 681 ? 51.913 32.164 -33.398 1.00 81.12 681 GLU A N 1
ATOM 5362 C CA . GLU A 1 681 ? 52.917 33.231 -33.519 1.00 81.12 681 GLU A CA 1
ATOM 5363 C C . GLU A 1 681 ? 52.279 34.632 -33.632 1.00 81.12 681 GLU A C 1
ATOM 5365 O O . GLU A 1 681 ? 52.690 35.579 -32.956 1.00 81.12 681 GLU A O 1
ATOM 5370 N N . LYS A 1 682 ? 51.198 34.777 -34.413 1.00 79.06 682 LYS A N 1
ATOM 5371 C CA . LYS A 1 682 ? 50.422 36.032 -34.470 1.00 79.06 682 LYS A CA 1
ATOM 5372 C C . LYS A 1 682 ? 49.751 36.354 -33.130 1.00 79.06 682 LYS A C 1
ATOM 5374 O O . LYS A 1 682 ? 49.626 37.529 -32.780 1.00 79.06 682 LYS A O 1
ATOM 5379 N N . ALA A 1 683 ? 49.303 35.346 -32.381 1.00 74.81 683 ALA A N 1
ATOM 5380 C CA . ALA A 1 683 ? 48.679 35.526 -31.073 1.00 74.81 683 ALA A CA 1
ATOM 5381 C C . ALA A 1 683 ? 49.700 35.920 -29.995 1.00 74.81 683 ALA A C 1
ATOM 5383 O O . ALA A 1 683 ? 49.398 36.814 -29.203 1.00 74.81 683 ALA A O 1
ATOM 5384 N N . THR A 1 684 ? 50.906 35.338 -29.995 1.00 76.06 684 THR A N 1
ATOM 5385 C CA . THR A 1 684 ? 51.998 35.756 -29.101 1.00 76.06 684 THR A CA 1
ATOM 5386 C C . THR A 1 684 ? 52.452 37.174 -29.429 1.00 76.06 684 THR A C 1
ATOM 5388 O O . THR A 1 684 ? 52.397 38.023 -28.546 1.00 76.06 684 THR A O 1
ATOM 5391 N N . MET A 1 685 ? 52.725 37.499 -30.702 1.00 77.62 685 MET A N 1
ATOM 5392 C CA . MET A 1 685 ? 53.064 38.875 -31.105 1.00 77.62 685 MET A CA 1
ATOM 5393 C C . MET A 1 685 ? 51.980 39.889 -30.706 1.00 77.62 685 MET A C 1
ATOM 5395 O O . MET A 1 685 ? 52.289 41.006 -30.296 1.00 77.62 685 MET A O 1
ATOM 5399 N N . LYS A 1 686 ? 50.696 39.516 -30.787 1.00 78.38 686 LYS A N 1
ATOM 5400 C CA . LYS A 1 686 ? 49.583 40.384 -30.374 1.00 78.38 686 LYS A CA 1
ATOM 5401 C C . LYS A 1 686 ? 49.458 40.514 -28.852 1.00 78.38 686 LYS A C 1
ATOM 5403 O O . LYS A 1 686 ? 49.060 41.579 -28.382 1.00 78.38 686 LYS A O 1
ATOM 5408 N N . ALA A 1 687 ? 49.783 39.472 -28.087 1.00 72.00 687 ALA A N 1
ATOM 5409 C CA . ALA A 1 687 ? 49.855 39.531 -26.628 1.00 72.00 687 ALA A CA 1
ATOM 5410 C C . ALA A 1 687 ? 51.028 40.413 -26.164 1.00 72.00 687 ALA A C 1
ATOM 5412 O O . ALA A 1 687 ? 50.841 41.256 -25.285 1.00 72.00 687 ALA A O 1
ATOM 5413 N N . ASP A 1 688 ? 52.183 40.298 -26.819 1.00 72.12 688 ASP A N 1
ATOM 5414 C CA . ASP A 1 688 ? 53.368 41.117 -26.557 1.00 72.12 688 ASP A CA 1
ATOM 5415 C C . ASP A 1 688 ? 53.104 42.595 -26.906 1.00 72.12 688 ASP A C 1
ATOM 5417 O O . ASP A 1 688 ? 53.282 43.472 -26.062 1.00 72.12 688 ASP A O 1
ATOM 5421 N N . MET A 1 689 ? 52.528 42.889 -28.081 1.00 73.56 689 MET A N 1
ATOM 5422 C CA . MET A 1 689 ? 52.099 44.253 -28.441 1.00 73.56 689 MET A CA 1
ATOM 5423 C C . MET A 1 689 ? 51.024 44.820 -27.495 1.00 73.56 689 MET A C 1
ATOM 5425 O O . MET A 1 689 ? 50.998 46.025 -27.231 1.00 73.56 689 MET A O 1
ATOM 5429 N N . ALA A 1 690 ? 50.129 43.983 -26.956 1.00 71.38 690 ALA A N 1
ATOM 5430 C CA . ALA A 1 690 ? 49.150 44.420 -25.960 1.00 71.38 690 ALA A CA 1
ATOM 5431 C C . ALA A 1 690 ? 49.827 44.779 -24.622 1.00 71.38 690 ALA A C 1
ATOM 5433 O O . ALA A 1 690 ? 49.483 45.804 -24.018 1.00 71.38 690 ALA A O 1
ATOM 5434 N N . ALA A 1 691 ? 50.826 43.999 -24.197 1.00 62.84 691 ALA A N 1
ATOM 5435 C CA . ALA A 1 691 ? 51.652 44.306 -23.032 1.00 62.84 691 ALA A CA 1
ATOM 5436 C C . ALA A 1 691 ? 52.435 45.623 -23.216 1.00 62.84 691 ALA A C 1
ATOM 5438 O O . ALA A 1 691 ? 52.414 46.467 -22.320 1.00 62.84 691 ALA A O 1
ATOM 5439 N N . GLU A 1 692 ? 53.022 45.863 -24.393 1.00 58.97 692 GLU A N 1
ATOM 5440 C CA . GLU A 1 692 ? 53.731 47.114 -24.714 1.00 58.97 692 GLU A CA 1
ATOM 5441 C C . GLU A 1 692 ? 52.795 48.335 -24.788 1.00 58.97 692 GLU A C 1
ATOM 5443 O O . GLU A 1 692 ? 53.116 49.410 -24.268 1.00 58.97 692 GLU A O 1
ATOM 5448 N N . SER A 1 693 ? 51.591 48.183 -25.356 1.00 56.59 693 SER A N 1
ATOM 5449 C CA . SER A 1 693 ? 50.607 49.278 -25.426 1.00 56.59 693 SER A CA 1
ATOM 5450 C C . SER A 1 693 ? 50.125 49.743 -24.042 1.00 56.59 693 SER A C 1
ATOM 5452 O O . SER A 1 693 ? 49.828 50.923 -23.842 1.00 56.59 693 SER A O 1
ATOM 5454 N N . SER A 1 694 ? 50.126 48.834 -23.060 1.00 54.25 694 SER A N 1
ATOM 5455 C CA . SER A 1 694 ? 49.704 49.098 -21.679 1.00 54.25 694 SER A CA 1
ATOM 5456 C C . SER A 1 694 ? 50.689 49.987 -20.905 1.00 54.25 694 SER A C 1
ATOM 5458 O O . SER A 1 694 ? 50.322 50.572 -19.888 1.00 54.25 694 SER A O 1
ATOM 5460 N N . THR A 1 695 ? 51.930 50.128 -21.386 1.00 53.69 695 THR A N 1
ATOM 5461 C CA . THR A 1 695 ? 52.986 50.922 -20.733 1.00 53.69 695 THR A CA 1
ATOM 5462 C C . THR A 1 695 ? 53.112 52.374 -21.213 1.00 53.69 695 THR A C 1
ATOM 5464 O O . THR A 1 695 ? 53.906 53.120 -20.642 1.00 53.69 695 THR A O 1
ATOM 5467 N N . MET A 1 696 ? 52.344 52.815 -22.222 1.00 50.44 696 MET A N 1
ATOM 5468 C CA . MET A 1 696 ? 52.596 54.105 -22.897 1.00 50.44 696 MET A CA 1
ATOM 5469 C C . MET A 1 696 ? 51.659 55.274 -22.517 1.00 50.44 696 MET A C 1
ATOM 5471 O O . MET A 1 696 ? 51.978 56.421 -22.825 1.00 50.44 696 MET A O 1
ATOM 5475 N N . PHE A 1 697 ? 50.544 55.036 -21.811 1.00 43.50 697 PHE A N 1
ATOM 5476 C CA . PHE A 1 697 ? 49.628 56.095 -21.342 1.00 43.50 697 PHE A CA 1
ATOM 5477 C C . PHE A 1 697 ? 49.706 56.307 -19.822 1.00 43.50 697 PHE A C 1
ATOM 5479 O O . PHE A 1 697 ? 48.919 55.769 -19.045 1.00 43.50 697 PHE A O 1
ATOM 5486 N N . GLY A 1 698 ? 50.664 57.130 -19.390 1.00 38.41 698 GLY A N 1
ATOM 5487 C CA . GLY A 1 698 ? 50.788 57.560 -17.995 1.00 38.41 698 GLY A CA 1
ATOM 5488 C C . GLY A 1 698 ? 49.960 58.809 -17.664 1.00 38.41 698 GLY A C 1
ATOM 5489 O O . GLY A 1 698 ? 49.970 59.786 -18.411 1.00 38.41 698 GLY A O 1
ATOM 5490 N N . ALA A 1 699 ? 49.328 58.817 -16.487 1.00 28.61 699 ALA A N 1
ATOM 5491 C CA . ALA A 1 699 ? 48.862 60.024 -15.796 1.00 28.61 699 ALA A CA 1
ATOM 5492 C C . ALA A 1 699 ? 49.433 60.046 -14.356 1.00 28.61 699 ALA A C 1
ATOM 5494 O O . ALA A 1 699 ? 49.717 58.979 -13.806 1.00 28.61 699 ALA A O 1
ATOM 5495 N N . PRO A 1 700 ? 49.715 61.221 -13.756 1.00 46.88 700 PRO A N 1
ATOM 5496 C CA . PRO A 1 700 ? 50.933 61.333 -12.952 1.00 46.88 700 PRO A CA 1
ATOM 5497 C C . PRO A 1 700 ? 50.772 61.275 -11.422 1.00 46.88 700 PRO A C 1
ATOM 5499 O O . PRO A 1 700 ? 49.905 61.902 -10.826 1.00 46.88 700 PRO A O 1
ATOM 5502 N N . ALA A 1 701 ? 51.767 60.624 -10.814 1.00 37.59 701 ALA A N 1
ATOM 5503 C CA . ALA A 1 701 ? 52.504 61.018 -9.609 1.00 37.59 701 ALA A CA 1
ATOM 5504 C C . ALA A 1 701 ? 51.760 61.526 -8.349 1.00 37.59 701 ALA A C 1
ATOM 5506 O O . ALA A 1 701 ? 51.412 62.701 -8.231 1.00 37.59 701 ALA A O 1
ATOM 5507 N N . ARG A 1 702 ? 51.929 60.757 -7.260 1.00 28.59 702 ARG A N 1
ATOM 5508 C CA . ARG A 1 702 ? 52.802 61.235 -6.169 1.00 28.59 702 ARG A CA 1
ATOM 5509 C C . ARG A 1 702 ? 53.552 60.096 -5.458 1.00 28.59 702 ARG A C 1
ATOM 5511 O O . ARG A 1 702 ? 52.984 59.053 -5.168 1.00 28.59 702 ARG A O 1
ATOM 5518 N N . PHE A 1 703 ? 54.844 60.342 -5.226 1.00 30.53 703 PHE A N 1
ATOM 5519 C CA . PHE A 1 703 ? 55.814 59.546 -4.451 1.00 30.53 703 PHE A CA 1
ATOM 5520 C C . PHE A 1 703 ? 55.253 59.070 -3.094 1.00 30.53 703 PHE A C 1
ATOM 5522 O O . PHE A 1 703 ? 54.446 59.782 -2.505 1.00 30.53 703 PHE A O 1
ATOM 5529 N N . GLY A 1 704 ? 55.701 57.968 -2.480 1.00 28.53 704 GLY A N 1
ATOM 5530 C CA . GLY A 1 704 ? 56.778 56.995 -2.772 1.00 28.53 704 GLY A CA 1
ATOM 5531 C C . GLY A 1 704 ? 57.117 56.243 -1.459 1.00 28.53 704 GLY A C 1
ATOM 5532 O O . GLY A 1 704 ? 56.668 56.672 -0.402 1.00 28.53 704 GLY A O 1
ATOM 5533 N N . GLY A 1 705 ? 57.869 55.142 -1.389 1.00 27.55 705 GLY A N 1
ATOM 5534 C CA . GLY A 1 705 ? 58.464 54.258 -2.398 1.00 27.55 705 GLY A CA 1
ATOM 5535 C C . GLY A 1 705 ? 59.318 53.174 -1.698 1.00 27.55 705 GLY A C 1
ATOM 5536 O O . GLY A 1 705 ? 59.725 53.385 -0.559 1.00 27.55 705 GLY A O 1
ATOM 5537 N N . SER A 1 706 ? 59.559 52.018 -2.335 1.00 31.95 706 SER A N 1
ATOM 5538 C CA . SER A 1 706 ? 60.714 51.098 -2.145 1.00 31.95 706 SER A CA 1
ATOM 5539 C C . SER A 1 706 ? 60.480 49.730 -2.828 1.00 31.95 706 SER A C 1
ATOM 5541 O O . SER A 1 706 ? 59.543 49.005 -2.520 1.00 31.95 706 SER A O 1
ATOM 5543 N N . ALA A 1 707 ? 61.375 49.406 -3.763 1.00 38.09 707 ALA A N 1
ATOM 5544 C CA . ALA A 1 707 ? 61.703 48.096 -4.367 1.00 38.09 707 ALA A CA 1
ATOM 5545 C C . ALA A 1 707 ? 63.272 48.049 -4.427 1.00 38.09 707 ALA A C 1
ATOM 5547 O O . ALA A 1 707 ? 63.837 48.969 -3.818 1.00 38.09 707 ALA A O 1
ATOM 5548 N N . PRO A 1 708 ? 64.049 47.134 -5.084 1.00 42.09 708 PRO A N 1
ATOM 5549 C CA . PRO A 1 708 ? 63.814 46.197 -6.217 1.00 42.09 708 PRO A CA 1
ATOM 5550 C C . PRO A 1 708 ? 64.245 44.732 -5.868 1.00 42.09 708 PRO A C 1
ATOM 5552 O O . PRO A 1 708 ? 64.398 44.442 -4.687 1.00 42.09 708 PRO A O 1
ATOM 5555 N N . GLN A 1 709 ? 64.585 43.769 -6.751 1.00 37.00 709 GLN A N 1
ATOM 5556 C CA . GLN A 1 709 ? 64.005 43.157 -7.983 1.00 37.00 709 GLN A CA 1
ATOM 5557 C C . GLN A 1 709 ? 64.643 41.730 -8.136 1.00 37.00 709 GLN A C 1
ATOM 5559 O O . GLN A 1 709 ? 65.689 41.488 -7.529 1.00 37.00 709 GLN A O 1
ATOM 5564 N N . PRO A 1 710 ? 64.073 40.781 -8.914 1.00 54.41 710 PRO A N 1
ATOM 5565 C CA . PRO A 1 710 ? 64.606 39.420 -9.135 1.00 54.41 710 PRO A CA 1
ATOM 5566 C C . PRO A 1 710 ? 65.532 39.313 -10.373 1.00 54.41 710 PRO A C 1
ATOM 5568 O O . PRO A 1 710 ? 65.633 40.270 -11.135 1.00 54.41 710 PRO A O 1
ATOM 5571 N N . PHE A 1 711 ? 66.152 38.144 -10.627 1.00 30.17 711 PHE A N 1
ATOM 5572 C CA . PHE A 1 711 ? 66.875 37.835 -11.884 1.00 30.17 711 PHE A CA 1
ATOM 5573 C C . PHE A 1 711 ? 67.047 36.321 -12.172 1.00 30.17 711 PHE A C 1
ATOM 5575 O O . PHE A 1 711 ? 67.340 35.554 -11.262 1.00 30.17 711 PHE A O 1
ATOM 5582 N N . GLY A 1 712 ? 67.026 35.937 -13.460 1.00 26.78 712 GLY A N 1
ATOM 5583 C CA . GLY A 1 712 ? 68.175 35.215 -14.055 1.00 26.78 712 GLY A CA 1
ATOM 5584 C C . GLY A 1 712 ? 68.170 33.680 -14.217 1.00 26.78 712 GLY A C 1
ATOM 5585 O O . GLY A 1 712 ? 68.890 32.971 -13.530 1.00 26.78 712 GLY A O 1
ATOM 5586 N N . SER A 1 713 ? 67.463 33.209 -15.241 1.00 27.06 713 SER A N 1
ATOM 5587 C CA . SER A 1 713 ? 67.600 31.967 -16.040 1.00 27.06 713 SER A CA 1
ATOM 5588 C C . SER A 1 713 ? 68.980 31.281 -16.302 1.00 27.06 713 SER A C 1
ATOM 5590 O O . SER A 1 713 ? 69.900 31.944 -16.773 1.00 27.06 713 SER A O 1
ATOM 5592 N N . HIS A 1 714 ? 68.969 29.925 -16.277 1.00 28.97 714 HIS A N 1
ATOM 5593 C CA . HIS A 1 714 ? 69.581 28.945 -17.239 1.00 28.97 714 HIS A CA 1
ATOM 5594 C C . HIS A 1 714 ? 71.134 28.807 -17.378 1.00 28.97 714 HIS A C 1
ATOM 5596 O O . HIS A 1 714 ? 71.841 29.700 -16.923 1.00 28.97 714 HIS A O 1
ATOM 5602 N N . PRO A 1 715 ? 71.706 27.717 -17.989 1.00 40.59 715 PRO A N 1
ATOM 5603 C CA . PRO A 1 715 ? 71.102 26.618 -18.783 1.00 40.59 715 PRO A CA 1
ATOM 5604 C C . PRO A 1 715 ? 71.511 25.149 -18.422 1.00 40.59 715 PRO A C 1
ATOM 5606 O O . PRO A 1 715 ? 72.133 24.874 -17.402 1.00 40.59 715 PRO A O 1
ATOM 5609 N N . PHE A 1 716 ? 71.100 24.196 -19.279 1.00 25.66 716 PHE A N 1
ATOM 5610 C CA . PHE A 1 716 ? 71.277 22.725 -19.221 1.00 25.66 716 PHE A CA 1
ATOM 5611 C C . PHE A 1 716 ? 72.729 22.213 -19.401 1.00 25.66 716 PHE A C 1
ATOM 5613 O O . PHE A 1 716 ? 73.437 22.735 -20.258 1.00 25.66 716 PHE A O 1
ATOM 5620 N N . ALA A 1 717 ? 73.092 21.075 -18.768 1.00 26.22 717 ALA A N 1
ATOM 5621 C CA . ALA A 1 717 ? 73.257 19.753 -19.434 1.00 26.22 717 ALA A CA 1
ATOM 5622 C C . ALA A 1 717 ? 73.991 18.669 -18.584 1.00 26.22 717 ALA A C 1
ATOM 5624 O O . ALA A 1 717 ? 74.811 18.982 -17.732 1.00 26.22 717 ALA A O 1
ATOM 5625 N N . ALA A 1 718 ? 73.743 17.392 -18.931 1.00 23.78 718 ALA A N 1
ATOM 5626 C CA . ALA A 1 718 ? 74.562 16.182 -18.686 1.00 23.78 718 ALA A CA 1
ATOM 5627 C C . ALA A 1 718 ? 74.704 15.559 -17.263 1.00 23.78 718 ALA A C 1
ATOM 5629 O O . ALA A 1 718 ? 75.585 15.890 -16.481 1.00 23.78 718 ALA A O 1
ATOM 5630 N N . VAL A 1 719 ? 73.885 14.523 -17.019 1.00 27.03 719 VAL A N 1
ATOM 5631 C CA . VAL A 1 719 ? 74.261 13.136 -16.621 1.00 27.03 719 VAL A CA 1
ATOM 5632 C C . VAL A 1 719 ? 75.592 12.909 -15.861 1.00 27.03 719 VAL A C 1
ATOM 5634 O O . VAL A 1 719 ? 76.653 12.972 -16.473 1.00 27.03 719 VAL A O 1
ATOM 5637 N N . SER A 1 720 ? 75.536 12.429 -14.603 1.00 26.38 720 SER A N 1
ATOM 5638 C CA . SER A 1 720 ? 75.890 11.038 -14.186 1.00 26.38 720 SER A CA 1
ATOM 5639 C C . SER A 1 720 ? 76.186 10.897 -12.672 1.00 26.38 720 SER A C 1
ATOM 5641 O O . SER A 1 720 ? 76.621 11.855 -12.050 1.00 26.38 720 SER A O 1
ATOM 5643 N N . MET A 1 721 ? 76.033 9.672 -12.136 1.00 26.47 721 MET A N 1
ATOM 5644 C CA . MET A 1 721 ? 76.474 9.141 -10.816 1.00 26.47 721 MET A CA 1
ATOM 5645 C C . MET A 1 721 ? 76.020 9.894 -9.532 1.00 26.47 721 MET A C 1
ATOM 5647 O O . MET A 1 721 ? 76.303 11.064 -9.341 1.00 26.47 721 MET A O 1
ATOM 5651 N N . ALA A 1 722 ? 75.241 9.327 -8.601 1.00 25.02 722 ALA A N 1
ATOM 5652 C CA . ALA A 1 722 ? 75.409 8.100 -7.795 1.00 25.02 722 ALA A CA 1
ATOM 5653 C C . ALA A 1 722 ? 76.321 8.227 -6.542 1.00 25.02 722 ALA A C 1
ATOM 5655 O O . ALA A 1 722 ? 77.451 7.756 -6.559 1.00 25.02 722 ALA A O 1
ATOM 5656 N N . ALA A 1 723 ? 75.723 8.712 -5.433 1.00 28.36 723 ALA A N 1
ATOM 5657 C CA . ALA A 1 723 ? 76.032 8.399 -4.013 1.00 28.36 723 ALA A CA 1
ATOM 5658 C C . ALA A 1 723 ? 77.450 8.754 -3.459 1.00 28.36 723 ALA A C 1
ATOM 5660 O O . ALA A 1 723 ? 78.307 9.171 -4.230 1.00 28.36 723 ALA A O 1
ATOM 5661 N N . PRO A 1 724 ? 77.759 8.580 -2.143 1.00 41.09 724 PRO A N 1
ATOM 5662 C CA . PRO A 1 724 ? 76.904 8.342 -0.962 1.00 41.09 724 PRO A CA 1
ATOM 5663 C C . PRO A 1 724 ? 77.163 9.283 0.259 1.00 41.09 724 PRO A C 1
ATOM 5665 O O . PRO A 1 724 ? 78.285 9.716 0.488 1.00 41.09 724 PRO A O 1
ATOM 5668 N N . GLY A 1 725 ? 76.164 9.437 1.147 1.00 26.97 725 GLY A N 1
ATOM 5669 C CA . GLY A 1 725 ? 76.334 9.773 2.585 1.00 26.97 725 GLY A CA 1
ATOM 5670 C C . GLY A 1 725 ? 76.942 11.137 2.976 1.00 26.97 725 GLY A C 1
ATOM 5671 O O . GLY A 1 725 ? 77.278 11.936 2.116 1.00 26.97 725 GLY A O 1
ATOM 5672 N N . VAL A 1 726 ? 77.122 11.492 4.260 1.00 28.78 726 VAL A N 1
ATOM 5673 C CA . VAL A 1 726 ? 76.457 11.134 5.544 1.00 28.78 726 VAL A CA 1
ATOM 5674 C C . VAL A 1 726 ? 76.788 12.266 6.547 1.00 28.78 726 VAL A C 1
ATOM 5676 O O . VAL A 1 726 ? 77.935 12.698 6.608 1.00 28.78 726 VAL A O 1
ATOM 5679 N N . GLY A 1 727 ? 75.827 12.662 7.396 1.00 25.58 727 GLY A N 1
ATOM 5680 C CA . GLY A 1 727 ? 76.043 13.519 8.580 1.00 25.58 727 GLY A CA 1
ATOM 5681 C C . GLY A 1 727 ? 76.051 15.033 8.305 1.00 25.58 727 GLY A C 1
ATOM 5682 O O . GLY A 1 727 ? 76.545 15.483 7.282 1.00 25.58 727 GLY A O 1
ATOM 5683 N N . GLY A 1 728 ? 75.516 15.893 9.173 1.00 26.38 728 GLY A N 1
ATOM 5684 C CA . GLY A 1 728 ? 74.705 15.707 10.388 1.00 26.38 728 GLY A CA 1
ATOM 5685 C C . GLY A 1 728 ? 74.165 17.094 10.777 1.00 26.38 728 GLY A C 1
ATOM 5686 O O . GLY A 1 728 ? 74.881 18.077 10.640 1.00 26.38 728 GLY A O 1
ATOM 5687 N N . GLY A 1 729 ? 72.894 17.275 11.122 1.00 26.48 729 GLY A N 1
ATOM 5688 C CA . GLY A 1 729 ? 72.270 16.864 12.381 1.00 26.48 729 GLY A CA 1
ATOM 5689 C C . GLY A 1 729 ? 71.507 18.072 12.967 1.00 26.48 729 GLY A C 1
ATOM 5690 O O . GLY A 1 729 ? 71.366 19.077 12.280 1.00 26.48 729 GLY A O 1
ATOM 5691 N N . LEU A 1 730 ? 71.108 17.988 14.244 1.00 29.08 730 LEU A N 1
ATOM 5692 C CA . LEU A 1 730 ? 70.495 19.049 15.078 1.00 29.08 730 LEU A CA 1
ATOM 5693 C C . LEU A 1 730 ? 68.970 19.306 14.933 1.00 29.08 730 LEU A C 1
ATOM 5695 O O . LEU A 1 730 ? 68.508 19.952 14.007 1.00 29.08 730 LEU A O 1
ATOM 5699 N N . PHE A 1 731 ? 68.254 18.868 15.984 1.00 30.09 731 PHE A N 1
ATOM 5700 C CA . PHE A 1 731 ? 67.093 19.482 16.667 1.00 30.09 731 PHE A CA 1
ATOM 5701 C C . PHE A 1 731 ? 65.816 19.916 15.906 1.00 30.09 731 PHE A C 1
ATOM 5703 O O . PHE A 1 731 ? 65.844 20.750 15.012 1.00 30.09 731 PHE A O 1
ATOM 5710 N N . GLY A 1 732 ? 64.655 19.496 16.438 1.00 29.47 732 GLY A N 1
ATOM 5711 C CA . GLY A 1 732 ? 63.354 20.142 16.185 1.00 29.47 732 GLY A CA 1
ATOM 5712 C C . GLY A 1 732 ? 62.142 19.216 16.357 1.00 29.47 732 GLY A C 1
ATOM 5713 O O . GLY A 1 732 ? 61.767 18.513 15.426 1.00 29.47 732 GLY A O 1
ATOM 5714 N N . THR A 1 733 ? 61.528 19.201 17.543 1.00 35.38 733 THR A N 1
ATOM 5715 C CA . THR A 1 733 ? 60.335 18.394 17.891 1.00 35.38 733 THR A CA 1
ATOM 5716 C C . THR A 1 733 ? 58.997 19.033 17.431 1.00 35.38 733 THR A C 1
ATOM 5718 O O . THR A 1 733 ? 58.995 20.197 17.033 1.00 35.38 733 THR A O 1
ATOM 5721 N N . PRO A 1 734 ? 57.863 18.286 17.424 1.00 40.28 734 PRO A N 1
ATOM 5722 C CA . PRO A 1 734 ? 56.652 18.614 16.642 1.00 40.28 734 PRO A CA 1
ATOM 5723 C C . PRO A 1 734 ? 55.629 19.517 17.411 1.00 40.28 734 PRO A C 1
ATOM 5725 O O . PRO A 1 734 ? 55.958 19.988 18.501 1.00 40.28 734 PRO A O 1
ATOM 5728 N N . PRO A 1 735 ? 54.434 19.854 16.857 1.00 42.81 735 PRO A N 1
ATOM 5729 C CA . PRO A 1 735 ? 53.700 21.088 17.188 1.00 42.81 735 PRO A CA 1
ATOM 5730 C C . PRO A 1 735 ? 52.805 21.014 18.447 1.00 42.81 735 PRO A C 1
ATOM 5732 O O . PRO A 1 735 ? 52.488 19.921 18.921 1.00 42.81 735 PRO A O 1
ATOM 5735 N N . PRO A 1 736 ? 52.341 22.170 18.973 1.00 49.62 736 PRO A N 1
ATOM 5736 C CA . PRO A 1 736 ? 51.475 22.232 20.151 1.00 49.62 736 PRO A CA 1
ATOM 5737 C C . PRO A 1 736 ? 49.986 21.940 19.846 1.00 49.62 736 PRO A C 1
ATOM 5739 O O . PRO A 1 736 ? 49.482 22.354 18.800 1.00 49.62 736 PRO A O 1
ATOM 5742 N N . PRO A 1 737 ? 49.246 21.303 20.777 1.00 54.84 737 PRO A N 1
ATOM 5743 C CA . PRO A 1 737 ? 47.787 21.182 20.735 1.00 54.84 737 PRO A CA 1
ATOM 5744 C C . PRO A 1 737 ? 47.073 22.370 21.426 1.00 54.84 737 PRO A C 1
ATOM 5746 O O . PRO A 1 737 ? 47.668 23.027 22.285 1.00 54.84 737 PRO A O 1
ATOM 5749 N N . PRO A 1 738 ? 45.783 22.628 21.131 1.00 55.91 738 PRO A N 1
ATOM 5750 C CA . PRO A 1 738 ? 44.952 23.543 21.919 1.00 55.91 738 PRO A CA 1
ATOM 5751 C C . PRO A 1 738 ? 44.533 22.925 23.279 1.00 55.91 738 PRO A C 1
ATOM 5753 O O . PRO A 1 738 ? 44.372 21.705 23.369 1.00 55.91 738 PRO A O 1
ATOM 5756 N N . PRO A 1 739 ? 44.352 23.732 24.346 1.00 54.00 739 PRO A N 1
ATOM 5757 C CA . PRO A 1 739 ? 44.202 23.235 25.719 1.00 54.00 739 PRO A CA 1
ATOM 5758 C C . PRO A 1 739 ? 42.751 22.904 26.150 1.00 54.00 739 PRO A C 1
ATOM 5760 O O . PRO A 1 739 ? 41.808 23.538 25.676 1.00 54.00 739 PRO A O 1
ATOM 5763 N N . PRO A 1 740 ? 42.566 21.987 27.126 1.00 49.22 740 PRO A N 1
ATOM 5764 C CA . PRO A 1 740 ? 41.295 21.724 27.812 1.00 49.22 740 PRO A CA 1
ATOM 5765 C C . PRO A 1 740 ? 41.250 22.309 29.242 1.00 49.22 740 PRO A C 1
ATOM 5767 O O . PRO A 1 740 ? 42.270 22.321 29.927 1.00 49.22 740 PRO A O 1
ATOM 5770 N N . VAL A 1 741 ? 40.063 22.670 29.758 1.00 36.41 741 VAL A N 1
ATOM 5771 C CA . VAL A 1 741 ? 39.789 22.775 31.215 1.00 36.41 741 VAL A CA 1
ATOM 5772 C C . VAL A 1 741 ? 38.335 22.376 31.512 1.00 36.41 741 VAL A C 1
ATOM 5774 O O . VAL A 1 741 ? 37.432 22.695 30.744 1.00 36.41 741 VAL A O 1
ATOM 5777 N N . ALA A 1 742 ? 38.112 21.694 32.639 1.00 32.62 742 ALA A N 1
ATOM 5778 C CA . ALA A 1 742 ? 36.800 21.308 33.165 1.00 32.62 742 ALA A CA 1
ATOM 5779 C C . ALA A 1 742 ? 36.669 21.660 34.666 1.00 32.62 742 ALA A C 1
ATOM 5781 O O . ALA A 1 742 ? 37.674 21.965 35.308 1.00 32.62 742 ALA A O 1
ATOM 5782 N N . ALA A 1 743 ? 35.455 21.484 35.221 1.00 30.61 743 ALA A N 1
ATOM 5783 C CA . ALA A 1 743 ? 35.094 21.553 36.656 1.00 30.61 743 ALA A CA 1
ATOM 5784 C C . ALA A 1 743 ? 34.957 22.989 37.258 1.00 30.61 743 ALA A C 1
ATOM 5786 O O . ALA A 1 743 ? 35.614 23.910 36.796 1.00 30.61 743 ALA A O 1
ATOM 5787 N N . ASN A 1 744 ? 34.133 23.275 38.288 1.00 27.95 744 ASN A N 1
ATOM 5788 C CA . ASN A 1 744 ? 33.144 22.458 39.021 1.00 27.95 744 ASN A CA 1
ATOM 5789 C C . ASN A 1 744 ? 32.139 23.328 39.843 1.00 27.95 744 ASN A C 1
ATOM 5791 O O . ASN A 1 744 ? 32.527 24.377 40.338 1.00 27.95 744 ASN A O 1
ATOM 5795 N N . ARG A 1 745 ? 30.947 22.768 40.139 1.00 28.78 745 ARG A N 1
ATOM 5796 C CA . ARG A 1 745 ? 30.080 22.964 41.346 1.00 28.78 745 ARG A CA 1
ATOM 5797 C C . ARG A 1 745 ? 29.271 24.266 41.655 1.00 28.78 745 ARG A C 1
ATOM 5799 O O . ARG A 1 745 ? 29.803 25.355 41.796 1.00 28.78 745 ARG A O 1
ATOM 5806 N N . THR A 1 746 ? 27.998 23.998 42.022 1.00 29.34 746 THR A N 1
ATOM 5807 C CA . THR A 1 746 ? 27.088 24.626 43.037 1.00 29.34 746 THR A CA 1
ATOM 5808 C C . THR A 1 746 ? 26.412 26.002 42.838 1.00 29.34 746 THR A C 1
ATOM 5810 O O . THR A 1 746 ? 27.090 27.017 42.798 1.00 29.34 746 THR A O 1
ATOM 5813 N N . GLY A 1 747 ? 25.064 26.031 42.955 1.00 26.95 747 GLY A N 1
ATOM 5814 C CA . GLY A 1 747 ? 24.267 27.187 43.448 1.00 26.95 747 GLY A CA 1
ATOM 5815 C C . GLY A 1 747 ? 22.989 27.555 42.652 1.00 26.95 747 GLY A C 1
ATOM 5816 O O . GLY A 1 747 ? 23.095 27.951 41.502 1.00 26.95 747 GLY A O 1
ATOM 5817 N N . ALA A 1 748 ? 21.792 27.456 43.258 1.00 29.59 748 ALA A N 1
ATOM 5818 C CA . ALA A 1 748 ? 20.464 27.816 42.687 1.00 29.59 748 ALA A CA 1
ATOM 5819 C C . ALA A 1 748 ? 20.312 29.329 42.327 1.00 29.59 748 ALA A C 1
ATOM 5821 O O . ALA A 1 748 ? 20.993 30.141 42.941 1.00 29.59 748 ALA A O 1
ATOM 5822 N N . ALA A 1 749 ? 19.438 29.804 41.411 1.00 26.22 749 ALA A N 1
ATOM 5823 C CA . ALA A 1 749 ? 17.962 29.754 41.491 1.00 26.22 749 ALA A CA 1
ATOM 5824 C C . ALA A 1 749 ? 17.197 30.413 40.288 1.00 26.22 749 ALA A C 1
ATOM 5826 O O . ALA A 1 749 ? 17.676 31.394 39.732 1.00 26.22 749 ALA A O 1
ATOM 5827 N N . LEU A 1 750 ? 15.940 29.967 40.063 1.00 30.94 750 LEU A N 1
ATOM 5828 C CA . LEU A 1 750 ? 14.752 30.693 39.513 1.00 30.94 750 LEU A CA 1
ATOM 5829 C C . LEU A 1 750 ? 14.656 31.051 37.984 1.00 30.94 750 LEU A C 1
ATOM 5831 O O . LEU A 1 750 ? 15.646 30.899 37.274 1.00 30.94 750 LEU A O 1
ATOM 5835 N N . PRO A 1 751 ? 13.436 31.331 37.429 1.00 43.25 751 PRO A N 1
ATOM 5836 C CA . PRO A 1 751 ? 12.987 30.735 36.150 1.00 43.25 751 PRO A CA 1
ATOM 5837 C C . PRO A 1 751 ? 12.504 31.722 35.058 1.00 43.25 751 PRO A C 1
ATOM 5839 O O . PRO A 1 751 ? 12.304 32.898 35.338 1.00 43.25 751 PRO A O 1
ATOM 5842 N N . GLU A 1 752 ? 12.143 31.207 33.869 1.00 27.41 752 GLU A N 1
ATOM 5843 C CA . GLU A 1 752 ? 11.153 31.848 32.976 1.00 27.41 752 GLU A CA 1
ATOM 5844 C C . GLU A 1 752 ? 10.483 30.861 31.986 1.00 27.41 752 GLU A C 1
ATOM 5846 O O . GLU A 1 752 ? 11.007 29.776 31.730 1.00 27.41 752 GLU A O 1
ATOM 5851 N N . ALA A 1 753 ? 9.293 31.210 31.471 1.00 26.94 753 ALA A N 1
ATOM 5852 C CA . ALA A 1 753 ? 8.458 30.388 30.577 1.00 26.94 753 ALA A CA 1
ATOM 5853 C C . ALA A 1 753 ? 7.519 31.258 29.699 1.00 26.94 753 ALA A C 1
ATOM 5855 O O . ALA A 1 753 ? 7.444 32.465 29.908 1.00 26.94 753 ALA A O 1
ATOM 5856 N N . SER A 1 754 ? 6.741 30.617 28.804 1.00 27.66 754 SER A N 1
ATOM 5857 C CA . SER A 1 754 ? 5.830 31.158 27.750 1.00 27.66 754 SER A CA 1
ATOM 5858 C C . SER A 1 754 ? 6.524 31.456 26.401 1.00 27.66 754 SER A C 1
ATOM 5860 O O . SER A 1 754 ? 7.606 32.024 26.399 1.00 27.66 754 SER A O 1
ATOM 5862 N N . SER A 1 755 ? 6.101 31.047 25.189 1.00 29.94 755 SER A N 1
ATOM 5863 C CA . SER A 1 755 ? 4.889 30.475 24.540 1.00 29.94 755 SER A CA 1
ATOM 5864 C C . SER A 1 755 ? 4.229 31.453 23.552 1.00 29.94 755 SER A C 1
ATOM 5866 O O . SER A 1 755 ? 3.712 32.490 23.960 1.00 29.94 755 SER A O 1
ATOM 5868 N N . SER A 1 756 ? 4.199 31.098 22.261 1.00 28.98 756 SER A N 1
ATOM 5869 C CA . SER A 1 756 ? 3.642 31.918 21.167 1.00 28.98 756 SER A CA 1
ATOM 5870 C C . SER A 1 756 ? 2.211 31.494 20.770 1.00 28.98 756 SER A C 1
ATOM 5872 O O . SER A 1 756 ? 1.917 30.298 20.814 1.00 28.98 756 SER A O 1
ATOM 5874 N N . PRO A 1 757 ? 1.327 32.424 20.349 1.00 34.97 757 PRO A N 1
ATOM 5875 C CA . PRO A 1 757 ? -0.063 32.123 19.989 1.00 34.97 757 PRO A CA 1
ATOM 5876 C C . PRO A 1 757 ? -0.298 31.904 18.480 1.00 34.97 757 PRO A C 1
ATOM 5878 O O . PRO A 1 757 ? 0.477 32.348 17.634 1.00 34.97 757 PRO A O 1
ATOM 5881 N N . ALA A 1 758 ? -1.427 31.267 18.154 1.00 25.95 758 ALA A N 1
ATOM 5882 C CA . ALA A 1 758 ? -1.943 31.087 16.793 1.00 25.95 758 ALA A CA 1
ATOM 5883 C C . ALA A 1 758 ? -2.921 32.209 16.378 1.00 25.95 758 ALA A C 1
ATOM 5885 O O . ALA A 1 758 ? -3.507 32.875 17.231 1.00 25.95 758 ALA A O 1
ATOM 5886 N N . TYR A 1 759 ? -3.140 32.376 15.067 1.00 33.59 759 TYR A N 1
ATOM 5887 C CA . TYR A 1 759 ? -4.126 33.305 14.488 1.00 33.59 759 TYR A CA 1
ATOM 5888 C C . TYR A 1 759 ? -5.325 32.565 13.867 1.00 33.59 759 TYR A C 1
ATOM 5890 O O . TYR A 1 759 ? -5.220 31.411 13.460 1.00 33.59 759 TYR A O 1
ATOM 5898 N N . SER A 1 760 ? -6.475 33.240 13.807 1.00 31.95 760 SER A N 1
ATOM 5899 C CA . SER A 1 760 ? -7.779 32.740 13.325 1.00 31.95 760 SER A CA 1
ATOM 5900 C C . SER A 1 760 ? -8.417 33.745 12.325 1.00 31.95 760 SER A C 1
ATOM 5902 O O . SER A 1 760 ? -7.842 34.819 12.136 1.00 31.95 760 SER A O 1
ATOM 5904 N N . PRO A 1 761 ? -9.514 33.406 11.608 1.00 39.56 761 PRO A N 1
ATOM 5905 C CA . PRO A 1 761 ? -9.839 33.985 10.290 1.00 39.56 761 PRO A CA 1
ATOM 5906 C C . PRO A 1 761 ? -10.794 35.206 10.313 1.00 39.56 761 PRO A C 1
ATOM 5908 O O . PRO A 1 761 ? -11.383 35.499 11.353 1.00 39.56 761 PRO A O 1
ATOM 5911 N N . PRO A 1 762 ? -11.010 35.891 9.164 1.00 41.47 762 PRO A N 1
ATOM 5912 C CA . PRO A 1 762 ? -11.980 36.986 9.022 1.00 41.47 762 PRO A CA 1
ATOM 5913 C C . PRO A 1 762 ? -13.356 36.567 8.419 1.00 41.47 762 PRO A C 1
ATOM 5915 O O . PRO A 1 762 ? -13.404 35.635 7.613 1.00 41.47 762 PRO A O 1
ATOM 5918 N N . PRO A 1 763 ? -14.464 37.272 8.754 1.00 42.12 763 PRO A N 1
ATOM 5919 C CA . PRO A 1 763 ? -15.823 37.056 8.222 1.00 42.12 763 PRO A CA 1
ATOM 5920 C C . PRO A 1 763 ? -16.261 38.089 7.139 1.00 42.12 763 PRO A C 1
ATOM 5922 O O . PRO A 1 763 ? -15.436 38.802 6.574 1.00 42.12 763 PRO A O 1
ATOM 5925 N N . SER A 1 764 ? -17.566 38.149 6.822 1.00 35.47 764 SER A N 1
ATOM 5926 C CA . SER A 1 764 ? -18.151 38.629 5.547 1.00 35.47 764 SER A CA 1
ATOM 5927 C C . SER A 1 764 ? -19.069 39.882 5.574 1.00 35.47 764 SER A C 1
ATOM 5929 O O . SER A 1 764 ? -19.906 39.994 6.465 1.00 35.47 764 SER A O 1
ATOM 5931 N N . SER A 1 765 ? -19.028 40.669 4.475 1.00 33.62 765 SER A N 1
ATOM 5932 C CA . SER A 1 765 ? -20.091 41.537 3.866 1.00 33.62 765 SER A CA 1
ATOM 5933 C C . SER A 1 765 ? -20.565 42.825 4.596 1.00 33.62 765 SER A C 1
ATOM 5935 O O . SER A 1 765 ? -20.542 42.871 5.823 1.00 33.62 765 SER A O 1
ATOM 5937 N N . PRO A 1 766 ? -20.956 43.909 3.861 1.00 41.81 766 PRO A N 1
ATOM 5938 C CA . PRO A 1 766 ? -22.346 44.093 3.363 1.00 41.81 766 PRO A CA 1
ATOM 5939 C C . PRO A 1 766 ? -22.512 44.833 1.988 1.00 41.81 766 PRO A C 1
ATOM 5941 O O . PRO A 1 766 ? -21.546 45.019 1.254 1.00 41.81 766 PRO A O 1
ATOM 5944 N N . SER A 1 767 ? -23.759 45.194 1.627 1.00 30.22 767 SER A N 1
ATOM 5945 C CA . SER A 1 767 ? -24.304 45.457 0.263 1.00 30.22 767 SER A CA 1
ATOM 5946 C C . SER A 1 767 ? -24.426 46.933 -0.210 1.00 30.22 767 SER A C 1
ATOM 5948 O O . SER A 1 767 ? -24.397 47.842 0.614 1.00 30.22 767 SER A O 1
ATOM 5950 N N . GLY A 1 768 ? -24.700 47.165 -1.515 1.00 26.70 768 GLY A N 1
ATOM 5951 C CA . GLY A 1 768 ? -25.192 48.450 -2.080 1.00 26.70 768 GLY A CA 1
ATOM 5952 C C . GLY A 1 768 ? -25.319 48.501 -3.628 1.00 26.70 768 GLY A C 1
ATOM 5953 O O . GLY A 1 768 ? -24.468 47.953 -4.322 1.00 26.70 768 GLY A O 1
ATOM 5954 N N . ASP A 1 769 ? -26.374 49.139 -4.164 1.00 27.62 769 ASP A N 1
ATOM 5955 C CA . ASP A 1 769 ? -26.803 49.133 -5.589 1.00 27.62 769 ASP A CA 1
ATOM 5956 C C . ASP A 1 769 ? -26.118 50.143 -6.550 1.00 27.62 769 ASP A C 1
ATOM 5958 O O . ASP A 1 769 ? -25.753 51.240 -6.132 1.00 27.62 769 ASP A O 1
ATOM 5962 N N . HIS A 1 770 ? -26.069 49.815 -7.862 1.00 29.17 770 HIS A N 1
ATOM 5963 C CA . HIS A 1 770 ? -26.693 50.562 -8.998 1.00 29.17 770 HIS A CA 1
ATOM 5964 C C . HIS A 1 770 ? -25.974 50.488 -10.381 1.00 29.17 770 HIS A C 1
ATOM 5966 O O . HIS A 1 770 ? -24.787 50.745 -10.524 1.00 29.17 770 HIS A O 1
ATOM 5972 N N . HIS A 1 771 ? -26.799 50.280 -11.422 1.00 29.88 771 HIS A N 1
ATOM 5973 C CA . HIS A 1 771 ? -26.757 50.832 -12.799 1.00 29.88 771 HIS A CA 1
ATOM 5974 C C . HIS A 1 771 ? -25.558 50.684 -13.783 1.00 29.88 771 HIS A C 1
ATOM 5976 O O . HIS A 1 771 ? -24.582 51.416 -13.742 1.00 29.88 771 HIS A O 1
ATOM 5982 N N . HIS A 1 772 ? -25.873 49.965 -14.877 1.00 28.80 772 HIS A N 1
ATOM 5983 C CA . HIS A 1 772 ? -25.717 50.337 -16.305 1.00 28.80 772 HIS A CA 1
ATOM 5984 C C . HIS A 1 772 ? -24.340 50.482 -17.007 1.00 28.80 772 HIS A C 1
ATOM 5986 O O . HIS A 1 772 ? -23.439 51.185 -16.577 1.00 28.80 772 HIS A O 1
ATOM 5992 N N . ARG A 1 773 ? -24.380 50.011 -18.271 1.00 26.36 773 ARG A N 1
ATOM 5993 C CA . ARG A 1 773 ? -23.600 50.361 -19.484 1.00 26.36 773 ARG A CA 1
ATOM 5994 C C . ARG A 1 773 ? -22.336 49.556 -19.826 1.00 26.36 773 ARG A C 1
ATOM 5996 O O . ARG A 1 773 ? -21.305 49.605 -19.174 1.00 26.36 773 ARG A O 1
ATOM 6003 N N . THR A 1 774 ? -22.436 48.940 -21.003 1.00 34.50 774 THR A N 1
ATOM 6004 C CA . THR A 1 774 ? -21.356 48.615 -21.947 1.00 34.50 774 THR A CA 1
ATOM 6005 C C . THR A 1 774 ? -20.437 49.803 -22.238 1.00 34.50 774 THR A C 1
ATOM 6007 O O . THR A 1 774 ? -20.928 50.933 -22.349 1.00 34.50 774 THR A O 1
ATOM 6010 N N . PRO A 1 775 ? -19.172 49.526 -22.589 1.00 34.31 775 PRO A N 1
ATOM 6011 C CA . PRO A 1 775 ? -18.640 50.135 -23.808 1.00 34.31 775 PRO A CA 1
ATOM 6012 C C . PRO A 1 775 ? -17.938 49.148 -24.758 1.00 34.31 775 PRO A C 1
ATOM 6014 O O . PRO A 1 775 ? -17.221 48.234 -24.357 1.00 34.31 775 PRO A O 1
ATOM 6017 N N . THR A 1 776 ? -18.151 49.400 -26.046 1.00 31.55 776 THR A N 1
ATOM 6018 C CA . THR A 1 776 ? -17.458 48.841 -27.215 1.00 31.55 776 THR A CA 1
ATOM 6019 C C . THR A 1 776 ? -15.970 49.242 -27.231 1.00 31.55 776 THR A C 1
ATOM 6021 O O . THR A 1 776 ? -15.668 50.371 -26.839 1.00 31.55 776 THR A O 1
ATOM 6024 N N . PRO A 1 777 ? -15.037 48.410 -27.737 1.00 40.34 777 PRO A N 1
ATOM 6025 C CA . PRO A 1 777 ? -13.695 48.874 -28.095 1.00 40.34 777 PRO A CA 1
ATOM 6026 C C . PRO A 1 777 ? -13.723 49.744 -29.376 1.00 40.34 777 PRO A C 1
ATOM 6028 O O . PRO A 1 777 ? -14.589 49.536 -30.230 1.00 40.34 777 PRO A O 1
ATOM 6031 N N . PRO A 1 778 ? -12.806 50.721 -29.528 1.00 38.91 778 PRO A N 1
ATOM 6032 C CA . PRO A 1 778 ? -12.786 51.643 -30.664 1.00 38.91 778 PRO A CA 1
ATOM 6033 C C . PRO A 1 778 ? -12.190 51.044 -31.951 1.00 38.91 778 PRO A C 1
ATOM 6035 O O . PRO A 1 778 ? -11.499 50.027 -31.940 1.00 38.91 778 PRO A O 1
ATOM 6038 N N . ILE A 1 779 ? -12.481 51.726 -33.060 1.00 29.47 779 ILE A N 1
ATOM 6039 C CA . ILE A 1 779 ? -12.100 51.426 -34.450 1.00 29.47 779 ILE A CA 1
ATOM 6040 C C . ILE A 1 779 ? -11.011 52.423 -34.910 1.00 29.47 779 ILE A C 1
ATOM 6042 O O . ILE A 1 779 ? -10.921 53.506 -34.335 1.00 29.47 779 ILE A O 1
ATOM 6046 N N . ALA A 1 780 ? -10.305 52.080 -36.002 1.00 30.86 780 ALA A N 1
ATOM 6047 C CA . ALA A 1 780 ? -9.546 52.974 -36.901 1.00 30.86 780 ALA A CA 1
ATOM 6048 C C . ALA A 1 780 ? -8.155 53.481 -36.422 1.00 30.86 780 ALA A C 1
ATOM 6050 O O . ALA A 1 780 ? -7.923 53.640 -35.228 1.00 30.86 780 ALA A O 1
ATOM 6051 N N . GLU A 1 781 ? -7.170 53.723 -37.307 1.00 27.83 781 GLU A N 1
ATOM 6052 C CA . GLU A 1 781 ? -7.182 53.669 -38.790 1.00 27.83 781 GLU A CA 1
ATOM 6053 C C . GLU A 1 781 ? -5.784 53.443 -39.419 1.00 27.83 781 GLU A C 1
ATOM 6055 O O . GLU A 1 781 ? -4.773 53.783 -38.812 1.00 27.83 781 GLU A O 1
ATOM 6060 N N . ASP A 1 782 ? -5.786 52.865 -40.631 1.00 27.97 782 ASP A N 1
ATOM 6061 C CA . ASP A 1 782 ? -4.998 53.165 -41.850 1.00 27.97 782 ASP A CA 1
ATOM 6062 C C . ASP A 1 782 ? -3.546 53.706 -41.770 1.00 27.97 782 ASP A C 1
ATOM 6064 O O . ASP A 1 782 ? -3.208 54.632 -41.044 1.00 27.97 782 ASP A O 1
ATOM 6068 N N . THR A 1 783 ? -2.593 53.252 -42.596 1.00 26.23 783 THR A N 1
ATOM 6069 C CA . THR A 1 783 ? -2.552 53.250 -44.085 1.00 26.23 783 THR A CA 1
ATOM 6070 C C . THR A 1 783 ? -1.311 52.437 -44.546 1.00 26.23 783 THR A C 1
ATOM 6072 O O . THR A 1 783 ? -0.390 52.258 -43.756 1.00 26.23 783 THR A O 1
ATOM 6075 N N . ALA A 1 784 ? -1.104 51.982 -45.793 1.00 27.45 784 ALA A N 1
ATOM 6076 C CA . ALA A 1 784 ? -1.966 51.684 -46.948 1.00 27.45 784 ALA A CA 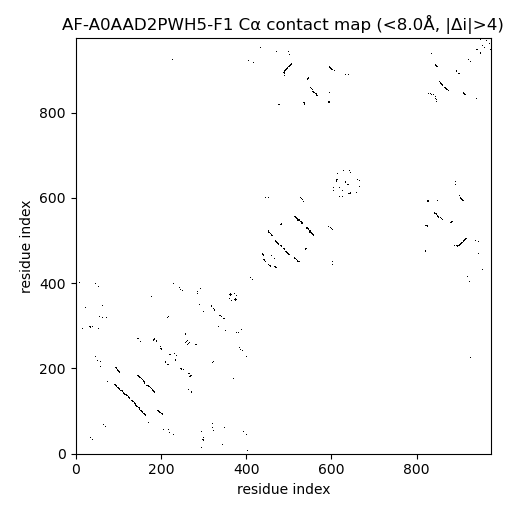1
ATOM 6077 C C . ALA A 1 784 ? -1.138 50.952 -48.046 1.00 27.45 784 ALA A C 1
ATOM 6079 O O . ALA A 1 784 ? 0.034 51.270 -48.200 1.00 27.45 784 ALA A O 1
ATOM 6080 N N . SER A 1 785 ? -1.787 50.057 -48.818 1.00 27.77 785 SER A N 1
ATOM 6081 C CA . SER A 1 785 ? -1.704 49.827 -50.296 1.00 27.77 785 SER A CA 1
ATOM 6082 C C . SER A 1 785 ? -0.338 49.695 -51.038 1.00 27.77 785 SER A C 1
ATOM 6084 O O . SER A 1 785 ? 0.665 50.260 -50.640 1.00 27.77 785 SER A O 1
ATOM 6086 N N . ALA A 1 786 ? -0.185 49.027 -52.196 1.00 26.50 786 ALA A N 1
ATOM 6087 C CA . ALA A 1 786 ? -1.098 48.383 -53.166 1.00 26.50 786 ALA A CA 1
ATOM 6088 C C . ALA A 1 786 ? -0.314 47.254 -53.920 1.00 26.50 786 ALA A C 1
ATOM 6090 O O . ALA A 1 786 ? 0.892 47.391 -54.087 1.00 26.50 786 ALA A O 1
ATOM 6091 N N . SER A 1 787 ? -0.839 46.068 -54.271 1.00 27.45 787 SER A N 1
ATOM 6092 C CA . SER A 1 787 ? -1.869 45.686 -55.277 1.00 27.45 787 SER A CA 1
ATOM 6093 C C . SER A 1 787 ? -1.353 45.390 -56.702 1.00 27.45 787 SER A C 1
ATOM 6095 O O . SER A 1 787 ? -0.846 46.299 -57.349 1.00 27.45 787 SER A O 1
ATOM 6097 N N . GLN A 1 788 ? -1.617 44.166 -57.210 1.00 27.94 788 GLN A N 1
ATOM 6098 C CA . GLN A 1 788 ? -2.172 43.771 -58.545 1.00 27.94 788 GLN A CA 1
ATOM 6099 C C . GLN A 1 788 ? -1.953 42.241 -58.774 1.00 27.94 788 GLN A C 1
ATOM 6101 O O . GLN A 1 788 ? -0.856 41.754 -58.539 1.00 27.94 788 GLN A O 1
ATOM 6106 N N . ASN A 1 789 ? -2.986 41.390 -58.955 1.00 27.36 789 ASN A N 1
ATOM 6107 C CA . ASN A 1 789 ? -3.792 41.086 -60.173 1.00 27.36 789 ASN A CA 1
ATOM 6108 C C . ASN A 1 789 ? -3.009 40.298 -61.270 1.00 27.36 789 ASN A C 1
ATOM 6110 O O . ASN A 1 789 ? -1.853 40.614 -61.494 1.00 27.36 789 ASN A O 1
ATOM 6114 N N . LEU A 1 790 ? -3.533 39.313 -62.038 1.00 28.33 790 LEU A N 1
ATOM 6115 C CA . LEU A 1 790 ? -4.886 38.715 -62.184 1.00 28.33 790 LEU A CA 1
ATOM 6116 C C . LEU A 1 790 ? -4.871 37.403 -63.046 1.00 28.33 790 LEU A C 1
ATOM 6118 O O . LEU A 1 790 ? -4.091 37.305 -63.986 1.00 28.33 790 LEU A O 1
ATOM 6122 N N . SER A 1 791 ? -5.884 36.528 -62.872 1.00 25.89 791 SER A N 1
ATOM 6123 C CA . SER A 1 791 ? -6.560 35.671 -63.903 1.00 25.89 791 SER A CA 1
ATOM 6124 C C . SER A 1 791 ? -5.971 34.335 -64.453 1.00 25.89 791 SER A C 1
ATOM 6126 O O . SER A 1 791 ? -4.767 34.167 -64.581 1.00 25.89 791 SER A O 1
ATOM 6128 N N . GLY A 1 792 ? -6.876 33.409 -64.864 1.00 24.53 792 GLY A N 1
ATOM 6129 C CA . GLY A 1 792 ? -6.609 32.251 -65.764 1.00 24.53 792 GLY A CA 1
ATOM 6130 C C . GLY A 1 792 ? -6.975 30.839 -65.232 1.00 24.53 792 GLY A C 1
ATOM 6131 O O . GLY A 1 792 ? -6.095 30.098 -64.834 1.00 24.53 792 GLY A O 1
ATOM 6132 N N . SER A 1 793 ? -8.246 30.457 -65.033 1.00 24.95 793 SER A N 1
ATOM 6133 C CA . SER A 1 793 ? -9.205 29.846 -65.997 1.00 24.95 793 SER A CA 1
ATOM 6134 C C . SER A 1 793 ? -9.162 28.302 -66.191 1.00 24.95 793 SER A C 1
ATOM 6136 O O . SER A 1 793 ? -8.122 27.661 -66.220 1.00 24.95 793 SER A O 1
ATOM 6138 N N . LYS A 1 794 ? -10.363 27.713 -66.312 1.00 26.83 794 LYS A N 1
ATOM 6139 C CA . LYS A 1 794 ? -10.747 26.279 -66.242 1.00 26.83 794 LYS A CA 1
ATOM 6140 C C . LYS A 1 794 ? -10.365 25.439 -67.482 1.00 26.83 794 LYS A C 1
ATOM 6142 O O . LYS A 1 794 ? -10.588 25.923 -68.588 1.00 26.83 794 LYS A O 1
ATOM 6147 N N . ARG A 1 795 ? -10.172 24.110 -67.318 1.00 23.23 795 ARG A N 1
ATOM 6148 C CA . ARG A 1 795 ? -11.081 23.075 -67.904 1.00 23.23 795 ARG A CA 1
ATOM 6149 C C . ARG A 1 795 ? -10.824 21.622 -67.454 1.00 23.23 795 ARG A C 1
ATOM 6151 O O . ARG A 1 795 ? -9.709 21.243 -67.134 1.00 23.23 795 ARG A O 1
ATOM 6158 N N . LYS A 1 796 ? -11.898 20.816 -67.477 1.00 26.80 796 LYS A N 1
ATOM 6159 C CA . LYS A 1 796 ? -11.901 19.340 -67.390 1.00 26.80 796 LYS A CA 1
ATOM 6160 C C . LYS A 1 796 ? -11.697 18.723 -68.780 1.00 26.80 796 LYS A C 1
ATOM 6162 O O . LYS A 1 796 ? -12.216 19.292 -69.739 1.00 26.80 796 LYS A O 1
ATOM 6167 N N . THR A 1 797 ? -11.205 17.482 -68.835 1.00 23.86 797 THR A N 1
ATOM 6168 C CA . THR A 1 797 ? -11.641 16.510 -69.858 1.00 23.86 797 THR A CA 1
ATOM 6169 C C . THR A 1 797 ? -11.620 15.083 -69.306 1.00 23.86 797 THR A C 1
ATOM 6171 O O . THR A 1 797 ? -10.715 14.721 -68.562 1.00 23.86 797 THR A O 1
ATOM 6174 N N . GLN A 1 798 ? -12.636 14.290 -69.649 1.00 24.77 798 GLN A N 1
ATOM 6175 C CA . GLN A 1 798 ? -12.716 12.853 -69.364 1.00 24.77 798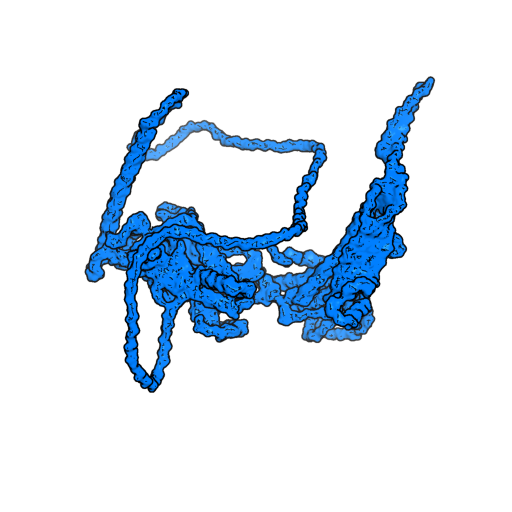 GLN A CA 1
ATOM 6176 C C . GLN A 1 798 ? -12.189 12.055 -70.563 1.00 24.77 798 GLN A C 1
ATOM 6178 O O . GLN A 1 798 ? -12.337 12.499 -71.703 1.00 24.77 798 GLN A O 1
ATOM 6183 N N . HIS A 1 799 ? -11.719 10.833 -70.318 1.00 25.19 799 HIS A N 1
ATOM 6184 C CA . HIS A 1 799 ? -11.953 9.715 -71.234 1.00 25.19 799 HIS A CA 1
ATOM 6185 C C . HIS A 1 799 ? -12.350 8.466 -70.443 1.00 25.19 799 HIS A C 1
ATOM 6187 O O . HIS A 1 799 ? -12.070 8.356 -69.250 1.00 25.19 799 HIS A O 1
ATOM 6193 N N . GLN A 1 800 ? -13.109 7.595 -71.097 1.00 24.88 800 GLN A N 1
ATOM 6194 C CA . GLN A 1 800 ? -13.890 6.504 -70.512 1.00 24.88 800 GLN A CA 1
ATOM 6195 C C . GLN A 1 800 ? -13.594 5.201 -71.280 1.00 24.88 800 GLN A C 1
ATOM 6197 O O . GLN A 1 800 ? -12.939 5.258 -72.318 1.00 24.88 800 GLN A O 1
ATOM 6202 N N . GLN A 1 801 ? -14.209 4.092 -70.841 1.00 25.03 801 GLN A N 1
ATOM 6203 C CA . GLN A 1 801 ? -14.224 2.746 -71.460 1.00 25.03 801 GLN A CA 1
ATOM 6204 C C . GLN A 1 801 ? -13.027 1.836 -71.086 1.00 25.03 801 GLN A C 1
ATOM 6206 O O . GLN A 1 801 ? -11.919 2.322 -70.910 1.00 25.03 801 GLN A O 1
ATOM 6211 N N . HIS A 1 802 ? -13.188 0.514 -70.915 1.00 26.38 802 HIS A N 1
ATOM 6212 C CA . HIS A 1 802 ? -14.386 -0.341 -71.056 1.00 26.38 802 HIS A CA 1
ATOM 6213 C C . HIS A 1 802 ? -14.395 -1.485 -70.013 1.00 26.38 802 HIS A C 1
ATOM 6215 O O . HIS A 1 802 ? -13.363 -1.797 -69.425 1.00 26.38 802 HIS A O 1
ATOM 6221 N N . GLN A 1 803 ? -15.557 -2.107 -69.784 1.00 25.42 803 GLN A N 1
ATOM 6222 C CA . GLN A 1 803 ? -15.708 -3.314 -68.954 1.00 25.42 803 GLN A CA 1
ATOM 6223 C C . GLN A 1 803 ? -15.380 -4.593 -69.742 1.00 25.42 803 GLN A C 1
ATOM 6225 O O . GLN A 1 803 ? -15.701 -4.669 -70.922 1.00 25.42 803 GLN A O 1
ATOM 6230 N N . THR A 1 804 ? -14.910 -5.635 -69.051 1.00 25.00 804 THR A N 1
ATOM 6231 C CA . THR A 1 804 ? -15.216 -7.040 -69.391 1.00 25.00 804 THR A CA 1
ATOM 6232 C C . THR A 1 804 ? -15.152 -7.892 -68.127 1.00 25.00 804 THR A C 1
ATOM 6234 O O . THR A 1 804 ? -14.144 -7.875 -67.423 1.00 25.00 804 THR A O 1
ATOM 6237 N N . GLU A 1 805 ? -16.221 -8.633 -67.845 1.00 25.11 805 GLU A N 1
ATOM 6238 C CA . GLU A 1 805 ? -16.249 -9.672 -66.811 1.00 25.11 805 GLU A CA 1
ATOM 6239 C C . GLU A 1 805 ? -15.634 -10.978 -67.340 1.00 25.11 805 GLU A C 1
ATOM 6241 O O . GLU A 1 805 ? -15.726 -11.283 -68.530 1.00 25.11 805 GLU A O 1
ATOM 6246 N N . GLY A 1 806 ? -15.035 -11.773 -66.451 1.00 24.17 806 GLY A N 1
ATOM 6247 C CA . GLY A 1 806 ? -14.505 -13.098 -66.772 1.00 24.17 806 GLY A CA 1
ATOM 6248 C C . GLY A 1 806 ? -14.282 -13.925 -65.507 1.00 24.17 806 GLY A C 1
ATOM 6249 O O . GLY A 1 806 ? -13.452 -13.579 -64.670 1.00 24.17 806 GLY A O 1
ATOM 6250 N N . THR A 1 807 ? -15.045 -15.005 -65.345 1.00 26.08 807 THR A N 1
ATOM 6251 C CA . THR A 1 807 ? -15.058 -15.840 -64.133 1.00 26.08 807 THR A CA 1
ATOM 6252 C C . THR A 1 807 ? -14.230 -17.113 -64.315 1.00 26.08 807 THR A C 1
ATOM 6254 O O . THR A 1 807 ? -14.621 -17.956 -65.116 1.00 26.08 807 THR A O 1
ATOM 6257 N N . SER A 1 808 ? -13.179 -17.331 -63.508 1.00 24.23 808 SER A N 1
ATOM 6258 C CA . SER A 1 808 ? -12.675 -18.689 -63.201 1.00 24.23 808 SER A CA 1
ATOM 6259 C C . SER A 1 808 ? -11.591 -18.743 -62.108 1.00 24.23 808 SER A C 1
ATOM 6261 O O . SER A 1 808 ? -10.540 -18.133 -62.254 1.00 24.23 808 SER A O 1
ATOM 6263 N N . GLY A 1 809 ? -11.807 -19.594 -61.097 1.00 23.56 809 GLY A N 1
ATOM 6264 C CA . GLY A 1 809 ? -10.827 -20.616 -60.680 1.00 23.56 809 GLY A CA 1
ATOM 6265 C C . GLY A 1 809 ? -9.520 -20.224 -59.964 1.00 23.56 809 GLY A C 1
ATOM 6266 O O . GLY A 1 809 ? -8.503 -19.996 -60.599 1.00 23.56 809 GLY A O 1
ATOM 6267 N N . SER A 1 810 ? -9.528 -20.370 -58.633 1.00 23.55 810 SER A N 1
ATOM 6268 C CA . SER A 1 810 ? -8.461 -20.993 -57.812 1.00 23.55 810 SER A CA 1
ATOM 6269 C C . SER A 1 810 ? -6.968 -20.674 -58.055 1.00 23.55 810 SER A C 1
ATOM 6271 O O . SER A 1 810 ? -6.330 -21.300 -58.897 1.00 23.55 810 SER A O 1
ATOM 6273 N N . SER A 1 811 ? -6.352 -19.960 -57.104 1.00 25.34 811 SER A N 1
ATOM 6274 C CA . SER A 1 811 ? -5.191 -20.485 -56.349 1.00 25.34 811 SER A CA 1
ATOM 6275 C C . SER A 1 811 ? -4.885 -19.611 -55.127 1.00 25.34 811 SER A C 1
ATOM 6277 O O . SER A 1 811 ? -4.536 -18.440 -55.265 1.00 25.34 811 SER A O 1
ATOM 6279 N N . SER A 1 812 ? -4.983 -20.171 -53.921 1.00 28.92 812 SER A N 1
ATOM 6280 C CA . SER A 1 812 ? -4.664 -19.476 -52.670 1.00 28.92 812 SER A CA 1
ATOM 6281 C C . SER A 1 812 ? -3.151 -19.431 -52.416 1.00 28.92 812 SER A C 1
ATOM 6283 O O . SER A 1 812 ? -2.623 -20.219 -51.632 1.00 28.92 812 SER A O 1
ATOM 6285 N N . SER A 1 813 ? -2.447 -18.498 -53.056 1.00 25.36 813 SER A N 1
ATOM 6286 C CA . SER A 1 813 ? -1.102 -18.094 -52.636 1.00 25.36 813 SER A CA 1
ATOM 6287 C C . SER A 1 813 ? -1.219 -16.960 -51.617 1.00 25.36 813 SER A C 1
ATOM 6289 O O . SER A 1 813 ? -1.480 -15.815 -51.987 1.00 25.36 813 SER A O 1
ATOM 6291 N N . SER A 1 814 ? -1.033 -17.263 -50.331 1.00 28.84 814 SER A N 1
ATOM 6292 C CA . SER A 1 814 ? -0.997 -16.261 -49.261 1.00 28.84 814 SER A CA 1
ATOM 6293 C C . SER A 1 814 ? 0.290 -15.433 -49.343 1.00 28.84 814 SER A C 1
ATOM 6295 O O . SER A 1 814 ? 1.245 -15.663 -48.600 1.00 28.84 814 SER A O 1
ATOM 6297 N N . SER A 1 815 ? 0.326 -14.473 -50.266 1.00 25.58 815 SER A N 1
ATOM 6298 C CA . SER A 1 815 ? 1.363 -13.448 -50.327 1.00 25.58 815 SER A CA 1
ATOM 6299 C C . SER A 1 815 ? 1.261 -12.572 -49.080 1.00 25.58 815 SER A C 1
ATOM 6301 O O . SER A 1 815 ? 0.369 -11.728 -48.978 1.00 25.58 815 SER A O 1
ATOM 6303 N N . SER A 1 816 ? 2.160 -12.784 -48.121 1.00 31.69 816 SER A N 1
ATOM 6304 C CA . SER A 1 816 ? 2.277 -11.958 -46.923 1.00 31.69 816 SER A CA 1
ATOM 6305 C C . SER A 1 816 ? 2.705 -10.542 -47.312 1.00 31.69 816 SER A C 1
ATOM 6307 O O . SER A 1 816 ? 3.896 -10.260 -47.454 1.00 31.69 816 SER A O 1
ATOM 6309 N N . SER A 1 817 ? 1.734 -9.650 -47.499 1.00 28.36 817 SER A N 1
ATOM 6310 C CA . SER A 1 817 ? 1.969 -8.224 -47.696 1.00 28.36 817 SER A CA 1
ATOM 6311 C C . SER A 1 817 ? 2.588 -7.641 -46.426 1.00 28.36 817 SER A C 1
ATOM 6313 O O . SER A 1 817 ? 1.884 -7.382 -45.449 1.00 28.36 817 SER A O 1
ATOM 6315 N N . SER A 1 818 ? 3.908 -7.456 -46.426 1.00 38.56 818 SER A N 1
ATOM 6316 C CA . SER A 1 818 ? 4.646 -6.837 -45.327 1.00 38.56 818 SER A CA 1
ATOM 6317 C C . SER A 1 818 ? 4.346 -5.337 -45.270 1.00 38.56 818 SER A C 1
ATOM 6319 O O . SER A 1 818 ? 5.087 -4.519 -45.814 1.00 38.56 818 SER A O 1
ATOM 6321 N N . SER A 1 819 ? 3.235 -4.971 -44.631 1.00 50.00 819 SER A N 1
ATOM 6322 C CA . SER A 1 819 ? 2.941 -3.584 -44.275 1.00 50.00 819 SER A CA 1
ATOM 6323 C C . SER A 1 819 ? 4.036 -3.051 -43.349 1.00 50.00 819 SER A C 1
ATOM 6325 O O . SER A 1 819 ? 4.313 -3.670 -42.317 1.00 50.00 819 SER A O 1
ATOM 6327 N N . ALA A 1 820 ? 4.641 -1.914 -43.707 1.00 60.44 820 ALA A N 1
ATOM 6328 C CA . ALA A 1 820 ? 5.632 -1.237 -42.873 1.00 60.44 820 ALA A CA 1
ATOM 6329 C C . ALA A 1 820 ? 5.063 -0.975 -41.467 1.00 60.44 820 ALA A C 1
ATOM 6331 O O . ALA A 1 820 ? 3.902 -0.586 -41.318 1.00 60.44 820 ALA A O 1
ATOM 6332 N N . LEU A 1 821 ? 5.863 -1.245 -40.436 1.00 71.00 821 LEU A N 1
ATOM 6333 C CA . LEU A 1 821 ? 5.385 -1.324 -39.059 1.00 71.00 821 LEU A CA 1
ATOM 6334 C C . LEU A 1 821 ? 5.550 0.033 -38.362 1.00 71.00 821 LEU A C 1
ATOM 6336 O O . LEU A 1 821 ? 6.662 0.428 -38.034 1.00 71.00 821 LEU A O 1
ATOM 6340 N N . ASP A 1 822 ? 4.439 0.740 -38.142 1.00 80.44 822 ASP A N 1
ATOM 6341 C CA . ASP A 1 822 ? 4.429 2.076 -37.532 1.00 80.44 822 ASP A CA 1
ATOM 6342 C C . ASP A 1 822 ? 4.812 2.029 -36.044 1.00 80.44 822 ASP A C 1
ATOM 6344 O O . ASP A 1 822 ? 3.990 1.676 -35.192 1.00 80.44 822 ASP A O 1
ATOM 6348 N N . PHE A 1 823 ? 6.052 2.412 -35.720 1.00 82.69 823 PHE A N 1
ATOM 6349 C CA . PHE A 1 823 ? 6.543 2.452 -34.341 1.00 82.69 823 PHE A CA 1
ATOM 6350 C C . PHE A 1 823 ? 5.740 3.418 -33.456 1.00 82.69 823 PHE A C 1
ATOM 6352 O O . PHE A 1 823 ? 5.495 3.108 -32.288 1.00 82.69 823 PHE A O 1
ATOM 6359 N N . SER A 1 824 ? 5.258 4.539 -34.001 1.00 79.31 824 SER A N 1
ATOM 6360 C CA . SER A 1 824 ? 4.464 5.532 -33.263 1.00 79.31 824 SER A CA 1
ATOM 6361 C C . SER A 1 824 ? 3.034 5.070 -32.931 1.00 79.31 824 SER A C 1
ATOM 6363 O O . SER A 1 824 ? 2.398 5.600 -32.010 1.00 79.31 824 SER A O 1
ATOM 6365 N N . ALA A 1 825 ? 2.526 4.051 -33.635 1.00 84.19 825 ALA A N 1
ATOM 6366 C CA . ALA A 1 825 ? 1.239 3.416 -33.353 1.00 84.19 825 ALA A CA 1
ATOM 6367 C C . ALA A 1 825 ? 1.310 2.350 -32.241 1.00 84.19 825 ALA A C 1
ATOM 6369 O O . ALA A 1 825 ? 0.298 2.088 -31.584 1.00 84.19 825 ALA A O 1
ATOM 6370 N N . ILE A 1 826 ? 2.488 1.769 -31.976 1.00 87.06 826 ILE A N 1
ATOM 6371 C CA . ILE A 1 826 ? 2.681 0.680 -30.999 1.00 87.06 826 ILE A CA 1
ATOM 6372 C C . ILE A 1 826 ? 2.179 1.052 -29.581 1.00 87.06 826 ILE A C 1
ATOM 6374 O O . ILE A 1 826 ? 1.418 0.266 -29.005 1.00 87.06 826 ILE A O 1
ATOM 6378 N N . PRO A 1 827 ? 2.477 2.243 -29.012 1.00 87.12 827 PRO A N 1
ATOM 6379 C CA . PRO A 1 827 ? 1.934 2.655 -27.712 1.00 87.12 827 PRO A CA 1
ATOM 6380 C C . PRO A 1 827 ? 0.412 2.791 -27.705 1.00 87.12 827 PRO A C 1
ATOM 6382 O O . PRO A 1 827 ? -0.235 2.512 -26.698 1.00 87.12 827 PRO A O 1
ATOM 6385 N N . LYS A 1 828 ? -0.186 3.204 -28.831 1.00 87.62 828 LYS A N 1
ATOM 6386 C CA . LYS A 1 828 ? -1.643 3.350 -28.966 1.00 87.62 828 LYS A CA 1
ATOM 6387 C C . LYS A 1 828 ? -2.317 1.978 -29.021 1.00 87.62 828 LYS A C 1
ATOM 6389 O O . LYS A 1 828 ? -3.344 1.783 -28.373 1.00 87.62 828 LYS A O 1
ATOM 6394 N N . ALA A 1 829 ? -1.709 1.016 -29.719 1.00 87.75 829 ALA A N 1
ATOM 6395 C CA . ALA A 1 829 ? -2.144 -0.379 -29.725 1.00 87.75 829 ALA A CA 1
ATOM 6396 C C . ALA A 1 829 ? -2.061 -1.004 -28.321 1.00 87.75 829 ALA A C 1
ATOM 6398 O O . ALA A 1 829 ? -3.025 -1.630 -27.878 1.00 87.75 829 ALA A O 1
ATOM 6399 N N . LEU A 1 830 ? -0.966 -0.765 -27.585 1.00 88.50 830 LEU A N 1
ATOM 6400 C CA . LEU A 1 830 ? -0.839 -1.188 -26.189 1.00 88.50 830 LEU A CA 1
ATOM 6401 C C . LEU A 1 830 ? -1.907 -0.540 -25.303 1.00 88.50 830 LEU A C 1
ATOM 6403 O O . LEU A 1 830 ? -2.645 -1.258 -24.638 1.00 88.50 830 LEU A O 1
ATOM 6407 N N . ASN A 1 831 ? -2.057 0.787 -25.335 1.00 86.00 831 ASN A N 1
ATOM 6408 C CA . ASN A 1 831 ? -3.033 1.499 -24.507 1.00 86.00 831 ASN A CA 1
ATOM 6409 C C . ASN A 1 831 ? -4.483 1.050 -24.782 1.00 86.00 831 ASN A C 1
ATOM 6411 O O . ASN A 1 831 ? -5.263 0.917 -23.843 1.00 86.00 831 ASN A O 1
ATOM 6415 N N . LYS A 1 832 ? -4.831 0.740 -26.040 1.00 86.69 832 LYS A N 1
ATOM 6416 C CA . LYS A 1 832 ? -6.135 0.159 -26.407 1.00 86.69 832 LYS A CA 1
ATOM 6417 C C . LYS A 1 832 ? -6.337 -1.244 -25.819 1.00 86.69 832 LYS A C 1
ATOM 6419 O O . LYS A 1 832 ? -7.427 -1.552 -25.347 1.00 86.69 832 LYS A O 1
ATOM 6424 N N . ARG A 1 833 ? -5.302 -2.095 -25.824 1.00 85.06 833 ARG A N 1
ATOM 6425 C CA . ARG A 1 833 ? -5.362 -3.427 -25.195 1.00 85.06 833 ARG A CA 1
ATOM 6426 C C . ARG A 1 833 ? -5.425 -3.318 -23.662 1.00 85.06 833 ARG A C 1
ATOM 6428 O O . ARG A 1 833 ? -6.196 -4.045 -23.049 1.00 85.06 833 ARG A O 1
ATOM 6435 N N . ILE A 1 834 ? -4.720 -2.365 -23.045 1.00 85.75 834 ILE A N 1
ATOM 6436 C CA . ILE A 1 834 ? -4.863 -2.057 -21.609 1.00 85.75 834 ILE A CA 1
ATOM 6437 C C . ILE A 1 834 ? -6.318 -1.676 -21.296 1.00 85.75 834 ILE A C 1
ATOM 6439 O O . ILE A 1 834 ? -6.918 -2.292 -20.427 1.00 85.75 834 ILE A O 1
ATOM 6443 N N . GLU A 1 835 ? -6.928 -0.751 -22.047 1.00 84.19 835 GLU A N 1
ATOM 6444 C CA . GLU A 1 835 ? -8.330 -0.345 -21.833 1.00 84.19 835 GLU A CA 1
ATOM 6445 C C . GLU A 1 835 ? -9.327 -1.518 -21.901 1.00 84.19 835 GLU A C 1
ATOM 6447 O O . GLU A 1 835 ? -10.331 -1.524 -21.192 1.00 84.19 835 GLU A O 1
ATOM 6452 N N . GLN A 1 836 ? -9.053 -2.510 -22.752 1.00 83.56 836 GLN A N 1
ATOM 6453 C CA . GLN A 1 836 ? -9.928 -3.661 -22.966 1.00 83.56 836 GLN A CA 1
ATOM 6454 C C . GLN A 1 836 ? -9.766 -4.769 -21.907 1.00 83.56 836 GLN A C 1
ATOM 6456 O O . GLN A 1 836 ? -10.740 -5.467 -21.619 1.00 83.56 836 GLN A O 1
ATOM 6461 N N . PHE A 1 837 ? -8.563 -4.962 -21.352 1.00 81.06 837 PHE A N 1
ATOM 6462 C CA . PHE A 1 837 ? -8.232 -6.139 -20.531 1.00 81.06 837 PHE A CA 1
ATOM 6463 C C . PHE A 1 837 ? -7.758 -5.823 -19.099 1.00 81.06 837 PHE A C 1
ATOM 6465 O O . PHE A 1 837 ? -7.958 -6.653 -18.212 1.00 81.06 837 PHE A O 1
ATOM 6472 N N . ASP A 1 838 ? -7.180 -4.647 -18.834 1.00 80.06 838 ASP A N 1
ATOM 6473 C CA . ASP A 1 838 ? -6.755 -4.230 -17.490 1.00 80.06 838 ASP A CA 1
ATOM 6474 C C . ASP A 1 838 ? -7.913 -3.569 -16.727 1.00 80.06 838 ASP A C 1
ATOM 6476 O O . ASP A 1 838 ? -8.143 -2.358 -16.785 1.00 80.06 838 ASP A O 1
ATOM 6480 N N . LYS A 1 839 ? -8.659 -4.392 -15.986 1.00 74.81 839 LYS A N 1
ATOM 6481 C CA . LYS A 1 839 ? -9.775 -3.932 -15.147 1.00 74.81 839 LYS A CA 1
ATOM 6482 C C . LYS A 1 839 ? -9.327 -3.092 -13.946 1.00 74.81 839 LYS A C 1
ATOM 6484 O O . LYS A 1 83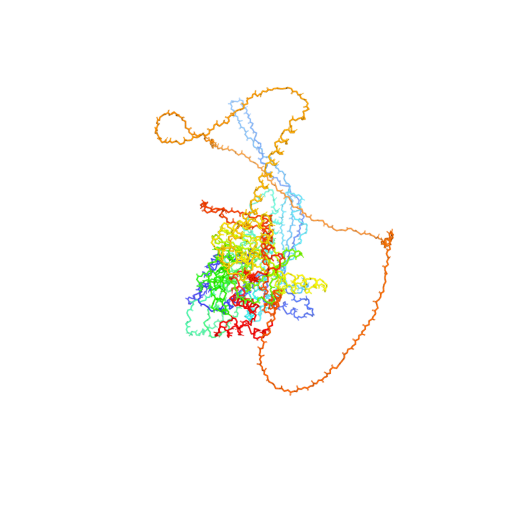9 ? -10.131 -2.292 -13.455 1.00 74.81 839 LYS A O 1
ATOM 6489 N N . ASP A 1 840 ? -8.080 -3.243 -13.502 1.00 73.56 840 ASP A N 1
ATOM 6490 C CA . ASP A 1 840 ? -7.604 -2.764 -12.198 1.00 73.56 840 ASP A CA 1
ATOM 6491 C C . ASP A 1 840 ? -6.789 -1.465 -12.290 1.00 73.56 840 ASP A C 1
ATOM 6493 O O . ASP A 1 840 ? -6.367 -0.932 -11.263 1.00 73.56 840 ASP A O 1
ATOM 6497 N N . SER A 1 841 ? -6.586 -0.928 -13.502 1.00 82.25 841 SER A N 1
ATOM 6498 C CA . SER A 1 841 ? -5.714 0.233 -13.761 1.00 82.25 841 SER A CA 1
ATOM 6499 C C . SER A 1 841 ? -4.249 0.006 -13.357 1.00 82.25 841 SER A C 1
ATOM 6501 O O . SER A 1 841 ? -3.527 0.966 -13.068 1.00 82.25 841 SER A O 1
ATOM 6503 N N . ALA A 1 842 ? -3.800 -1.249 -13.321 1.00 85.06 842 ALA A N 1
ATOM 6504 C CA . ALA A 1 842 ? -2.472 -1.608 -12.842 1.00 85.06 842 ALA A CA 1
ATOM 6505 C C . ALA A 1 842 ? -1.364 -1.289 -13.860 1.00 85.06 842 ALA A C 1
ATOM 6507 O O . ALA A 1 842 ? -0.241 -0.980 -13.457 1.00 85.06 842 ALA A O 1
ATOM 6508 N N . LEU A 1 843 ? -1.647 -1.340 -15.167 1.00 89.31 843 LEU A N 1
ATOM 6509 C CA . LEU A 1 843 ? -0.643 -1.187 -16.219 1.00 89.31 843 LEU A CA 1
ATOM 6510 C C . LEU A 1 843 ? -0.614 0.242 -16.789 1.00 89.31 843 LEU A C 1
ATOM 6512 O O . LEU A 1 843 ? -1.598 0.764 -17.318 1.00 89.31 843 LEU A O 1
ATOM 6516 N N . ARG A 1 844 ? 0.559 0.878 -16.707 1.00 88.94 844 ARG A N 1
ATOM 6517 C CA . ARG A 1 844 ? 0.817 2.253 -17.166 1.00 88.94 844 ARG A CA 1
ATOM 6518 C C . ARG A 1 844 ? 1.823 2.250 -18.308 1.00 88.94 844 ARG A C 1
ATOM 6520 O O . ARG A 1 844 ? 2.808 1.523 -18.259 1.00 88.94 844 ARG A O 1
ATOM 6527 N N . SER A 1 845 ? 1.600 3.085 -19.323 1.00 90.25 845 SER A N 1
ATOM 6528 C CA . SER A 1 845 ? 2.631 3.370 -20.334 1.00 90.25 845 SER A CA 1
ATOM 6529 C C . SER A 1 845 ? 3.673 4.323 -19.748 1.00 90.25 845 SER A C 1
ATOM 6531 O O . SER A 1 845 ? 3.303 5.299 -19.090 1.00 90.25 845 SER A O 1
ATOM 6533 N N . THR A 1 846 ? 4.957 4.062 -19.993 1.00 90.62 846 THR A N 1
ATOM 6534 C CA . THR A 1 846 ? 6.063 4.741 -19.304 1.00 90.62 846 THR A CA 1
ATOM 6535 C C . THR A 1 846 ? 7.015 5.390 -20.306 1.00 90.62 846 THR A C 1
ATOM 6537 O O . THR A 1 846 ? 7.663 4.714 -21.100 1.00 90.62 846 THR A O 1
ATOM 6540 N N . VAL A 1 847 ? 7.128 6.719 -20.252 1.00 90.69 847 VAL A N 1
ATOM 6541 C CA . VAL A 1 847 ? 8.031 7.510 -21.098 1.00 90.69 847 VAL A CA 1
ATOM 6542 C C . VAL A 1 847 ? 9.436 7.502 -20.493 1.00 90.69 847 VAL A C 1
ATOM 6544 O O . VAL A 1 847 ? 9.667 8.094 -19.431 1.00 90.69 847 VAL A O 1
ATOM 6547 N N . ILE A 1 848 ? 10.386 6.869 -21.183 1.00 91.56 848 ILE A N 1
ATOM 6548 C CA . ILE A 1 848 ? 11.813 6.908 -20.832 1.00 91.56 848 ILE A CA 1
ATOM 6549 C C . ILE A 1 848 ? 12.404 8.251 -21.281 1.00 91.56 848 ILE A C 1
ATOM 6551 O O . ILE A 1 848 ? 12.208 8.672 -22.419 1.00 91.56 848 ILE A O 1
ATOM 6555 N N . LYS A 1 849 ? 13.158 8.925 -20.406 1.00 91.12 849 LYS A N 1
ATOM 6556 C CA . LYS A 1 849 ? 13.949 10.119 -20.748 1.00 91.12 849 LYS A CA 1
ATOM 6557 C C . LYS A 1 849 ? 15.371 10.000 -20.210 1.00 91.12 849 LYS A C 1
ATOM 6559 O O . LYS A 1 849 ? 15.572 9.491 -19.114 1.00 91.12 849 LYS A O 1
ATOM 6564 N N . THR A 1 850 ? 16.346 10.529 -20.938 1.00 91.38 850 THR A N 1
ATOM 6565 C CA . THR A 1 850 ? 17.720 10.721 -20.452 1.00 91.38 850 THR A CA 1
ATOM 6566 C C . THR A 1 850 ? 17.793 11.883 -19.455 1.00 91.38 850 THR A C 1
ATOM 6568 O O . THR A 1 850 ? 17.105 12.899 -19.616 1.00 91.38 850 THR A O 1
ATOM 6571 N N . THR A 1 851 ? 18.634 11.769 -18.423 1.00 88.38 851 THR A N 1
ATOM 6572 C CA . THR A 1 851 ? 19.021 12.927 -17.596 1.00 88.38 851 THR A CA 1
ATOM 6573 C C . THR A 1 851 ? 19.932 13.884 -18.375 1.00 88.38 851 THR A C 1
ATOM 6575 O O . THR A 1 851 ? 20.510 13.530 -19.401 1.00 88.38 851 THR A O 1
ATOM 6578 N N . LYS A 1 852 ? 20.101 15.109 -17.858 1.00 86.81 852 LYS A N 1
ATOM 6579 C CA . LYS A 1 852 ? 21.074 16.104 -18.359 1.00 86.81 852 LYS A CA 1
ATOM 6580 C C . LYS A 1 852 ? 22.483 15.946 -17.762 1.00 86.81 852 LYS A C 1
ATOM 6582 O O . LYS A 1 852 ? 23.312 16.835 -17.920 1.00 86.81 852 LYS A O 1
ATOM 6587 N N . THR A 1 853 ? 22.715 14.872 -17.013 1.00 90.06 853 THR A N 1
ATOM 6588 C CA . THR A 1 853 ? 23.943 14.645 -16.248 1.00 90.06 853 THR A CA 1
ATOM 6589 C C . THR A 1 853 ? 24.363 13.206 -16.468 1.00 90.06 853 THR A C 1
ATOM 6591 O O . THR A 1 853 ? 23.675 12.295 -16.001 1.00 90.06 853 THR A O 1
ATOM 6594 N N . TRP A 1 854 ? 25.437 13.006 -17.226 1.00 94.25 854 TRP A N 1
ATOM 6595 C CA . TRP A 1 854 ? 25.963 11.683 -17.570 1.00 94.25 854 TRP A CA 1
ATOM 6596 C C . TRP A 1 854 ? 27.315 11.479 -16.893 1.00 94.25 854 TRP A C 1
ATOM 6598 O O . TRP A 1 854 ? 27.992 12.441 -16.535 1.00 94.25 854 TRP A O 1
ATOM 6608 N N . THR A 1 855 ? 27.742 10.231 -16.750 1.00 93.81 855 THR A N 1
ATOM 6609 C CA . THR A 1 855 ? 29.069 9.903 -16.221 1.00 93.81 855 THR A CA 1
ATOM 6610 C C . THR A 1 855 ? 29.883 9.222 -17.310 1.00 93.81 855 THR A C 1
ATOM 6612 O O . THR A 1 855 ? 29.435 8.237 -17.893 1.00 93.81 855 THR A O 1
ATOM 6615 N N . ARG A 1 856 ? 31.082 9.736 -17.584 1.00 93.38 856 ARG A N 1
ATOM 6616 C CA . ARG A 1 856 ? 32.041 9.165 -18.536 1.00 93.38 856 ARG A CA 1
ATOM 6617 C C . ARG A 1 856 ? 33.268 8.690 -17.770 1.00 93.38 856 ARG A C 1
ATOM 6619 O O . ARG A 1 856 ? 33.887 9.480 -17.061 1.00 93.38 856 ARG A O 1
ATOM 6626 N N . ARG A 1 857 ? 33.642 7.422 -17.939 1.00 90.94 857 ARG A N 1
ATOM 6627 C CA . ARG A 1 857 ? 34.965 6.906 -17.576 1.00 90.94 857 ARG A CA 1
ATOM 6628 C C . ARG A 1 857 ? 35.805 6.800 -18.845 1.00 90.94 857 ARG A C 1
ATOM 6630 O O . ARG A 1 857 ? 35.459 6.033 -19.738 1.00 90.94 857 ARG A O 1
ATOM 6637 N N . ARG A 1 858 ? 36.871 7.602 -18.929 1.00 85.38 858 ARG A N 1
ATOM 6638 C CA . ARG A 1 858 ? 37.745 7.756 -20.105 1.00 85.38 858 ARG A CA 1
ATOM 6639 C C . ARG A 1 858 ? 39.168 7.315 -19.781 1.00 85.38 858 ARG A C 1
ATOM 6641 O O . ARG A 1 858 ? 39.684 7.591 -18.699 1.00 85.38 858 ARG A O 1
ATOM 6648 N N . GLN A 1 859 ? 39.828 6.647 -20.724 1.00 73.81 859 GLN A N 1
ATOM 6649 C CA . GLN A 1 859 ? 41.263 6.363 -20.645 1.00 73.81 859 GLN A CA 1
ATOM 6650 C C . GLN A 1 859 ? 41.983 7.118 -21.768 1.00 73.81 859 GLN A C 1
ATOM 6652 O O . GLN A 1 859 ? 42.224 6.571 -22.836 1.00 73.81 859 GLN A O 1
ATOM 6657 N N . GLU A 1 860 ? 42.333 8.384 -21.514 1.00 64.12 860 GLU A N 1
ATOM 6658 C CA . GLU A 1 860 ? 42.956 9.285 -22.506 1.00 64.12 860 GLU A CA 1
ATOM 6659 C C . GLU A 1 860 ? 44.188 8.692 -23.201 1.00 64.12 860 GLU A C 1
ATOM 6661 O O . GLU A 1 860 ? 44.417 8.959 -24.372 1.00 64.12 860 GLU A O 1
ATOM 6666 N N . ASN A 1 861 ? 44.987 7.899 -22.480 1.00 65.69 861 ASN A N 1
ATOM 6667 C CA . ASN A 1 861 ? 46.182 7.251 -23.004 1.00 65.69 861 ASN A CA 1
ATOM 6668 C C . ASN A 1 861 ? 46.374 5.876 -22.361 1.00 65.69 861 ASN A C 1
ATOM 6670 O O . ASN A 1 861 ? 46.204 5.723 -21.150 1.00 65.69 861 ASN A O 1
ATOM 6674 N N . LEU A 1 862 ? 46.820 4.891 -23.148 1.00 59.50 862 LEU A N 1
ATOM 6675 C CA . LEU A 1 862 ? 47.078 3.516 -22.683 1.00 59.50 862 LEU A CA 1
ATOM 6676 C C . LEU A 1 862 ? 48.137 3.431 -21.570 1.00 59.50 862 LEU A C 1
ATOM 6678 O O . LEU A 1 862 ? 48.147 2.468 -20.810 1.00 59.50 862 LEU A O 1
ATOM 6682 N N . LEU A 1 863 ? 49.003 4.445 -21.472 1.00 64.12 863 LEU A N 1
ATOM 6683 C CA . LEU A 1 863 ? 50.056 4.576 -20.461 1.00 64.12 863 LEU A CA 1
ATOM 6684 C C . LEU A 1 863 ? 49.562 5.187 -19.132 1.00 64.12 863 LEU A C 1
ATOM 6686 O O . LEU A 1 863 ? 50.289 5.157 -18.141 1.00 64.12 863 LEU A O 1
ATOM 6690 N N . LYS A 1 864 ? 48.338 5.740 -19.070 1.00 65.19 864 LYS A N 1
ATOM 6691 C CA . LYS A 1 864 ? 47.726 6.171 -17.802 1.00 65.19 864 LYS A CA 1
ATOM 6692 C C . LYS A 1 864 ? 47.104 4.954 -17.109 1.00 65.19 864 LYS A C 1
ATOM 6694 O O . LYS A 1 864 ? 46.117 4.398 -17.588 1.00 65.19 864 LYS A O 1
ATOM 6699 N N . ASN A 1 865 ? 47.660 4.580 -15.954 1.00 58.56 865 ASN A N 1
ATOM 6700 C CA . ASN A 1 865 ? 47.291 3.372 -15.194 1.00 58.56 865 ASN A CA 1
ATOM 6701 C C . ASN A 1 865 ? 45.878 3.380 -14.575 1.00 58.56 865 ASN A C 1
ATOM 6703 O O . ASN A 1 865 ? 45.431 2.346 -14.084 1.00 58.56 865 ASN A O 1
ATOM 6707 N N . LYS A 1 866 ? 45.174 4.519 -14.561 1.00 68.69 866 LYS A N 1
ATOM 6708 C CA . LYS A 1 866 ? 43.809 4.636 -14.027 1.00 68.69 866 LYS A CA 1
ATOM 6709 C C . LYS A 1 866 ? 42.950 5.483 -14.978 1.00 68.69 866 LYS A C 1
ATOM 6711 O O . LYS A 1 866 ? 43.407 6.566 -15.349 1.00 68.69 866 LYS A O 1
ATOM 6716 N N . PRO A 1 867 ? 41.742 5.032 -15.371 1.00 76.88 867 PRO A N 1
ATOM 6717 C CA . PRO A 1 867 ? 40.809 5.866 -16.124 1.00 76.88 867 PRO A CA 1
ATOM 6718 C C . PRO A 1 867 ? 40.328 7.043 -15.265 1.00 76.88 867 PRO A C 1
ATOM 6720 O O . PRO A 1 867 ? 40.145 6.900 -14.053 1.00 76.88 867 PRO A O 1
ATOM 6723 N N . SER A 1 868 ? 40.118 8.199 -15.891 1.00 83.38 868 SER A N 1
ATOM 6724 C CA . SER A 1 868 ? 39.465 9.348 -15.265 1.00 83.38 868 SER A CA 1
ATOM 6725 C C . SER A 1 868 ? 37.950 9.163 -15.314 1.00 83.38 868 SER A C 1
ATOM 6727 O O . SER A 1 868 ? 37.402 8.731 -16.327 1.00 83.38 868 SER A O 1
ATOM 6729 N N . GLU A 1 869 ? 37.267 9.476 -14.215 1.00 90.19 869 GLU A N 1
ATOM 6730 C CA . GLU A 1 869 ? 35.807 9.560 -14.163 1.00 90.19 869 GLU A CA 1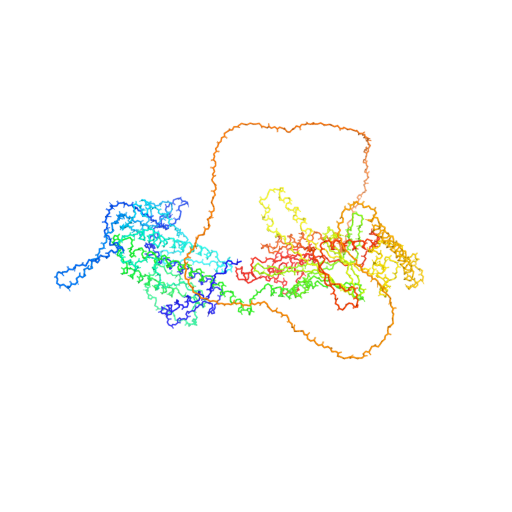
ATOM 6731 C C . GLU A 1 869 ? 35.411 11.035 -14.132 1.00 90.19 869 GLU A C 1
ATOM 6733 O O . GLU A 1 869 ? 35.902 11.798 -13.300 1.00 90.19 869 GLU A O 1
ATOM 6738 N N . SER A 1 870 ? 34.555 11.438 -15.065 1.00 91.12 870 SER A N 1
ATOM 6739 C CA . SER A 1 870 ? 34.069 12.808 -15.212 1.00 91.12 870 SER A CA 1
ATOM 6740 C C . SER A 1 870 ? 32.554 12.824 -15.356 1.00 91.12 870 SER A C 1
ATOM 6742 O O . SER A 1 870 ? 31.973 11.958 -16.017 1.00 91.12 870 SER A O 1
ATOM 6744 N N . THR A 1 871 ? 31.922 13.846 -14.793 1.00 92.62 871 THR A N 1
ATOM 6745 C CA . THR A 1 871 ? 30.493 14.106 -14.965 1.00 92.62 871 THR A CA 1
ATOM 6746 C C . THR A 1 871 ? 30.302 15.089 -16.112 1.00 92.62 871 THR A C 1
ATOM 6748 O O . THR A 1 871 ? 30.791 16.211 -16.033 1.00 92.62 871 THR A O 1
ATOM 6751 N N . LEU A 1 872 ? 29.581 14.678 -17.155 1.00 91.12 872 LEU A N 1
ATOM 6752 C CA . LEU A 1 872 ? 29.167 15.551 -18.251 1.00 91.12 872 LEU A CA 1
ATOM 6753 C C . LEU A 1 872 ? 27.888 16.278 -17.835 1.00 91.12 872 LEU A C 1
ATOM 6755 O O . LEU A 1 872 ? 26.877 15.644 -17.520 1.00 91.12 872 LEU A O 1
ATOM 6759 N N . SER A 1 873 ? 27.939 17.604 -17.813 1.00 92.50 873 SER A N 1
ATOM 6760 C CA . SER A 1 873 ? 26.789 18.472 -17.576 1.00 92.50 873 SER A CA 1
ATOM 6761 C C . SER A 1 873 ? 25.966 18.680 -18.855 1.00 92.50 873 SER A C 1
ATOM 6763 O O . SER A 1 873 ? 26.347 18.260 -19.948 1.00 92.50 873 SER A O 1
ATOM 6765 N N . GLY A 1 874 ? 24.825 19.367 -18.744 1.00 89.69 874 GLY A N 1
ATOM 6766 C CA . GLY A 1 874 ? 23.931 19.591 -19.884 1.00 89.69 874 GLY A CA 1
ATOM 6767 C C . GLY A 1 874 ? 24.526 20.446 -21.013 1.00 89.69 874 GLY A C 1
ATOM 6768 O O . GLY A 1 874 ? 24.052 20.342 -22.142 1.00 89.69 874 GLY A O 1
ATOM 6769 N N . SER A 1 875 ? 25.542 21.276 -20.742 1.00 90.56 875 SER A N 1
ATOM 6770 C CA . SER A 1 875 ? 26.314 21.966 -21.789 1.00 90.56 875 SER A CA 1
ATOM 6771 C C . SER A 1 875 ? 27.274 21.014 -22.494 1.00 90.56 875 SER A C 1
ATOM 6773 O O . SER A 1 875 ? 27.374 21.042 -23.717 1.00 90.56 875 SER A O 1
ATOM 6775 N N . ASP A 1 876 ? 27.919 20.131 -21.736 1.00 91.69 876 ASP A N 1
ATOM 6776 C CA . ASP A 1 876 ? 28.957 19.230 -22.242 1.00 91.69 876 ASP A CA 1
ATOM 6777 C C . ASP A 1 876 ? 28.322 18.146 -23.120 1.00 91.69 876 ASP A C 1
ATOM 6779 O O . ASP A 1 876 ? 28.775 17.904 -24.234 1.00 91.69 876 ASP A O 1
ATOM 6783 N N . VAL A 1 877 ? 27.183 17.589 -22.682 1.00 91.56 877 VAL A N 1
ATOM 6784 C CA . VAL A 1 877 ? 26.345 16.684 -23.489 1.00 91.56 877 VAL 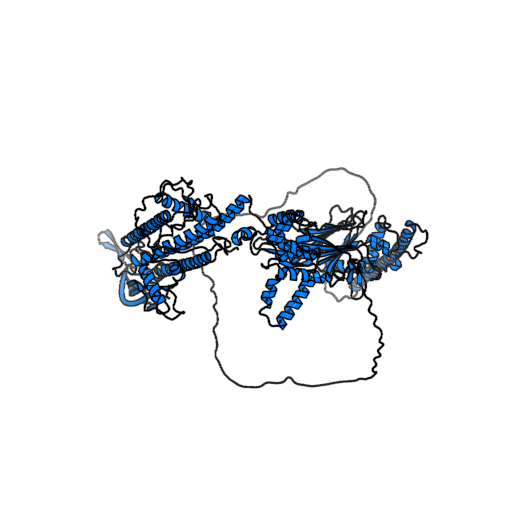A CA 1
ATOM 6785 C C . VAL A 1 877 ? 25.903 17.346 -24.797 1.00 91.56 877 VAL A C 1
ATOM 6787 O O . VAL A 1 877 ? 25.886 16.689 -25.835 1.00 91.56 877 VAL A O 1
ATOM 6790 N N . ARG A 1 878 ? 25.583 18.649 -24.788 1.00 91.31 878 ARG A N 1
ATOM 6791 C CA . ARG A 1 878 ? 25.219 19.381 -26.011 1.00 91.31 878 ARG A CA 1
ATOM 6792 C C . ARG A 1 878 ? 26.418 19.568 -26.945 1.00 91.31 878 ARG A C 1
ATOM 6794 O O . ARG A 1 878 ? 26.247 19.441 -28.152 1.00 91.31 878 ARG A O 1
ATOM 6801 N N . SER A 1 879 ? 27.610 19.822 -26.405 1.00 91.31 879 SER A N 1
ATOM 6802 C CA . SER A 1 879 ? 28.848 19.909 -27.194 1.00 91.31 879 SER A CA 1
ATOM 6803 C C . SER A 1 879 ? 29.188 18.566 -27.850 1.00 91.31 879 SER A C 1
ATOM 6805 O O . SER A 1 879 ? 29.389 18.509 -29.057 1.00 91.31 879 SER A O 1
ATOM 6807 N N . GLU A 1 880 ? 29.154 17.472 -27.083 1.00 91.50 880 GLU A N 1
ATOM 6808 C CA . GLU A 1 880 ? 29.354 16.101 -27.584 1.00 91.50 880 GLU A CA 1
ATOM 6809 C C . GLU A 1 880 ? 28.282 15.700 -28.617 1.00 91.50 880 GLU A C 1
ATOM 6811 O O . GLU A 1 880 ? 28.591 15.022 -29.595 1.00 91.50 880 GLU A O 1
ATOM 6816 N N . THR A 1 881 ? 27.036 16.166 -28.447 1.00 92.12 881 THR A N 1
ATOM 6817 C CA . THR A 1 881 ? 25.945 15.942 -29.413 1.00 92.12 881 THR A CA 1
ATOM 6818 C C . THR A 1 881 ? 26.214 16.653 -30.737 1.00 92.12 881 THR A C 1
ATOM 6820 O O . THR A 1 881 ? 26.036 16.040 -31.785 1.00 92.12 881 THR A O 1
ATOM 6823 N N . ASN A 1 882 ? 26.683 17.907 -30.706 1.00 90.56 882 ASN A N 1
ATOM 6824 C CA . ASN A 1 882 ? 27.066 18.630 -31.921 1.00 90.56 882 ASN A CA 1
ATOM 6825 C C . ASN A 1 882 ? 28.213 17.905 -32.646 1.00 90.56 882 ASN A C 1
ATOM 6827 O O . ASN A 1 882 ? 28.070 17.582 -33.817 1.00 90.56 882 ASN A O 1
ATOM 6831 N N . HIS A 1 883 ? 29.291 17.546 -31.936 1.00 90.19 883 HIS A N 1
ATOM 6832 C CA . HIS A 1 883 ? 30.423 16.805 -32.513 1.00 90.19 883 HIS A CA 1
ATOM 6833 C C . HIS A 1 883 ? 29.994 15.459 -33.129 1.00 90.19 883 HIS A C 1
ATOM 6835 O O . HIS A 1 883 ? 30.499 15.049 -34.174 1.00 90.19 883 HIS A O 1
ATOM 6841 N N . ALA A 1 884 ? 29.044 14.762 -32.496 1.00 92.31 884 ALA A N 1
ATOM 6842 C CA . ALA A 1 884 ? 28.466 13.539 -33.039 1.00 92.31 884 ALA A CA 1
ATOM 6843 C C . ALA A 1 884 ? 27.622 13.802 -34.301 1.00 92.31 884 ALA A C 1
ATOM 6845 O O . ALA A 1 884 ? 27.682 13.012 -35.240 1.00 92.31 884 ALA A O 1
ATOM 6846 N N . PHE A 1 885 ? 26.845 14.886 -34.356 1.00 91.75 885 PHE A N 1
ATOM 6847 C CA . PHE A 1 885 ? 26.059 15.232 -35.544 1.00 91.75 885 PHE A CA 1
ATOM 6848 C C . PHE A 1 885 ? 26.930 15.705 -36.711 1.00 91.75 885 PHE A C 1
ATOM 6850 O O . PHE A 1 885 ? 26.684 15.252 -37.825 1.00 91.75 885 PHE A O 1
ATOM 6857 N N . ASP A 1 886 ? 27.969 16.504 -36.465 1.00 88.50 886 ASP A N 1
ATOM 6858 C CA . ASP A 1 886 ? 28.932 16.936 -37.488 1.00 88.50 886 ASP A CA 1
ATOM 6859 C C . ASP A 1 886 ? 29.633 15.718 -38.118 1.00 88.50 886 ASP A C 1
ATOM 6861 O O . ASP A 1 886 ? 29.656 15.558 -39.340 1.00 88.50 886 ASP A O 1
ATOM 6865 N N . LEU A 1 887 ? 30.096 14.774 -37.285 1.00 89.38 887 LEU A N 1
ATOM 6866 C CA . LEU A 1 887 ? 30.646 13.504 -37.763 1.00 89.38 887 LEU A CA 1
ATOM 6867 C C . LEU A 1 887 ? 29.616 12.684 -38.551 1.00 89.38 887 LEU A C 1
ATOM 6869 O O . LEU A 1 887 ? 29.970 12.033 -39.530 1.00 89.38 887 LEU A O 1
ATOM 6873 N N . LEU A 1 888 ? 28.350 12.666 -38.131 1.00 89.44 888 LEU A N 1
ATOM 6874 C CA . LEU A 1 888 ? 27.309 11.882 -38.796 1.00 89.44 888 LEU A CA 1
ATOM 6875 C C . LEU A 1 888 ? 26.862 12.503 -40.133 1.00 89.44 888 LEU A C 1
ATOM 6877 O O . LEU A 1 888 ? 26.513 11.763 -41.056 1.00 89.44 888 LEU A O 1
ATOM 6881 N N . ASP A 1 889 ? 26.922 13.828 -40.268 1.00 88.50 889 ASP A N 1
ATOM 6882 C CA . ASP A 1 889 ? 26.753 14.538 -41.540 1.00 88.50 889 ASP A CA 1
ATOM 6883 C C . ASP A 1 889 ? 27.901 14.180 -42.503 1.00 88.50 889 ASP A C 1
ATOM 6885 O O . ASP A 1 889 ? 27.642 13.657 -43.589 1.00 88.50 889 ASP A O 1
ATOM 6889 N N . ALA A 1 890 ? 29.159 14.280 -42.052 1.00 86.31 890 ALA A N 1
ATOM 6890 C CA . ALA A 1 890 ? 30.336 13.882 -42.831 1.00 86.31 890 ALA A CA 1
ATOM 6891 C C . ALA A 1 890 ? 30.308 12.394 -43.245 1.00 86.31 890 ALA A C 1
ATOM 6893 O O . ALA A 1 890 ? 30.479 12.063 -44.418 1.00 86.31 890 ALA A O 1
ATOM 6894 N N . LEU A 1 891 ? 30.002 11.479 -42.314 1.00 87.62 891 LEU A N 1
ATOM 6895 C CA . LEU A 1 891 ? 29.883 10.033 -42.574 1.00 87.62 891 LEU A CA 1
ATOM 6896 C C . LEU A 1 891 ? 28.744 9.659 -43.535 1.00 87.62 891 LEU A C 1
ATOM 6898 O O . LEU A 1 891 ? 28.710 8.525 -44.027 1.00 87.62 891 LEU A O 1
ATOM 6902 N N . SER A 1 892 ? 27.799 10.568 -43.772 1.00 88.31 892 SER A N 1
ATOM 6903 C CA . SER A 1 892 ? 26.654 10.363 -44.658 1.00 88.31 892 SER A CA 1
ATOM 6904 C C . SER A 1 892 ? 26.699 11.216 -45.926 1.00 88.31 892 SER A C 1
ATOM 6906 O O . SER A 1 892 ? 25.731 11.172 -46.682 1.00 88.31 892 SER A O 1
ATOM 6908 N N . CYS A 1 893 ? 27.774 11.974 -46.184 1.00 86.00 893 CYS A N 1
ATOM 6909 C CA . CYS A 1 893 ? 27.825 12.983 -47.253 1.00 86.00 893 CYS A CA 1
ATOM 6910 C C . CYS A 1 893 ? 26.576 13.890 -47.221 1.00 86.00 893 CYS A C 1
ATOM 6912 O O . CYS A 1 893 ? 25.812 13.948 -48.189 1.00 86.00 893 CYS A O 1
ATOM 6914 N N . SER A 1 894 ? 26.295 14.478 -46.053 1.00 84.44 894 SER A N 1
ATOM 6915 C CA . SER A 1 894 ? 25.089 15.274 -45.770 1.00 84.44 894 SER A CA 1
ATOM 6916 C C . SER A 1 894 ? 23.776 14.560 -46.151 1.00 84.44 894 SER A C 1
ATOM 6918 O O . SER A 1 894 ? 22.841 15.149 -46.694 1.00 84.44 894 SER A O 1
ATOM 6920 N N . GLY A 1 895 ? 23.693 13.258 -45.853 1.00 83.56 895 GLY A N 1
ATOM 6921 C CA . GLY A 1 895 ? 22.520 12.403 -46.073 1.00 83.56 895 GLY A CA 1
ATOM 6922 C C . GLY A 1 895 ? 22.470 11.642 -47.407 1.00 83.56 895 GLY A C 1
ATOM 6923 O O . GLY A 1 895 ? 21.631 10.745 -47.551 1.00 83.56 895 GLY A O 1
ATOM 6924 N N . ALA A 1 896 ? 23.360 11.928 -48.365 1.00 84.38 896 ALA A N 1
ATOM 6925 C CA . ALA A 1 896 ? 23.402 11.235 -49.658 1.00 84.38 896 ALA A CA 1
ATOM 6926 C C . ALA A 1 896 ? 23.823 9.753 -49.543 1.00 84.38 896 ALA A C 1
ATOM 6928 O O . ALA A 1 896 ? 23.317 8.891 -50.268 1.00 84.38 896 ALA A O 1
ATOM 6929 N N . LEU A 1 897 ? 24.721 9.431 -48.608 1.00 87.50 897 LEU A N 1
ATOM 6930 C CA . LEU A 1 897 ? 25.241 8.088 -48.365 1.00 87.50 897 LEU A CA 1
ATOM 6931 C C . LEU A 1 897 ? 24.487 7.399 -47.217 1.00 87.50 897 LEU A C 1
ATOM 6933 O O . LEU A 1 897 ? 24.607 7.755 -46.047 1.00 87.50 897 LEU A O 1
ATOM 6937 N N . SER A 1 898 ? 23.746 6.337 -47.544 1.00 89.25 898 SER A N 1
ATOM 6938 C CA . SER A 1 898 ? 23.081 5.498 -46.533 1.00 89.25 898 SER A CA 1
ATOM 6939 C C . SER A 1 898 ? 24.084 4.697 -45.691 1.00 89.25 898 SER A C 1
ATOM 6941 O O . SER A 1 898 ? 25.080 4.183 -46.220 1.00 89.25 898 SER A O 1
ATOM 6943 N N . ILE A 1 899 ? 23.765 4.521 -44.404 1.00 89.56 899 ILE A N 1
ATOM 6944 C CA . ILE A 1 899 ? 24.597 3.865 -43.383 1.00 89.56 899 ILE A CA 1
ATOM 6945 C C . ILE A 1 899 ? 24.057 2.449 -43.081 1.00 89.56 899 ILE A C 1
ATOM 6947 O O . ILE A 1 899 ? 23.141 2.298 -42.260 1.00 89.56 899 ILE A O 1
ATOM 6951 N N . PRO A 1 900 ? 24.598 1.387 -43.713 1.00 86.06 900 PRO A N 1
ATOM 6952 C CA . PRO A 1 900 ? 24.181 0.003 -43.458 1.00 86.06 900 PRO A CA 1
ATOM 6953 C C . PRO A 1 900 ? 24.739 -0.547 -42.141 1.00 86.06 900 PRO A C 1
ATOM 6955 O O . PRO A 1 900 ? 24.157 -1.448 -41.543 1.00 86.06 900 PRO A O 1
ATOM 6958 N N . TYR A 1 901 ? 25.849 0.017 -41.660 1.00 88.81 901 TYR A N 1
ATOM 6959 C CA . TYR A 1 901 ? 26.544 -0.403 -40.444 1.00 88.81 901 TYR A CA 1
ATOM 6960 C C . TYR A 1 901 ? 25.948 0.248 -39.187 1.00 88.81 901 TYR A C 1
ATOM 6962 O O . TYR A 1 901 ? 26.641 0.882 -38.390 1.00 88.81 901 TYR A O 1
ATOM 6970 N N . SER A 1 902 ? 24.632 0.099 -39.037 1.00 90.44 902 SER A N 1
ATOM 6971 C CA . SER A 1 902 ? 23.820 0.668 -37.961 1.00 90.44 902 SER A CA 1
ATOM 6972 C C . SER A 1 902 ? 22.968 -0.398 -37.255 1.00 90.44 902 SER A C 1
ATOM 6974 O O . SER A 1 902 ? 22.623 -1.430 -37.831 1.00 90.44 902 SER A O 1
ATOM 6976 N N . GLU A 1 903 ? 22.628 -0.166 -35.990 1.00 91.19 903 GLU A N 1
ATOM 6977 C CA . GLU A 1 903 ? 21.673 -0.980 -35.227 1.00 91.19 903 GLU A CA 1
ATOM 6978 C C . GLU A 1 903 ? 20.737 -0.048 -34.441 1.00 91.19 903 GLU A C 1
ATOM 6980 O O . GLU A 1 903 ? 21.194 0.823 -33.703 1.00 91.19 903 GLU A O 1
ATOM 6985 N N . LEU A 1 904 ? 19.422 -0.198 -34.625 1.00 91.31 904 LEU A N 1
ATOM 6986 C CA . LEU A 1 904 ? 18.387 0.565 -33.925 1.00 91.31 904 LEU A CA 1
ATOM 6987 C C . LEU A 1 904 ? 17.704 -0.316 -32.881 1.00 91.31 904 LEU A C 1
ATOM 6989 O O . LEU A 1 904 ? 17.137 -1.355 -33.216 1.00 91.31 904 LEU A O 1
ATOM 6993 N N . HIS A 1 905 ? 17.664 0.153 -31.641 1.00 93.62 905 HIS A N 1
ATOM 6994 C CA . HIS A 1 905 ? 16.877 -0.426 -30.562 1.00 93.62 905 HIS A CA 1
ATOM 6995 C C . HIS A 1 905 ? 15.713 0.505 -30.226 1.00 93.62 905 HIS A C 1
ATOM 6997 O O . HIS A 1 905 ? 15.903 1.625 -29.754 1.00 93.62 905 HIS A O 1
ATOM 7003 N N . VAL A 1 906 ? 14.499 0.023 -30.471 1.00 92.69 906 VAL A N 1
ATOM 7004 C CA . VAL A 1 906 ? 13.239 0.705 -30.176 1.00 92.69 906 VAL A CA 1
ATOM 7005 C C . VAL A 1 906 ? 12.676 0.115 -28.889 1.00 92.69 906 VAL A C 1
ATOM 7007 O O . VAL A 1 906 ? 12.322 -1.062 -28.862 1.00 92.69 906 VAL A O 1
ATOM 7010 N N . VAL A 1 907 ? 12.606 0.899 -27.817 1.00 94.38 907 VAL A N 1
ATOM 7011 C CA . VAL A 1 907 ? 12.211 0.439 -26.479 1.00 94.38 907 VAL A CA 1
ATOM 7012 C C . VAL A 1 907 ? 10.872 1.050 -26.076 1.00 94.38 907 VAL A C 1
ATOM 7014 O O . VAL A 1 907 ? 10.735 2.265 -25.940 1.00 94.38 907 VAL A O 1
ATOM 7017 N N . LEU A 1 908 ? 9.890 0.182 -25.840 1.00 93.75 908 LEU A N 1
ATOM 7018 C CA . LEU A 1 908 ? 8.607 0.511 -25.229 1.00 93.75 908 LEU A CA 1
ATOM 7019 C C . LEU A 1 908 ? 8.620 0.038 -23.773 1.00 93.75 908 LEU A C 1
ATOM 7021 O O . LEU A 1 908 ? 8.794 -1.154 -23.512 1.00 93.75 908 LEU A O 1
ATOM 7025 N N . CYS A 1 909 ? 8.422 0.960 -22.831 1.00 92.81 909 CYS A N 1
ATOM 7026 C CA . CYS A 1 909 ? 8.336 0.646 -21.407 1.00 92.81 909 CYS A CA 1
ATOM 7027 C C . CYS A 1 909 ? 6.891 0.737 -20.906 1.00 92.81 909 CYS A C 1
ATOM 7029 O O . CYS A 1 909 ? 6.156 1.673 -21.235 1.00 92.81 909 CYS A O 1
ATOM 7031 N N . ALA A 1 910 ? 6.499 -0.231 -20.082 1.00 92.44 910 ALA A N 1
ATOM 7032 C CA . ALA A 1 910 ? 5.262 -0.196 -19.320 1.00 92.44 910 ALA A CA 1
ATOM 7033 C C . ALA A 1 910 ? 5.545 -0.558 -17.856 1.00 92.44 910 ALA A C 1
ATOM 7035 O O . ALA A 1 910 ? 6.274 -1.510 -17.582 1.00 92.44 910 ALA A O 1
ATOM 7036 N N . SER A 1 911 ? 4.969 0.196 -16.920 1.00 90.69 911 SER A N 1
ATOM 7037 C CA . SER A 1 911 ? 5.058 -0.071 -15.481 1.00 90.69 911 SER A CA 1
ATOM 7038 C C . SER A 1 911 ? 3.795 -0.779 -14.993 1.00 90.69 911 SER A C 1
ATOM 7040 O O . SER A 1 911 ? 2.705 -0.206 -15.064 1.00 90.69 911 SER A O 1
ATOM 7042 N N . HIS A 1 912 ? 3.933 -1.980 -14.430 1.00 90.50 912 HIS A N 1
ATOM 7043 C CA . HIS A 1 912 ? 2.891 -2.585 -13.601 1.00 90.50 912 HIS A CA 1
ATOM 7044 C C . HIS A 1 912 ? 2.974 -2.030 -12.174 1.00 90.50 912 HIS A C 1
ATOM 7046 O O . HIS A 1 912 ? 4.040 -2.035 -11.553 1.00 90.50 912 HIS A O 1
ATOM 7052 N N . CYS A 1 913 ? 1.846 -1.547 -11.661 1.00 86.31 913 CYS A N 1
ATOM 7053 C CA . CYS A 1 913 ? 1.750 -0.783 -10.425 1.00 86.31 913 CYS A CA 1
ATOM 7054 C C . CYS A 1 913 ? 0.793 -1.451 -9.432 1.00 86.31 913 CYS A C 1
ATOM 7056 O O . CYS A 1 913 ? -0.424 -1.339 -9.578 1.00 86.31 913 CYS A O 1
ATOM 7058 N N . PHE A 1 914 ? 1.335 -2.067 -8.382 1.00 83.31 914 PHE A N 1
ATOM 7059 C CA . PHE A 1 914 ? 0.533 -2.535 -7.251 1.00 83.31 914 PHE A CA 1
ATOM 7060 C C . PHE A 1 914 ? 0.176 -1.362 -6.325 1.00 83.31 914 PHE A C 1
ATOM 7062 O O . PHE A 1 914 ? 1.040 -0.564 -5.957 1.00 83.31 914 PHE A O 1
ATOM 7069 N N . GLN A 1 915 ? -1.099 -1.265 -5.932 1.00 82.94 915 GLN A N 1
ATOM 7070 C CA . GLN A 1 915 ? -1.615 -0.218 -5.027 1.00 82.94 915 GLN A CA 1
ATOM 7071 C C . GLN A 1 915 ? -1.203 -0.419 -3.556 1.00 82.94 915 GLN A C 1
ATOM 7073 O O . GLN A 1 915 ? -1.428 0.451 -2.715 1.00 82.94 915 GLN A O 1
ATOM 7078 N N . LYS A 1 916 ? -0.615 -1.570 -3.226 1.00 84.31 916 LYS A N 1
ATOM 7079 C CA . LYS A 1 916 ? -0.104 -1.922 -1.896 1.00 84.31 916 LYS A CA 1
ATOM 7080 C C . LYS A 1 916 ? 1.232 -2.653 -2.038 1.00 84.31 916 LYS A C 1
ATOM 7082 O O . LYS A 1 916 ? 1.701 -2.820 -3.164 1.00 84.31 916 LYS A O 1
ATOM 7087 N N . SER A 1 917 ? 1.816 -3.101 -0.923 1.00 85.50 917 SER A N 1
ATOM 7088 C CA . SER A 1 917 ? 2.970 -4.008 -0.951 1.00 85.50 917 SER A CA 1
ATOM 7089 C C . SER A 1 917 ? 2.609 -5.356 -1.600 1.00 85.50 917 SER A C 1
ATOM 7091 O O . SER A 1 917 ? 1.429 -5.690 -1.754 1.00 85.50 917 SER A O 1
ATOM 7093 N N . VAL A 1 918 ? 3.610 -6.166 -1.967 1.00 84.56 918 VAL A N 1
ATOM 7094 C CA . VAL A 1 918 ? 3.363 -7.512 -2.526 1.00 84.56 918 VAL A CA 1
ATOM 7095 C C . VAL A 1 918 ? 2.614 -8.390 -1.515 1.00 84.56 918 VAL A C 1
ATOM 7097 O O . VAL A 1 918 ? 1.615 -9.012 -1.871 1.00 84.56 918 VAL A O 1
ATOM 7100 N N . ALA A 1 919 ? 3.033 -8.370 -0.244 1.00 84.31 919 ALA A N 1
ATOM 7101 C CA . ALA A 1 919 ? 2.357 -9.077 0.843 1.00 84.31 919 ALA A CA 1
ATOM 7102 C C . ALA A 1 919 ? 0.905 -8.596 1.028 1.00 84.31 919 ALA A C 1
ATOM 7104 O O . ALA A 1 919 ? -0.017 -9.408 1.020 1.00 84.31 919 ALA A O 1
ATOM 7105 N N . ASP A 1 920 ? 0.677 -7.280 1.094 1.00 86.38 920 ASP A N 1
ATOM 7106 C CA . ASP A 1 920 ? -0.672 -6.712 1.234 1.00 86.38 920 ASP A CA 1
ATOM 7107 C C . ASP A 1 920 ? -1.589 -7.038 0.042 1.00 86.38 920 ASP A C 1
ATOM 7109 O O . ASP A 1 920 ? -2.802 -7.151 0.215 1.00 86.38 920 ASP A O 1
ATOM 7113 N N . THR A 1 921 ? -1.029 -7.182 -1.164 1.00 87.69 921 THR A N 1
ATOM 7114 C CA . THR A 1 921 ? -1.779 -7.571 -2.371 1.00 87.69 921 THR A CA 1
ATOM 7115 C C . THR A 1 921 ? -2.237 -9.031 -2.281 1.00 87.69 921 THR A C 1
ATOM 7117 O O . THR A 1 921 ? -3.394 -9.336 -2.571 1.00 87.69 921 THR A O 1
ATOM 7120 N N . ILE A 1 922 ? -1.355 -9.926 -1.819 1.00 88.94 922 ILE A N 1
ATOM 7121 C CA . ILE A 1 922 ? -1.686 -11.342 -1.605 1.00 88.94 922 ILE A CA 1
ATOM 7122 C C . ILE A 1 922 ? -2.716 -11.490 -0.479 1.00 88.94 922 ILE A C 1
ATOM 7124 O O . ILE A 1 922 ? -3.675 -12.237 -0.627 1.00 88.94 922 ILE A O 1
ATOM 7128 N N . ILE A 1 923 ? -2.532 -10.779 0.636 1.00 88.69 923 ILE A N 1
ATOM 7129 C CA . ILE A 1 923 ? -3.330 -10.970 1.853 1.00 88.69 923 ILE A CA 1
ATOM 7130 C C . ILE A 1 923 ? -4.607 -10.132 1.805 1.00 88.69 923 ILE A C 1
ATOM 7132 O O . ILE A 1 923 ? -5.703 -10.677 1.754 1.00 88.69 923 ILE A O 1
ATOM 7136 N N . GLN A 1 924 ? -4.487 -8.803 1.801 1.00 87.69 924 GLN A N 1
ATOM 7137 C CA . GLN A 1 924 ? -5.637 -7.913 1.976 1.00 87.69 924 GLN A CA 1
ATOM 7138 C C . GLN A 1 924 ? -6.509 -7.804 0.727 1.00 87.69 924 GLN A C 1
ATOM 7140 O O . GLN A 1 924 ? -7.704 -7.533 0.838 1.00 87.69 924 GLN A O 1
ATOM 7145 N N . ASP A 1 925 ? -5.907 -7.898 -0.463 1.00 85.81 925 ASP A N 1
ATOM 7146 C CA . ASP A 1 925 ? -6.661 -7.894 -1.717 1.00 85.81 925 ASP A CA 1
ATOM 7147 C C . ASP A 1 925 ? -7.065 -9.299 -2.170 1.00 85.81 925 ASP A C 1
ATOM 7149 O O . ASP A 1 925 ? -7.941 -9.394 -3.027 1.00 85.81 925 ASP A O 1
ATOM 7153 N N . ASN A 1 926 ? -6.503 -10.349 -1.554 1.00 88.12 926 ASN A N 1
ATOM 7154 C CA . ASN A 1 926 ? -6.706 -11.761 -1.893 1.00 88.12 926 ASN A CA 1
ATOM 7155 C C . ASN A 1 926 ? -6.502 -12.034 -3.395 1.00 88.12 926 ASN A C 1
ATOM 7157 O O . ASN A 1 926 ? -7.299 -12.696 -4.059 1.00 88.12 926 ASN A O 1
ATOM 7161 N N . VAL A 1 927 ? -5.441 -11.443 -3.958 1.00 86.06 927 VAL A N 1
ATOM 7162 C CA . VAL A 1 927 ? -5.088 -11.544 -5.378 1.00 86.06 927 VAL A CA 1
ATOM 7163 C C . VAL A 1 927 ? -3.704 -12.158 -5.514 1.00 86.06 927 VAL A C 1
ATOM 7165 O O . VAL A 1 927 ? -2.729 -11.634 -4.982 1.00 86.06 927 VAL A O 1
ATOM 7168 N N . ASN A 1 928 ? -3.597 -13.216 -6.319 1.00 87.88 928 ASN A N 1
ATOM 7169 C CA . ASN A 1 928 ? -2.312 -13.726 -6.777 1.00 87.88 928 ASN A CA 1
ATOM 7170 C C . ASN A 1 928 ? -1.626 -12.682 -7.689 1.00 87.88 928 ASN A C 1
ATOM 7172 O O . ASN A 1 928 ? -2.112 -12.436 -8.801 1.00 87.88 928 ASN A O 1
ATOM 7176 N N . PRO A 1 929 ? -0.501 -12.060 -7.279 1.00 88.19 929 PRO A N 1
ATOM 7177 C CA . PRO A 1 929 ? 0.161 -11.049 -8.096 1.00 88.19 929 PRO A CA 1
ATOM 7178 C C . PRO A 1 929 ? 0.744 -11.650 -9.382 1.00 88.19 929 PRO A C 1
ATOM 7180 O O . PRO A 1 929 ? 0.821 -10.947 -10.386 1.00 88.19 929 PRO A O 1
ATOM 7183 N N . ILE A 1 930 ? 1.100 -12.943 -9.394 1.00 89.12 930 ILE A N 1
ATOM 7184 C CA . ILE A 1 930 ? 1.715 -13.613 -10.551 1.00 89.12 930 ILE A CA 1
ATOM 7185 C C . ILE A 1 930 ? 0.777 -13.547 -11.760 1.00 89.12 930 ILE A C 1
ATOM 7187 O O . ILE A 1 930 ? 1.188 -13.079 -12.815 1.00 89.12 930 ILE A O 1
ATOM 7191 N N . GLU A 1 931 ? -0.499 -13.901 -11.598 1.00 87.94 931 GLU A N 1
ATOM 7192 C CA . GLU A 1 931 ? -1.501 -13.861 -12.677 1.00 87.94 931 GLU A CA 1
ATOM 7193 C C . GLU A 1 931 ? -1.708 -12.442 -13.238 1.00 87.94 931 GLU A C 1
ATOM 7195 O O . GLU A 1 931 ? -1.909 -12.252 -14.440 1.00 87.94 931 GLU A O 1
ATOM 7200 N N . ARG A 1 932 ? -1.599 -11.409 -12.391 1.00 87.88 932 ARG A N 1
ATOM 7201 C CA . ARG A 1 932 ? -1.694 -10.003 -12.822 1.00 87.88 932 ARG A CA 1
ATOM 7202 C C . ARG A 1 932 ? -0.465 -9.556 -13.619 1.00 87.88 932 ARG A C 1
ATOM 7204 O O . ARG A 1 932 ? -0.590 -8.767 -14.565 1.00 87.88 932 ARG A O 1
ATOM 7211 N N . LEU A 1 933 ? 0.708 -10.095 -13.288 1.00 89.62 933 LEU A N 1
ATOM 7212 C CA . LEU A 1 933 ? 1.941 -9.884 -14.045 1.00 89.62 933 LEU A CA 1
ATOM 7213 C C . LEU A 1 933 ? 1.979 -10.705 -15.340 1.00 89.62 933 LEU A C 1
ATOM 7215 O O . LEU A 1 933 ? 2.455 -10.185 -16.349 1.00 89.62 933 LEU A O 1
ATOM 7219 N N . GLU A 1 934 ? 1.425 -11.919 -15.361 1.00 90.62 934 GLU A N 1
ATOM 7220 C CA . GLU A 1 934 ? 1.223 -12.714 -16.580 1.00 90.62 934 GLU A CA 1
ATOM 7221 C C . GLU A 1 934 ? 0.336 -11.961 -17.572 1.00 90.62 934 GLU A C 1
ATOM 7223 O O . GLU A 1 934 ? 0.764 -11.725 -18.701 1.00 90.62 934 GLU A O 1
ATOM 7228 N N . LEU A 1 935 ? -0.844 -11.495 -17.135 1.00 89.69 935 LEU A N 1
ATOM 7229 C CA . LEU A 1 935 ? -1.742 -10.659 -17.939 1.00 89.69 935 LEU A CA 1
ATOM 7230 C C . LEU A 1 935 ? -0.983 -9.471 -18.549 1.00 89.69 935 LEU A C 1
ATOM 7232 O O . LEU A 1 935 ? -0.996 -9.268 -19.762 1.00 89.69 935 LEU A O 1
ATOM 7236 N N . SER A 1 936 ? -0.278 -8.709 -17.712 1.00 91.50 936 SER A N 1
ATOM 7237 C CA . SER A 1 936 ? 0.443 -7.502 -18.131 1.00 91.50 936 SER A CA 1
ATOM 7238 C C . SER A 1 936 ? 1.568 -7.808 -19.123 1.00 91.50 936 SER A C 1
ATOM 7240 O O . SER A 1 936 ? 1.732 -7.110 -20.127 1.00 91.50 936 SER A O 1
ATOM 7242 N N . THR A 1 937 ? 2.333 -8.871 -18.867 1.00 92.12 937 THR A N 1
ATOM 7243 C CA . THR A 1 937 ? 3.464 -9.288 -19.707 1.00 92.12 937 THR A CA 1
ATOM 7244 C C . THR A 1 937 ? 2.982 -9.831 -21.050 1.00 92.12 937 THR A C 1
ATOM 7246 O O . THR A 1 937 ? 3.568 -9.503 -22.081 1.00 92.12 937 THR A O 1
ATOM 7249 N N . LEU A 1 938 ? 1.880 -10.586 -21.071 1.00 92.00 938 LEU A N 1
ATOM 7250 C CA . LEU A 1 938 ? 1.249 -11.072 -22.297 1.00 92.00 938 LEU A CA 1
ATOM 7251 C C . LEU A 1 938 ? 0.629 -9.939 -23.122 1.00 92.00 938 LEU A C 1
ATOM 7253 O O . LEU A 1 938 ? 0.754 -9.946 -24.347 1.00 92.00 938 LEU A O 1
ATOM 7257 N N . LEU A 1 939 ? 0.020 -8.931 -22.485 1.00 91.31 939 LEU A N 1
ATOM 7258 C CA . LEU A 1 939 ? -0.473 -7.739 -23.181 1.00 91.31 939 LEU A CA 1
ATOM 7259 C C . LEU A 1 939 ? 0.675 -6.980 -23.861 1.00 91.31 939 LEU A C 1
ATOM 7261 O O . LEU A 1 939 ? 0.591 -6.725 -25.064 1.00 91.31 939 LEU A O 1
ATOM 7265 N N . LEU A 1 940 ? 1.771 -6.698 -23.148 1.00 92.69 940 LEU A N 1
ATOM 7266 C CA . LEU A 1 940 ? 2.961 -6.068 -23.735 1.00 92.69 940 LEU A CA 1
ATOM 7267 C C . LEU A 1 940 ? 3.574 -6.940 -24.844 1.00 92.69 940 LEU A C 1
ATOM 7269 O O . LEU A 1 940 ? 3.820 -6.461 -25.951 1.00 92.69 940 LEU A O 1
ATOM 7273 N N . GLY A 1 941 ? 3.758 -8.235 -24.587 1.00 92.25 941 GLY A N 1
ATOM 7274 C CA . GLY A 1 941 ? 4.303 -9.188 -25.551 1.00 92.25 941 GLY A CA 1
ATOM 7275 C C . GLY A 1 941 ? 3.480 -9.282 -26.830 1.00 92.25 941 GLY A C 1
ATOM 7276 O O . GLY A 1 941 ? 4.053 -9.265 -27.919 1.00 92.25 941 GLY A O 1
ATOM 7277 N N . SER A 1 942 ? 2.148 -9.294 -26.726 1.00 91.12 942 SER A N 1
ATOM 7278 C CA . SER A 1 942 ? 1.247 -9.370 -27.885 1.00 91.12 942 SER A CA 1
ATOM 7279 C C . SER A 1 942 ? 1.443 -8.203 -28.857 1.00 91.12 942 SER A C 1
ATOM 7281 O O . SER A 1 942 ? 1.265 -8.339 -30.070 1.00 91.12 942 SER A O 1
ATOM 7283 N N . VAL A 1 943 ? 1.814 -7.034 -28.329 1.00 90.69 943 VAL A N 1
ATOM 7284 C CA . VAL A 1 943 ? 2.081 -5.817 -29.103 1.00 90.69 943 VAL A CA 1
ATOM 7285 C C . VAL A 1 943 ? 3.481 -5.877 -29.719 1.00 90.69 943 VAL A C 1
ATOM 7287 O O . VAL A 1 943 ? 3.650 -5.623 -30.909 1.00 90.69 943 VAL A O 1
ATOM 7290 N N . ILE A 1 944 ? 4.479 -6.281 -28.931 1.00 92.06 944 ILE A N 1
ATOM 7291 C CA . ILE A 1 944 ? 5.887 -6.333 -29.348 1.00 92.06 944 ILE A CA 1
ATOM 7292 C C . ILE A 1 944 ? 6.156 -7.424 -30.381 1.00 92.06 944 ILE A C 1
ATOM 7294 O O . ILE A 1 944 ? 6.939 -7.203 -31.302 1.00 92.06 944 ILE A O 1
ATOM 7298 N N . HIS A 1 945 ? 5.509 -8.583 -30.260 1.00 90.50 945 HIS A N 1
ATOM 7299 C CA . HIS A 1 945 ? 5.675 -9.699 -31.187 1.00 90.50 945 HIS A CA 1
ATOM 7300 C C . HIS A 1 945 ? 4.687 -9.672 -32.359 1.00 90.50 945 HIS A C 1
ATOM 7302 O O . HIS A 1 945 ? 4.970 -10.289 -33.386 1.00 90.50 945 HIS A O 1
ATOM 7308 N N . GLY A 1 946 ? 3.583 -8.919 -32.261 1.00 87.12 946 GLY A N 1
ATOM 7309 C CA . GLY A 1 946 ? 2.518 -8.910 -33.273 1.00 87.12 946 GLY A CA 1
ATOM 7310 C C . GLY A 1 946 ? 1.774 -10.247 -33.346 1.00 87.12 946 GLY A C 1
ATOM 7311 O O . GLY A 1 946 ? 1.484 -10.733 -34.434 1.00 87.12 946 GLY A O 1
ATOM 7312 N N . ALA A 1 947 ? 1.536 -10.858 -32.185 1.00 87.25 947 ALA A N 1
ATOM 7313 C CA . ALA A 1 947 ? 0.934 -12.178 -32.030 1.00 87.25 947 ALA A CA 1
ATOM 7314 C C . ALA A 1 947 ? -0.113 -12.150 -30.910 1.00 87.25 947 ALA A C 1
ATOM 7316 O O . ALA A 1 947 ? -0.076 -11.284 -30.034 1.00 87.25 947 ALA A O 1
ATOM 7317 N N . THR A 1 948 ? -1.034 -13.109 -30.908 1.00 86.38 948 THR A N 1
ATOM 7318 C CA . THR A 1 948 ? -2.013 -13.258 -29.820 1.00 86.38 948 THR A CA 1
ATOM 7319 C C . THR A 1 948 ? -1.324 -13.648 -28.500 1.00 86.38 948 THR A C 1
ATOM 7321 O O . THR A 1 948 ? -0.312 -14.353 -28.538 1.00 86.38 948 THR A O 1
ATOM 7324 N N . PRO A 1 949 ? -1.862 -13.273 -27.321 1.00 86.69 949 PRO A N 1
ATOM 7325 C CA . PRO A 1 949 ? -1.343 -13.721 -26.025 1.00 86.69 949 PRO A CA 1
ATOM 7326 C C . PRO A 1 949 ? -1.087 -15.233 -25.950 1.00 86.69 949 PRO A C 1
ATOM 7328 O O . PRO A 1 949 ? -0.010 -15.659 -25.546 1.00 86.69 949 PRO A O 1
ATOM 7331 N N . CYS A 1 950 ? -2.025 -16.053 -26.429 1.00 84.94 950 CYS A N 1
ATOM 7332 C CA . CYS A 1 950 ? -1.926 -17.514 -26.373 1.00 84.94 950 CYS A CA 1
ATOM 7333 C C . CYS A 1 950 ? -0.860 -18.111 -27.315 1.00 84.94 950 CYS A C 1
ATOM 7335 O O . CYS A 1 950 ? -0.449 -19.253 -27.122 1.00 84.94 950 CYS A O 1
ATOM 7337 N N . GLN A 1 951 ? -0.399 -17.371 -28.331 1.00 87.06 951 GLN A N 1
ATOM 7338 C CA . GLN A 1 951 ? 0.747 -17.762 -29.170 1.00 87.06 951 GLN A CA 1
ATOM 7339 C C . GLN A 1 951 ? 2.100 -17.480 -28.504 1.00 87.06 951 GLN A C 1
ATOM 7341 O O . GLN A 1 951 ? 3.104 -18.024 -28.951 1.00 87.06 951 GLN A O 1
ATOM 7346 N N . LEU A 1 952 ? 2.125 -16.644 -27.461 1.00 88.19 952 LEU A N 1
ATOM 7347 C CA . LEU A 1 952 ? 3.335 -16.286 -26.718 1.00 88.19 952 LEU A CA 1
ATOM 7348 C C . LEU A 1 952 ? 3.552 -17.139 -25.469 1.00 88.19 952 LEU A C 1
ATOM 7350 O O . LEU A 1 952 ? 4.572 -16.972 -24.811 1.00 88.19 952 LEU A O 1
ATOM 7354 N N . VAL A 1 953 ? 2.623 -18.038 -25.142 1.00 89.25 953 VAL A N 1
ATOM 7355 C CA . VAL A 1 953 ? 2.747 -19.002 -24.042 1.00 89.25 953 VAL A CA 1
ATOM 7356 C C . VAL A 1 953 ? 3.274 -20.326 -24.590 1.00 89.25 953 VAL A C 1
ATOM 7358 O O . VAL A 1 953 ? 2.804 -20.800 -25.628 1.00 89.25 953 VAL A O 1
ATOM 7361 N N . THR A 1 954 ? 4.222 -20.943 -23.883 1.00 83.56 954 THR A N 1
ATOM 7362 C CA . THR A 1 954 ? 4.744 -22.278 -24.210 1.00 83.56 954 THR A CA 1
ATOM 7363 C C . THR A 1 954 ? 3.601 -23.300 -24.328 1.00 83.56 954 THR A C 1
ATOM 7365 O O . THR A 1 954 ? 2.702 -23.358 -23.487 1.00 83.56 954 THR A O 1
ATOM 7368 N N . ALA A 1 955 ? 3.616 -24.119 -25.384 1.00 72.06 955 ALA A N 1
ATOM 7369 C CA . ALA A 1 955 ? 2.542 -25.074 -25.664 1.00 72.06 955 ALA A CA 1
ATOM 7370 C C . ALA A 1 955 ? 2.372 -26.131 -24.551 1.00 72.06 955 ALA A C 1
ATOM 7372 O O . ALA A 1 955 ? 3.353 -26.694 -24.067 1.00 72.06 955 ALA A O 1
ATOM 7373 N N . GLY A 1 956 ? 1.121 -26.439 -24.186 1.00 76.94 956 GLY A N 1
ATOM 7374 C CA . GLY A 1 956 ? 0.779 -27.438 -23.168 1.00 76.94 956 GLY A CA 1
ATOM 7375 C C . GLY A 1 956 ? -0.315 -26.962 -22.208 1.00 76.94 956 GLY A C 1
ATOM 7376 O O . GLY A 1 956 ? -1.188 -26.180 -22.589 1.00 76.94 956 GLY A O 1
ATOM 7377 N N . SER A 1 957 ? -0.248 -27.427 -20.958 1.00 78.94 957 SER A N 1
ATOM 7378 C CA . SER A 1 957 ? -1.200 -27.105 -19.882 1.00 78.94 957 SER A CA 1
ATOM 7379 C C . SER A 1 957 ? -1.283 -25.609 -19.566 1.00 78.94 957 SER A C 1
ATOM 7381 O O . SER A 1 957 ? -2.373 -25.101 -19.323 1.00 78.94 957 SER A O 1
ATOM 7383 N N . GLU A 1 958 ? -0.163 -24.882 -19.627 1.00 81.50 958 GLU A N 1
ATOM 7384 C CA . GLU A 1 958 ? -0.128 -23.441 -19.332 1.00 81.50 958 GLU A CA 1
ATOM 7385 C C . GLU A 1 958 ? -1.002 -22.625 -20.281 1.00 81.50 958 GLU A C 1
ATOM 7387 O O . GLU A 1 958 ? -1.680 -21.691 -19.861 1.00 81.50 958 GLU A O 1
ATOM 7392 N N . ARG A 1 959 ? -1.056 -23.010 -21.559 1.00 82.38 959 ARG A N 1
ATOM 7393 C CA . ARG A 1 959 ? -1.926 -22.344 -22.526 1.00 82.38 959 ARG A CA 1
ATOM 7394 C C . ARG A 1 959 ? -3.407 -22.570 -22.209 1.00 82.38 959 ARG A C 1
ATOM 7396 O O . ARG A 1 959 ? -4.178 -21.619 -22.271 1.00 82.38 959 ARG A O 1
ATOM 7403 N N . GLN A 1 960 ? -3.785 -23.786 -21.809 1.00 83.75 960 GLN A N 1
ATOM 7404 C CA . GLN A 1 960 ? -5.153 -24.093 -21.373 1.00 83.75 960 GLN A CA 1
ATOM 7405 C C . GLN A 1 960 ? -5.518 -23.331 -20.091 1.00 83.75 960 GLN A C 1
ATOM 7407 O O . GLN A 1 960 ? -6.613 -22.779 -20.005 1.00 83.75 960 GLN A O 1
ATOM 7412 N N . ARG A 1 961 ? -4.585 -23.225 -19.130 1.00 87.62 961 ARG A N 1
ATOM 7413 C CA . ARG A 1 961 ? -4.753 -22.388 -17.933 1.00 87.62 961 ARG A CA 1
ATOM 7414 C C . ARG A 1 961 ? -5.026 -20.941 -18.332 1.00 87.62 961 ARG A C 1
ATOM 7416 O O . ARG A 1 961 ? -6.066 -20.416 -17.957 1.00 87.62 961 ARG A O 1
ATOM 7423 N N . ILE A 1 962 ? -4.170 -20.327 -19.149 1.00 85.00 962 ILE A N 1
ATOM 7424 C CA . ILE A 1 962 ? -4.322 -18.931 -19.592 1.00 85.00 962 ILE A CA 1
ATOM 7425 C C . ILE A 1 962 ? -5.621 -18.701 -20.375 1.00 85.00 962 ILE A C 1
ATOM 7427 O O . ILE A 1 962 ? -6.283 -17.690 -20.151 1.00 85.00 962 ILE A O 1
ATOM 7431 N N . GLU A 1 963 ? -6.035 -19.637 -21.230 1.00 83.50 963 GLU A N 1
ATOM 7432 C CA . GLU A 1 963 ? -7.323 -19.572 -21.937 1.00 83.50 963 GLU A CA 1
ATOM 7433 C C . GLU A 1 963 ? -8.525 -19.696 -20.970 1.00 83.50 963 GLU A C 1
ATOM 7435 O O . GLU A 1 963 ? -9.560 -19.079 -21.214 1.00 83.50 963 GLU A O 1
ATOM 7440 N N . SER A 1 964 ? -8.383 -20.404 -19.840 1.00 84.06 964 SER A N 1
ATOM 7441 C CA . SER A 1 964 ? -9.412 -20.491 -18.786 1.00 84.06 964 SER A CA 1
ATOM 7442 C C . SER A 1 964 ? -9.436 -19.291 -17.824 1.00 84.06 964 SER A C 1
ATOM 7444 O O . SER A 1 964 ? -10.513 -18.824 -17.460 1.00 84.06 964 SER A O 1
ATOM 7446 N N . THR A 1 965 ? -8.271 -18.753 -17.443 1.00 82.75 965 THR A N 1
ATOM 7447 C CA . THR A 1 965 ? -8.124 -17.603 -16.531 1.00 82.75 965 THR A CA 1
ATOM 7448 C C . THR A 1 965 ? -8.445 -16.285 -17.239 1.00 82.75 965 THR A C 1
ATOM 7450 O O . THR A 1 965 ? -9.067 -15.393 -16.663 1.00 82.75 965 THR A O 1
ATOM 7453 N N . PHE A 1 966 ? -8.067 -16.166 -18.515 1.00 83.56 966 PHE A N 1
ATOM 7454 C CA . PHE A 1 966 ? -8.269 -14.977 -19.344 1.00 83.56 966 PHE A CA 1
ATOM 7455 C C . PHE A 1 966 ? -9.044 -15.321 -20.629 1.00 83.56 966 PHE A C 1
ATOM 7457 O O . PHE A 1 966 ? -8.532 -15.122 -21.733 1.00 83.56 966 PHE A O 1
ATOM 7464 N N . PRO A 1 967 ? -10.314 -15.770 -20.536 1.00 78.00 967 PRO A N 1
ATOM 7465 C CA . PRO A 1 967 ? -11.088 -16.236 -21.694 1.00 78.00 967 PRO A CA 1
ATOM 7466 C C . PRO A 1 967 ? -11.253 -15.167 -22.779 1.00 78.00 967 PRO A C 1
ATOM 7468 O O . PRO A 1 967 ? -11.371 -15.481 -23.963 1.00 78.00 967 PRO A O 1
ATOM 7471 N N . ALA A 1 968 ? -11.182 -13.887 -22.409 1.00 76.62 968 ALA A N 1
ATOM 7472 C CA . ALA A 1 968 ? -11.231 -12.771 -23.345 1.00 76.62 968 ALA A CA 1
ATOM 7473 C C . ALA A 1 968 ? -10.028 -12.722 -24.322 1.00 76.62 968 ALA A C 1
ATOM 7475 O O . ALA A 1 968 ? -10.147 -12.109 -25.383 1.00 76.62 968 ALA A O 1
ATOM 7476 N N . PHE A 1 969 ? -8.908 -13.398 -24.027 1.00 77.25 969 PHE A N 1
ATOM 7477 C CA . PHE A 1 969 ? -7.764 -13.527 -24.941 1.00 77.25 969 PHE A CA 1
ATOM 7478 C C . PHE A 1 969 ? -8.042 -14.408 -26.165 1.00 77.25 969 PHE A C 1
ATOM 7480 O O . PHE A 1 969 ? -7.399 -14.216 -27.193 1.00 77.25 969 PHE A O 1
ATOM 7487 N N . SER A 1 970 ? -9.035 -15.303 -26.110 1.00 64.19 970 SER A N 1
ATOM 7488 C CA . SER A 1 970 ? -9.456 -16.098 -27.277 1.00 64.19 970 SER A CA 1
ATOM 7489 C C . SER A 1 970 ? -10.034 -15.247 -28.420 1.00 64.19 970 SER A C 1
ATOM 7491 O O . SER A 1 970 ? -9.969 -15.645 -29.579 1.00 64.19 970 SER A O 1
ATOM 7493 N N . ASN A 1 971 ? -10.544 -14.048 -28.108 1.00 63.56 971 ASN A N 1
ATOM 7494 C CA . ASN A 1 971 ? -11.168 -13.123 -29.062 1.00 63.56 971 ASN A CA 1
ATOM 7495 C C . ASN A 1 971 ? -10.198 -12.063 -29.627 1.00 63.56 971 ASN A C 1
ATOM 7497 O O . ASN A 1 971 ? -10.609 -11.186 -30.391 1.00 63.56 971 ASN A O 1
ATOM 7501 N N . LEU A 1 972 ? -8.915 -12.101 -29.246 1.00 63.72 972 LEU A N 1
ATOM 7502 C CA . LEU A 1 972 ? -7.880 -11.213 -29.781 1.00 63.72 972 LEU A CA 1
ATOM 7503 C C . LEU A 1 972 ? -7.442 -11.700 -31.169 1.00 63.72 972 LEU A C 1
ATOM 7505 O O . LEU A 1 972 ? -6.485 -12.457 -31.301 1.00 63.72 972 LEU A O 1
ATOM 7509 N N . ASN A 1 973 ? -8.124 -11.237 -32.218 1.00 53.69 973 ASN A N 1
ATOM 7510 C CA . ASN A 1 973 ? -7.617 -11.374 -33.584 1.00 53.69 973 ASN A CA 1
ATOM 7511 C C . ASN A 1 973 ? -6.307 -10.585 -33.763 1.00 53.69 973 ASN A C 1
ATOM 7513 O O . ASN A 1 973 ? -6.118 -9.530 -33.152 1.00 53.69 973 ASN A O 1
ATOM 7517 N N . ASN A 1 974 ? -5.431 -11.074 -34.646 1.00 44.09 974 ASN A N 1
ATOM 7518 C CA . ASN A 1 974 ? -4.230 -10.354 -35.074 1.00 44.09 974 ASN A CA 1
ATOM 7519 C C . ASN A 1 974 ? -4.629 -9.071 -35.824 1.00 44.09 974 ASN A C 1
ATOM 7521 O O . ASN A 1 974 ? -4.975 -9.124 -37.005 1.00 44.09 974 ASN A O 1
ATOM 7525 N N . GLY A 1 975 ? -4.580 -7.942 -35.116 1.00 37.53 975 GLY A N 1
ATOM 7526 C CA . GLY A 1 975 ? -4.736 -6.581 -35.632 1.00 37.53 975 GLY A CA 1
ATOM 7527 C C . GLY A 1 975 ? -3.588 -5.698 -35.176 1.00 37.53 975 GLY A C 1
ATOM 7528 O O . GLY A 1 975 ? -3.234 -5.791 -33.971 1.00 37.53 975 GLY A O 1
#

Sequence (975 aa):
MSRYGGFNEQVFRSSVENAMKTVEQILEANRNPKMAGDVDHKYENKYNLAEQLSNMAIASHMNCFEQLGLTLNILQELKAAASSSNNALSQSVTLRFQAAEACTFLNEQIVEVPSSTTHKTEETEENTFGGTKKTTSIHSFMKRVKEYHWKVDVKWIMRAFWGSDQDQGTELQSRSSSIIVVTQSNHSPIAKIREHPPIDILLNWFVQHIDPVKKTTVFHIQTNEAKTPRRNAQVDEALDYFNRMEQWASHVRSYFAYALQRGVIEKHDPVVKEANDSSWWLNTCASIGIPVPILPIMDDSIPNDSVPNTMATERLSQSQLAIPGGSTTSGVNVNMTGDDCIKLLNEHVRSLEEKVQTLQTGFPSSQTTSVVSSAEAKIVVLCVHMGHLSVQYKEAIDYIEDMLEKQLFAAIGKRVTTTDLEEFVRYHNSRFLQPPPKPFCYSIGRPQHYPYGVISLEKTDGGEPIHTLTRQVMSSPPLKVQLTAATTVNLTGKTHLHGWMNFRSQGENISNSFRLVARARQFSSFLLVVGTMMGVDELQPKDAIIIQNKDEVMIPLLLNELPSAKEFKDAIQSLSPEQRRFAEAFRSMQLSSSVFGIAVIQIKPQLEKLLGIPEDSLAKEIKLTQDLMELFVEHQVPSDLLSYDGEPSASVTSKEKVDVVKSHVESVLGVINSEMENQLEKATMKADMAAESSTMFGAPARFGGSAPQPFGSHPFAAVSMAAPGVGGGLFGTPPPPPPPVAANRTGAALPEASSSPAYSPPPSSPSGDHHHRTPTPPIAEDTASASQNLSGSKRKTQHQQHQTEGTSGSSSSSSSSSSALDFSAIPKALNKRIEQFDKDSALRSTVIKTTKTWTRRRQENLLKNKPSESTLSGSDVRSETNHAFDLLDALSCSGALSIPYSELHVVLCASHCFQKSVADTIIQDNVNPIERLELSTLLLGSVIHGATPCQLVTAGSERQRIESTFPAFSNLNNG